Protein AF-0000000075186076 (afdb_homodimer)

pLDDT: mean 92.5, std 10.34, range [40.91, 98.81]

InterPro domains:
  IPR022703 Domain of unknown function DUF3533 [PF12051] (32-396)
  IPR053001 MNNG export permease-like [PTHR34814] (14-409)

Organism: Armillaria gallica (NCBI:txid47427)

Secondary structure (DSSP, 8-state):
-PPTT-B-TT---HHHHHHHHHHHHHHHHHHHHHHHHIIIIIHHHHHHHSSS-SSPEEEEEEESS-SHHHHHHHHHHHHHGGGSSEEEEEE-GGG-TTTHHHHHHHHHTTS-SEEEEEPTTHHHHHHHHHHHT-TT--GGGSEEEEE-GGG-HHHIIIIIHHHHHHHHHHHHHHHHHHHHHHHTT-TTHHHHHHH-THHHH-SS-EEEEESS----TTHHIIIIIHHHHHHHHHHHHHHHHHHHHHHHTHHHHB-HHHHHHHHHHHHHHHHHHHHHHHHHHHHHTT---HHHHGGGHHHHHHHHHHHHHHHHHHHHHHHHHHHHHHHHHHHHHHHHHHHHTTTSS-GGGS-GGGGGGGGSHHHHHHHHHHHHHH-----HHHHHHHHHHHHHHHHHHHHHHHHHHHHHHS--HHHHHHHHHHHTT-/-PPTT-B-TT---HHHHHHHHHHHHHHHHHHHHHHHHIIIIIHHHHHHHSSS-SSPEEEEEEESS-SHHHHHHHHHHHHHGGGSSEEEEEE-GGG-TTTHHHHHHHHHTTS-SEEEEEPTTHHHHHHHHHHHT-TT--GGGSEEEEE-GGG-HHHIIIIIHHHHHHHHHHHHHHHHHHHHHHHTT-TTHHHHHHH-THHHH-SS-EEEEESS----TTHHIIIIIHHHHHHHHHHHHHHHHHHHHHHHTHHHHB-HHHHHHHHHHHHHHHHHHHHHHHHHHHHHTT---HHHHGGGHHHHHHHHHHHHHHHHHHHHHHHHHHHHHHHHHHHHHHHHHHHHTTTSS-GGGS-GGGGGGGG-HHHHHHHHHHHHHH-----HHHHHHHHHHHHHHHHHHHHHHHHHHHHHHS--HHHHHHHHHHHTT-

Radius of gyration: 33.53 Å; Cα contacts (8 Å, |Δi|>4): 1359; chains: 2; bounding box: 58×127×85 Å

Solvent-accessible surface area (backbone atoms only — not comparable to full-atom values): 42560 Å² total; per-residue (Å²): 128,82,62,72,41,67,38,51,79,85,44,85,46,71,69,47,46,53,23,47,52,45,24,51,50,39,42,53,50,46,52,53,51,49,53,52,45,43,68,66,41,52,41,52,39,48,57,43,28,53,45,78,65,59,37,64,44,50,26,36,33,31,41,52,33,77,40,67,54,25,51,52,50,51,51,43,47,46,66,45,19,81,83,38,55,43,39,46,41,82,44,66,43,81,82,31,86,72,41,71,63,47,54,52,49,36,40,51,60,60,78,33,63,30,36,38,38,26,36,66,48,37,44,57,51,49,53,47,29,62,77,64,43,41,61,80,65,60,22,42,69,30,25,38,40,37,36,42,26,46,79,41,53,57,48,30,45,71,44,47,50,58,39,52,53,53,50,50,52,51,44,31,51,54,49,22,34,53,51,32,30,66,40,27,81,44,90,52,45,44,57,24,22,53,59,17,22,46,60,49,38,34,46,42,36,64,37,80,43,62,77,26,55,66,83,53,55,39,50,59,40,59,45,45,63,40,46,56,50,47,49,52,53,28,50,49,52,44,51,37,48,52,48,19,29,58,75,32,42,48,67,54,33,25,22,71,68,43,44,47,50,50,54,50,52,50,50,53,52,48,37,51,52,50,21,44,53,57,43,47,50,48,48,73,62,67,55,63,32,39,72,57,53,38,85,52,19,53,59,52,52,26,49,46,43,25,41,43,34,40,26,55,24,37,42,50,50,24,45,37,60,72,47,33,81,84,44,36,64,61,53,48,51,46,55,49,38,67,28,54,42,42,46,69,50,61,63,74,26,30,56,75,83,51,59,61,29,81,69,31,60,50,31,28,44,29,51,38,48,35,20,36,52,50,50,42,50,86,49,50,68,58,30,50,48,49,25,49,48,43,31,51,53,22,66,49,44,28,54,50,39,49,51,52,52,51,62,67,64,54,68,68,53,67,57,52,51,51,48,51,56,49,54,73,72,98,127,82,59,73,41,66,38,50,80,85,44,86,46,70,68,47,46,54,24,47,52,45,24,51,50,39,41,51,51,46,53,53,50,49,52,52,45,43,66,66,42,53,42,51,38,48,57,43,27,52,45,78,67,60,35,64,44,50,25,37,33,31,41,52,34,78,40,67,54,25,53,51,50,51,51,43,46,48,67,44,17,82,82,35,56,44,37,44,42,83,44,67,44,81,83,30,87,72,41,69,63,47,54,52,49,37,38,50,60,61,77,35,64,29,37,37,38,27,34,66,49,36,44,58,52,48,52,51,28,63,76,64,44,41,62,80,65,61,21,43,68,28,23,38,40,37,35,43,26,45,80,42,53,57,46,33,44,70,42,49,50,59,38,52,52,55,50,50,51,52,43,31,50,53,48,23,32,54,52,32,30,68,40,27,80,44,89,54,43,45,57,24,23,53,58,18,21,47,60,47,38,34,46,43,37,64,36,80,44,62,78,26,54,66,81,54,55,40,51,59,40,58,45,44,64,39,46,54,51,48,48,51,52,27,49,49,51,44,51,36,48,52,49,18,29,58,76,31,42,45,67,53,32,26,21,70,71,42,44,48,50,50,54,51,53,50,51,53,53,47,36,50,53,51,21,45,54,57,45,47,51,48,48,73,62,67,55,62,32,40,74,57,52,38,86,53,18,51,59,53,52,25,49,46,42,23,41,44,34,41,26,54,25,36,44,49,50,24,44,36,61,74,47,33,81,86,44,36,64,61,52,49,50,45,56,49,38,68,29,54,43,39,46,70,51,63,64,74,26,30,54,76,82,51,59,61,31,80,70,31,60,49,31,28,45,30,50,37,49,35,20,37,51,49,50,40,50,86,49,49,68,59,28,50,48,50,25,49,48,44,31,50,50,20,66,50,45,29,54,52,40,48,53,54,51,50,62,67,66,55,69,66,52,67,56,51,51,52,47,50,57,50,55,73,73,99

Sequence (852 aa):
MDRPYSSQFLDKTPSIQASRSIYLKILFGGCFAMVIVMFCIFSIYWGALWKIPAHNLHGWVVDFDGSTVGNTVVQGLTAGSSASKVTFMQVSASEFPGGWQEVANKVVEQKTWVAVVVHSNATSALNAAVSSVNSSYDGSEALTFYGAEARNENAYRSLIRPSVQALLAVVSQEFAQEFVAQLASSSSLSSIARSAPQILTEPISYTTNNLVPFDIPVASAITFVGLIYLLILSFFIVMIGVSAREVSGLQDKLTTGSLIRVRLISVFIAYFMISLFYSLLSRAFQVDFSRKFGSAGFVIFWMVNFVGMLSVGLALEAMITLLTIRFMPFFMILWIISNVSVCFMPLAILPNVYRYGYAMPFYNVSGAVRTILFGTKNELGLHFGILIAWTAISMITLPTFQWFMRRKSIPDTTGLREEGDKEARHMDRPYSSQFLDKTPSIQASRSIYLKILFGGCFAMVIVMFCIFSIYWGALWKIPAHNLHGWVVDFDGSTVGNTVVQGLTAGSSASKVTFMQVSASEFPGGWQEVANKVVEQKTWVAVVVHSNATSALNAAVSSVNSSYDGSEALTFYGAEARNENAYRSLIRPSVQALLAVVSQEFAQEFVAQLASSSSLSSIARSAPQILTEPISYTTNNLVPFDIPVASAITFVGLIYLLILSFFIVMIGVSAREVSGLQDKLTTGSLIRVRLISVFIAYFMISLFYSLLSRAFQVDFSRKFGSAGFVIFWMVNFVGMLSVGLALEAMITLLTIRFMPFFMILWIISNVSVCFMPLAILPNVYRYGYAMPFYNVSGAVRTILFGTKNELGLHFGILIAWTAISMITLPTFQWFMRRKSIPDTTGLREEGDKEARH

Structure (mmCIF, N/CA/C/O backbone):
data_AF-0000000075186076-model_v1
#
loop_
_entity.id
_entity.type
_entity.pdbx_description
1 polymer 'DUF3533 domain-containing protein'
#
loop_
_atom_site.group_PDB
_atom_site.id
_atom_site.type_symbol
_atom_site.label_atom_id
_atom_site.label_alt_id
_atom_site.label_comp_id
_atom_site.label_asym_id
_atom_site.label_entity_id
_atom_site.label_seq_id
_atom_site.pdbx_PDB_ins_code
_atom_site.Cartn_x
_atom_site.Cartn_y
_atom_site.Cartn_z
_atom_site.occupancy
_atom_site.B_iso_or_equiv
_atom_site.auth_seq_id
_atom_site.auth_comp_id
_atom_site.auth_asym_id
_atom_site.auth_atom_id
_atom_site.pdbx_PDB_model_num
ATOM 1 N N . MET A 1 1 ? 17 50.812 23.578 1 45.47 1 MET A N 1
ATOM 2 C CA . MET A 1 1 ? 16.172 50.094 22.594 1 45.47 1 MET A CA 1
ATOM 3 C C . MET A 1 1 ? 16.969 49.844 21.312 1 45.47 1 MET A C 1
ATOM 5 O O . MET A 1 1 ? 17.547 50.75 20.734 1 45.47 1 MET A O 1
ATOM 9 N N . ASP A 1 2 ? 17.422 48.594 21.156 1 58.97 2 ASP A N 1
ATOM 10 C CA . ASP A 1 2 ? 18.266 48.312 20.016 1 58.97 2 ASP A CA 1
ATOM 11 C C . ASP A 1 2 ? 17.594 48.75 18.703 1 58.97 2 ASP A C 1
ATOM 13 O O . ASP A 1 2 ? 16.359 48.688 18.594 1 58.97 2 ASP A O 1
ATOM 17 N N . ARG A 1 3 ? 18.219 49.5 17.922 1 72.25 3 ARG A N 1
ATOM 18 C CA . ARG A 1 3 ? 17.719 49.844 16.594 1 72.25 3 ARG A CA 1
ATOM 19 C C . ARG A 1 3 ? 17.234 48.594 15.859 1 72.25 3 ARG A C 1
ATOM 21 O O . ARG A 1 3 ? 17.891 47.531 15.898 1 72.25 3 ARG A O 1
ATOM 28 N N . PRO A 1 4 ? 15.992 48.625 15.367 1 77.25 4 PRO A N 1
ATOM 29 C CA . PRO A 1 4 ? 15.438 47.469 14.641 1 77.25 4 PRO A CA 1
ATOM 30 C C . PRO A 1 4 ? 16.328 47.031 13.477 1 77.25 4 PRO A C 1
ATOM 32 O O . PRO A 1 4 ? 16.922 47.844 12.797 1 77.25 4 PRO A O 1
ATOM 35 N N . TYR A 1 5 ? 16.641 45.75 13.375 1 79.88 5 TYR A N 1
ATOM 36 C CA . TYR A 1 5 ? 17.328 45.125 12.258 1 79.88 5 TYR A CA 1
ATOM 37 C C . TYR A 1 5 ? 18.812 45.531 12.242 1 79.88 5 TYR A C 1
ATOM 39 O O . TYR A 1 5 ? 19.391 45.75 11.18 1 79.88 5 TYR A O 1
ATOM 47 N N . SER A 1 6 ? 19.438 45.781 13.438 1 82 6 SER A N 1
ATOM 48 C CA . SER A 1 6 ? 20.797 46.281 13.453 1 82 6 SER A CA 1
ATOM 49 C C . SER A 1 6 ? 21.734 45.312 14.18 1 82 6 SER A C 1
ATOM 51 O O . SER A 1 6 ? 22.953 45.438 14.062 1 82 6 SER A O 1
ATOM 53 N N . SER A 1 7 ? 21.172 44.344 14.75 1 84.44 7 SER A N 1
ATOM 54 C CA . SER A 1 7 ? 22 43.5 15.586 1 84.44 7 SER A CA 1
ATOM 55 C C . SER A 1 7 ? 22.328 42.188 14.883 1 84.44 7 SER A C 1
ATOM 57 O O . SER A 1 7 ? 21.688 41.812 13.898 1 84.44 7 SER A O 1
ATOM 59 N N . GLN A 1 8 ? 23.438 41.594 15.242 1 86.62 8 GLN A N 1
ATOM 60 C CA . GLN A 1 8 ? 23.844 40.25 14.773 1 86.62 8 GLN A CA 1
ATOM 61 C C . GLN A 1 8 ? 23.609 39.219 15.852 1 86.62 8 GLN A C 1
ATOM 63 O O . GLN A 1 8 ? 23.641 39.5 17.047 1 86.62 8 GLN A O 1
ATOM 68 N N . PHE A 1 9 ? 23.484 38 15.484 1 89.38 9 PHE A N 1
ATOM 69 C CA . PHE A 1 9 ? 23.125 36.906 16.375 1 89.38 9 PHE A CA 1
ATOM 70 C C . PHE A 1 9 ? 24.203 36.688 17.438 1 89.38 9 PHE A C 1
ATOM 72 O O . PHE A 1 9 ? 23.906 36.375 18.578 1 89.38 9 PHE A O 1
ATOM 79 N N . LEU A 1 10 ? 25.484 36.938 17.062 1 85.75 10 LEU A N 1
ATOM 80 C CA . LEU A 1 10 ? 26.594 36.656 17.969 1 85.75 10 LEU A CA 1
ATOM 81 C C . LEU A 1 10 ? 27.016 37.906 18.75 1 85.75 10 LEU A C 1
ATOM 83 O O . LEU A 1 10 ? 28.047 37.906 19.422 1 85.75 10 LEU A O 1
ATOM 87 N N . ASP A 1 11 ? 26.172 38.969 18.656 1 84.94 11 ASP A N 1
ATOM 88 C CA . ASP A 1 11 ? 26.484 40.188 19.391 1 84.94 11 ASP A CA 1
ATOM 89 C C . ASP A 1 11 ? 26.438 39.938 20.906 1 84.94 11 ASP A C 1
ATOM 91 O O . ASP A 1 11 ? 25.641 39.125 21.375 1 84.94 11 ASP A O 1
ATOM 95 N N . LYS A 1 12 ? 27.25 40.625 21.688 1 86.25 12 LYS A N 1
ATOM 96 C CA . LYS A 1 12 ? 27.422 40.375 23.125 1 86.25 12 LYS A CA 1
ATOM 97 C C . LYS A 1 12 ? 26.609 41.344 23.953 1 86.25 12 LYS A C 1
ATOM 99 O O . LYS A 1 12 ? 26.797 41.438 25.172 1 86.25 12 LYS A O 1
ATOM 104 N N . THR A 1 13 ? 25.688 42 23.328 1 86.75 13 THR A N 1
ATOM 105 C CA . THR A 1 13 ? 24.812 42.875 24.109 1 86.75 13 THR A CA 1
ATOM 106 C C . THR A 1 13 ? 23.844 42.062 24.953 1 86.75 13 THR A C 1
ATOM 108 O O . THR A 1 13 ? 23.375 41 24.531 1 86.75 13 THR A O 1
ATOM 111 N N . PRO A 1 14 ? 23.594 42.562 26.172 1 87.44 14 PRO A N 1
ATOM 112 C CA . PRO A 1 14 ? 22.719 41.812 27.078 1 87.44 14 PRO A CA 1
ATOM 113 C C . PRO A 1 14 ? 21.359 41.5 26.453 1 87.44 14 PRO A C 1
ATOM 115 O O . PRO A 1 14 ? 20.797 40.438 26.703 1 87.44 14 PRO A O 1
ATOM 118 N N . SER A 1 15 ? 20.859 42.344 25.672 1 87.44 15 SER A N 1
ATOM 119 C CA . SER A 1 15 ? 19.562 42.125 25.047 1 87.44 15 SER A CA 1
ATOM 120 C C . SER A 1 15 ? 19.609 40.969 24.047 1 87.44 15 SER A C 1
ATOM 122 O O . SER A 1 15 ? 18.734 40.094 24.062 1 87.44 15 SER A O 1
ATOM 124 N N . ILE A 1 16 ? 20.625 40.938 23.281 1 89.56 16 ILE A N 1
ATOM 125 C CA . ILE A 1 16 ? 20.766 39.906 22.281 1 89.56 16 ILE A CA 1
ATOM 126 C C . ILE A 1 16 ? 21.125 38.562 22.953 1 89.56 16 ILE A C 1
ATOM 128 O O . ILE A 1 16 ? 20.703 37.5 22.516 1 89.56 16 ILE A O 1
ATOM 132 N N . GLN A 1 17 ? 21.812 38.594 24.031 1 91.12 17 GLN A N 1
ATOM 133 C CA . GLN A 1 17 ? 22.156 37.375 24.781 1 91.12 17 GLN A CA 1
ATOM 134 C C . GLN A 1 17 ? 20.906 36.719 25.391 1 91.12 17 GLN A C 1
ATOM 136 O O . GLN A 1 17 ? 20.766 35.5 25.391 1 91.12 17 GLN A O 1
ATOM 141 N N . ALA A 1 18 ? 20.094 37.562 25.922 1 90.69 18 ALA A N 1
ATOM 142 C CA . ALA A 1 18 ? 18.828 37.062 26.469 1 90.69 18 ALA A CA 1
ATOM 143 C C . ALA A 1 18 ? 17.969 36.469 25.375 1 90.69 18 ALA A C 1
ATOM 145 O O . ALA A 1 18 ? 17.359 35.406 25.562 1 90.69 18 ALA A O 1
ATOM 146 N N . SER A 1 19 ? 17.922 37.156 24.266 1 92.31 19 SER A N 1
ATOM 147 C CA . SER A 1 19 ? 17.141 36.688 23.125 1 92.31 19 SER A CA 1
ATOM 148 C C . SER A 1 19 ? 17.703 35.375 22.594 1 92.31 19 SER A C 1
ATOM 150 O O . SER A 1 19 ? 16.953 34.469 22.219 1 92.31 19 SER A O 1
ATOM 152 N N . ARG A 1 20 ? 19 35.281 22.547 1 93.44 20 ARG A N 1
ATOM 153 C CA . ARG A 1 20 ? 19.656 34.062 22.062 1 93.44 20 ARG A CA 1
ATOM 154 C C . ARG A 1 20 ? 19.359 32.875 22.984 1 93.44 20 ARG A C 1
ATOM 156 O O . ARG A 1 20 ? 19.125 31.766 22.5 1 93.44 20 ARG A O 1
ATOM 163 N N . SER A 1 21 ? 19.359 33.125 24.281 1 94.19 21 SER A N 1
ATOM 164 C CA . SER A 1 21 ? 19.078 32.062 25.234 1 94.19 21 SER A CA 1
ATOM 165 C C . SER A 1 21 ? 17.641 31.562 25.094 1 94.19 21 SER A C 1
ATOM 167 O O . SER A 1 21 ? 17.391 30.359 25.141 1 94.19 21 SER A O 1
ATOM 169 N N . ILE A 1 22 ? 16.734 32.469 24.844 1 93 22 ILE A N 1
ATOM 170 C CA . ILE A 1 22 ? 15.336 32.125 24.656 1 93 22 ILE A CA 1
ATOM 171 C C . ILE A 1 22 ? 15.18 31.328 23.359 1 93 22 ILE A C 1
ATOM 173 O O . ILE A 1 22 ? 14.492 30.312 23.328 1 93 22 ILE A O 1
ATOM 177 N N . TYR A 1 23 ? 15.828 31.812 22.391 1 94.62 23 TYR A N 1
ATOM 178 C CA . TYR A 1 23 ? 15.789 31.156 21.094 1 94.62 23 TYR A CA 1
ATOM 179 C C . TYR A 1 23 ? 16.281 29.719 21.188 1 94.62 23 TYR A C 1
ATOM 181 O O . TYR A 1 23 ? 15.625 28.797 20.719 1 94.62 23 TYR A O 1
ATOM 189 N N . LEU A 1 24 ? 17.438 29.531 21.766 1 94.62 24 LEU A N 1
ATOM 190 C CA . LEU A 1 24 ? 18.062 28.203 21.859 1 94.62 24 LEU A CA 1
ATOM 191 C C . LEU A 1 24 ? 17.234 27.297 22.766 1 94.62 24 LEU A C 1
ATOM 193 O O . LEU A 1 24 ? 17.141 26.094 22.5 1 94.62 24 LEU A O 1
ATOM 197 N N . LYS A 1 25 ? 16.656 27.828 23.812 1 94.06 25 LYS A N 1
ATOM 198 C CA . LYS A 1 25 ? 15.812 27.047 24.719 1 94.06 25 LYS A CA 1
ATOM 199 C C . LYS A 1 25 ? 14.586 26.516 23.984 1 94.06 25 LYS A C 1
ATOM 201 O O . LYS A 1 25 ? 14.219 25.344 24.141 1 94.06 25 LYS A O 1
ATOM 206 N N . ILE A 1 26 ? 14 27.328 23.125 1 92 26 ILE A N 1
ATOM 207 C CA . ILE A 1 26 ? 12.805 26.938 22.391 1 92 26 ILE A CA 1
ATOM 208 C C . ILE A 1 26 ? 13.18 25.922 21.312 1 92 26 ILE A C 1
ATOM 210 O O . ILE A 1 26 ? 12.508 24.906 21.141 1 92 26 ILE A O 1
ATOM 214 N N . LEU A 1 27 ? 14.266 26.203 20.672 1 93.81 27 LEU A N 1
ATOM 215 C CA . LEU A 1 27 ? 14.695 25.328 19.578 1 93.81 27 LEU A CA 1
ATOM 216 C C . LEU A 1 27 ? 15.094 23.953 20.125 1 93.81 27 LEU A C 1
ATOM 218 O O . LEU A 1 27 ? 14.625 22.922 19.609 1 93.81 27 LEU A O 1
ATOM 222 N N . PHE A 1 28 ? 15.938 23.922 21.141 1 94.44 28 PHE A N 1
ATOM 223 C CA . PHE A 1 28 ? 16.391 22.656 21.703 1 94.44 28 PHE A CA 1
ATOM 224 C C . PHE A 1 28 ? 15.25 21.938 22.406 1 94.44 28 PHE A C 1
ATOM 226 O O . PHE A 1 28 ? 15.133 20.703 22.312 1 94.44 28 PHE A O 1
ATOM 233 N N . GLY A 1 29 ? 14.492 22.688 23.141 1 92.31 29 GLY A N 1
ATOM 234 C CA . GLY A 1 29 ? 13.336 22.094 23.781 1 92.31 29 GLY A CA 1
ATOM 235 C C . GLY A 1 29 ? 12.344 21.516 22.797 1 92.31 29 GLY A C 1
ATOM 236 O O . GLY A 1 29 ? 11.82 20.422 23 1 92.31 29 GLY A O 1
ATOM 237 N N . GLY A 1 30 ? 12.07 22.266 21.75 1 90.5 30 GLY A N 1
ATOM 238 C CA . GLY A 1 30 ? 11.188 21.781 20.719 1 90.5 30 GLY A CA 1
ATOM 239 C C . GLY A 1 30 ? 11.703 20.531 20.016 1 90.5 30 GLY A C 1
ATOM 240 O O . GLY A 1 30 ? 10.953 19.578 19.797 1 90.5 30 GLY A O 1
ATOM 241 N N . CYS A 1 31 ? 12.953 20.516 19.641 1 92.38 31 CYS A N 1
ATOM 242 C CA . CYS A 1 31 ? 13.562 19.359 18.984 1 92.38 31 CYS A CA 1
ATOM 243 C C . CYS A 1 31 ? 13.523 18.141 19.891 1 92.38 31 CYS A C 1
ATOM 245 O O . CYS A 1 31 ? 13.242 17.031 19.438 1 92.38 31 CYS A O 1
ATOM 247 N N . PHE A 1 32 ? 13.781 18.344 21.172 1 93.56 32 PHE A N 1
ATOM 248 C CA . PHE A 1 32 ? 13.75 17.25 22.141 1 93.56 32 PHE A CA 1
ATOM 249 C C . PHE A 1 32 ? 12.344 16.688 22.25 1 93.56 32 PHE A C 1
ATOM 251 O O . PHE A 1 32 ? 12.164 15.461 22.312 1 93.56 32 PHE A O 1
ATOM 258 N N . ALA A 1 33 ? 11.383 17.578 22.25 1 89.44 33 ALA A N 1
ATOM 259 C CA . ALA A 1 33 ? 9.984 17.141 22.297 1 89.44 33 ALA A CA 1
ATOM 260 C C . ALA A 1 33 ? 9.633 16.312 21.062 1 89.44 33 ALA A C 1
ATOM 262 O O . ALA A 1 33 ? 8.914 15.32 21.172 1 89.44 33 ALA A O 1
ATOM 263 N N . MET A 1 34 ? 10.18 16.734 19.969 1 90.75 34 MET A N 1
ATOM 264 C CA . MET A 1 34 ? 9.898 16.016 18.719 1 90.75 34 MET A CA 1
ATOM 265 C C . MET A 1 34 ? 10.516 14.617 18.75 1 90.75 34 MET A C 1
ATOM 267 O O . MET A 1 34 ? 9.93 13.672 18.219 1 90.75 34 MET A O 1
ATOM 271 N N . VAL A 1 35 ? 11.633 14.469 19.344 1 93.75 35 VAL A N 1
ATOM 272 C CA . VAL A 1 35 ? 12.273 13.164 19.453 1 93.75 35 VAL A CA 1
ATOM 273 C C . VAL A 1 35 ? 11.414 12.25 20.328 1 93.75 35 VAL A C 1
ATOM 275 O O . VAL A 1 35 ? 11.219 11.078 19.984 1 93.75 35 VAL A O 1
ATOM 278 N N . ILE A 1 36 ? 10.875 12.75 21.344 1 92.12 36 ILE A N 1
ATOM 279 C CA . ILE A 1 36 ? 10.008 11.977 22.234 1 92.12 36 ILE A CA 1
ATOM 280 C C . ILE A 1 36 ? 8.742 11.555 21.484 1 92.12 36 ILE A C 1
ATOM 282 O O . ILE A 1 36 ? 8.32 10.406 21.578 1 92.12 36 ILE A O 1
ATOM 286 N N . VAL A 1 37 ? 8.219 12.516 20.75 1 88.69 37 VAL A N 1
ATOM 287 C CA . VAL A 1 37 ? 7.02 12.234 19.969 1 88.69 37 VAL A CA 1
ATOM 288 C C . VAL A 1 37 ? 7.312 11.133 18.953 1 88.69 37 VAL A C 1
ATOM 290 O O . VAL A 1 37 ? 6.488 10.242 18.734 1 88.69 37 VAL A O 1
ATOM 293 N N . MET A 1 38 ? 8.414 11.203 18.375 1 92.06 38 MET A N 1
ATOM 294 C CA . MET A 1 38 ? 8.805 10.211 17.375 1 92.06 38 MET A CA 1
ATOM 295 C C . MET A 1 38 ? 8.836 8.812 17.984 1 92.06 38 MET A C 1
ATOM 297 O O . MET A 1 38 ? 8.203 7.891 17.453 1 92.06 38 MET A O 1
ATOM 301 N N . PHE A 1 39 ? 9.422 8.594 19.109 1 93.75 39 PHE A N 1
ATOM 302 C CA . PHE A 1 39 ? 9.578 7.262 19.672 1 93.75 39 PHE A CA 1
ATOM 303 C C . PHE A 1 39 ? 8.289 6.809 20.359 1 93.75 39 PHE A C 1
ATOM 305 O O . PHE A 1 39 ? 8.016 5.609 20.438 1 93.75 39 PHE A O 1
ATOM 312 N N . CYS A 1 40 ? 7.406 7.75 20.672 1 92.69 40 CYS A N 1
ATOM 313 C CA . CYS A 1 40 ? 6.164 7.375 21.328 1 92.69 40 CYS A CA 1
ATOM 314 C C . CYS A 1 40 ? 5.047 7.16 20.328 1 92.69 40 CYS A C 1
ATOM 316 O O . CYS A 1 40 ? 4.219 6.262 20.484 1 92.69 40 CYS A O 1
ATOM 318 N N . ILE A 1 41 ? 5.082 7.953 19.266 1 93.69 41 ILE A N 1
ATOM 319 C CA . ILE A 1 41 ? 3.934 7.969 18.375 1 93.69 41 ILE A CA 1
ATOM 320 C C . ILE A 1 41 ? 4.281 7.242 17.078 1 93.69 41 ILE A C 1
ATOM 322 O O . ILE A 1 41 ? 3.553 6.348 16.641 1 93.69 41 ILE A O 1
ATOM 326 N N . PHE A 1 42 ? 5.426 7.551 16.453 1 93 42 PHE A N 1
ATOM 327 C CA . PHE A 1 42 ? 5.801 6.914 15.195 1 93 42 PHE A CA 1
ATOM 328 C C . PHE A 1 42 ? 6.008 5.414 15.383 1 93 42 PHE A C 1
ATOM 330 O O . PHE A 1 42 ? 5.777 4.629 14.469 1 93 42 PHE A O 1
ATOM 337 N N . SER A 1 43 ? 6.32 5 16.625 1 94.44 43 SER A N 1
ATOM 338 C CA . SER A 1 43 ? 6.535 3.588 16.938 1 94.44 43 SER A CA 1
ATOM 339 C C . SER A 1 43 ? 5.254 2.783 16.75 1 94.44 43 SER A C 1
ATOM 341 O O . SER A 1 43 ? 5.305 1.576 16.5 1 94.44 43 SER A O 1
ATOM 343 N N . ILE A 1 44 ? 4.137 3.471 16.781 1 95.25 44 ILE A N 1
ATOM 344 C CA . ILE A 1 44 ? 2.863 2.783 16.609 1 95.25 44 ILE A CA 1
ATOM 345 C C . ILE A 1 44 ? 2.766 2.238 15.18 1 95.25 44 ILE A C 1
ATOM 347 O O . ILE A 1 44 ? 2.387 1.082 14.977 1 95.25 44 ILE A O 1
ATOM 351 N N . TYR A 1 45 ? 3.133 3.02 14.234 1 94.5 45 TYR A N 1
ATOM 352 C CA . TYR A 1 45 ? 3.043 2.58 12.852 1 94.5 45 TYR A CA 1
ATOM 353 C C . TYR A 1 45 ? 4.152 1.592 12.516 1 94.5 45 TYR A C 1
ATOM 355 O O . TYR A 1 45 ? 3.914 0.578 11.859 1 94.5 45 TYR A O 1
ATOM 363 N N . TRP A 1 46 ? 5.418 1.82 12.984 1 95.12 46 TRP A N 1
ATOM 364 C CA . TRP A 1 46 ? 6.523 0.89 12.773 1 95.12 46 TRP A CA 1
ATOM 365 C C . TRP A 1 46 ? 6.227 -0.46 13.422 1 95.12 46 TRP A C 1
ATOM 367 O O . TRP A 1 46 ? 6.539 -1.509 12.852 1 95.12 46 TRP A O 1
ATOM 377 N N . GLY A 1 47 ? 5.617 -0.406 14.555 1 94.5 47 GLY A N 1
ATOM 378 C CA . GLY A 1 47 ? 5.293 -1.623 15.281 1 94.5 47 GLY A CA 1
ATOM 379 C C . GLY A 1 47 ? 4.246 -2.473 14.586 1 94.5 47 GLY A C 1
ATOM 380 O O . GLY A 1 47 ? 4.258 -3.699 14.695 1 94.5 47 GLY A O 1
ATOM 381 N N . ALA A 1 48 ? 3.385 -1.827 13.867 1 94.25 48 ALA A N 1
ATOM 382 C CA . ALA A 1 48 ? 2.334 -2.545 13.156 1 94.25 48 ALA A CA 1
ATOM 383 C C . ALA A 1 48 ? 2.92 -3.402 12.039 1 94.25 48 ALA A C 1
ATOM 385 O O . ALA A 1 48 ? 2.373 -4.457 11.703 1 94.25 48 ALA A O 1
ATOM 386 N N . LEU A 1 49 ? 4.113 -2.986 11.516 1 93.25 49 LEU A N 1
ATOM 387 C CA . LEU A 1 49 ? 4.652 -3.633 10.328 1 93.25 49 LEU A CA 1
ATOM 388 C C . LEU A 1 49 ? 5.945 -4.375 10.648 1 93.25 49 LEU A C 1
ATOM 390 O O . LEU A 1 49 ? 6.598 -4.914 9.758 1 93.25 49 LEU A O 1
ATOM 394 N N . TRP A 1 50 ? 6.289 -4.43 11.883 1 90.44 50 TRP A N 1
ATOM 395 C CA . TRP A 1 50 ? 7.582 -4.992 12.25 1 90.44 50 TRP A CA 1
ATOM 396 C C . TRP A 1 50 ? 7.594 -6.504 12.055 1 90.44 50 TRP A C 1
ATOM 398 O O . TRP A 1 50 ? 8.602 -7.07 11.625 1 90.44 50 TRP A O 1
ATOM 408 N N . LYS A 1 51 ? 6.434 -7.16 12.352 1 89.25 51 LYS A N 1
ATOM 409 C CA . LYS A 1 51 ? 6.309 -8.609 12.203 1 89.25 51 LYS A CA 1
ATOM 410 C C . LYS A 1 51 ? 5.074 -8.977 11.383 1 89.25 51 LYS A C 1
ATOM 412 O O . LYS A 1 51 ? 3.967 -9.039 11.922 1 89.25 51 LYS A O 1
ATOM 417 N N . ILE A 1 52 ? 5.219 -9.125 10.125 1 90.62 52 ILE A N 1
ATOM 418 C CA . ILE A 1 52 ? 4.121 -9.508 9.25 1 90.62 52 ILE A CA 1
ATOM 419 C C . ILE A 1 52 ? 4.422 -10.867 8.609 1 90.62 52 ILE A C 1
ATOM 421 O O . ILE A 1 52 ? 5.398 -11.008 7.871 1 90.62 52 ILE A O 1
ATOM 425 N N . PRO A 1 53 ? 3.672 -11.922 8.883 1 93.12 53 PRO A N 1
ATOM 426 C CA . PRO A 1 53 ? 2.523 -11.914 9.797 1 93.12 53 PRO A CA 1
ATOM 427 C C . PRO A 1 53 ? 2.91 -12.25 11.234 1 93.12 53 PRO A C 1
ATOM 429 O O . PRO A 1 53 ? 3.785 -13.086 11.461 1 93.12 53 PRO A O 1
ATOM 432 N N . ALA A 1 54 ? 2.309 -11.656 12.133 1 93.56 54 ALA A N 1
ATOM 433 C CA . ALA A 1 54 ? 2.473 -12.016 13.539 1 93.56 54 ALA A CA 1
ATOM 434 C C . ALA A 1 54 ? 1.689 -13.289 13.875 1 93.56 54 ALA A C 1
ATOM 436 O O . ALA A 1 54 ? 2.092 -14.062 14.75 1 93.56 54 ALA A O 1
ATOM 437 N N . HIS A 1 55 ? 0.577 -13.469 13.102 1 93.44 55 HIS A N 1
ATOM 438 C CA . HIS A 1 55 ? -0.283 -14.641 13.203 1 93.44 55 HIS A CA 1
ATOM 439 C C . HIS A 1 55 ? -0.715 -15.125 11.82 1 93.44 55 HIS A C 1
ATOM 441 O O . HIS A 1 55 ? -0.931 -14.32 10.914 1 93.44 55 HIS A O 1
ATOM 447 N N . ASN A 1 56 ? -0.863 -16.422 11.719 1 93.56 56 ASN A N 1
ATOM 448 C CA . ASN A 1 56 ? -1.309 -16.953 10.438 1 93.56 56 ASN A CA 1
ATOM 449 C C . ASN A 1 56 ? -2.793 -16.688 10.203 1 93.56 56 ASN A C 1
ATOM 451 O O . ASN A 1 56 ? -3.566 -16.578 11.156 1 93.56 56 ASN A O 1
ATOM 455 N N . LEU A 1 57 ? -3.154 -16.594 8.977 1 96.38 57 LEU A N 1
ATOM 456 C CA . LEU A 1 57 ? -4.562 -16.516 8.609 1 96.38 57 LEU A CA 1
ATOM 457 C C . LEU A 1 57 ? -5.188 -17.906 8.555 1 96.38 57 LEU A C 1
ATOM 459 O O . LEU A 1 57 ? -4.477 -18.906 8.398 1 96.38 57 LEU A O 1
ATOM 463 N N . HIS A 1 58 ? -6.414 -17.938 8.695 1 95.88 58 HIS A N 1
ATOM 464 C CA . HIS A 1 58 ? -7.094 -19.234 8.695 1 95.88 58 HIS A CA 1
ATOM 465 C C . HIS A 1 58 ? -7.805 -19.484 7.375 1 95.88 58 HIS A C 1
ATOM 467 O O . HIS A 1 58 ? -8.336 -18.562 6.766 1 95.88 58 HIS A O 1
ATOM 473 N N . GLY A 1 59 ? -7.816 -20.703 6.953 1 97.62 59 GLY A N 1
ATOM 474 C CA . GLY A 1 59 ? -8.5 -21.156 5.75 1 97.62 59 GLY A CA 1
ATOM 475 C C . GLY A 1 59 ? -9.188 -22.5 5.918 1 97.62 59 GLY A C 1
ATOM 476 O O . GLY A 1 59 ? -8.883 -23.25 6.848 1 97.62 59 GLY A O 1
ATOM 477 N N . TRP A 1 60 ? -10.133 -22.734 5.09 1 98.44 60 TRP A N 1
ATOM 478 C CA . TRP A 1 60 ? -10.883 -23.984 5.121 1 98.44 60 TRP A CA 1
ATOM 479 C C . TRP A 1 60 ? -10.555 -24.844 3.908 1 98.44 60 TRP A C 1
ATOM 481 O O . TRP A 1 60 ? -10.281 -24.328 2.824 1 98.44 60 TRP A O 1
ATOM 491 N N . VAL A 1 61 ? -10.516 -26.094 4.125 1 98.56 61 VAL A N 1
ATOM 492 C CA . VAL A 1 61 ? -10.57 -27.062 3.039 1 98.56 61 VAL A CA 1
ATOM 493 C C . VAL A 1 61 ? -11.844 -27.906 3.166 1 98.56 61 VAL A C 1
ATOM 495 O O . VAL A 1 61 ? -12.109 -28.469 4.227 1 98.56 61 VAL A O 1
ATOM 498 N N . VAL A 1 62 ? -12.648 -27.875 2.197 1 98.75 62 VAL A N 1
ATOM 499 C CA . VAL A 1 62 ? -13.914 -28.609 2.197 1 98.75 62 VAL A CA 1
ATOM 500 C C . VAL A 1 62 ? -13.914 -29.641 1.079 1 98.75 62 VAL A C 1
ATOM 502 O O . VAL A 1 62 ? -13.758 -29.297 -0.095 1 98.75 62 VAL A O 1
ATOM 505 N N . ASP A 1 63 ? -14.156 -30.859 1.439 1 98.69 63 ASP A N 1
ATOM 506 C CA . ASP A 1 63 ? -14.109 -31.969 0.501 1 98.69 63 ASP A CA 1
ATOM 507 C C . ASP A 1 63 ? -15.516 -32.469 0.172 1 98.69 63 ASP A C 1
ATOM 509 O O . ASP A 1 63 ? -16.109 -33.219 0.95 1 98.69 63 ASP A O 1
ATOM 513 N N . PHE A 1 64 ? -16.031 -32.156 -0.998 1 98.5 64 PHE A N 1
ATOM 514 C CA . PHE A 1 64 ? -17.344 -32.625 -1.441 1 98.5 64 PHE A CA 1
ATOM 515 C C . PHE A 1 64 ? -17.188 -33.938 -2.232 1 98.5 64 PHE A C 1
ATOM 517 O O . PHE A 1 64 ? -18.188 -34.562 -2.594 1 98.5 64 PHE A O 1
ATOM 524 N N . ASP A 1 65 ? -15.969 -34.281 -2.549 1 98.19 65 ASP A N 1
ATOM 525 C CA . ASP A 1 65 ? -15.672 -35.5 -3.311 1 98.19 65 ASP A CA 1
ATOM 526 C C . ASP A 1 65 ? -15.812 -36.75 -2.438 1 98.19 65 ASP A C 1
ATOM 528 O O . ASP A 1 65 ? -16.5 -37.688 -2.82 1 98.19 65 ASP A O 1
ATOM 532 N N . GLY A 1 66 ? -15.125 -36.719 -1.233 1 96.56 66 GLY A N 1
ATOM 533 C CA . GLY A 1 66 ? -15.188 -37.812 -0.276 1 96.56 66 GLY A CA 1
ATOM 534 C C . GLY A 1 66 ? -14.469 -39.062 -0.747 1 96.56 66 GLY A C 1
ATOM 535 O O . GLY A 1 66 ? -14.781 -40.156 -0.303 1 96.56 66 GLY A O 1
ATOM 536 N N . SER A 1 67 ? -13.633 -38.875 -1.655 1 97.75 67 SER A N 1
ATOM 537 C CA . SER A 1 67 ? -12.906 -40 -2.238 1 97.75 67 SER A CA 1
ATOM 538 C C . SER A 1 67 ? -11.422 -39.688 -2.391 1 97.75 67 SER A C 1
ATOM 540 O O . SER A 1 67 ? -10.875 -38.906 -1.616 1 97.75 67 SER A O 1
ATOM 542 N N . THR A 1 68 ? -10.719 -40.281 -3.262 1 97.62 68 THR A N 1
ATOM 543 C CA . THR A 1 68 ? -9.266 -40.25 -3.369 1 97.62 68 THR A CA 1
ATOM 544 C C . THR A 1 68 ? -8.758 -38.812 -3.564 1 97.62 68 THR A C 1
ATOM 546 O O . THR A 1 68 ? -7.84 -38.375 -2.873 1 97.62 68 THR A O 1
ATOM 549 N N . VAL A 1 69 ? -9.305 -38.125 -4.512 1 98.06 69 VAL A N 1
ATOM 550 C CA . VAL A 1 69 ? -8.867 -36.75 -4.797 1 98.06 69 VAL A CA 1
ATOM 551 C C . VAL A 1 69 ? -9.086 -35.875 -3.572 1 98.06 69 VAL A C 1
ATOM 553 O O . VAL A 1 69 ? -8.172 -35.156 -3.141 1 98.06 69 VAL A O 1
ATOM 556 N N . GLY A 1 70 ? -10.258 -35.906 -3 1 98.19 70 GLY A N 1
ATOM 557 C CA . GLY A 1 70 ? -10.586 -35.125 -1.823 1 98.19 70 GLY A CA 1
ATOM 558 C C . GLY A 1 70 ? -9.664 -35.406 -0.646 1 98.19 70 GLY A C 1
ATOM 559 O O . GLY A 1 70 ? -9.148 -34.469 -0.023 1 98.19 70 GLY A O 1
ATOM 560 N N . ASN A 1 71 ? -9.453 -36.656 -0.376 1 97.38 71 ASN A N 1
ATOM 561 C CA . ASN A 1 71 ? -8.609 -37.031 0.747 1 97.38 71 ASN A CA 1
ATOM 562 C C . ASN A 1 71 ? -7.168 -36.562 0.561 1 97.38 71 ASN A C 1
ATOM 564 O O . ASN A 1 71 ? -6.531 -36.125 1.515 1 97.38 71 ASN A O 1
ATOM 568 N N . THR A 1 72 ? -6.664 -36.656 -0.648 1 97.31 72 THR A N 1
ATOM 569 C CA . THR A 1 72 ? -5.297 -36.25 -0.945 1 97.31 72 THR A CA 1
ATOM 570 C C . THR A 1 72 ? -5.125 -34.75 -0.747 1 97.31 72 THR A C 1
ATOM 572 O O . THR A 1 72 ? -4.125 -34.312 -0.178 1 97.31 72 THR A O 1
ATOM 575 N N . VAL A 1 73 ? -6.094 -34 -1.205 1 97.81 73 VAL A N 1
ATOM 576 C CA . VAL A 1 73 ? -6.02 -32.562 -1.127 1 97.81 73 VAL A CA 1
ATOM 577 C C . VAL A 1 73 ? -6.125 -32.125 0.329 1 97.81 73 VAL A C 1
ATOM 579 O O . VAL A 1 73 ? -5.371 -31.25 0.776 1 97.81 73 VAL A O 1
ATOM 582 N N . VAL A 1 74 ? -7.047 -32.656 1.101 1 97.81 74 VAL A N 1
ATOM 583 C CA . VAL A 1 74 ? -7.223 -32.344 2.51 1 97.81 74 VAL A CA 1
ATOM 584 C C . VAL A 1 74 ? -5.93 -32.625 3.271 1 97.81 74 VAL A C 1
ATOM 586 O O . VAL A 1 74 ? -5.457 -31.766 4.035 1 97.81 74 VAL A O 1
ATOM 589 N N . GLN A 1 75 ? -5.352 -33.75 3.043 1 96.62 75 GLN A N 1
ATOM 590 C CA . GLN A 1 75 ? -4.117 -34.125 3.725 1 96.62 75 GLN A CA 1
ATOM 591 C C . GLN A 1 75 ? -2.967 -33.188 3.314 1 96.62 75 GLN A C 1
ATOM 593 O O . GLN A 1 75 ? -2.176 -32.781 4.156 1 96.62 75 GLN A O 1
ATOM 598 N N . GLY A 1 76 ? -2.883 -32.938 2.031 1 96.44 76 GLY A N 1
ATOM 599 C CA . GLY A 1 76 ? -1.823 -32.062 1.532 1 96.44 76 GLY A CA 1
ATOM 600 C C . GLY A 1 76 ? -1.872 -30.656 2.109 1 96.44 76 GLY A C 1
ATOM 601 O O . GLY A 1 76 ? -0.842 -30.109 2.5 1 96.44 76 GLY A O 1
ATOM 602 N N . LEU A 1 77 ? -3.045 -30.078 2.176 1 96.88 77 LEU A N 1
ATOM 603 C CA . LEU A 1 77 ? -3.201 -28.719 2.662 1 96.88 77 LEU A CA 1
ATOM 604 C C . LEU A 1 77 ? -3 -28.641 4.172 1 96.88 77 LEU A C 1
ATOM 606 O O . LEU A 1 77 ? -2.383 -27.703 4.68 1 96.88 77 LEU A O 1
ATOM 610 N N . THR A 1 78 ? -3.543 -29.609 4.879 1 95.31 78 THR A N 1
ATOM 611 C CA . THR A 1 78 ? -3.414 -29.594 6.332 1 95.31 78 THR A CA 1
ATOM 612 C C . THR A 1 78 ? -1.971 -29.859 6.746 1 95.31 78 THR A C 1
ATOM 614 O O . THR A 1 78 ? -1.463 -29.234 7.68 1 95.31 78 THR A O 1
ATOM 617 N N . ALA A 1 79 ? -1.262 -30.688 6.039 1 92.62 79 ALA A N 1
ATOM 618 C CA . ALA A 1 79 ? 0.141 -30.969 6.332 1 92.62 79 ALA A CA 1
ATOM 619 C C . ALA A 1 79 ? 1.03 -29.797 5.926 1 92.62 79 ALA A C 1
ATOM 621 O O . ALA A 1 79 ? 2.031 -29.516 6.59 1 92.62 79 ALA A O 1
ATOM 622 N N . GLY A 1 80 ? 0.636 -29.125 4.871 1 91.25 80 GLY A N 1
ATOM 623 C CA . GLY A 1 80 ? 1.426 -28.031 4.348 1 91.25 80 GLY A CA 1
ATOM 624 C C . GLY A 1 80 ? 1.231 -26.734 5.117 1 91.25 80 GLY A C 1
ATOM 625 O O . GLY A 1 80 ? 1.973 -25.766 4.922 1 91.25 80 GLY A O 1
ATOM 626 N N . SER A 1 81 ? 0.326 -26.719 6.027 1 86.62 81 SER A N 1
ATOM 627 C CA . SER A 1 81 ? -0.029 -25.516 6.777 1 86.62 81 SER A CA 1
ATOM 628 C C . SER A 1 81 ? 1.143 -25.031 7.621 1 86.62 81 SER A C 1
ATOM 630 O O . SER A 1 81 ? 1.271 -23.828 7.875 1 86.62 81 SER A O 1
ATOM 632 N N . SER A 1 82 ? 1.965 -25.859 8.039 1 84.94 82 SER A N 1
ATOM 633 C CA . SER A 1 82 ? 3.09 -25.484 8.891 1 84.94 82 SER A CA 1
ATOM 634 C C . SER A 1 82 ? 4.102 -24.641 8.133 1 84.94 82 SER A C 1
ATOM 636 O O . SER A 1 82 ? 4.781 -23.797 8.727 1 84.94 82 SER A O 1
ATOM 638 N N . ALA A 1 83 ? 4.164 -24.766 6.852 1 83.88 83 ALA A N 1
ATOM 639 C CA . ALA A 1 83 ? 5.125 -24.031 6.027 1 83.88 83 ALA A CA 1
ATOM 640 C C . ALA A 1 83 ? 4.461 -22.859 5.324 1 83.88 83 ALA A C 1
ATOM 642 O O . ALA A 1 83 ? 5.117 -22.109 4.594 1 83.88 83 ALA A O 1
ATOM 643 N N . SER A 1 84 ? 3.189 -22.703 5.613 1 87 84 SER A N 1
ATOM 644 C CA . SER A 1 84 ? 2.424 -21.672 4.918 1 87 84 SER A CA 1
ATOM 645 C C . SER A 1 84 ? 2.018 -20.547 5.863 1 87 84 SER A C 1
ATOM 647 O O . SER A 1 84 ? 2.172 -20.672 7.082 1 87 84 SER A O 1
ATOM 649 N N . LYS A 1 85 ? 1.657 -19.484 5.281 1 91.56 85 LYS A N 1
ATOM 650 C CA . LYS A 1 85 ? 1.167 -18.344 6.047 1 91.56 85 LYS A CA 1
ATOM 651 C C . LYS A 1 85 ? -0.335 -18.438 6.289 1 91.56 85 LYS A C 1
ATOM 653 O O . LYS A 1 85 ? -0.926 -17.578 6.945 1 91.56 85 LYS A O 1
ATOM 658 N N . VAL A 1 86 ? -0.957 -19.484 5.746 1 95 86 VAL A N 1
ATOM 659 C CA . VAL A 1 86 ? -2.363 -19.812 5.965 1 95 86 VAL A CA 1
ATOM 660 C C . VAL A 1 86 ? -2.482 -21.172 6.629 1 95 86 VAL A C 1
ATOM 662 O O . VAL A 1 86 ? -1.865 -22.141 6.184 1 95 86 VAL A O 1
ATOM 665 N N . THR A 1 87 ? -3.125 -21.25 7.684 1 96 87 THR A N 1
ATOM 666 C CA . THR A 1 87 ? -3.4 -22.516 8.359 1 96 87 THR A CA 1
ATOM 667 C C . THR A 1 87 ? -4.758 -23.062 7.938 1 96 87 THR A C 1
ATOM 669 O O . THR A 1 87 ? -5.793 -22.438 8.172 1 96 87 THR A O 1
ATOM 672 N N . PHE A 1 88 ? -4.746 -24.297 7.453 1 97.31 88 PHE A N 1
ATOM 673 C CA . PHE A 1 88 ? -5.965 -24.891 6.906 1 97.31 88 PHE A CA 1
ATOM 674 C C . PHE A 1 88 ? -6.609 -25.828 7.918 1 97.31 88 PHE A C 1
ATOM 676 O O . PHE A 1 88 ? -5.918 -26.594 8.602 1 97.31 88 PHE A O 1
ATOM 683 N N . MET A 1 89 ? -7.891 -25.688 8.016 1 96.75 89 MET A N 1
ATOM 684 C CA . MET A 1 89 ? -8.719 -26.594 8.797 1 96.75 89 MET A CA 1
ATOM 685 C C . MET A 1 89 ? -9.75 -27.297 7.914 1 96.75 89 MET A C 1
ATOM 687 O O . MET A 1 89 ? -10.383 -26.656 7.07 1 96.75 89 MET A O 1
ATOM 691 N N . GLN A 1 90 ? -9.82 -28.578 8.078 1 97.88 90 GLN A N 1
ATOM 692 C CA . GLN A 1 90 ? -10.844 -29.312 7.336 1 97.88 90 GLN A CA 1
ATOM 693 C C . GLN A 1 90 ? -12.227 -29.078 7.93 1 97.88 90 GLN A C 1
ATOM 695 O O . GLN A 1 90 ? -12.422 -29.219 9.141 1 97.88 90 GLN A O 1
ATOM 700 N N . VAL A 1 91 ? -13.125 -28.656 7.152 1 98.19 91 VAL A N 1
ATOM 701 C CA . VAL A 1 91 ? -14.523 -28.5 7.539 1 98.19 91 VAL A CA 1
ATOM 702 C C . VAL A 1 91 ? -15.383 -29.516 6.766 1 98.19 91 VAL A C 1
ATOM 704 O O . VAL A 1 91 ? -15.18 -29.703 5.566 1 98.19 91 VAL A O 1
ATOM 707 N N . SER A 1 92 ? -16.312 -30.125 7.418 1 97.75 92 SER A N 1
ATOM 708 C CA . SER A 1 92 ? -17.125 -31.156 6.805 1 97.75 92 SER A CA 1
ATOM 709 C C . SER A 1 92 ? -18.047 -30.594 5.73 1 97.75 92 SER A C 1
ATOM 711 O O . SER A 1 92 ? -18.609 -29.516 5.906 1 97.75 92 SER A O 1
ATOM 713 N N . ALA A 1 93 ? -18.156 -31.312 4.66 1 97.75 93 ALA A N 1
ATOM 714 C CA . ALA A 1 93 ? -19.047 -30.922 3.574 1 97.75 93 ALA A CA 1
ATOM 715 C C . ALA A 1 93 ? -20.5 -30.891 4.043 1 97.75 93 ALA A C 1
ATOM 717 O O . ALA A 1 93 ? -21.328 -30.172 3.473 1 97.75 93 ALA A O 1
ATOM 718 N N . SER A 1 94 ? -20.797 -31.625 5.078 1 96.81 94 SER A N 1
ATOM 719 C CA . SER A 1 94 ? -22.156 -31.719 5.602 1 96.81 94 SER A CA 1
ATOM 720 C C . SER A 1 94 ? -22.609 -30.391 6.195 1 96.81 94 SER A C 1
ATOM 722 O O . SER A 1 94 ? -23.812 -30.141 6.332 1 96.81 94 SER A O 1
ATOM 724 N N . GLU A 1 95 ? -21.672 -29.516 6.555 1 97.19 95 GLU A N 1
ATOM 725 C CA . GLU A 1 95 ? -21.984 -28.219 7.113 1 97.19 95 GLU A CA 1
ATOM 726 C C . GLU A 1 95 ? -22.484 -27.25 6.039 1 97.19 95 GLU A C 1
ATOM 728 O O . GLU A 1 95 ? -23 -26.172 6.348 1 97.19 95 GLU A O 1
ATOM 733 N N . PHE A 1 96 ? -22.422 -27.734 4.754 1 98.12 96 PHE A N 1
ATOM 734 C CA . PHE A 1 96 ? -22.812 -26.891 3.635 1 98.12 96 PHE A CA 1
ATOM 735 C C . PHE A 1 96 ? -23.797 -27.594 2.727 1 98.12 96 PHE A C 1
ATOM 737 O O . PHE A 1 96 ? -23.469 -27.938 1.589 1 98.12 96 PHE A O 1
ATOM 744 N N . PRO A 1 97 ? -25.031 -27.688 3.1 1 95.81 97 PRO A N 1
ATOM 745 C CA . PRO A 1 97 ? -26.031 -28.359 2.277 1 95.81 97 PRO A CA 1
ATOM 746 C C . PRO A 1 97 ? -26.234 -27.688 0.923 1 95.81 97 PRO A C 1
ATOM 748 O O . PRO A 1 97 ? -26.625 -28.344 -0.043 1 95.81 97 PRO A O 1
ATOM 751 N N . GLY A 1 98 ? -25.922 -26.438 0.819 1 96.44 98 GLY A N 1
ATOM 752 C CA . GLY A 1 98 ? -26.062 -25.703 -0.424 1 96.44 98 GLY A CA 1
ATOM 753 C C . GLY A 1 98 ? -24.875 -25.875 -1.361 1 96.44 98 GLY A C 1
ATOM 754 O O . GLY A 1 98 ? -24.844 -25.281 -2.439 1 96.44 98 GLY A O 1
ATOM 755 N N . GLY A 1 99 ? -23.859 -26.688 -0.948 1 97.12 99 GLY A N 1
ATOM 756 C CA . GLY A 1 99 ? -22.734 -27.016 -1.811 1 97.12 99 GLY A CA 1
ATOM 757 C C . GLY A 1 99 ? -21.609 -25.984 -1.738 1 97.12 99 GLY A C 1
ATOM 758 O O . GLY A 1 99 ? -21.438 -25.312 -0.716 1 97.12 99 GLY A O 1
ATOM 759 N N . TRP A 1 100 ? -20.875 -25.922 -2.812 1 96.88 100 TRP A N 1
ATOM 760 C CA . TRP A 1 100 ? -19.703 -25.062 -2.844 1 96.88 100 TRP A CA 1
ATOM 761 C C . TRP A 1 100 ? -20.094 -23.594 -2.797 1 96.88 100 TRP A C 1
ATOM 763 O O . TRP A 1 100 ? -19.328 -22.75 -2.291 1 96.88 100 TRP A O 1
ATOM 773 N N . GLN A 1 101 ? -21.266 -23.234 -3.277 1 97.94 101 GLN A N 1
ATOM 774 C CA . GLN A 1 101 ? -21.734 -21.859 -3.293 1 97.94 101 GLN A CA 1
ATOM 775 C C . GLN A 1 101 ? -21.875 -21.297 -1.876 1 97.94 101 GLN A C 1
ATOM 777 O O . GLN A 1 101 ? -21.609 -20.125 -1.631 1 97.94 101 GLN A O 1
ATOM 782 N N . GLU A 1 102 ? -22.312 -22.156 -0.991 1 98.12 102 GLU A N 1
ATOM 783 C CA . GLU A 1 102 ? -22.438 -21.75 0.405 1 98.12 102 GLU A CA 1
ATOM 784 C C . GLU A 1 102 ? -21.078 -21.469 1.024 1 98.12 102 GLU A C 1
ATOM 786 O O . GLU A 1 102 ? -20.938 -20.562 1.836 1 98.12 102 GLU A O 1
ATOM 791 N N . VAL A 1 103 ? -20.047 -22.297 0.67 1 98.5 103 VAL A N 1
ATOM 792 C CA . VAL A 1 103 ? -18.688 -22.078 1.144 1 98.5 103 VAL A CA 1
ATOM 793 C C . VAL A 1 103 ? -18.172 -20.734 0.648 1 98.5 103 VAL A C 1
ATOM 795 O O . VAL A 1 103 ? -17.625 -19.953 1.423 1 98.5 103 VAL A O 1
ATOM 798 N N . ALA A 1 104 ? -18.391 -20.453 -0.654 1 98.31 104 ALA A N 1
ATOM 799 C CA . ALA A 1 104 ? -17.984 -19.188 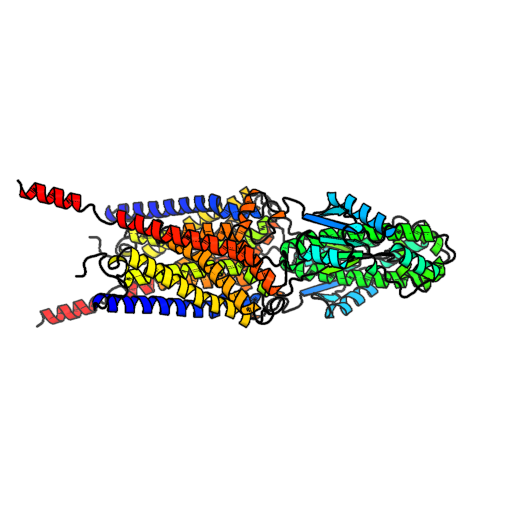-1.252 1 98.31 104 ALA A CA 1
ATOM 800 C C . ALA A 1 104 ? -18.641 -18.016 -0.541 1 98.31 104 ALA A C 1
ATOM 802 O O . ALA A 1 104 ? -17.984 -17 -0.268 1 98.31 104 ALA A O 1
ATOM 803 N N . ASN A 1 105 ? -19.938 -18.156 -0.21 1 97.94 105 ASN A N 1
ATOM 804 C CA . ASN A 1 105 ? -20.656 -17.094 0.478 1 97.94 105 ASN A CA 1
ATOM 805 C C . ASN A 1 105 ? -20.094 -16.859 1.878 1 97.94 105 ASN A C 1
ATOM 807 O O . ASN A 1 105 ? -20.047 -15.711 2.344 1 97.94 105 ASN A O 1
ATOM 811 N N . LYS A 1 106 ? -19.672 -17.938 2.516 1 97.94 106 LYS A N 1
ATOM 812 C CA . LYS A 1 106 ? -19.109 -17.797 3.854 1 97.94 106 LYS A CA 1
ATOM 813 C C . LYS A 1 106 ? -17.766 -17.062 3.811 1 97.94 106 LYS A C 1
ATOM 815 O O . LYS A 1 106 ? -17.422 -16.344 4.746 1 97.94 106 LYS A O 1
ATOM 820 N N . VAL A 1 107 ? -17.016 -17.25 2.719 1 98.31 107 VAL A N 1
ATOM 821 C CA . VAL A 1 107 ? -15.766 -16.516 2.533 1 98.31 107 VAL A CA 1
ATOM 822 C C . VAL A 1 107 ? -16.062 -15.031 2.379 1 98.31 107 VAL A C 1
ATOM 824 O O . VAL A 1 107 ? -15.422 -14.188 3.004 1 98.31 107 VAL A O 1
ATOM 827 N N . VAL A 1 108 ? -17.156 -14.648 1.588 1 97.94 108 VAL A N 1
ATOM 828 C CA . VAL A 1 108 ? -17.547 -13.266 1.384 1 97.94 108 VAL A CA 1
ATOM 829 C C . VAL A 1 108 ? -18.031 -12.664 2.703 1 97.94 108 VAL A C 1
ATOM 831 O O . VAL A 1 108 ? -17.719 -11.508 3.014 1 97.94 108 VAL A O 1
ATOM 834 N N . GLU A 1 109 ? -18.672 -13.492 3.525 1 97.5 109 GLU A N 1
ATOM 835 C CA . GLU A 1 109 ? -19.188 -13.062 4.82 1 97.5 109 GLU A CA 1
ATOM 836 C C . GLU A 1 109 ? -18.094 -13.07 5.883 1 97.5 109 GLU A C 1
ATOM 838 O O . GLU A 1 109 ? -18.359 -12.867 7.066 1 97.5 109 GLU A O 1
ATOM 843 N N . GLN A 1 110 ? -16.875 -13.406 5.465 1 97.31 110 GLN A N 1
ATOM 844 C CA . GLN A 1 110 ? -15.648 -13.273 6.25 1 97.31 110 GLN A CA 1
ATOM 845 C C . GLN A 1 110 ? -15.656 -14.227 7.441 1 97.31 110 GLN A C 1
ATOM 847 O O . GLN A 1 110 ? -15.203 -13.867 8.531 1 97.31 110 GLN A O 1
ATOM 852 N N . LYS A 1 111 ? -16.234 -15.398 7.242 1 97.31 111 LYS A N 1
ATOM 853 C CA . LYS A 1 111 ? -16.141 -16.453 8.25 1 97.31 111 LYS A CA 1
ATOM 854 C C . LYS A 1 111 ? -14.797 -17.156 8.195 1 97.31 111 LYS A C 1
ATOM 856 O O . LYS A 1 111 ? -14.375 -17.781 9.172 1 97.31 111 LYS A O 1
ATOM 861 N N . THR A 1 112 ? -14.164 -17.094 7.07 1 97.69 112 THR A N 1
ATOM 862 C CA . THR A 1 112 ? -12.797 -17.547 6.832 1 97.69 112 THR A CA 1
ATOM 863 C C . THR A 1 112 ? -12.109 -16.656 5.801 1 97.69 112 THR A C 1
ATOM 865 O O . THR A 1 112 ? -12.766 -15.891 5.098 1 97.69 112 THR A O 1
ATOM 868 N N . TRP A 1 113 ? -10.844 -16.594 5.805 1 97.81 113 TRP A N 1
ATOM 869 C CA . TRP A 1 113 ? -10.109 -15.758 4.867 1 97.81 113 TRP A CA 1
ATOM 870 C C . TRP A 1 113 ? -10.047 -16.406 3.486 1 97.81 113 TRP A C 1
ATOM 872 O O . TRP A 1 113 ? -10.047 -15.711 2.467 1 97.81 113 TRP A O 1
ATOM 882 N N . VAL A 1 114 ? -9.922 -17.766 3.49 1 98 114 VAL A N 1
ATOM 883 C CA . VAL A 1 114 ? -9.773 -18.5 2.24 1 98 114 VAL A CA 1
ATOM 884 C C . VAL A 1 114 ? -10.406 -19.875 2.377 1 98 114 VAL A C 1
ATOM 886 O O . VAL A 1 114 ? -10.578 -20.391 3.49 1 98 114 VAL A O 1
ATOM 889 N N . ALA A 1 115 ? -10.828 -20.422 1.243 1 98.75 115 ALA A N 1
ATOM 890 C CA . ALA A 1 115 ? -11.352 -21.781 1.217 1 98.75 115 ALA A CA 1
ATOM 891 C C . ALA A 1 115 ? -10.906 -22.516 -0.045 1 98.75 115 ALA A C 1
ATOM 893 O O . ALA A 1 115 ? -10.875 -21.922 -1.131 1 98.75 115 ALA A O 1
ATOM 894 N N . VAL A 1 116 ? -10.5 -23.688 0.136 1 98.75 116 VAL A N 1
ATOM 895 C CA . VAL A 1 116 ? -10.25 -24.594 -0.975 1 98.75 116 VAL A CA 1
ATOM 896 C C . VAL A 1 116 ? -11.32 -25.688 -1 1 98.75 116 VAL A C 1
ATOM 898 O O . VAL A 1 116 ? -11.531 -26.391 -0.006 1 98.75 116 VAL A O 1
ATOM 901 N N . VAL A 1 117 ? -11.984 -25.766 -2.107 1 98.81 117 VAL A N 1
ATOM 902 C CA . VAL A 1 117 ? -13.086 -26.719 -2.232 1 98.81 117 VAL A CA 1
ATOM 903 C C . VAL A 1 117 ? -12.727 -27.812 -3.236 1 98.81 117 VAL A C 1
ATOM 905 O O . VAL A 1 117 ? -12.281 -27.516 -4.348 1 98.81 117 VAL A O 1
ATOM 908 N N . VAL A 1 118 ? -12.828 -29.016 -2.838 1 98.75 118 VAL A N 1
ATOM 909 C CA . VAL A 1 118 ? -12.797 -30.156 -3.758 1 98.75 118 VAL A CA 1
ATOM 910 C C . VAL A 1 118 ? -14.219 -30.484 -4.215 1 98.75 118 VAL A C 1
ATOM 912 O O . VAL A 1 118 ? -15.062 -30.859 -3.406 1 98.75 118 VAL A O 1
ATOM 915 N N . HIS A 1 119 ? -14.445 -30.344 -5.461 1 98.38 119 HIS A N 1
ATOM 916 C CA . HIS A 1 119 ? -15.812 -30.438 -5.969 1 98.38 119 HIS A CA 1
ATOM 917 C C . HIS A 1 119 ? -16.312 -31.875 -5.938 1 98.38 119 HIS A C 1
ATOM 919 O O . HIS A 1 119 ? -15.5 -32.812 -5.941 1 98.38 119 HIS A O 1
ATOM 925 N N . SER A 1 120 ? -17.641 -32 -5.965 1 97.5 120 SER A N 1
ATOM 926 C CA . SER A 1 120 ? -18.25 -33.312 -5.965 1 97.5 120 SER A CA 1
ATOM 927 C C . SER A 1 120 ? -17.875 -34.094 -7.215 1 97.5 120 SER A C 1
ATOM 929 O O . SER A 1 120 ? -17.781 -33.531 -8.305 1 97.5 120 SER A O 1
ATOM 931 N N . ASN A 1 121 ? -17.594 -35.375 -7.035 1 96.88 121 ASN A N 1
ATOM 932 C CA . ASN A 1 121 ? -17.359 -36.344 -8.109 1 96.88 121 ASN A CA 1
ATOM 933 C C . ASN A 1 121 ? -16.031 -36.094 -8.805 1 96.88 121 ASN A C 1
ATOM 935 O O . ASN A 1 121 ? -15.828 -36.5 -9.945 1 96.88 121 ASN A O 1
ATOM 939 N N . ALA A 1 122 ? -15.141 -35.375 -8.141 1 98.12 122 ALA A N 1
ATOM 940 C CA . ALA A 1 122 ? -13.828 -35.156 -8.742 1 98.12 122 ALA A CA 1
ATOM 941 C C . ALA A 1 122 ? -13.133 -36.469 -9.062 1 98.12 122 ALA A C 1
ATOM 943 O O . ALA A 1 122 ? -12.617 -36.656 -10.172 1 98.12 122 ALA A O 1
ATOM 944 N N . THR A 1 123 ? -13.148 -37.438 -8.109 1 98.19 123 THR A N 1
ATOM 945 C CA . THR A 1 123 ? -12.531 -38.719 -8.312 1 98.19 123 THR A CA 1
ATOM 946 C C . THR A 1 123 ? -13.258 -39.5 -9.406 1 98.19 123 THR A C 1
ATOM 948 O O . THR A 1 123 ? -12.633 -40.062 -10.305 1 98.19 123 THR A O 1
ATOM 951 N N . SER A 1 124 ? -14.578 -39.562 -9.352 1 97.94 124 SER A N 1
ATOM 952 C CA . SER A 1 124 ? -15.375 -40.312 -10.312 1 97.94 124 SER A CA 1
ATOM 953 C C . SER A 1 124 ? -15.219 -39.75 -11.719 1 97.94 124 SER A C 1
ATOM 955 O O . SER A 1 124 ? -15.188 -40.5 -12.695 1 97.94 124 SER A O 1
ATOM 957 N N . ALA A 1 125 ? -15.211 -38.469 -11.812 1 97.94 125 ALA A N 1
ATOM 958 C CA . ALA A 1 125 ? -15.031 -37.812 -13.117 1 97.94 125 ALA A CA 1
ATOM 959 C C . ALA A 1 125 ? -13.68 -38.188 -13.719 1 97.94 125 ALA A C 1
ATOM 961 O O . ALA A 1 125 ? -13.578 -38.406 -14.93 1 97.94 125 ALA A O 1
ATOM 962 N N . LEU A 1 126 ? -12.617 -38.156 -12.898 1 97.81 126 LEU A N 1
ATOM 963 C CA . LEU A 1 126 ? -11.289 -38.531 -13.359 1 97.81 126 LEU A CA 1
ATOM 964 C C . LEU A 1 126 ? -11.258 -40 -13.812 1 97.81 126 LEU A C 1
ATOM 966 O O . LEU A 1 126 ? -10.727 -40.312 -14.883 1 97.81 126 LEU A O 1
ATOM 970 N N . ASN A 1 127 ? -11.852 -40.938 -13.062 1 96.88 127 ASN A N 1
ATOM 971 C CA . ASN A 1 127 ? -11.906 -42.344 -13.414 1 96.88 127 ASN A CA 1
ATOM 972 C C . ASN A 1 127 ? -12.703 -42.562 -14.695 1 96.88 127 ASN A C 1
ATOM 974 O O . ASN A 1 127 ? -12.32 -43.406 -15.523 1 96.88 127 ASN A O 1
ATOM 978 N N . ALA A 1 128 ? -13.789 -41.844 -14.789 1 97.5 128 ALA A N 1
ATOM 979 C CA . ALA A 1 128 ? -14.586 -41.938 -16.016 1 97.5 128 ALA A CA 1
ATOM 980 C C . ALA A 1 128 ? -13.805 -41.469 -17.219 1 97.5 128 ALA A C 1
ATOM 982 O O . ALA A 1 128 ? -13.93 -42.031 -18.312 1 97.5 128 ALA A O 1
ATOM 983 N N . ALA A 1 129 ? -13.07 -40.375 -17.047 1 97.62 129 ALA A N 1
ATOM 984 C CA . ALA A 1 129 ? -12.242 -39.844 -18.125 1 97.62 129 ALA A CA 1
ATOM 985 C C . ALA A 1 129 ? -11.203 -40.875 -18.578 1 97.62 129 ALA A C 1
ATOM 987 O O . ALA A 1 129 ? -10.914 -41 -19.766 1 97.62 129 ALA A O 1
ATOM 988 N N . VAL A 1 130 ? -10.609 -41.594 -17.656 1 96.88 130 VAL A N 1
ATOM 989 C CA . VAL A 1 130 ? -9.609 -42.625 -17.938 1 96.88 130 VAL A CA 1
ATOM 990 C C . VAL A 1 130 ? -10.258 -43.75 -18.734 1 96.88 130 VAL A C 1
ATOM 992 O O . VAL A 1 130 ? -9.719 -44.188 -19.75 1 96.88 130 VAL A O 1
ATOM 995 N N . SER A 1 131 ? -11.422 -44.188 -18.266 1 96 131 SER A N 1
ATOM 996 C CA . SER A 1 131 ? -12.094 -45.344 -18.875 1 96 131 SER A CA 1
ATOM 997 C C . SER A 1 131 ? -12.562 -45.031 -20.281 1 96 131 SER A C 1
ATOM 999 O O . SER A 1 131 ? -12.531 -45.875 -21.156 1 96 131 SER A O 1
ATOM 1001 N N . SER A 1 132 ? -12.961 -43.812 -20.5 1 96.5 132 SER A N 1
ATOM 1002 C CA . SER A 1 132 ? -13.523 -43.438 -21.797 1 96.5 132 SER A CA 1
ATOM 1003 C C . SER A 1 132 ? -12.508 -42.688 -22.656 1 96.5 132 SER A C 1
ATOM 1005 O O . SER A 1 132 ? -12.82 -42.25 -23.766 1 96.5 132 SER A O 1
ATOM 1007 N N . VAL A 1 133 ? -11.328 -42.469 -22.109 1 96.56 133 VAL A N 1
ATOM 1008 C CA . VAL A 1 133 ? -10.32 -41.688 -22.797 1 96.56 133 VAL A CA 1
ATOM 1009 C C . VAL A 1 133 ? -10.93 -40.375 -23.266 1 96.56 133 VAL A C 1
ATOM 1011 O O . VAL A 1 133 ? -10.867 -40.062 -24.453 1 96.56 133 VAL A O 1
ATOM 1014 N N . ASN A 1 134 ? -11.492 -39.625 -22.391 1 96.62 134 ASN A N 1
ATOM 1015 C CA . ASN A 1 134 ? -12.242 -38.406 -22.672 1 96.62 134 ASN A CA 1
ATOM 1016 C C . ASN A 1 134 ? -11.312 -37.25 -22.953 1 96.62 134 ASN A C 1
ATOM 1018 O O . ASN A 1 134 ? -10.695 -36.688 -22.031 1 96.62 134 ASN A O 1
ATOM 1022 N N . SER A 1 135 ? -11.312 -36.656 -24.156 1 95.56 135 SER A N 1
ATOM 1023 C CA . SER A 1 135 ? -10.422 -35.594 -24.578 1 95.56 135 SER A CA 1
ATOM 1024 C C . SER A 1 135 ? -10.914 -34.25 -24.062 1 95.56 135 SER A C 1
ATOM 1026 O O . SER A 1 135 ? -10.172 -33.25 -24.094 1 95.56 135 SER A O 1
ATOM 1028 N N . SER A 1 136 ? -12.094 -34.156 -23.516 1 96.12 136 SER A N 1
ATOM 1029 C CA . SER A 1 136 ? -12.656 -32.906 -23.031 1 96.12 136 SER A CA 1
ATOM 1030 C C . SER A 1 136 ? -12.5 -32.781 -21.516 1 96.12 136 SER A C 1
ATOM 1032 O O . SER A 1 136 ? -12.945 -31.781 -20.922 1 96.12 136 SER A O 1
ATOM 1034 N N . TYR A 1 137 ? -11.867 -33.719 -20.875 1 97.12 137 TYR A N 1
ATOM 1035 C CA . TYR A 1 137 ? -11.656 -33.688 -19.422 1 97.12 137 TYR A CA 1
ATOM 1036 C C . TYR A 1 137 ? -10.828 -32.469 -19.031 1 97.12 137 TYR A C 1
ATOM 1038 O O . TYR A 1 137 ? -9.852 -32.125 -19.703 1 97.12 137 TYR A O 1
ATOM 1046 N N . ASP A 1 138 ? -11.25 -31.797 -18 1 96.38 138 ASP A N 1
ATOM 1047 C CA . ASP A 1 138 ? -10.547 -30.625 -17.469 1 96.38 138 ASP A CA 1
ATOM 1048 C C . ASP A 1 138 ? -10.258 -30.797 -15.984 1 96.38 138 ASP A C 1
ATOM 1050 O O . ASP A 1 138 ? -11.141 -30.625 -15.148 1 96.38 138 ASP A O 1
ATOM 1054 N N . GLY A 1 139 ? -9.023 -31.031 -15.695 1 96.75 139 GLY A N 1
ATOM 1055 C CA . GLY A 1 139 ? -8.609 -31.25 -14.312 1 96.75 139 GLY A CA 1
ATOM 1056 C C . GLY A 1 139 ? -8.75 -30.016 -13.445 1 96.75 139 GLY A C 1
ATOM 1057 O O . GLY A 1 139 ? -8.75 -30.125 -12.211 1 96.75 139 GLY A O 1
ATOM 1058 N N . SER A 1 140 ? -8.852 -28.812 -14.07 1 95.62 140 SER A N 1
ATOM 1059 C CA . SER A 1 140 ? -8.938 -27.562 -13.312 1 95.62 140 SER A CA 1
ATOM 1060 C C . SER A 1 140 ? -10.289 -27.422 -12.633 1 95.62 140 SER A C 1
ATOM 1062 O O . SER A 1 140 ? -10.469 -26.562 -11.758 1 95.62 140 SER A O 1
ATOM 1064 N N . GLU A 1 141 ? -11.25 -28.297 -12.93 1 96.44 141 GLU A N 1
ATOM 1065 C CA . GLU A 1 141 ? -12.586 -28.25 -12.344 1 96.44 141 GLU A CA 1
ATOM 1066 C C . GLU A 1 141 ? -12.625 -29 -11.016 1 96.44 141 GLU A C 1
ATOM 1068 O O . GLU A 1 141 ? -13.609 -28.906 -10.266 1 96.44 141 GLU A O 1
ATOM 1073 N N . ALA A 1 142 ? -11.516 -29.703 -10.711 1 98.06 142 ALA A N 1
ATOM 1074 C CA . ALA A 1 142 ? -11.492 -30.547 -9.516 1 98.06 142 ALA A CA 1
ATOM 1075 C C . ALA A 1 142 ? -11.453 -29.703 -8.25 1 98.06 142 ALA A C 1
ATOM 1077 O O . ALA A 1 142 ? -12.156 -30 -7.277 1 98.06 142 ALA A O 1
ATOM 1078 N N . LEU A 1 143 ? -10.641 -28.641 -8.25 1 98.31 143 LEU A N 1
ATOM 1079 C CA . LEU A 1 143 ? -10.438 -27.812 -7.062 1 98.31 143 LEU A CA 1
ATOM 1080 C C . LEU A 1 143 ? -10.695 -26.344 -7.379 1 98.31 143 LEU A C 1
ATOM 1082 O O . LEU A 1 143 ? -10.398 -25.875 -8.484 1 98.31 143 LEU A O 1
ATOM 1086 N N . THR A 1 144 ? -11.234 -25.609 -6.445 1 98.5 144 THR A N 1
ATOM 1087 C CA . THR A 1 144 ? -11.375 -24.156 -6.562 1 98.5 144 THR A CA 1
ATOM 1088 C C . THR A 1 144 ? -10.844 -23.469 -5.312 1 98.5 144 THR A C 1
ATOM 1090 O O . THR A 1 144 ? -11.18 -23.859 -4.191 1 98.5 144 THR A O 1
ATOM 1093 N N . PHE A 1 145 ? -9.969 -22.594 -5.48 1 98.06 145 PHE A N 1
ATOM 1094 C CA . PHE A 1 145 ? -9.445 -21.703 -4.457 1 98.06 145 PHE A CA 1
ATOM 1095 C C . PHE A 1 145 ? -10.281 -20.422 -4.371 1 98.06 145 PHE A C 1
ATOM 1097 O O . PHE A 1 145 ? -10.297 -19.625 -5.305 1 98.06 145 PHE A O 1
ATOM 1104 N N . TYR A 1 146 ? -11.047 -20.281 -3.258 1 98.69 146 TYR A N 1
ATOM 1105 C CA . TYR A 1 146 ? -11.898 -19.125 -3.045 1 98.69 146 TYR A CA 1
ATOM 1106 C C . TYR A 1 146 ? -11.227 -18.109 -2.119 1 98.69 146 TYR A C 1
ATOM 1108 O O . TYR A 1 146 ? -10.742 -18.469 -1.041 1 98.69 146 TYR A O 1
ATOM 1116 N N . GLY A 1 147 ? -11.141 -16.906 -2.527 1 97.94 147 GLY A N 1
ATOM 1117 C CA . GLY A 1 147 ? -10.656 -15.789 -1.727 1 97.94 147 GLY A CA 1
ATOM 1118 C C . GLY A 1 147 ? -11.367 -14.484 -2.039 1 97.94 147 GLY A C 1
ATOM 1119 O O . GLY A 1 147 ? -12.125 -14.406 -3.002 1 97.94 147 GLY A O 1
ATOM 1120 N N . ALA A 1 148 ? -11.203 -13.516 -1.234 1 98.25 148 AL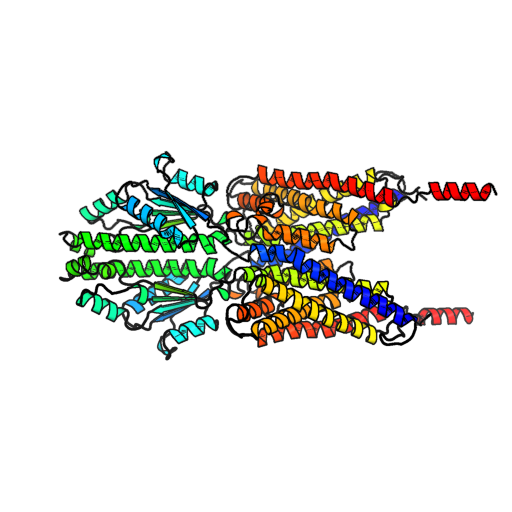A A N 1
ATOM 1121 C CA . ALA A 1 148 ? -11.75 -12.18 -1.424 1 98.25 148 ALA A CA 1
ATOM 1122 C C . ALA A 1 148 ? -10.656 -11.117 -1.308 1 98.25 148 ALA A C 1
ATOM 1124 O O . ALA A 1 148 ? -10.289 -10.719 -0.202 1 98.25 148 ALA A O 1
ATOM 1125 N N . GLU A 1 149 ? -10.227 -10.648 -2.422 1 97.94 149 GLU A N 1
ATOM 1126 C CA . GLU A 1 149 ? -9.102 -9.719 -2.477 1 97.94 149 GLU A CA 1
ATOM 1127 C C . GLU A 1 149 ? -9.477 -8.375 -1.853 1 97.94 149 GLU A C 1
ATOM 1129 O O . GLU A 1 149 ? -8.656 -7.75 -1.173 1 97.94 149 GLU A O 1
ATOM 1134 N N . ALA A 1 150 ? -10.758 -7.973 -2.014 1 98 150 ALA A N 1
ATOM 1135 C CA . ALA A 1 150 ? -11.18 -6.641 -1.598 1 98 150 ALA A CA 1
ATOM 1136 C C . ALA A 1 150 ? -11.344 -6.562 -0.082 1 98 150 ALA A C 1
ATOM 1138 O O . ALA A 1 150 ? -11.469 -5.473 0.481 1 98 150 ALA A O 1
ATOM 1139 N N . ARG A 1 151 ? -11.375 -7.754 0.615 1 97.5 151 ARG A N 1
ATOM 1140 C CA . ARG A 1 151 ? -11.359 -7.727 2.074 1 97.5 151 ARG A CA 1
ATOM 1141 C C . ARG A 1 151 ? -10.102 -7.035 2.594 1 97.5 151 ARG A C 1
ATOM 1143 O O . ARG A 1 151 ? -10.18 -6.203 3.502 1 97.5 151 ARG A O 1
ATOM 1150 N N . ASN A 1 152 ? -8.984 -7.363 2.014 1 97.44 152 ASN A N 1
ATOM 1151 C CA . ASN A 1 152 ? -7.684 -6.719 2.191 1 97.44 152 ASN A CA 1
ATOM 1152 C C . ASN A 1 152 ? -6.723 -7.07 1.061 1 97.44 152 ASN A C 1
ATOM 1154 O O . ASN A 1 152 ? -6.117 -8.141 1.068 1 97.44 152 ASN A O 1
ATOM 1158 N N . GLU A 1 153 ? -6.523 -6.203 0.128 1 97 153 GLU A N 1
ATOM 1159 C CA . GLU A 1 153 ? -5.781 -6.492 -1.094 1 97 153 GLU A CA 1
ATOM 1160 C C . GLU A 1 153 ? -4.305 -6.738 -0.796 1 97 153 GLU A C 1
ATOM 1162 O O . GLU A 1 153 ? -3.654 -7.543 -1.469 1 97 153 GLU A O 1
ATOM 1167 N N . ASN A 1 154 ? -3.775 -6.078 0.242 1 95.38 154 ASN A N 1
ATOM 1168 C CA . ASN A 1 154 ? -2.365 -6.238 0.582 1 95.38 154 ASN A CA 1
ATOM 1169 C C . ASN A 1 154 ? -2.072 -7.641 1.107 1 95.38 154 ASN A C 1
ATOM 1171 O O . ASN A 1 154 ? -1.147 -8.305 0.635 1 95.38 154 ASN A O 1
ATOM 1175 N N . ALA A 1 155 ? -2.891 -8.086 2.018 1 96.38 155 ALA A N 1
ATOM 1176 C CA . ALA A 1 155 ? -2.707 -9.43 2.568 1 96.38 155 ALA A CA 1
ATOM 1177 C C . ALA A 1 155 ? -2.984 -10.5 1.516 1 96.38 155 ALA A C 1
ATOM 1179 O O . ALA A 1 155 ? -2.299 -11.523 1.465 1 96.38 155 ALA A O 1
ATOM 1180 N N . TYR A 1 156 ? -4.023 -10.25 0.675 1 97.69 156 TYR A N 1
ATOM 1181 C CA . TYR A 1 156 ? -4.367 -11.211 -0.368 1 97.69 156 TYR A CA 1
ATOM 1182 C C . TYR A 1 156 ? -3.209 -11.398 -1.341 1 97.69 156 TYR A C 1
ATOM 1184 O O . TYR A 1 156 ? -2.834 -12.523 -1.66 1 97.69 156 TYR A O 1
ATOM 1192 N N . ARG A 1 157 ? -2.57 -10.305 -1.699 1 96.5 157 ARG A N 1
ATOM 1193 C CA . ARG A 1 157 ? -1.561 -10.328 -2.752 1 96.5 157 ARG A CA 1
ATOM 1194 C C . ARG A 1 157 ? -0.207 -10.766 -2.205 1 96.5 157 ARG A C 1
ATOM 1196 O O . ARG A 1 157 ? 0.562 -11.43 -2.898 1 96.5 157 ARG A O 1
ATOM 1203 N N . SER A 1 158 ? 0.028 -10.461 -0.944 1 94.56 158 SER A N 1
ATOM 1204 C CA . SER A 1 158 ? 1.367 -10.695 -0.415 1 94.56 158 SER A CA 1
ATOM 1205 C C . SER A 1 158 ? 1.442 -12.031 0.325 1 94.56 158 SER A C 1
ATOM 1207 O O . SER A 1 158 ? 2.498 -12.664 0.369 1 94.56 158 SER A O 1
ATOM 1209 N N . LEU A 1 159 ? 0.322 -12.516 0.918 1 95.44 159 LEU A N 1
ATOM 1210 C CA . LEU A 1 159 ? 0.395 -13.672 1.808 1 95.44 159 LEU A CA 1
ATOM 1211 C C . LEU A 1 159 ? -0.515 -14.797 1.319 1 95.44 159 LEU A C 1
ATOM 1213 O O . LEU A 1 159 ? -0.055 -15.914 1.078 1 95.44 159 LEU A O 1
ATOM 1217 N N . ILE A 1 160 ? -1.743 -14.484 1.014 1 97 160 ILE A N 1
ATOM 1218 C CA . ILE A 1 160 ? -2.762 -15.508 0.799 1 97 160 ILE A CA 1
ATOM 1219 C C . ILE A 1 160 ? -2.529 -16.203 -0.544 1 97 160 ILE A C 1
ATOM 1221 O O . ILE A 1 160 ? -2.242 -17.391 -0.593 1 97 160 ILE A O 1
ATOM 1225 N N . ARG A 1 161 ? -2.516 -15.422 -1.601 1 97 161 ARG A N 1
ATOM 1226 C CA . ARG A 1 161 ? -2.461 -15.984 -2.947 1 97 161 ARG A CA 1
ATOM 1227 C C . ARG A 1 161 ? -1.175 -16.781 -3.16 1 97 161 ARG A C 1
ATOM 1229 O O . ARG A 1 161 ? -1.216 -17.953 -3.545 1 97 161 ARG A O 1
ATOM 1236 N N . PRO A 1 162 ? -0.033 -16.234 -2.818 1 94.38 162 PRO A N 1
ATOM 1237 C CA . PRO A 1 162 ? 1.189 -17 -3.064 1 94.38 162 PRO A CA 1
ATOM 1238 C C . PRO A 1 162 ? 1.286 -18.25 -2.191 1 94.38 162 PRO A C 1
ATOM 1240 O O . PRO A 1 162 ? 1.778 -19.281 -2.643 1 94.38 162 PRO A O 1
ATOM 1243 N N . SER A 1 163 ? 0.81 -18.234 -0.979 1 95 163 SER A N 1
ATOM 1244 C CA . SER A 1 163 ? 0.882 -19.375 -0.063 1 95 163 SER A CA 1
ATOM 1245 C C . SER A 1 163 ? -0.029 -20.516 -0.518 1 95 163 SER A C 1
ATOM 1247 O O . SER A 1 163 ? 0.39 -21.672 -0.562 1 95 163 SER A O 1
ATOM 1249 N N . VAL A 1 164 ? -1.197 -20.141 -0.926 1 96.69 164 VAL A N 1
ATOM 1250 C CA . VAL A 1 164 ? -2.184 -21.156 -1.293 1 96.69 164 VAL A CA 1
ATOM 1251 C C . VAL A 1 164 ? -1.813 -21.781 -2.641 1 96.69 164 VAL A C 1
ATOM 1253 O O . VAL A 1 164 ? -1.875 -23 -2.809 1 96.69 164 VAL A O 1
ATOM 1256 N N . GLN A 1 165 ? -1.405 -20.938 -3.559 1 95.31 165 GLN A N 1
ATOM 1257 C CA . GLN A 1 165 ? -1.048 -21.422 -4.887 1 95.31 165 GLN A CA 1
ATOM 1258 C C . GLN A 1 165 ? 0.177 -22.328 -4.828 1 95.31 165 GLN A C 1
ATOM 1260 O O . GLN A 1 165 ? 0.246 -23.344 -5.539 1 95.31 165 GLN A O 1
ATOM 1265 N N . ALA A 1 166 ? 1.102 -22.016 -3.98 1 93.56 166 ALA A N 1
ATOM 1266 C CA . ALA A 1 166 ? 2.285 -22.859 -3.826 1 93.56 166 ALA A CA 1
ATOM 1267 C C . ALA A 1 166 ? 1.912 -24.234 -3.27 1 93.56 166 ALA A C 1
ATOM 1269 O O . ALA A 1 166 ? 2.412 -25.266 -3.74 1 93.56 166 ALA A O 1
ATOM 1270 N N . LEU A 1 167 ? 1.039 -24.297 -2.359 1 95.44 167 LEU A N 1
ATOM 1271 C CA . LEU A 1 167 ? 0.607 -25.547 -1.744 1 95.44 167 LEU A CA 1
ATOM 1272 C C . LEU A 1 167 ? -0.19 -26.391 -2.732 1 95.44 167 LEU A C 1
ATOM 1274 O O . LEU A 1 167 ? 0.017 -27.609 -2.826 1 95.44 167 LEU A O 1
ATOM 1278 N N . LEU A 1 168 ? -1.066 -25.766 -3.453 1 96.62 168 LEU A N 1
ATOM 1279 C CA . LEU A 1 168 ? -1.903 -26.5 -4.402 1 96.62 168 LEU A CA 1
ATOM 1280 C C . LEU A 1 168 ? -1.07 -27.047 -5.555 1 96.62 168 LEU A C 1
ATOM 1282 O O . LEU A 1 168 ? -1.368 -28.109 -6.086 1 96.62 168 LEU A O 1
ATOM 1286 N N . ALA A 1 169 ? -0.079 -26.266 -5.91 1 93.75 169 ALA A N 1
ATOM 1287 C CA . ALA A 1 169 ? 0.816 -26.75 -6.961 1 93.75 169 ALA A CA 1
ATOM 1288 C C . ALA A 1 169 ? 1.53 -28.031 -6.535 1 93.75 169 ALA A C 1
ATOM 1290 O O . ALA A 1 169 ? 1.619 -28.984 -7.312 1 93.75 169 ALA A O 1
ATOM 1291 N N . VAL A 1 170 ? 1.965 -28.078 -5.309 1 93.5 170 VAL A N 1
ATOM 1292 C CA . VAL A 1 170 ? 2.676 -29.25 -4.785 1 93.5 170 VAL A CA 1
ATOM 1293 C C . VAL A 1 170 ? 1.725 -30.438 -4.691 1 93.5 170 VAL A C 1
ATOM 1295 O O . VAL A 1 170 ? 2.059 -31.547 -5.121 1 93.5 170 VAL A O 1
ATOM 1298 N N . VAL A 1 171 ? 0.594 -30.234 -4.215 1 96.38 171 VAL A N 1
ATOM 1299 C CA . VAL A 1 171 ? -0.388 -31.297 -4.031 1 96.38 171 VAL A CA 1
ATOM 1300 C C . VAL A 1 171 ? -0.798 -31.859 -5.387 1 96.38 171 VAL A C 1
ATOM 1302 O O . VAL A 1 171 ? -0.879 -33.062 -5.559 1 96.38 171 VAL A O 1
ATOM 1305 N N . SER A 1 172 ? -1.065 -30.984 -6.359 1 96.88 172 SER A N 1
ATOM 1306 C CA . SER A 1 172 ? -1.492 -31.406 -7.688 1 96.88 172 SER A CA 1
ATOM 1307 C C . SER A 1 172 ? -0.392 -32.188 -8.398 1 96.88 172 SER A C 1
ATOM 1309 O O . SER A 1 172 ? -0.668 -33.188 -9.078 1 96.88 172 SER A O 1
ATOM 1311 N N . GLN A 1 173 ? 0.812 -31.734 -8.219 1 94.75 173 GLN A N 1
ATOM 1312 C CA . GLN A 1 173 ? 1.934 -32.406 -8.875 1 94.75 173 GLN A CA 1
ATOM 1313 C C . GLN A 1 173 ? 2.184 -33.781 -8.258 1 94.75 173 GLN A C 1
ATOM 1315 O O . GLN A 1 173 ? 2.426 -34.75 -8.984 1 94.75 173 GLN A O 1
ATOM 1320 N N . GLU A 1 174 ? 2.133 -33.875 -6.969 1 95.12 174 GLU A N 1
ATOM 1321 C CA . GLU A 1 174 ? 2.314 -35.156 -6.293 1 95.12 174 GLU A CA 1
ATOM 1322 C C . GLU A 1 174 ? 1.211 -36.125 -6.668 1 95.12 174 GLU A C 1
ATOM 1324 O O . GLU A 1 174 ? 1.479 -37.312 -6.906 1 95.12 174 GLU A O 1
ATOM 1329 N N . PHE A 1 175 ? 0.04 -35.688 -6.695 1 97.94 175 PHE A N 1
ATOM 1330 C CA . PHE A 1 175 ? -1.081 -36.531 -7.094 1 97.94 175 PHE A CA 1
ATOM 1331 C C . PHE A 1 175 ? -0.894 -37.031 -8.523 1 97.94 175 PHE A C 1
ATOM 1333 O O . PHE A 1 175 ? -1.125 -38.219 -8.797 1 97.94 175 PHE A O 1
ATOM 1340 N N . ALA A 1 176 ? -0.534 -36.125 -9.414 1 97.56 176 ALA A N 1
ATOM 1341 C CA . ALA A 1 176 ? -0.365 -36.5 -10.82 1 97.56 176 ALA A CA 1
ATOM 1342 C C . ALA A 1 176 ? 0.688 -37.594 -10.992 1 97.56 176 ALA A C 1
ATOM 1344 O O . ALA A 1 176 ? 0.495 -38.531 -11.758 1 97.56 176 ALA A O 1
ATOM 1345 N N . GLN A 1 177 ? 1.787 -37.438 -10.297 1 96.19 177 GLN A N 1
ATOM 1346 C CA . GLN A 1 177 ? 2.863 -38.438 -10.398 1 96.19 177 GLN A CA 1
ATOM 1347 C C . GLN A 1 177 ? 2.4 -39.812 -9.922 1 96.19 177 GLN A C 1
ATOM 1349 O O . GLN A 1 177 ? 2.643 -40.812 -10.586 1 96.19 177 GLN A O 1
ATOM 1354 N N . GLU A 1 178 ? 1.731 -39.812 -8.812 1 96.5 178 GLU A N 1
ATOM 1355 C CA . GLU A 1 178 ? 1.228 -41.062 -8.273 1 96.5 178 GLU A CA 1
ATOM 1356 C C . GLU A 1 178 ? 0.171 -41.688 -9.188 1 96.5 178 GLU A C 1
ATOM 1358 O O . GLU A 1 178 ? 0.144 -42.906 -9.391 1 96.5 178 GLU A O 1
ATOM 1363 N N . PHE A 1 179 ? -0.694 -40.906 -9.688 1 97.38 179 PHE A N 1
ATOM 1364 C CA . PHE A 1 179 ? -1.776 -41.312 -10.57 1 97.38 179 PHE A CA 1
ATOM 1365 C C . PHE A 1 179 ? -1.225 -41.938 -11.836 1 97.38 179 PHE A C 1
ATOM 1367 O O . PHE A 1 179 ? -1.682 -43.031 -12.258 1 97.38 179 PHE A O 1
ATOM 1374 N N . VAL A 1 180 ? -0.257 -41.281 -12.461 1 97.25 180 VAL A N 1
ATOM 1375 C CA . VAL A 1 180 ? 0.35 -41.781 -13.695 1 97.25 180 VAL A CA 1
ATOM 1376 C C . VAL A 1 180 ? 1.082 -43.094 -13.43 1 97.25 180 VAL A C 1
ATOM 1378 O O . VAL A 1 180 ? 1.019 -44.031 -14.242 1 97.25 180 VAL A O 1
ATOM 1381 N N . ALA A 1 181 ? 1.766 -43.156 -12.305 1 96.19 181 ALA A N 1
ATOM 1382 C CA . ALA A 1 181 ? 2.459 -44.406 -11.938 1 96.19 181 ALA A CA 1
ATOM 1383 C C . ALA A 1 181 ? 1.48 -45.562 -11.828 1 96.19 181 ALA A C 1
ATOM 1385 O O . ALA A 1 181 ? 1.806 -46.688 -12.203 1 96.19 181 ALA A O 1
ATOM 1386 N N . GLN A 1 182 ? 0.34 -45.312 -11.352 1 95 182 GLN A N 1
ATOM 1387 C CA . GLN A 1 182 ? -0.678 -46.344 -11.188 1 95 182 GLN A CA 1
ATOM 1388 C C . GLN A 1 182 ? -1.241 -46.781 -12.531 1 95 182 GLN A C 1
ATOM 1390 O O . GLN A 1 182 ? -1.646 -47.906 -12.703 1 95 182 GLN A O 1
ATOM 1395 N N . LEU A 1 183 ? -1.252 -45.875 -13.492 1 95.31 183 LEU A N 1
ATOM 1396 C CA . LEU A 1 183 ? -1.812 -46.125 -14.812 1 95.31 183 LEU A CA 1
ATOM 1397 C C . LEU A 1 183 ? -0.783 -46.812 -15.711 1 95.31 183 LEU A C 1
ATOM 1399 O O . LEU A 1 183 ? -1.104 -47.219 -16.828 1 95.31 183 LEU A O 1
ATOM 1403 N N . ALA A 1 184 ? 0.4 -46.938 -15.219 1 93.94 184 ALA A N 1
ATOM 1404 C CA . ALA A 1 184 ? 1.513 -47.438 -16.031 1 93.94 184 ALA A CA 1
ATOM 1405 C C . ALA A 1 184 ? 1.209 -48.812 -16.594 1 93.94 184 ALA A C 1
ATOM 1407 O O . ALA A 1 184 ? 1.665 -49.156 -17.688 1 93.94 184 ALA A O 1
ATOM 1408 N N . SER A 1 185 ? 0.477 -49.656 -15.93 1 91.31 185 SER A N 1
ATOM 1409 C CA . SER A 1 185 ? 0.201 -51.031 -16.344 1 91.31 185 SER A CA 1
ATOM 1410 C C . SER A 1 185 ? -1.135 -51.125 -17.078 1 91.31 185 SER A C 1
ATOM 1412 O O . SER A 1 185 ? -1.523 -52.188 -17.531 1 91.31 185 SER A O 1
ATOM 1414 N N . SER A 1 186 ? -1.752 -50.031 -17.203 1 91.12 186 SER A N 1
ATOM 1415 C CA . SER A 1 186 ? -3.061 -50.031 -17.844 1 91.12 186 SER A CA 1
ATOM 1416 C C . SER A 1 186 ? -2.93 -50.188 -19.359 1 91.12 186 SER A C 1
ATOM 1418 O O . SER A 1 186 ? -2.014 -49.625 -19.953 1 91.12 186 SER A O 1
ATOM 1420 N N . SER A 1 187 ? -3.85 -50.906 -19.984 1 89.5 187 SER A N 1
ATOM 1421 C CA . SER A 1 187 ? -3.861 -51.094 -21.438 1 89.5 187 SER A CA 1
ATOM 1422 C C . SER A 1 187 ? -4.281 -49.812 -22.156 1 89.5 187 SER A C 1
ATOM 1424 O O . SER A 1 187 ? -4.031 -49.625 -23.344 1 89.5 187 SER A O 1
ATOM 1426 N N . SER A 1 188 ? -4.824 -48.875 -21.438 1 91.44 188 SER A N 1
ATOM 1427 C CA . SER A 1 188 ? -5.352 -47.656 -22.031 1 91.44 188 SER A CA 1
ATOM 1428 C C . SER A 1 188 ? -4.32 -46.531 -22 1 91.44 188 SER A C 1
ATOM 1430 O O . SER A 1 188 ? -4.566 -45.438 -22.5 1 91.44 188 SER A O 1
ATOM 1432 N N . LEU A 1 189 ? -3.211 -46.719 -21.438 1 95.38 189 LEU A N 1
ATOM 1433 C CA . LEU A 1 189 ? -2.207 -45.688 -21.234 1 95.38 189 LEU A CA 1
ATOM 1434 C C . LEU A 1 189 ? -1.842 -45.031 -22.562 1 95.38 189 LEU A C 1
ATOM 1436 O O . LEU A 1 189 ? -1.814 -43.812 -22.656 1 95.38 189 LEU A O 1
ATOM 1440 N N . SER A 1 190 ? -1.562 -45.844 -23.578 1 95.38 190 SER A N 1
ATOM 1441 C CA . SER A 1 190 ? -1.153 -45.312 -24.875 1 95.38 190 SER A CA 1
ATOM 1442 C C . SER A 1 190 ? -2.279 -44.5 -25.531 1 95.38 190 SER A C 1
ATOM 1444 O O . SER A 1 190 ? -2.037 -43.469 -26.141 1 95.38 190 SER A O 1
ATOM 1446 N N . SER A 1 191 ? -3.473 -45.031 -25.406 1 96.06 191 SER A N 1
ATOM 1447 C CA . SER A 1 191 ? -4.625 -44.344 -25.969 1 96.06 191 SER A CA 1
ATOM 1448 C C . SER A 1 191 ? -4.871 -43 -25.266 1 96.06 191 SER A C 1
ATOM 1450 O O . SER A 1 191 ? -5.195 -42 -25.906 1 96.06 191 SER A O 1
ATOM 1452 N N . ILE A 1 192 ? -4.723 -43 -23.953 1 97 192 ILE A N 1
ATOM 1453 C CA . ILE A 1 192 ? -4.887 -41.781 -23.172 1 97 192 ILE A CA 1
ATOM 1454 C C . ILE A 1 192 ? -3.809 -40.75 -23.578 1 97 192 ILE A C 1
ATOM 1456 O O . ILE A 1 192 ? -4.102 -39.594 -23.797 1 97 192 ILE A O 1
ATOM 1460 N N . ALA A 1 193 ? -2.58 -41.188 -23.656 1 96.94 193 ALA A N 1
ATOM 1461 C CA . ALA A 1 193 ? -1.468 -40.312 -24.031 1 96.94 193 ALA A CA 1
ATOM 1462 C C . ALA A 1 193 ? -1.706 -39.656 -25.391 1 96.94 193 ALA A C 1
ATOM 1464 O O . ALA A 1 193 ? -1.393 -38.5 -25.578 1 96.94 193 ALA A O 1
ATOM 1465 N N . ARG A 1 194 ? -2.297 -40.344 -26.312 1 95.94 194 ARG A N 1
ATOM 1466 C CA . ARG A 1 194 ? -2.475 -39.906 -27.688 1 95.94 194 ARG A CA 1
ATOM 1467 C C . ARG A 1 194 ? -3.668 -38.969 -27.797 1 95.94 194 ARG A C 1
ATOM 1469 O O . ARG A 1 194 ? -3.578 -37.906 -28.438 1 95.94 194 ARG A O 1
ATOM 1476 N N . SER A 1 195 ? -4.762 -39.312 -27.125 1 96.62 195 SER A N 1
ATOM 1477 C CA . SER A 1 195 ? -6.027 -38.656 -27.438 1 96.62 195 SER A CA 1
ATOM 1478 C C . SER A 1 195 ? -6.469 -37.75 -26.297 1 96.62 195 SER A C 1
ATOM 1480 O O . SER A 1 195 ? -7.289 -36.844 -26.516 1 96.62 195 SER A O 1
ATOM 1482 N N . ALA A 1 196 ? -5.996 -37.969 -25.094 1 97.62 196 ALA A N 1
ATOM 1483 C CA . ALA A 1 196 ? -6.383 -37.156 -23.922 1 97.62 196 ALA A CA 1
ATOM 1484 C C . ALA A 1 196 ? -5.207 -36.969 -22.969 1 97.62 196 ALA A C 1
ATOM 1486 O O . ALA A 1 196 ? -5.316 -37.281 -21.781 1 97.62 196 ALA A O 1
ATOM 1487 N N . PRO A 1 197 ? -4.125 -36.375 -23.469 1 97.19 197 PRO A N 1
ATOM 1488 C CA . PRO A 1 197 ? -2.91 -36.281 -22.656 1 97.19 197 PRO A CA 1
ATOM 1489 C C . PRO A 1 197 ? -3.121 -35.5 -21.359 1 97.19 197 PRO A C 1
ATOM 1491 O O . PRO A 1 197 ? -2.379 -35.688 -20.391 1 97.19 197 PRO A O 1
ATOM 1494 N N . GLN A 1 198 ? -4.141 -34.562 -21.25 1 96.69 198 GLN A N 1
ATOM 1495 C CA . GLN A 1 198 ? -4.402 -33.75 -20.078 1 96.69 198 GLN A CA 1
ATOM 1496 C C . GLN A 1 198 ? -4.77 -34.625 -18.875 1 96.69 198 GLN A C 1
ATOM 1498 O O . GLN A 1 198 ? -4.613 -34.219 -17.734 1 96.69 198 GLN A O 1
ATOM 1503 N N . ILE A 1 199 ? -5.277 -35.844 -19.172 1 97.5 199 ILE A N 1
ATOM 1504 C CA . ILE A 1 199 ? -5.625 -36.75 -18.094 1 97.5 199 ILE A CA 1
ATOM 1505 C C . ILE A 1 199 ? -4.363 -37.188 -17.359 1 97.5 199 ILE A C 1
ATOM 1507 O O . ILE A 1 199 ? -4.391 -37.406 -16.141 1 97.5 199 ILE A O 1
ATOM 1511 N N . LE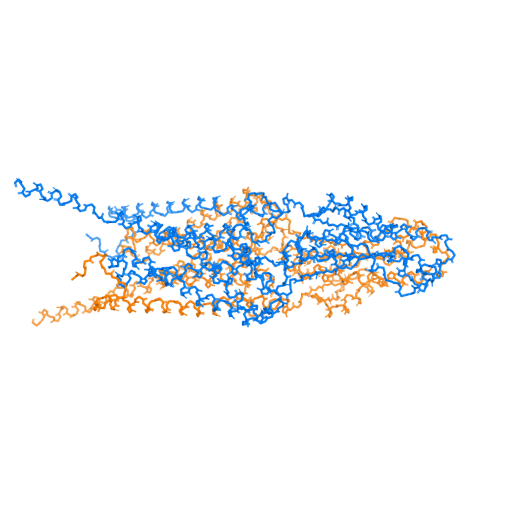U A 1 200 ? -3.238 -37.25 -18.094 1 96.94 200 LEU A N 1
ATOM 1512 C CA . LEU A 1 200 ? -1.964 -37.656 -17.484 1 96.94 200 LEU A CA 1
ATOM 1513 C C . LEU A 1 200 ? -1.226 -36.438 -16.938 1 96.94 200 LEU A C 1
ATOM 1515 O O . LEU A 1 200 ? -0.652 -36.5 -15.852 1 96.94 200 LEU A O 1
ATOM 1519 N N . THR A 1 201 ? -1.225 -35.312 -17.641 1 96.25 201 THR A N 1
ATOM 1520 C CA . THR A 1 201 ? -0.407 -34.156 -17.297 1 96.25 201 THR A CA 1
ATOM 1521 C C . THR A 1 201 ? -1.054 -33.344 -16.188 1 96.25 201 THR A C 1
ATOM 1523 O O . THR A 1 201 ? -0.36 -32.688 -15.406 1 96.25 201 THR A O 1
ATOM 1526 N N . GLU A 1 202 ? -2.342 -33.312 -16.172 1 96.25 202 GLU A N 1
ATOM 1527 C CA . GLU A 1 202 ? -3.072 -32.5 -15.195 1 96.25 202 GLU A CA 1
ATOM 1528 C C . GLU A 1 202 ? -4.34 -33.219 -14.742 1 96.25 202 GLU A C 1
ATOM 1530 O O . GLU A 1 202 ? -5.449 -32.719 -14.93 1 96.25 202 GLU A O 1
ATOM 1535 N N . PRO A 1 203 ? -4.109 -34.375 -14.102 1 97.69 203 PRO A N 1
ATOM 1536 C CA . PRO A 1 203 ? -5.297 -35.125 -13.641 1 97.69 203 PRO A CA 1
ATOM 1537 C C . PRO A 1 203 ? -6.16 -34.281 -12.695 1 97.69 203 PRO A C 1
ATOM 1539 O O . PRO A 1 203 ? -7.391 -34.344 -12.75 1 97.69 203 PRO A O 1
ATOM 1542 N N . ILE A 1 204 ? -5.516 -33.531 -11.836 1 97.56 204 ILE A N 1
ATOM 1543 C CA . ILE A 1 204 ? -6.23 -32.531 -11.031 1 97.56 204 ILE A CA 1
ATOM 1544 C C . ILE A 1 204 ? -5.461 -31.219 -11.023 1 97.56 204 ILE A C 1
ATOM 1546 O O . ILE A 1 204 ? -4.23 -31.203 -11.133 1 97.56 204 ILE A O 1
ATOM 1550 N N . SER A 1 205 ? -6.148 -30.156 -11.039 1 96.25 205 SER A N 1
ATOM 1551 C CA . SER A 1 205 ? -5.637 -28.797 -10.875 1 96.25 205 SER A CA 1
ATOM 1552 C C . SER A 1 205 ? -6.676 -27.891 -10.227 1 96.25 205 SER A C 1
ATOM 1554 O O . SER A 1 205 ? -7.648 -28.375 -9.641 1 96.25 205 SER A O 1
ATOM 1556 N N . TYR A 1 206 ? -6.316 -26.609 -10.148 1 97.06 206 TYR A N 1
ATOM 1557 C CA . TYR A 1 206 ? -7.227 -25.719 -9.445 1 97.06 206 TYR A CA 1
ATOM 1558 C C . TYR A 1 206 ? -7.516 -24.469 -10.266 1 97.06 206 TYR A C 1
ATOM 1560 O O . TYR A 1 206 ? -6.742 -24.109 -11.156 1 97.06 206 TYR A O 1
ATOM 1568 N N . THR A 1 207 ? -8.641 -23.938 -10.031 1 96.44 207 THR A N 1
ATOM 1569 C CA . THR A 1 207 ? -8.992 -22.609 -10.516 1 96.44 207 THR A CA 1
ATOM 1570 C C . THR A 1 207 ? -9.094 -21.609 -9.352 1 96.44 207 THR A C 1
ATOM 1572 O O . THR A 1 207 ? -9.516 -21.984 -8.258 1 96.44 207 THR A O 1
ATOM 1575 N N . THR A 1 208 ? -8.648 -20.453 -9.555 1 96.56 208 THR A N 1
ATOM 1576 C CA . THR A 1 208 ? -8.758 -19.391 -8.555 1 96.56 208 THR A CA 1
ATOM 1577 C C . THR A 1 208 ? -10.016 -18.562 -8.789 1 96.56 208 THR A C 1
ATOM 1579 O O . THR A 1 208 ? -10.227 -18.031 -9.891 1 96.56 208 THR A O 1
ATOM 1582 N N . ASN A 1 209 ? -10.883 -18.531 -7.836 1 97.75 209 ASN A N 1
ATOM 1583 C CA . ASN A 1 209 ? -12.062 -17.672 -7.883 1 97.75 209 ASN A CA 1
ATOM 1584 C C . ASN A 1 209 ? -11.992 -16.547 -6.855 1 97.75 209 ASN A C 1
ATOM 1586 O O . ASN A 1 209 ? -12.312 -16.766 -5.68 1 97.75 209 ASN A O 1
ATOM 1590 N N . ASN A 1 210 ? -11.5 -15.422 -7.25 1 97.81 210 ASN A N 1
ATOM 1591 C CA . ASN A 1 210 ? -11.555 -14.211 -6.434 1 97.81 210 ASN A CA 1
ATOM 1592 C C . ASN A 1 210 ? -12.984 -13.672 -6.32 1 97.81 210 ASN A C 1
ATOM 1594 O O . ASN A 1 210 ? -13.469 -13 -7.227 1 97.81 210 ASN A O 1
ATOM 1598 N N . LEU A 1 211 ? -13.656 -13.906 -5.223 1 98.25 211 LEU A N 1
ATOM 1599 C CA . LEU A 1 211 ? -15.086 -13.672 -5.043 1 98.25 211 LEU A CA 1
ATOM 1600 C C . LEU A 1 211 ? -15.391 -12.18 -5.047 1 98.25 211 LEU A C 1
ATOM 1602 O O . LEU A 1 211 ? -16.484 -11.766 -5.457 1 98.25 211 LEU A O 1
ATOM 1606 N N . VAL A 1 212 ? -14.523 -11.398 -4.492 1 98.12 212 VAL A N 1
ATOM 1607 C CA . VAL A 1 212 ? -14.633 -9.945 -4.434 1 98.12 212 VAL A CA 1
ATOM 1608 C C . VAL A 1 212 ? -13.305 -9.312 -4.828 1 98.12 212 VAL A C 1
ATOM 1610 O O . VAL A 1 212 ? -12.516 -8.922 -3.963 1 98.12 212 VAL A O 1
ATOM 1613 N N . PRO A 1 213 ? -13.039 -9.172 -6.137 1 97.12 213 PRO A N 1
ATOM 1614 C CA . PRO A 1 213 ? -11.758 -8.625 -6.594 1 97.12 213 PRO A CA 1
ATOM 1615 C C . PRO A 1 213 ? -11.594 -7.148 -6.258 1 97.12 213 PRO A C 1
ATOM 1617 O O . PRO A 1 213 ? -12.586 -6.41 -6.199 1 97.12 213 PRO A O 1
ATOM 1620 N N . PHE A 1 214 ? -10.469 -6.758 -5.973 1 96.44 214 PHE A N 1
ATOM 1621 C CA . PHE A 1 214 ? -10.133 -5.348 -5.812 1 96.44 214 PHE A CA 1
ATOM 1622 C C . PHE A 1 214 ? -9.812 -4.711 -7.16 1 96.44 214 PHE A C 1
ATOM 1624 O O . PHE A 1 214 ? -8.648 -4.449 -7.473 1 96.44 214 PHE A O 1
ATOM 1631 N N . ASP A 1 215 ? -10.82 -4.402 -7.93 1 94.19 215 ASP A N 1
ATOM 1632 C CA . ASP A 1 215 ? -10.648 -4.047 -9.336 1 94.19 215 ASP A CA 1
ATOM 1633 C C . ASP A 1 215 ? -10.875 -2.555 -9.555 1 94.19 215 ASP A C 1
ATOM 1635 O O . ASP A 1 215 ? -11.062 -2.113 -10.695 1 94.19 215 ASP A O 1
ATOM 1639 N N . ILE A 1 216 ? -10.945 -1.823 -8.453 1 94.62 216 ILE A N 1
ATOM 1640 C CA . ILE A 1 216 ? -11.008 -0.366 -8.5 1 94.62 216 ILE A CA 1
ATOM 1641 C C . ILE A 1 216 ? -9.727 0.221 -7.918 1 94.62 216 ILE A C 1
ATOM 1643 O O . ILE A 1 216 ? -9.633 0.46 -6.711 1 94.62 216 ILE A O 1
ATOM 1647 N N . PRO A 1 217 ? -8.773 0.491 -8.742 1 91.44 217 PRO A N 1
ATOM 1648 C CA . PRO A 1 217 ? -7.453 0.894 -8.25 1 91.44 217 PRO A CA 1
ATOM 1649 C C . PRO A 1 217 ? -7.508 2.158 -7.395 1 91.44 217 PRO A C 1
ATOM 1651 O O . PRO A 1 217 ? -6.801 2.258 -6.391 1 91.44 217 PRO A O 1
ATOM 1654 N N . VAL A 1 218 ? -8.383 3.082 -7.727 1 93.44 218 VAL A N 1
ATOM 1655 C CA . VAL A 1 218 ? -8.492 4.348 -7.008 1 93.44 218 VAL A CA 1
ATOM 1656 C C . VAL A 1 218 ? -8.945 4.09 -5.574 1 93.44 218 VAL A C 1
ATOM 1658 O O . VAL A 1 218 ? -8.719 4.914 -4.688 1 93.44 218 VAL A O 1
ATOM 1661 N N . ALA A 1 219 ? -9.523 2.934 -5.336 1 94.44 219 ALA A N 1
ATOM 1662 C CA . ALA A 1 219 ? -9.992 2.59 -3.996 1 94.44 219 ALA A CA 1
ATOM 1663 C C . ALA A 1 219 ? -8.828 2.467 -3.018 1 94.44 219 ALA A C 1
ATOM 1665 O O . ALA A 1 219 ? -9.008 2.615 -1.807 1 94.44 219 ALA A O 1
ATOM 1666 N N . SER A 1 220 ? -7.602 2.238 -3.523 1 91.38 220 SER A N 1
ATOM 1667 C CA . SER A 1 220 ? -6.434 2.195 -2.652 1 91.38 220 SER A CA 1
ATOM 1668 C C . SER A 1 220 ? -6.156 3.562 -2.033 1 91.38 220 SER A C 1
ATOM 1670 O O . SER A 1 220 ? -5.656 3.65 -0.909 1 91.38 220 SER A O 1
ATOM 1672 N N . ALA A 1 221 ? -6.48 4.539 -2.795 1 90.38 221 ALA A N 1
ATOM 1673 C CA . ALA A 1 221 ? -6.359 5.895 -2.266 1 90.38 221 ALA A CA 1
ATOM 1674 C C . ALA A 1 221 ? -7.434 6.172 -1.219 1 90.38 221 ALA A C 1
ATOM 1676 O O . ALA A 1 221 ? -7.133 6.648 -0.121 1 90.38 221 ALA A O 1
ATOM 1677 N N . ILE A 1 222 ? -8.625 5.789 -1.465 1 94 222 ILE A N 1
ATOM 1678 C CA . ILE A 1 222 ? -9.789 6.133 -0.662 1 94 222 ILE A CA 1
ATOM 1679 C C . ILE A 1 222 ? -9.711 5.43 0.691 1 94 222 ILE A C 1
ATOM 1681 O O . ILE A 1 222 ? -10.07 6.012 1.721 1 94 222 ILE A O 1
ATOM 1685 N N . THR A 1 223 ? -9.148 4.219 0.746 1 93.81 223 THR A N 1
ATOM 1686 C CA . THR A 1 223 ? -9.25 3.389 1.94 1 93.81 223 THR A CA 1
ATOM 1687 C C . THR A 1 223 ? -7.996 3.52 2.799 1 93.81 223 THR A C 1
ATOM 1689 O O . THR A 1 223 ? -7.883 2.881 3.846 1 93.81 223 THR A O 1
ATOM 1692 N N . PHE A 1 224 ? -7.016 4.371 2.326 1 92.19 224 PHE A N 1
ATOM 1693 C CA . PHE A 1 224 ? -5.773 4.445 3.088 1 92.19 224 PHE A CA 1
ATOM 1694 C C . PHE A 1 224 ? -5.258 5.879 3.137 1 92.19 224 PHE A C 1
ATOM 1696 O O . PHE A 1 224 ? -5.707 6.68 3.957 1 92.19 224 PHE A O 1
ATOM 1703 N N . VAL A 1 225 ? -4.547 6.332 2.078 1 88.31 225 VAL A N 1
ATOM 1704 C CA . VAL A 1 225 ? -3.963 7.668 2.1 1 88.31 225 VAL A CA 1
ATOM 1705 C C . VAL A 1 225 ? -5.07 8.719 2.049 1 88.31 225 VAL A C 1
ATOM 1707 O O . VAL A 1 225 ? -4.938 9.797 2.637 1 88.31 225 VAL A O 1
ATOM 1710 N N . GLY A 1 226 ? -6.172 8.398 1.441 1 90.75 226 GLY A N 1
ATOM 1711 C CA . GLY A 1 226 ? -7.312 9.297 1.392 1 90.75 226 GLY A CA 1
ATOM 1712 C C . GLY A 1 226 ? -7.91 9.586 2.758 1 90.75 226 GLY A C 1
ATOM 1713 O O . GLY A 1 226 ? -8.5 10.648 2.975 1 90.75 226 GLY A O 1
ATOM 1714 N N . LEU A 1 227 ? -7.695 8.695 3.666 1 94.06 227 LEU A N 1
ATOM 1715 C CA . LEU A 1 227 ? -8.195 8.906 5.02 1 94.06 227 LEU A CA 1
ATOM 1716 C C . LEU A 1 227 ? -7.328 9.922 5.766 1 94.06 227 LEU A C 1
ATOM 1718 O O . LEU A 1 227 ? -7.824 10.672 6.602 1 94.06 227 LEU A O 1
ATOM 1722 N N . ILE A 1 228 ? -6.039 9.891 5.434 1 90.44 228 ILE A N 1
ATOM 1723 C CA . ILE A 1 228 ? -5.156 10.906 5.988 1 90.44 228 ILE A CA 1
ATOM 1724 C C . ILE A 1 228 ? -5.578 12.289 5.496 1 90.44 228 ILE A C 1
ATOM 1726 O O . ILE A 1 228 ? -5.656 13.234 6.281 1 90.44 228 ILE A O 1
ATOM 1730 N N . TYR A 1 229 ? -5.957 12.312 4.23 1 89.69 229 TYR A N 1
ATOM 1731 C CA . TYR A 1 229 ? -6.418 13.57 3.652 1 89.69 229 TYR A CA 1
ATOM 1732 C C . TYR A 1 229 ? -7.719 14.023 4.301 1 89.69 229 TYR A C 1
ATOM 1734 O O . TYR A 1 229 ? -7.922 15.219 4.539 1 89.69 229 TYR A O 1
ATOM 1742 N N . LEU A 1 230 ? -8.578 13.07 4.531 1 92.38 230 LEU A N 1
ATOM 1743 C CA . LEU A 1 230 ? -9.852 13.367 5.191 1 92.38 230 LEU A CA 1
ATOM 1744 C C . LEU A 1 230 ? -9.617 14.008 6.555 1 92.38 230 LEU A C 1
ATOM 1746 O O . LEU A 1 230 ? -10.281 14.984 6.91 1 92.38 230 LEU A O 1
ATOM 1750 N N . LEU A 1 231 ? -8.664 13.508 7.273 1 92 231 LEU A N 1
ATOM 1751 C CA . LEU A 1 231 ? -8.352 14.039 8.594 1 92 231 LEU A CA 1
ATOM 1752 C C . LEU A 1 231 ? -7.707 15.422 8.484 1 92 231 LEU A C 1
ATOM 1754 O O . LEU A 1 231 ? -8.039 16.328 9.25 1 92 231 LEU A O 1
ATOM 1758 N N . ILE A 1 232 ? -6.812 15.578 7.516 1 86.19 232 ILE A N 1
ATOM 1759 C CA . ILE A 1 232 ? -6.156 16.875 7.305 1 86.19 232 ILE A CA 1
ATOM 1760 C C . ILE A 1 232 ? -7.199 17.922 6.934 1 86.19 232 ILE A C 1
ATOM 1762 O O . ILE A 1 232 ? -7.176 19.031 7.453 1 86.19 232 ILE A O 1
ATOM 1766 N N . LEU A 1 233 ? -8.141 17.562 6.09 1 88.81 233 LEU A N 1
ATOM 1767 C CA . LEU A 1 233 ? -9.234 18.453 5.715 1 88.81 233 LEU A CA 1
ATOM 1768 C C . LEU A 1 233 ? -10.047 18.859 6.938 1 88.81 233 LEU A C 1
ATOM 1770 O O . LEU A 1 233 ? -10.406 20.031 7.09 1 88.81 233 LEU A O 1
ATOM 1774 N N . SER A 1 234 ? -10.305 17.891 7.738 1 91.81 234 SER A N 1
ATOM 1775 C CA . SER A 1 234 ? -11.062 18.172 8.953 1 91.81 234 SER A CA 1
ATOM 1776 C C . SER A 1 234 ? -10.312 19.141 9.859 1 91.81 234 SER A C 1
ATOM 1778 O O . SER A 1 234 ? -10.914 20.031 10.469 1 91.81 234 SER A O 1
ATOM 1780 N N . PHE A 1 235 ? -9.047 18.984 9.914 1 88 235 PHE A N 1
ATOM 1781 C CA . PHE A 1 235 ? -8.211 19.875 10.711 1 88 235 PHE A CA 1
ATOM 1782 C C . PHE A 1 235 ? -8.281 21.312 10.18 1 88 235 PHE A C 1
ATOM 1784 O O . PHE A 1 235 ? -8.352 22.266 10.961 1 88 235 PHE A O 1
ATOM 1791 N N . PHE A 1 236 ? -8.297 21.438 8.922 1 86.25 236 PHE A N 1
ATOM 1792 C CA . PHE A 1 236 ? -8.359 22.766 8.32 1 86.25 236 PHE A CA 1
ATOM 1793 C C . PHE A 1 236 ? -9.688 23.438 8.633 1 86.25 236 PHE A C 1
ATOM 1795 O O . PHE A 1 236 ? -9.742 24.656 8.828 1 86.25 236 PHE A O 1
ATOM 1802 N N . ILE A 1 237 ? -10.68 22.688 8.648 1 90.5 237 ILE A N 1
ATOM 1803 C CA . ILE A 1 237 ? -11.984 23.25 8.984 1 90.5 237 ILE A CA 1
ATOM 1804 C C . ILE A 1 237 ? -11.984 23.766 10.422 1 90.5 237 ILE A C 1
ATOM 1806 O O . ILE A 1 237 ? -12.547 24.828 10.711 1 90.5 237 ILE A O 1
ATOM 1810 N N . VAL A 1 238 ? -11.352 23 11.258 1 91.69 238 VAL A N 1
ATOM 1811 C CA . VAL A 1 238 ? -11.234 23.422 12.648 1 91.69 238 VAL A CA 1
ATOM 1812 C C . VAL A 1 238 ? -10.453 24.734 12.727 1 91.69 238 VAL A C 1
ATOM 1814 O O . VAL A 1 238 ? -10.844 25.656 13.445 1 91.69 238 VAL A O 1
ATOM 1817 N N . MET A 1 239 ? -9.406 24.844 11.984 1 85.94 239 MET A N 1
ATOM 1818 C CA . MET A 1 239 ? -8.578 26.047 11.992 1 85.94 239 MET A CA 1
ATOM 1819 C C . MET A 1 239 ? -9.344 27.234 11.445 1 85.94 239 MET A C 1
ATOM 1821 O O . MET A 1 239 ? -9.227 28.344 11.969 1 85.94 239 MET A O 1
ATOM 1825 N N . ILE A 1 240 ? -10.078 27.031 10.43 1 88.88 240 ILE A N 1
ATOM 1826 C CA . ILE A 1 240 ? -10.906 28.094 9.859 1 88.88 240 ILE A CA 1
ATOM 1827 C C . ILE A 1 240 ? -11.945 28.547 10.883 1 88.88 240 ILE A C 1
ATOM 1829 O O . ILE A 1 240 ? -12.203 29.734 11.031 1 88.88 240 ILE A O 1
ATOM 1833 N N . GLY A 1 241 ? -12.508 27.594 11.57 1 91.75 241 GLY A N 1
ATOM 1834 C CA . GLY A 1 241 ? -13.477 27.922 12.609 1 91.75 241 GLY A CA 1
ATOM 1835 C C . GLY A 1 241 ? -12.891 28.766 13.727 1 91.75 241 GLY A C 1
ATOM 1836 O O . GLY A 1 241 ? -13.492 29.75 14.148 1 91.75 241 GLY A O 1
ATOM 1837 N N . VAL A 1 242 ? -11.766 28.391 14.195 1 90.56 242 VAL A N 1
ATOM 1838 C CA . VAL A 1 242 ? -11.094 29.125 15.258 1 90.56 242 VAL A CA 1
ATOM 1839 C C . VAL A 1 242 ? -10.773 30.547 14.773 1 90.56 242 VAL A C 1
ATOM 1841 O O . VAL A 1 242 ? -11.023 31.516 15.492 1 90.56 242 VAL A O 1
ATOM 1844 N N . SER A 1 243 ? -10.242 30.609 13.594 1 86.69 243 SER A N 1
ATOM 1845 C CA . SER A 1 243 ? -9.914 31.906 13.023 1 86.69 243 SER A CA 1
ATOM 1846 C C . SER A 1 243 ? -11.156 32.781 12.875 1 86.69 243 SER A C 1
ATOM 1848 O O . SER A 1 243 ? -11.125 33.969 13.18 1 86.69 243 SER A O 1
ATOM 1850 N N . ALA A 1 244 ? -12.18 32.25 12.414 1 91.75 244 ALA A N 1
ATOM 1851 C CA . ALA A 1 244 ? -13.438 32.969 12.242 1 91.75 244 ALA A CA 1
ATOM 1852 C C . ALA A 1 244 ? -13.953 33.5 13.57 1 91.75 244 ALA A C 1
ATOM 1854 O O . ALA A 1 244 ? -14.406 34.656 13.656 1 91.75 244 ALA A O 1
ATOM 1855 N N . ARG A 1 245 ? -13.898 32.719 14.594 1 92.56 245 ARG A N 1
ATOM 1856 C CA . ARG A 1 245 ? -14.391 33.125 15.906 1 92.56 245 ARG A CA 1
ATOM 1857 C C . ARG A 1 245 ? -13.508 34.219 16.5 1 92.56 245 ARG A C 1
ATOM 1859 O O . ARG A 1 245 ? -14.008 35.156 17.125 1 92.56 245 ARG A O 1
ATOM 1866 N N . GLU A 1 246 ? -12.266 34.125 16.312 1 89.25 246 GLU A N 1
ATOM 1867 C CA . GLU A 1 246 ? -11.328 35.094 16.875 1 89.25 246 GLU A CA 1
ATOM 1868 C C . GLU A 1 246 ? -11.406 36.438 16.125 1 89.25 246 GLU A C 1
ATOM 1870 O O . GLU A 1 246 ? -11.453 37.5 16.766 1 89.25 246 GLU A O 1
ATOM 1875 N N . VAL A 1 247 ? -11.406 36.375 14.812 1 89 247 VAL A N 1
ATOM 1876 C CA . VAL A 1 247 ? -11.414 37.594 14 1 89 247 VAL A CA 1
ATOM 1877 C C . VAL A 1 247 ? -12.75 38.312 14.172 1 89 247 VAL A C 1
ATOM 1879 O O . VAL A 1 247 ? -12.789 39.562 14.219 1 89 247 VAL A O 1
ATOM 1882 N N . SER A 1 248 ? -13.805 37.594 14.266 1 91.12 248 SER A N 1
ATOM 1883 C CA . SER A 1 248 ? -15.125 38.188 14.414 1 91.12 248 SER A CA 1
ATOM 1884 C C . SER A 1 248 ? -15.359 38.688 15.844 1 91.12 248 SER A C 1
ATOM 1886 O O . SER A 1 248 ? -16.266 39.5 16.094 1 91.12 248 SER A O 1
ATOM 1888 N N . GLY A 1 249 ? -14.617 38.125 16.812 1 90.31 249 GLY A N 1
ATOM 1889 C CA . GLY A 1 249 ? -14.781 38.5 18.219 1 90.31 249 GLY A CA 1
ATOM 1890 C C . GLY A 1 249 ? -15.859 37.688 18.922 1 90.31 249 GLY A C 1
ATOM 1891 O O . GLY A 1 249 ? -16.125 37.906 20.109 1 90.31 249 GLY A O 1
ATOM 1892 N N . LEU A 1 250 ? -16.406 36.75 18.219 1 89.81 250 LEU A N 1
ATOM 1893 C CA . LEU A 1 250 ? -17.516 36 18.781 1 89.81 250 LEU A CA 1
ATOM 1894 C C . LEU A 1 250 ? -17.031 35.094 19.922 1 89.81 250 LEU A C 1
ATOM 1896 O O . LEU A 1 250 ? -17.812 34.75 20.812 1 89.81 250 LEU A O 1
ATOM 1900 N N . GLN A 1 251 ? -15.812 34.781 19.891 1 88.75 251 GLN A N 1
ATOM 1901 C CA . GLN A 1 251 ? -15.219 33.938 20.922 1 88.75 251 GLN A CA 1
ATOM 1902 C C . GLN A 1 251 ? -15.414 34.562 22.312 1 88.75 251 GLN A C 1
ATOM 1904 O O . GLN A 1 251 ? -15.672 33.844 23.281 1 88.75 251 GLN A O 1
ATOM 1909 N N . ASP A 1 252 ? -15.375 35.844 22.359 1 88 252 ASP A N 1
ATOM 1910 C CA . ASP A 1 252 ? -15.406 36.531 23.656 1 88 252 ASP A CA 1
ATOM 1911 C C . ASP A 1 252 ? -16.766 37.156 23.906 1 88 252 ASP A C 1
ATOM 1913 O O . ASP A 1 252 ? -17.078 37.562 25.031 1 88 252 ASP A O 1
ATOM 1917 N N . LYS A 1 253 ? -17.562 37.25 22.906 1 88.38 253 LYS A N 1
ATOM 1918 C CA . LYS A 1 253 ? -18.828 37.969 23.047 1 88.38 253 LYS A CA 1
ATOM 1919 C C . LYS A 1 253 ? -19.953 37 23.422 1 88.38 253 LYS A C 1
ATOM 1921 O O . LYS A 1 253 ? -20.891 37.375 24.125 1 88.38 253 LYS A O 1
ATOM 1926 N N . LEU A 1 254 ? -19.828 35.75 23 1 91.31 254 LEU A N 1
ATOM 1927 C CA . LEU A 1 254 ? -20.953 34.844 23.141 1 91.31 254 LEU A CA 1
ATOM 1928 C C . LEU A 1 254 ? -20.922 34.125 24.5 1 91.31 254 LEU A C 1
ATOM 1930 O O . LEU A 1 254 ? -19.859 33.906 25.062 1 91.31 254 LEU A O 1
ATOM 1934 N N . THR A 1 255 ? -22.141 33.812 24.938 1 91 255 THR A N 1
ATOM 1935 C CA . THR A 1 255 ? -22.25 32.938 26.109 1 91 255 THR A CA 1
ATOM 1936 C C . THR A 1 255 ? -21.703 31.562 25.828 1 91 255 THR A C 1
ATOM 1938 O O . THR A 1 255 ? -21.516 31.188 24.656 1 91 255 THR A O 1
ATOM 1941 N N . THR A 1 256 ? -21.391 30.875 26.891 1 91.12 256 THR A N 1
ATOM 1942 C CA . THR A 1 256 ? -20.797 29.562 26.734 1 91.12 256 THR A CA 1
ATOM 1943 C C . THR A 1 256 ? -21.703 28.641 25.922 1 91.12 256 THR A C 1
ATOM 1945 O O . THR A 1 256 ? -21.25 27.953 25 1 91.12 256 THR A O 1
ATOM 1948 N N . GLY A 1 257 ? -22.984 28.625 26.234 1 92.88 257 GLY A N 1
ATOM 1949 C CA . GLY A 1 257 ? -23.938 27.781 25.516 1 92.88 257 GLY A CA 1
ATOM 1950 C C . GLY A 1 257 ? -24.062 28.156 24.047 1 92.88 257 GLY A C 1
ATOM 1951 O O . GLY A 1 257 ? -24.125 27.281 23.188 1 92.88 257 GLY A O 1
ATOM 1952 N N . SER A 1 258 ? -24.125 29.422 23.797 1 93.69 258 SER A N 1
ATOM 1953 C CA . SER A 1 258 ? -24.25 29.906 22.422 1 93.69 258 SER A CA 1
ATOM 1954 C C . SER A 1 258 ? -23 29.594 21.609 1 93.69 258 SER A C 1
ATOM 1956 O O . SER A 1 258 ? -23.078 29.219 20.438 1 93.69 258 SER A O 1
ATOM 1958 N N . LEU A 1 259 ? -21.844 29.734 22.25 1 94.06 259 LEU A N 1
ATOM 1959 C CA . LEU A 1 259 ? -20.578 29.438 21.578 1 94.06 259 LEU A CA 1
ATOM 1960 C C . LEU A 1 259 ? -20.5 27.969 21.203 1 94.06 259 LEU A C 1
ATOM 1962 O O . LEU A 1 259 ? -20.094 27.641 20.078 1 94.06 259 LEU A O 1
ATOM 1966 N N . ILE A 1 260 ? -20.891 27.172 22.109 1 95.19 260 ILE A N 1
ATOM 1967 C CA . ILE A 1 260 ? -20.844 25.734 21.875 1 95.19 260 ILE A CA 1
ATOM 1968 C C . ILE A 1 260 ? -21.781 25.375 20.703 1 95.19 260 ILE A C 1
ATOM 1970 O O . ILE A 1 260 ? -21.422 24.594 19.828 1 95.19 260 ILE A O 1
ATOM 1974 N N . ARG A 1 261 ? -22.922 25.938 20.641 1 95.38 261 ARG A N 1
ATOM 1975 C CA . ARG A 1 261 ? -23.875 25.672 19.578 1 95.38 261 ARG A CA 1
ATOM 1976 C C . ARG A 1 261 ? -23.344 26.141 18.219 1 95.38 261 ARG A C 1
ATOM 1978 O O . ARG A 1 261 ? -23.484 25.438 17.219 1 95.38 261 ARG A O 1
ATOM 1985 N N . VAL A 1 262 ? -22.75 27.281 18.234 1 94.69 262 VAL A N 1
ATOM 1986 C CA . VAL A 1 262 ? -22.188 27.812 17 1 94.69 262 VAL A CA 1
ATOM 1987 C C . VAL A 1 262 ? -21.078 26.891 16.5 1 94.69 262 VAL A C 1
ATOM 1989 O O . VAL A 1 262 ? -21 26.594 15.305 1 94.69 262 VAL A O 1
ATOM 1992 N N . ARG A 1 263 ? -20.203 26.453 17.391 1 95.69 263 ARG A N 1
ATOM 1993 C CA . ARG A 1 263 ? -19.094 25.578 17.031 1 95.69 263 ARG A CA 1
ATOM 1994 C C . ARG A 1 263 ? -19.594 24.266 16.453 1 95.69 263 ARG A C 1
ATOM 1996 O O . ARG A 1 263 ? -19.125 23.812 15.406 1 95.69 263 ARG A O 1
ATOM 2003 N N . LEU A 1 264 ? -20.562 23.734 17.125 1 96.25 264 LEU A N 1
ATOM 2004 C CA . LEU A 1 264 ? -21.094 22.438 16.688 1 96.25 264 LEU A CA 1
ATOM 2005 C C . LEU A 1 264 ? -21.828 22.562 15.367 1 96.25 264 LEU A C 1
ATOM 2007 O O . LEU A 1 264 ? -21.562 21.797 14.438 1 96.25 264 LEU A O 1
ATOM 2011 N N . ILE A 1 265 ? -22.656 23.531 15.242 1 95.69 265 ILE A N 1
ATOM 2012 C CA . ILE A 1 265 ? -23.484 23.672 14.047 1 95.69 265 ILE A CA 1
ATOM 2013 C C . ILE A 1 265 ? -22.594 24 12.852 1 95.69 265 ILE A C 1
ATOM 2015 O O . ILE A 1 265 ? -22.797 23.484 11.75 1 95.69 265 ILE A O 1
ATOM 2019 N N . SER A 1 266 ? -21.609 24.844 13.023 1 95.25 266 SER A N 1
ATOM 2020 C CA . SER A 1 266 ? -20.719 25.203 11.938 1 95.25 266 SER A CA 1
ATOM 2021 C C . SER A 1 266 ? -19.938 24 11.422 1 95.25 266 SER A C 1
ATOM 2023 O O . SER A 1 266 ? -19.797 23.812 10.211 1 95.25 266 SER A O 1
ATOM 2025 N N . VAL A 1 267 ? -19.438 23.219 12.336 1 94.75 267 VAL A N 1
ATOM 2026 C CA . VAL A 1 267 ? -18.641 22.062 11.953 1 94.75 267 VAL A CA 1
ATOM 2027 C C . VAL A 1 267 ? -19.516 21.016 11.25 1 94.75 267 VAL A C 1
ATOM 2029 O O . VAL A 1 267 ? -19.094 20.422 10.266 1 94.75 267 VAL A O 1
ATOM 2032 N N . PHE A 1 268 ? -20.734 20.844 11.742 1 97.06 268 PHE A N 1
ATOM 2033 C CA . PHE A 1 268 ? -21.656 19.891 11.125 1 97.06 268 PHE A CA 1
ATOM 2034 C C . PHE A 1 268 ? -21.984 20.312 9.695 1 97.06 268 PHE A C 1
ATOM 2036 O O . PHE A 1 268 ? -21.953 19.484 8.789 1 97.06 268 PHE A O 1
ATOM 2043 N N . ILE A 1 269 ? -22.188 21.578 9.523 1 96.62 269 ILE A N 1
ATOM 2044 C CA . ILE A 1 269 ? -22.547 22.078 8.203 1 96.62 269 ILE A CA 1
ATOM 2045 C C . ILE A 1 269 ? -21.344 22.016 7.273 1 96.62 269 ILE A C 1
ATOM 2047 O O . ILE A 1 269 ? -21.453 21.609 6.121 1 96.62 269 ILE A O 1
ATOM 2051 N N . ALA A 1 270 ? -20.234 22.422 7.793 1 96.56 270 ALA A N 1
ATOM 2052 C CA . ALA A 1 270 ? -19.016 22.422 6.984 1 96.56 270 ALA A CA 1
ATOM 2053 C C . ALA A 1 270 ? -18.656 21 6.535 1 96.56 270 ALA A C 1
ATOM 2055 O O . ALA A 1 270 ? -18.375 20.766 5.355 1 96.56 270 ALA A O 1
ATOM 2056 N N . TYR A 1 271 ? -18.688 20.062 7.484 1 97.25 271 TYR A N 1
ATOM 2057 C CA . TYR A 1 271 ? -18.328 18.688 7.148 1 97.25 271 TYR A CA 1
ATOM 2058 C C . TYR A 1 271 ? -19.344 18.062 6.203 1 97.25 271 TYR A C 1
ATOM 2060 O O . TYR A 1 271 ? -18.984 17.25 5.348 1 97.25 271 TYR A O 1
ATOM 2068 N N . PHE A 1 272 ? -20.578 18.453 6.332 1 97.75 272 PHE A N 1
ATOM 2069 C CA . PHE A 1 272 ? -21.609 17.969 5.426 1 97.75 272 PHE A CA 1
ATOM 2070 C C . PHE A 1 272 ? -21.328 18.391 3.992 1 97.75 272 PHE A C 1
ATOM 2072 O O . PHE A 1 272 ? -21.422 17.578 3.066 1 97.75 272 PHE A O 1
ATOM 2079 N N . MET A 1 273 ? -20.922 19.578 3.832 1 96.44 273 MET A N 1
ATOM 2080 C CA . MET A 1 273 ? -20.641 20.125 2.506 1 96.44 273 MET A CA 1
ATOM 2081 C C . MET A 1 273 ? -19.312 19.594 1.976 1 96.44 273 MET A C 1
ATOM 2083 O O . MET A 1 273 ? -19.234 19.125 0.84 1 96.44 273 MET A O 1
ATOM 2087 N N . ILE A 1 274 ? -18.328 19.625 2.805 1 95.81 274 ILE A N 1
ATOM 2088 C CA . ILE A 1 274 ? -16.984 19.234 2.387 1 95.81 274 ILE A CA 1
ATOM 2089 C C . ILE A 1 274 ? -16.953 17.75 2.043 1 95.81 274 ILE A C 1
ATOM 2091 O O . ILE A 1 274 ? -16.297 17.328 1.093 1 95.81 274 ILE A O 1
ATOM 2095 N N . SER A 1 275 ? -17.672 16.953 2.85 1 97 275 SER A N 1
ATOM 2096 C CA . SER A 1 275 ? -17.703 15.516 2.582 1 97 275 SER A CA 1
ATOM 2097 C C . SER A 1 275 ? -18.391 15.219 1.253 1 97 275 SER A C 1
ATOM 2099 O O . SER A 1 275 ? -18.047 14.242 0.58 1 97 275 SER A O 1
ATOM 2101 N N . LEU A 1 276 ? -19.359 16.031 0.858 1 97.44 276 LEU A N 1
ATOM 2102 C CA . LEU A 1 276 ? -20 15.859 -0.44 1 97.44 276 LEU A CA 1
ATOM 2103 C C . LEU A 1 276 ? -19 16.047 -1.572 1 97.44 276 LEU A C 1
ATOM 2105 O O . LEU A 1 276 ? -18.906 15.211 -2.477 1 97.44 276 LEU A O 1
ATOM 2109 N N . PHE A 1 277 ? -18.25 17.078 -1.49 1 96.56 277 PHE A N 1
ATOM 2110 C CA . PHE A 1 277 ? -17.281 17.359 -2.543 1 96.56 277 PHE A CA 1
ATOM 2111 C C . PHE A 1 277 ? -16.141 16.344 -2.52 1 96.56 277 PHE A C 1
ATOM 2113 O O . PHE A 1 277 ? -15.602 15.992 -3.566 1 96.56 277 PHE A O 1
ATOM 2120 N N . TYR A 1 278 ? -15.789 15.945 -1.315 1 95.25 278 TYR A N 1
ATOM 2121 C CA . TYR A 1 278 ? -14.797 14.883 -1.203 1 95.25 278 TYR A CA 1
ATOM 2122 C C . TYR A 1 278 ? -15.281 13.617 -1.896 1 95.25 278 TYR A C 1
ATOM 2124 O O . TYR A 1 278 ? -14.508 12.938 -2.572 1 95.25 278 TYR A O 1
ATOM 2132 N N . SER A 1 279 ? -16.562 13.328 -1.76 1 96.69 279 SER A N 1
ATOM 2133 C CA . SER A 1 279 ? -17.141 12.156 -2.398 1 96.69 279 SER A CA 1
ATOM 2134 C C . SER A 1 279 ? -17.25 12.344 -3.908 1 96.69 279 SER A C 1
ATOM 2136 O O . SER A 1 279 ? -17.078 11.398 -4.672 1 96.69 279 SER A O 1
ATOM 2138 N N . LEU A 1 280 ? -17.531 13.57 -4.344 1 96.56 280 LEU A N 1
ATOM 2139 C CA . LEU A 1 280 ? -17.641 13.875 -5.766 1 96.56 280 LEU A CA 1
ATOM 2140 C C . LEU A 1 280 ? -16.281 13.734 -6.457 1 96.56 280 LEU A C 1
ATOM 2142 O O . LEU A 1 280 ? -16.219 13.438 -7.652 1 96.56 280 LEU A O 1
ATOM 2146 N N . LEU A 1 281 ? -15.227 13.906 -5.715 1 95.12 281 LEU A N 1
ATOM 2147 C CA . LEU A 1 281 ? -13.883 13.703 -6.258 1 95.12 281 LEU A CA 1
ATOM 2148 C C . LEU A 1 281 ? -13.703 12.273 -6.762 1 95.12 281 LEU A C 1
ATOM 2150 O O . LEU A 1 281 ? -13.195 12.062 -7.863 1 95.12 281 LEU A O 1
ATOM 2154 N N . SER A 1 282 ? -14.141 11.312 -5.945 1 94.81 282 SER A N 1
ATOM 2155 C CA . SER A 1 282 ? -14.031 9.914 -6.34 1 94.81 282 SER A CA 1
ATOM 2156 C C . SER A 1 282 ? -14.938 9.602 -7.527 1 94.81 282 SER A C 1
ATOM 2158 O O . SER A 1 282 ? -14.586 8.797 -8.391 1 94.81 282 SER A O 1
ATOM 2160 N N . ARG A 1 283 ? -16.062 10.281 -7.582 1 93.94 283 ARG A N 1
ATOM 2161 C CA . ARG A 1 283 ? -16.953 10.117 -8.727 1 93.94 283 ARG A CA 1
ATOM 2162 C C . ARG A 1 283 ? -16.328 10.68 -10 1 93.94 283 ARG A C 1
ATOM 2164 O O . ARG A 1 283 ? -16.516 10.125 -11.078 1 93.94 283 ARG A O 1
ATOM 2171 N N . ALA A 1 284 ? -15.609 11.75 -9.891 1 93.88 284 ALA A N 1
ATOM 2172 C CA . ALA A 1 284 ? -14.945 12.383 -11.031 1 93.88 284 ALA A CA 1
ATOM 2173 C C . ALA A 1 284 ? -13.891 11.453 -11.633 1 93.88 284 ALA A C 1
ATOM 2175 O O . ALA A 1 284 ? -13.602 11.523 -12.828 1 93.88 284 ALA A O 1
ATOM 2176 N N . PHE A 1 285 ? -13.375 10.594 -10.828 1 93.75 285 PHE A N 1
ATOM 2177 C CA . PHE A 1 285 ? -12.375 9.648 -11.32 1 93.75 285 PHE A CA 1
ATOM 2178 C C . PHE A 1 285 ? -13.008 8.289 -11.594 1 93.75 285 PHE A C 1
ATOM 2180 O O . PHE A 1 285 ? -12.344 7.258 -11.477 1 93.75 285 PHE A O 1
ATOM 2187 N N . GLN A 1 286 ? -14.297 8.234 -11.742 1 91.12 286 GLN A N 1
ATOM 2188 C CA . GLN A 1 286 ? -15.086 7.164 -12.344 1 91.12 286 GLN A CA 1
ATOM 2189 C C . GLN A 1 286 ? -15.172 5.953 -11.414 1 91.12 286 GLN A C 1
ATOM 2191 O O . GLN A 1 286 ? -15.133 4.809 -11.867 1 91.12 286 GLN A O 1
ATOM 2196 N N . VAL A 1 287 ? -15.219 6.273 -10.164 1 94 287 VAL A N 1
ATOM 2197 C CA . VAL A 1 287 ? -15.484 5.191 -9.219 1 94 287 VAL A CA 1
ATOM 2198 C C . VAL A 1 287 ? -16.953 4.766 -9.312 1 94 287 VAL A C 1
ATOM 2200 O O . VAL A 1 287 ? -17.844 5.613 -9.328 1 94 287 VAL A O 1
ATOM 2203 N N . ASP A 1 288 ? -17.234 3.516 -9.461 1 93.5 288 ASP A N 1
ATOM 2204 C CA . ASP A 1 288 ? -18.594 2.986 -9.531 1 93.5 288 ASP A CA 1
ATOM 2205 C C . ASP A 1 288 ? -19.125 2.68 -8.141 1 93.5 288 ASP A C 1
ATOM 2207 O O . ASP A 1 288 ? -18.594 1.831 -7.43 1 93.5 288 ASP A O 1
ATOM 2211 N N . PHE A 1 289 ? -20.156 3.312 -7.781 1 95.69 289 PHE A N 1
ATOM 2212 C CA . PHE A 1 289 ? -20.734 3.162 -6.445 1 95.69 289 PHE A CA 1
ATOM 2213 C C . PHE A 1 289 ? -21.969 2.27 -6.48 1 95.69 289 PHE A C 1
ATOM 2215 O O . PHE A 1 289 ? -22.594 2.039 -5.449 1 95.69 289 PHE A O 1
ATOM 2222 N N . SER A 1 290 ? -22.328 1.69 -7.633 1 94.31 290 SER A N 1
ATOM 2223 C CA . SER A 1 290 ? -23.625 1.016 -7.785 1 94.31 290 SER A CA 1
ATOM 2224 C C . SER A 1 290 ? -23.484 -0.489 -7.582 1 94.31 290 SER A C 1
ATOM 2226 O O . SER A 1 290 ? -24.469 -1.214 -7.566 1 94.31 290 SER A O 1
ATOM 2228 N N . ARG A 1 291 ? -22.328 -0.986 -7.344 1 93.38 291 ARG A N 1
ATOM 2229 C CA . ARG A 1 291 ? -22.047 -2.418 -7.34 1 93.38 291 ARG A CA 1
ATOM 2230 C C . ARG A 1 291 ? -22.891 -3.135 -6.293 1 93.38 291 ARG A C 1
ATOM 2232 O O . ARG A 1 291 ? -23.484 -4.176 -6.574 1 93.38 291 ARG A O 1
ATOM 2239 N N . LYS A 1 292 ? -23 -2.611 -5.137 1 93.38 292 LYS A N 1
ATOM 2240 C CA . LYS A 1 292 ? -23.656 -3.307 -4.039 1 93.38 292 LYS A CA 1
ATOM 2241 C C . LYS A 1 292 ? -25.031 -2.709 -3.764 1 93.38 292 LYS A C 1
ATOM 2243 O O . LYS A 1 292 ? -26.016 -3.443 -3.572 1 93.38 292 LYS A O 1
ATOM 2248 N N . PHE A 1 293 ? -25.172 -1.336 -3.828 1 96.25 293 PHE A N 1
ATOM 2249 C CA . PHE A 1 293 ? -26.391 -0.684 -3.354 1 96.25 293 PHE A CA 1
ATOM 2250 C C . PHE A 1 293 ? -27.078 0.083 -4.48 1 96.25 293 PHE A C 1
ATOM 2252 O O . PHE A 1 293 ? -27.953 0.907 -4.234 1 96.25 293 PHE A O 1
ATOM 2259 N N . GLY A 1 294 ? -26.625 -0.114 -5.758 1 95.69 294 GLY A N 1
ATOM 2260 C CA . GLY A 1 294 ? -27.234 0.567 -6.895 1 95.69 294 GLY A CA 1
ATOM 2261 C C . GLY A 1 294 ? -27.062 2.074 -6.84 1 95.69 294 GLY A C 1
ATOM 2262 O O . GLY A 1 294 ? -25.984 2.576 -6.559 1 95.69 294 GLY A O 1
ATOM 2263 N N . SER A 1 295 ? -28.109 2.795 -7.016 1 93.5 295 SER A N 1
ATOM 2264 C CA . SER A 1 295 ? -28.062 4.25 -7.094 1 93.5 295 SER A CA 1
ATOM 2265 C C . SER A 1 295 ? -27.844 4.875 -5.723 1 93.5 295 SER A C 1
ATOM 2267 O O . SER A 1 295 ? -27.375 6.008 -5.617 1 93.5 295 SER A O 1
ATOM 2269 N N . ALA A 1 296 ? -28.125 4.094 -4.684 1 96.5 296 ALA A N 1
ATOM 2270 C CA . ALA A 1 296 ? -27.984 4.617 -3.326 1 96.5 296 ALA A CA 1
ATOM 2271 C C . ALA A 1 296 ? -26.531 4.578 -2.873 1 96.5 296 ALA A C 1
ATOM 2273 O O . ALA A 1 296 ? -26.172 5.172 -1.853 1 96.5 296 ALA A O 1
ATOM 2274 N N . GLY A 1 297 ? -25.688 3.908 -3.668 1 97.31 297 GLY A N 1
ATOM 2275 C CA . GLY A 1 297 ? -24.312 3.699 -3.279 1 97.31 297 GLY A CA 1
ATOM 2276 C C . GLY A 1 297 ? -23.547 4.992 -3.053 1 97.31 297 GLY A C 1
ATOM 2277 O O . GLY A 1 297 ? -22.812 5.121 -2.074 1 97.31 297 GLY A O 1
ATOM 2278 N N . PHE A 1 298 ? -23.766 5.969 -3.908 1 97.75 298 PHE A N 1
ATOM 2279 C CA . PHE A 1 298 ? -23.062 7.234 -3.791 1 97.75 298 PHE A CA 1
ATOM 2280 C C . PHE A 1 298 ? -23.484 7.973 -2.523 1 97.75 298 PHE A C 1
ATOM 2282 O O . PHE A 1 298 ? -22.641 8.539 -1.82 1 97.75 298 PHE A O 1
ATOM 2289 N N . VAL A 1 299 ? -24.797 7.992 -2.229 1 98 299 VAL A N 1
ATOM 2290 C CA . VAL A 1 299 ? -25.297 8.695 -1.057 1 98 299 VAL A CA 1
ATOM 2291 C C . VAL A 1 299 ? -24.75 8.047 0.213 1 98 299 VAL A C 1
ATOM 2293 O O . VAL A 1 299 ? -24.375 8.742 1.161 1 98 299 VAL A O 1
ATOM 2296 N N . ILE A 1 300 ? -24.734 6.715 0.236 1 98.25 300 ILE A N 1
ATOM 2297 C CA . ILE A 1 300 ? -24.203 6.008 1.394 1 98.25 300 ILE A CA 1
ATOM 2298 C C . ILE A 1 300 ? -22.719 6.336 1.554 1 98.25 300 ILE A C 1
ATOM 2300 O O . ILE A 1 300 ? -22.234 6.551 2.67 1 98.25 300 ILE A O 1
ATOM 2304 N N . PHE A 1 301 ? -22.016 6.355 0.404 1 98.12 301 PHE A N 1
ATOM 2305 C CA . PHE A 1 301 ? -20.594 6.711 0.404 1 98.12 301 PHE A CA 1
ATOM 2306 C C . PHE A 1 301 ? -20.391 8.117 0.962 1 98.12 301 PHE A C 1
ATOM 2308 O O . PHE A 1 301 ? -19.5 8.336 1.787 1 98.12 301 PHE A O 1
ATOM 2315 N N . TRP A 1 302 ? -21.219 9.07 0.582 1 98.19 302 TRP A N 1
ATOM 2316 C CA . TRP A 1 302 ? -21.188 10.445 1.07 1 98.19 302 TRP A CA 1
ATOM 2317 C C . TRP A 1 302 ? -21.438 10.492 2.572 1 98.19 302 TRP A C 1
ATOM 2319 O O . TRP A 1 302 ? -20.719 11.164 3.311 1 98.19 302 TRP A O 1
ATOM 2329 N N . MET A 1 303 ? -22.375 9.734 3.057 1 98.5 303 MET A N 1
ATOM 2330 C CA . MET A 1 303 ? -22.719 9.742 4.477 1 98.5 303 MET A CA 1
ATOM 2331 C C . MET A 1 303 ? -21.594 9.141 5.312 1 98.5 303 MET A C 1
ATOM 2333 O O . MET A 1 303 ? -21.344 9.594 6.43 1 98.5 303 MET A O 1
ATOM 2337 N N . VAL A 1 304 ? -20.953 8.094 4.766 1 98.19 304 VAL A N 1
ATOM 2338 C CA . VAL A 1 304 ? -19.828 7.496 5.484 1 98.19 304 VAL A CA 1
ATOM 2339 C C . VAL A 1 304 ? -18.719 8.531 5.652 1 98.19 304 VAL A C 1
ATOM 2341 O O . VAL A 1 304 ? -18.141 8.656 6.738 1 98.19 304 VAL A O 1
ATOM 2344 N N . ASN A 1 305 ? -18.422 9.266 4.582 1 97.88 305 ASN A N 1
ATOM 2345 C CA . ASN A 1 305 ? -17.391 10.297 4.66 1 97.88 305 ASN A CA 1
ATOM 2346 C C . ASN A 1 305 ? -17.812 11.438 5.59 1 97.88 305 ASN A C 1
ATOM 2348 O O . ASN A 1 305 ? -16.969 12.008 6.285 1 97.88 305 ASN A O 1
ATOM 2352 N N . PHE A 1 306 ? -19.109 11.758 5.586 1 98.31 306 PHE A N 1
ATOM 2353 C CA . PHE A 1 306 ? -19.625 12.797 6.461 1 98.31 306 PHE A CA 1
ATOM 2354 C C . PHE A 1 306 ? -19.453 12.422 7.926 1 98.31 306 PHE A C 1
ATOM 2356 O O . PHE A 1 306 ? -18.844 13.164 8.695 1 98.31 306 PHE A O 1
ATOM 2363 N N . VAL A 1 307 ? -19.891 11.242 8.258 1 98.38 307 VAL A N 1
ATOM 2364 C CA . VAL A 1 307 ? -19.781 10.805 9.648 1 98.38 307 VAL A CA 1
ATOM 2365 C C . VAL A 1 307 ? -18.312 10.531 10 1 98.38 307 VAL A C 1
ATOM 2367 O O . VAL A 1 307 ? -17.891 10.75 11.133 1 98.38 307 VAL A O 1
ATOM 2370 N N . GLY A 1 308 ? -17.562 10.008 8.992 1 98.06 308 GLY A N 1
ATOM 2371 C CA . GLY A 1 308 ? -16.141 9.859 9.195 1 98.06 308 GLY A CA 1
ATOM 2372 C C . GLY A 1 308 ? -15.445 11.156 9.562 1 98.06 308 GLY A C 1
ATOM 2373 O O . GLY A 1 308 ? -14.672 11.203 10.523 1 98.06 308 GLY A O 1
ATOM 2374 N N . MET A 1 309 ? -15.773 12.211 8.844 1 97.56 309 MET A N 1
ATOM 2375 C CA . MET A 1 309 ? -15.195 13.523 9.133 1 97.56 309 MET A CA 1
ATOM 2376 C C . MET A 1 309 ? -15.656 14.023 10.5 1 97.56 309 MET A C 1
ATOM 2378 O O . MET A 1 309 ? -14.891 14.656 11.227 1 97.56 309 MET A O 1
ATOM 2382 N N . LEU A 1 310 ? -16.875 13.789 10.82 1 98.12 310 LEU A N 1
ATOM 2383 C CA . LEU A 1 310 ? -17.375 14.188 12.133 1 98.12 310 LEU A CA 1
ATOM 2384 C C . LEU A 1 310 ? -16.609 13.469 13.242 1 98.12 310 LEU A C 1
ATOM 2386 O O . LEU A 1 310 ? -16.234 14.078 14.242 1 98.12 310 LEU A O 1
ATOM 2390 N N . SER A 1 311 ? -16.391 12.188 13.016 1 98.25 311 SER A N 1
ATOM 2391 C CA . SER A 1 311 ? -15.734 11.367 14.039 1 98.25 311 SER A CA 1
ATOM 2392 C C . SER A 1 311 ? -14.312 11.836 14.297 1 98.25 311 SER A C 1
ATOM 2394 O O . SER A 1 311 ? -13.867 11.898 15.445 1 98.25 311 SER A O 1
ATOM 2396 N N . VAL A 1 312 ? -13.625 12.188 13.289 1 97.31 312 VAL A N 1
ATOM 2397 C CA . VAL A 1 312 ? -12.234 12.578 13.477 1 97.31 312 VAL A CA 1
ATOM 2398 C C . VAL A 1 312 ? -12.141 14.086 13.688 1 97.31 312 VAL A C 1
ATOM 2400 O O . VAL A 1 312 ? -11.336 14.562 14.492 1 97.31 312 VAL A O 1
ATOM 2403 N N . GLY A 1 313 ? -12.977 14.867 13.023 1 96.31 313 GLY A N 1
ATOM 2404 C CA . GLY A 1 313 ? -12.922 16.312 13.07 1 96.31 313 GLY A CA 1
ATOM 2405 C C . GLY A 1 313 ? -13.414 16.891 14.383 1 96.31 313 GLY A C 1
ATOM 2406 O O . GLY A 1 313 ? -12.844 17.859 14.898 1 96.31 313 GLY A O 1
ATOM 2407 N N . LEU A 1 314 ? -14.5 16.406 14.883 1 97.31 314 LEU A N 1
ATOM 2408 C CA . LEU A 1 314 ? -15.016 16.906 16.156 1 97.31 314 LEU A CA 1
ATOM 2409 C C . LEU A 1 314 ? -14.047 16.609 17.297 1 97.31 314 LEU A C 1
ATOM 2411 O O . LEU A 1 314 ? -13.984 17.359 18.266 1 97.31 314 LEU A O 1
ATOM 2415 N N . ALA A 1 315 ? -13.336 15.484 17.141 1 97.06 315 ALA A N 1
ATOM 2416 C CA . ALA A 1 315 ? -12.289 15.227 18.125 1 97.06 315 ALA A CA 1
ATOM 2417 C C . ALA A 1 315 ? -11.227 16.328 18.094 1 97.06 315 ALA A C 1
ATOM 2419 O O . ALA A 1 315 ? -10.75 16.766 19.141 1 97.06 315 ALA A O 1
ATOM 2420 N N . LEU A 1 316 ? -10.906 16.734 16.922 1 95.38 316 LEU A N 1
ATOM 2421 C CA . LEU A 1 316 ? -9.961 17.828 16.781 1 95.38 316 LEU A CA 1
ATOM 2422 C C . LEU A 1 316 ? -10.539 19.125 17.344 1 95.38 316 LEU A C 1
ATOM 2424 O O . LEU A 1 316 ? -9.836 19.875 18.031 1 95.38 316 LEU A O 1
ATOM 2428 N N . GLU A 1 317 ? -11.812 19.359 17.078 1 95.56 317 GLU A N 1
ATOM 2429 C CA . GLU A 1 317 ? -12.5 20.547 17.578 1 95.56 317 GLU A CA 1
ATOM 2430 C C . GLU A 1 317 ? -12.516 20.562 19.109 1 95.56 317 GLU A C 1
ATOM 2432 O O . GLU A 1 317 ? -12.336 21.609 19.719 1 95.56 317 GLU A O 1
ATOM 2437 N N . ALA A 1 318 ? -12.727 19.453 19.625 1 96.62 318 ALA A N 1
ATOM 2438 C CA . ALA A 1 318 ? -12.742 19.359 21.078 1 96.62 318 ALA A CA 1
ATOM 2439 C C . ALA A 1 318 ? -11.344 19.562 21.656 1 96.62 318 ALA A C 1
ATOM 2441 O O . ALA A 1 318 ? -11.164 20.328 22.609 1 96.62 318 ALA A O 1
ATOM 2442 N N . MET A 1 319 ? -10.391 18.984 21.078 1 95.56 319 MET A N 1
ATOM 2443 C CA . MET A 1 319 ? -9.039 18.984 21.625 1 95.56 319 MET A CA 1
ATOM 2444 C C . MET A 1 319 ? -8.383 20.344 21.484 1 95.56 319 MET A C 1
ATOM 2446 O O . MET A 1 319 ? -7.566 20.75 22.312 1 95.56 319 MET A O 1
ATOM 2450 N N . ILE A 1 320 ? -8.75 21.062 20.422 1 92.88 320 ILE A N 1
ATOM 2451 C CA . ILE A 1 320 ? -8.133 22.359 20.219 1 92.88 320 ILE A CA 1
ATOM 2452 C C . ILE A 1 320 ? -8.531 23.297 21.359 1 92.88 320 ILE A C 1
ATOM 2454 O O . ILE A 1 320 ? -7.816 24.266 21.656 1 92.88 320 ILE A O 1
ATOM 2458 N N . THR A 1 321 ? -9.703 23.047 21.969 1 93.19 321 THR A N 1
ATOM 2459 C CA . THR A 1 321 ? -10.156 23.828 23.125 1 93.19 321 THR A CA 1
ATOM 2460 C C . THR A 1 321 ? -9.203 23.656 24.297 1 93.19 321 THR A C 1
ATOM 2462 O O . THR A 1 321 ? -8.922 24.609 25.031 1 93.19 321 THR A O 1
ATOM 2465 N N . LEU A 1 322 ? -8.695 22.531 24.438 1 92.5 322 LEU A N 1
ATOM 2466 C CA . LEU A 1 322 ? -7.812 22.219 25.547 1 92.5 322 LEU A CA 1
ATOM 2467 C C . LEU A 1 322 ? -6.359 22.531 25.188 1 92.5 322 LEU A C 1
ATOM 2469 O O . LEU A 1 322 ? -5.629 23.109 26 1 92.5 322 LEU A O 1
ATOM 2473 N N . LEU A 1 323 ? -5.945 22.141 24 1 89.12 323 LEU A N 1
ATOM 2474 C CA . LEU A 1 323 ? -4.539 22.141 23.625 1 89.12 323 LEU A CA 1
ATOM 2475 C C . LEU A 1 323 ? -4.156 23.469 22.953 1 89.12 323 LEU A C 1
ATOM 2477 O O . LEU A 1 323 ? -2.973 23.797 22.844 1 89.12 323 LEU A O 1
ATOM 2481 N N . THR A 1 324 ? -5.152 24.234 22.5 1 85.19 324 THR A N 1
ATOM 2482 C CA . THR A 1 324 ? -4.902 25.453 21.75 1 85.19 324 THR A CA 1
ATOM 2483 C C . THR A 1 324 ? -4.16 25.125 20.453 1 85.19 324 THR A C 1
ATOM 2485 O O . THR A 1 324 ? -3.875 23.969 20.156 1 85.19 324 THR A O 1
ATOM 2488 N N . ILE A 1 325 ? -3.922 26.062 19.641 1 78.94 325 ILE A N 1
ATOM 2489 C CA . ILE A 1 325 ? -3.303 25.922 18.328 1 78.94 325 ILE A CA 1
ATOM 2490 C C . ILE A 1 325 ? -1.855 25.469 18.484 1 78.94 325 ILE A C 1
ATOM 2492 O O . ILE A 1 325 ? -1.333 24.734 17.641 1 78.94 325 ILE A O 1
ATOM 2496 N N . ARG A 1 326 ? -1.271 25.703 19.672 1 74.94 326 ARG A N 1
ATOM 2497 C CA . ARG A 1 326 ? 0.144 25.453 19.938 1 74.94 326 ARG A CA 1
ATOM 2498 C C . ARG A 1 326 ? 0.429 23.953 20 1 74.94 326 ARG A C 1
ATOM 2500 O O . ARG A 1 326 ? 1.459 23.5 19.5 1 74.94 326 ARG A O 1
ATOM 2507 N N . PHE A 1 327 ? -0.47 23.156 20.5 1 81.44 327 PHE A N 1
ATOM 2508 C CA . PHE A 1 327 ? -0.177 21.75 20.766 1 81.44 327 PHE A CA 1
ATOM 2509 C C . PHE A 1 327 ? -1.013 20.844 19.859 1 81.44 327 PHE A C 1
ATOM 2511 O O . PHE A 1 327 ? -0.873 19.625 19.891 1 81.44 327 PHE A O 1
ATOM 2518 N N . MET A 1 328 ? -1.8 21.469 19 1 83.31 328 MET A N 1
ATOM 2519 C CA . MET A 1 328 ? -2.713 20.719 18.141 1 83.31 328 MET A CA 1
ATOM 2520 C C . MET A 1 328 ? -1.941 19.844 17.156 1 83.31 328 MET A C 1
ATOM 2522 O O . MET A 1 328 ? -2.355 18.719 16.875 1 83.31 328 MET A O 1
ATOM 2526 N N . PRO A 1 329 ? -0.814 20.281 16.641 1 76.31 329 PRO A N 1
ATOM 2527 C CA . PRO A 1 329 ? -0.093 19.422 15.703 1 76.31 329 PRO A CA 1
ATOM 2528 C C . PRO A 1 329 ? 0.325 18.078 16.312 1 76.31 329 PRO A C 1
ATOM 2530 O O . PRO A 1 329 ? 0.306 17.062 15.633 1 76.31 329 PRO A O 1
ATOM 2533 N N . PHE A 1 330 ? 0.636 18.094 17.594 1 82.31 330 PHE A N 1
ATOM 2534 C CA . PHE A 1 330 ? 1.029 16.859 18.266 1 82.31 330 PHE A CA 1
ATOM 2535 C C . PHE A 1 330 ? -0.147 15.898 18.359 1 82.31 330 PHE A C 1
ATOM 2537 O O . PHE A 1 330 ? 0.012 14.695 18.156 1 82.31 330 PHE A O 1
ATOM 2544 N N . PHE A 1 331 ? -1.271 16.469 18.656 1 90 331 PHE A N 1
ATOM 2545 C CA . PHE A 1 331 ? -2.459 15.625 18.719 1 90 331 PHE A CA 1
ATOM 2546 C C . PHE A 1 331 ? -2.816 15.102 17.328 1 90 331 PHE A C 1
ATOM 2548 O O . PHE A 1 331 ? -3.244 13.953 17.188 1 90 331 PHE A O 1
ATOM 2555 N N . MET A 1 332 ? -2.613 15.945 16.359 1 87.56 332 MET A N 1
ATOM 2556 C CA . MET A 1 332 ? -2.924 15.547 14.984 1 87.56 332 MET A CA 1
ATOM 2557 C C . MET A 1 332 ? -2.062 14.367 14.547 1 87.56 332 MET A C 1
ATOM 2559 O O . MET A 1 332 ? -2.562 13.43 13.93 1 87.56 332 MET A O 1
ATOM 2563 N N . ILE A 1 333 ? -0.805 14.375 14.883 1 86.88 333 ILE A N 1
ATOM 2564 C CA . ILE A 1 333 ? 0.109 13.297 14.523 1 86.88 333 ILE A CA 1
ATOM 2565 C C . ILE A 1 333 ? -0.331 12 15.203 1 86.88 333 ILE A C 1
ATOM 2567 O O . ILE A 1 333 ? -0.42 10.953 14.555 1 86.88 333 ILE A O 1
ATOM 2571 N N . LEU A 1 334 ? -0.625 12.133 16.484 1 93.19 334 LEU A N 1
ATOM 2572 C CA . LEU A 1 334 ? -1.087 10.969 17.234 1 93.19 334 LEU A CA 1
ATOM 2573 C C . LEU A 1 334 ? -2.359 10.398 16.625 1 93.19 334 LEU A C 1
ATOM 2575 O O . LEU A 1 334 ? -2.482 9.188 16.453 1 93.19 334 LEU A O 1
ATOM 2579 N N . TRP A 1 335 ? -3.27 11.336 16.281 1 95.06 335 TRP A N 1
ATOM 2580 C CA . TRP A 1 335 ? -4.57 10.945 15.742 1 95.06 335 TRP A CA 1
ATOM 2581 C C . TRP A 1 335 ? -4.418 10.305 14.367 1 95.06 335 TRP A C 1
ATOM 2583 O O . TRP A 1 335 ? -5.07 9.297 14.07 1 95.06 335 TRP A O 1
ATOM 2593 N N . ILE A 1 336 ? -3.521 10.797 13.516 1 93.06 336 ILE A N 1
ATOM 2594 C CA . ILE A 1 336 ? -3.277 10.25 12.18 1 93.06 336 ILE A CA 1
ATOM 2595 C C . ILE A 1 336 ? -2.619 8.875 12.297 1 93.06 336 ILE A C 1
ATOM 2597 O O . ILE A 1 336 ? -3.113 7.898 11.734 1 93.06 336 ILE A O 1
ATOM 2601 N N . ILE A 1 337 ? -1.601 8.75 13.125 1 94.25 337 ILE A N 1
ATOM 2602 C CA . ILE A 1 337 ? -0.758 7.562 13.141 1 94.25 337 ILE A CA 1
ATOM 2603 C C . ILE A 1 337 ? -1.508 6.41 13.812 1 94.25 337 ILE A C 1
ATOM 2605 O O . ILE A 1 337 ? -1.467 5.277 13.328 1 94.25 337 ILE A O 1
ATOM 2609 N N . SER A 1 338 ? -2.246 6.711 14.883 1 95.94 338 SER A N 1
ATOM 2610 C CA . SER A 1 338 ? -3.008 5.66 15.547 1 95.94 338 SER A CA 1
ATOM 2611 C C . SER A 1 338 ? -4.102 5.105 14.641 1 95.94 338 SER A C 1
ATOM 2613 O O . SER A 1 338 ? -4.453 3.93 14.734 1 95.94 338 SER A O 1
ATOM 2615 N N . ASN A 1 339 ? -4.609 5.922 13.719 1 96.81 339 ASN A N 1
ATOM 2616 C CA . ASN A 1 339 ? -5.672 5.496 12.82 1 96.81 339 ASN A CA 1
ATOM 2617 C C . ASN A 1 339 ? -5.113 4.781 11.594 1 96.81 339 ASN A C 1
ATOM 2619 O O . ASN A 1 339 ? -5.656 3.764 11.156 1 96.81 339 ASN A O 1
ATOM 2623 N N . VAL A 1 340 ? -4.02 5.258 11.086 1 93.56 340 VAL A N 1
ATOM 2624 C CA . VAL A 1 340 ? -3.486 4.73 9.828 1 93.56 340 VAL A CA 1
ATOM 2625 C C . VAL A 1 340 ? -2.82 3.379 10.078 1 93.56 340 VAL A C 1
ATOM 2627 O O . VAL A 1 340 ? -2.814 2.512 9.203 1 93.56 340 VAL A O 1
ATOM 2630 N N . SER A 1 341 ? -2.307 3.076 11.273 1 95.25 341 SER A N 1
ATOM 2631 C CA . SER A 1 341 ? -1.549 1.877 11.617 1 95.25 341 SER A CA 1
ATOM 2632 C C . SER A 1 341 ? -2.426 0.631 11.547 1 95.25 341 SER A C 1
ATOM 2634 O O . SER A 1 341 ? -1.918 -0.487 11.438 1 95.25 341 SER A O 1
ATOM 2636 N N . VAL A 1 342 ? -3.764 0.836 11.523 1 96.25 342 VAL A N 1
ATOM 2637 C CA . VAL A 1 342 ? -4.637 -0.327 11.633 1 96.25 342 VAL A CA 1
ATOM 2638 C C . VAL A 1 342 ? -5.43 -0.497 10.336 1 96.25 342 VAL A C 1
ATOM 2640 O O . VAL A 1 342 ? -6.414 -1.236 10.297 1 96.25 342 VAL A O 1
ATOM 2643 N N . CYS A 1 343 ? -4.957 0.189 9.242 1 93.19 343 CYS A N 1
ATOM 2644 C CA . CYS A 1 343 ? -5.754 0.176 8.023 1 93.19 343 CYS A CA 1
ATOM 2645 C C . CYS A 1 343 ? -5.02 -0.538 6.898 1 93.19 343 CYS A C 1
ATOM 2647 O O . CYS A 1 343 ? -5.625 -0.918 5.898 1 93.19 343 CYS A O 1
ATOM 2649 N N . PHE A 1 344 ? -3.727 -0.792 7.027 1 92.38 344 PHE A N 1
ATOM 2650 C CA . PHE A 1 344 ? -2.928 -1.271 5.906 1 92.38 344 PHE A CA 1
ATOM 2651 C C . PHE A 1 344 ? -3.033 -2.785 5.773 1 92.38 344 PHE A C 1
ATOM 2653 O O . PHE A 1 344 ? -3.309 -3.301 4.688 1 92.38 344 PHE A O 1
ATOM 2660 N N . MET A 1 345 ? -2.785 -3.48 6.871 1 95.69 345 MET A N 1
ATOM 2661 C CA . MET A 1 345 ? -2.902 -4.934 6.953 1 95.69 345 MET A CA 1
ATOM 2662 C C . MET A 1 345 ? -4.066 -5.336 7.848 1 95.69 345 MET A C 1
ATOM 2664 O O . MET A 1 345 ? -4.484 -4.566 8.719 1 95.69 345 MET A O 1
ATOM 2668 N N . PRO A 1 346 ? -4.617 -6.496 7.594 1 96.12 346 PRO A N 1
ATOM 2669 C CA . PRO A 1 346 ? -5.691 -6.93 8.484 1 96.12 346 PRO A CA 1
ATOM 2670 C C . PRO A 1 346 ? -5.23 -7.086 9.938 1 96.12 346 PRO A C 1
ATOM 2672 O O . PRO A 1 346 ? -4.105 -7.523 10.188 1 96.12 346 PRO A O 1
ATOM 2675 N N . LEU A 1 347 ? -6.113 -6.801 10.852 1 96.62 347 LEU A N 1
ATOM 2676 C CA . LEU A 1 347 ? -5.797 -6.859 12.273 1 96.62 347 LEU A CA 1
ATOM 2677 C C . LEU A 1 347 ? -5.461 -8.281 12.703 1 96.62 347 LEU A C 1
ATOM 2679 O O . LEU A 1 347 ? -4.695 -8.492 13.641 1 96.62 347 LEU A O 1
ATOM 2683 N N . ALA A 1 348 ? -5.93 -9.289 11.938 1 95.31 348 ALA A N 1
ATOM 2684 C CA . ALA A 1 348 ? -5.762 -10.703 12.258 1 95.31 348 ALA A CA 1
ATOM 2685 C C . ALA A 1 348 ? -4.293 -11.109 12.195 1 95.31 348 ALA A C 1
ATOM 2687 O O . ALA A 1 348 ? -3.883 -12.078 12.836 1 95.31 348 ALA A O 1
ATOM 2688 N N . ILE A 1 349 ? -3.451 -10.352 11.422 1 96.19 349 ILE A N 1
ATOM 2689 C CA . ILE A 1 349 ? -2.066 -10.781 11.266 1 96.19 349 ILE A CA 1
ATOM 2690 C C . ILE A 1 349 ? -1.142 -9.82 12.008 1 96.19 349 ILE A C 1
ATOM 2692 O O . ILE A 1 349 ? 0.082 -9.969 11.961 1 96.19 349 ILE A O 1
ATOM 2696 N N . LEU A 1 350 ? -1.68 -8.797 12.648 1 96.31 350 LEU A N 1
ATOM 2697 C CA . LEU A 1 350 ? -0.897 -7.848 13.43 1 96.31 350 LEU A CA 1
ATOM 2698 C C . LEU A 1 350 ? -0.762 -8.312 14.875 1 96.31 350 LEU A C 1
ATOM 2700 O O . LEU A 1 350 ? -1.502 -9.195 15.32 1 96.31 350 LEU A O 1
ATOM 2704 N N . PRO A 1 351 ? 0.26 -7.773 15.617 1 94.69 351 PRO A N 1
ATOM 2705 C CA . PRO A 1 351 ? 0.306 -8.047 17.062 1 94.69 351 PRO A CA 1
ATOM 2706 C C . PRO A 1 351 ? -0.994 -7.688 17.766 1 94.69 351 PRO A C 1
ATOM 2708 O O . PRO A 1 351 ? -1.696 -6.766 17.344 1 94.69 351 PRO A O 1
ATOM 2711 N N . ASN A 1 352 ? -1.302 -8.289 18.891 1 95.19 352 ASN A N 1
ATOM 2712 C CA . ASN A 1 352 ? -2.594 -8.203 19.562 1 95.19 352 ASN A CA 1
ATOM 2713 C C . ASN A 1 352 ? -2.867 -6.785 20.062 1 95.19 352 ASN A C 1
ATOM 2715 O O . ASN A 1 352 ? -4.023 -6.383 20.188 1 95.19 352 ASN A O 1
ATOM 2719 N N . VAL A 1 353 ? -1.83 -5.996 20.25 1 95.94 353 VAL A N 1
ATOM 2720 C CA . VAL A 1 353 ? -2.01 -4.648 20.781 1 95.94 353 VAL A CA 1
ATOM 2721 C C . VAL A 1 353 ? -2.777 -3.799 19.766 1 95.94 353 VAL A C 1
ATOM 2723 O O . VAL A 1 353 ? -3.482 -2.859 20.141 1 95.94 353 VAL A O 1
ATOM 2726 N N . TYR A 1 354 ? -2.826 -4.16 18.547 1 97.19 354 TYR A N 1
ATOM 2727 C CA . TYR A 1 354 ? -3.432 -3.352 17.484 1 97.19 354 TYR A CA 1
ATOM 2728 C C . TYR A 1 354 ? -4.91 -3.684 17.328 1 97.19 354 TYR A C 1
ATOM 2730 O O . TYR A 1 354 ? -5.59 -3.119 16.469 1 97.19 354 TYR A O 1
ATOM 2738 N N . ARG A 1 355 ? -5.449 -4.504 18.188 1 96.94 355 ARG A N 1
ATOM 2739 C CA . ARG A 1 355 ? -6.867 -4.836 18.141 1 96.94 355 ARG A CA 1
ATOM 2740 C C . ARG A 1 355 ? -7.723 -3.639 18.547 1 96.94 355 ARG A C 1
ATOM 2742 O O . ARG A 1 355 ? -8.938 -3.639 18.328 1 96.94 355 ARG A O 1
ATOM 2749 N N . TYR A 1 356 ? -7.082 -2.586 18.984 1 97.44 356 TYR A N 1
ATOM 2750 C CA . TYR A 1 356 ? -7.82 -1.354 19.234 1 97.44 356 TYR A CA 1
ATOM 2751 C C . TYR A 1 356 ? -8.383 -0.789 17.922 1 97.44 356 TYR A C 1
ATOM 2753 O O . TYR A 1 356 ? -9.305 0.031 17.953 1 97.44 356 TYR A O 1
ATOM 2761 N N . GLY A 1 357 ? -7.836 -1.287 16.812 1 97.44 357 GLY A N 1
ATOM 2762 C CA . GLY A 1 357 ? -8.227 -0.824 15.484 1 97.44 357 GLY A CA 1
ATOM 2763 C C . GLY A 1 357 ? -9.703 -1.031 15.188 1 97.44 357 GLY A C 1
ATOM 2764 O O . GLY A 1 357 ? -10.305 -0.262 14.445 1 97.44 357 GLY A O 1
ATOM 2765 N N . TYR A 1 358 ? -10.328 -2.01 15.852 1 97.19 358 TYR A N 1
ATOM 2766 C CA . TYR A 1 358 ? -11.734 -2.299 15.609 1 97.19 358 TYR A CA 1
ATOM 2767 C C . TYR A 1 358 ? -12.609 -1.109 15.992 1 97.19 358 TYR A C 1
ATOM 2769 O O . TYR A 1 358 ? -13.703 -0.932 15.445 1 97.19 358 TYR A O 1
ATOM 2777 N N . ALA A 1 359 ? -12.055 -0.26 16.797 1 97.69 359 ALA A N 1
ATOM 2778 C CA . ALA A 1 359 ? -12.852 0.857 17.297 1 97.69 359 ALA A CA 1
ATOM 2779 C C . ALA A 1 359 ? -12.438 2.168 16.641 1 97.69 359 ALA A C 1
ATOM 2781 O O . ALA A 1 359 ? -13.055 3.211 16.859 1 97.69 359 ALA A O 1
ATOM 2782 N N . MET A 1 360 ? -11.453 2.131 15.797 1 98 360 MET A N 1
ATOM 2783 C CA . MET A 1 360 ? -10.875 3.375 15.289 1 98 360 MET A CA 1
ATOM 2784 C C . MET A 1 360 ? -11.648 3.875 14.07 1 98 360 MET A C 1
ATOM 2786 O O . MET A 1 360 ? -12.148 3.076 13.273 1 98 360 MET A O 1
ATOM 2790 N N . PRO A 1 361 ? -11.719 5.125 13.836 1 98.19 361 PRO A N 1
ATOM 2791 C CA . PRO A 1 361 ? -12.508 5.715 12.75 1 98.19 361 PRO A CA 1
ATOM 2792 C C . PRO A 1 361 ? -12.039 5.277 11.367 1 98.19 361 PRO A C 1
ATOM 2794 O O . PRO A 1 361 ? -12.844 4.84 10.547 1 98.19 361 PRO A O 1
ATOM 2797 N N . PHE A 1 362 ? -10.711 5.281 11.094 1 98.12 362 PHE A N 1
ATOM 2798 C CA . PHE A 1 362 ? -10.203 4.961 9.766 1 98.12 362 PHE A CA 1
ATOM 2799 C C . PHE A 1 362 ? -10.555 3.529 9.375 1 98.12 362 PHE A C 1
ATOM 2801 O O . PHE A 1 362 ? -10.961 3.268 8.242 1 98.12 362 PHE A O 1
ATOM 2808 N N . TYR A 1 363 ? -10.43 2.631 10.422 1 98.06 363 TYR A N 1
ATOM 2809 C CA . TYR A 1 363 ? -10.742 1.228 10.172 1 98.06 363 TYR A CA 1
ATOM 2810 C C . TYR A 1 363 ? -12.195 1.058 9.742 1 98.06 363 TYR A C 1
ATOM 2812 O O . TYR A 1 363 ? -12.484 0.332 8.789 1 98.06 363 TYR A O 1
ATOM 2820 N N . ASN A 1 364 ? -13.047 1.763 10.359 1 98.56 364 ASN A N 1
ATOM 2821 C CA . ASN A 1 364 ? -14.477 1.607 10.109 1 98.56 364 ASN A CA 1
ATOM 2822 C C . ASN A 1 364 ? -14.914 2.35 8.852 1 98.56 364 ASN A C 1
ATOM 2824 O O . ASN A 1 364 ? -15.812 1.896 8.141 1 98.56 364 ASN A O 1
ATOM 2828 N N . VAL A 1 365 ? -14.305 3.486 8.555 1 98.44 365 VAL A N 1
ATOM 2829 C CA . VAL A 1 365 ? -14.578 4.148 7.281 1 98.44 365 VAL A CA 1
ATOM 2830 C C . VAL A 1 365 ? -14.102 3.268 6.129 1 98.44 365 VAL A C 1
ATOM 2832 O O . VAL A 1 365 ? -14.828 3.059 5.156 1 98.44 365 VAL A O 1
ATOM 2835 N N . SER A 1 366 ? -12.914 2.721 6.27 1 98.06 366 SER A N 1
ATOM 2836 C CA . SER A 1 366 ? -12.359 1.848 5.238 1 98.06 366 SER A CA 1
ATOM 2837 C C . SER A 1 366 ? -13.234 0.62 5.023 1 98.06 366 SER A C 1
ATOM 2839 O O . SER A 1 366 ? -13.492 0.229 3.881 1 98.06 366 SER A O 1
ATOM 2841 N N . GLY A 1 367 ? -13.688 0.022 6.133 1 97.62 367 GLY A N 1
ATOM 2842 C CA . GLY A 1 367 ? -14.562 -1.13 6.027 1 97.62 367 GLY A CA 1
ATOM 2843 C C . GLY A 1 367 ? -15.867 -0.823 5.309 1 97.62 367 GLY A C 1
ATOM 2844 O O . GLY A 1 367 ? -16.312 -1.602 4.465 1 97.62 367 GLY A O 1
ATOM 2845 N N . ALA A 1 368 ? -16.438 0.299 5.594 1 98.12 368 ALA A N 1
ATOM 2846 C CA . ALA A 1 368 ? -17.688 0.71 4.957 1 98.12 368 ALA A CA 1
ATOM 2847 C C . ALA A 1 368 ? -17.484 0.969 3.467 1 98.12 368 ALA A C 1
ATOM 2849 O O . ALA A 1 368 ? -18.312 0.566 2.643 1 98.12 368 ALA A O 1
ATOM 2850 N N . VAL A 1 369 ? -16.422 1.607 3.154 1 97.88 369 VAL A N 1
ATOM 2851 C CA . VAL A 1 369 ? -16.109 1.941 1.765 1 97.88 369 VAL A CA 1
ATOM 2852 C C . VAL A 1 369 ? -15.922 0.661 0.957 1 97.88 369 VAL A C 1
ATOM 2854 O O . VAL A 1 369 ? -16.406 0.553 -0.174 1 97.88 369 VAL A O 1
ATOM 2857 N N . ARG A 1 370 ? -15.25 -0.319 1.533 1 97.69 370 ARG A N 1
ATOM 2858 C CA . ARG A 1 370 ? -15.023 -1.586 0.845 1 97.69 370 ARG A CA 1
ATOM 2859 C C . ARG A 1 370 ? -16.344 -2.312 0.591 1 97.69 370 ARG A C 1
ATOM 2861 O O . ARG A 1 370 ? -16.516 -2.938 -0.456 1 97.69 370 ARG A O 1
ATOM 2868 N N . THR A 1 371 ? -17.219 -2.209 1.538 1 97.81 371 THR A N 1
ATOM 2869 C CA . THR A 1 371 ? -18.531 -2.791 1.349 1 97.81 371 THR A CA 1
ATOM 2870 C C . THR A 1 371 ? -19.266 -2.111 0.194 1 97.81 371 THR A C 1
ATOM 2872 O O . THR A 1 371 ? -19.859 -2.783 -0.655 1 97.81 371 THR A O 1
ATOM 2875 N N . ILE A 1 372 ? -19.188 -0.859 0.107 1 98 372 ILE A N 1
ATOM 2876 C CA . ILE A 1 372 ? -19.922 -0.07 -0.876 1 98 372 ILE A CA 1
ATOM 2877 C C . ILE A 1 372 ? -19.328 -0.292 -2.264 1 98 372 ILE A C 1
ATOM 2879 O O . ILE A 1 372 ? -20.047 -0.521 -3.23 1 98 372 ILE A O 1
ATOM 2883 N N . LEU A 1 373 ? -18 -0.304 -2.375 1 97.44 373 LEU A N 1
ATOM 2884 C CA . LEU A 1 373 ? -17.344 -0.292 -3.674 1 97.44 373 LEU A CA 1
ATOM 2885 C C . LEU A 1 373 ? -17.203 -1.706 -4.23 1 97.44 373 LEU A C 1
ATOM 2887 O O . LEU A 1 373 ? -17.297 -1.911 -5.441 1 97.44 373 LEU A O 1
ATOM 2891 N N . PHE A 1 374 ? -17.031 -2.695 -3.307 1 97.75 374 PHE A N 1
ATOM 2892 C CA . PHE A 1 374 ? -16.656 -4.012 -3.809 1 97.75 374 PHE A CA 1
ATOM 2893 C C . PHE A 1 374 ? -17.688 -5.059 -3.422 1 97.75 374 PHE A C 1
ATOM 2895 O O . PHE A 1 374 ? -17.719 -6.148 -3.994 1 97.75 374 PHE A O 1
ATOM 2902 N N . GLY A 1 375 ? -18.484 -4.773 -2.451 1 96.75 375 GLY A N 1
ATOM 2903 C CA . GLY A 1 375 ? -19.484 -5.734 -2.012 1 96.75 375 GLY A CA 1
ATOM 2904 C C . GLY A 1 375 ? -18.938 -6.742 -1.013 1 96.75 375 GLY A C 1
ATOM 2905 O O . GLY A 1 375 ? -19.328 -7.91 -1.033 1 96.75 375 GLY A O 1
ATOM 2906 N N . THR A 1 376 ? -17.969 -6.309 -0.216 1 96.94 376 THR A N 1
ATOM 2907 C CA . THR A 1 376 ? -17.531 -7.16 0.88 1 96.94 376 THR A CA 1
ATOM 2908 C C . THR A 1 376 ? -18.641 -7.324 1.921 1 96.94 376 THR A C 1
ATOM 2910 O O . THR A 1 376 ? -19.766 -6.914 1.693 1 96.94 376 THR A O 1
ATOM 2913 N N . LYS A 1 377 ? -18.328 -8.008 3.039 1 96.88 377 LYS A N 1
ATOM 2914 C CA . LYS A 1 377 ? -19.328 -8.242 4.074 1 96.88 377 LYS A CA 1
ATOM 2915 C C . LYS A 1 377 ? -20.047 -6.949 4.453 1 96.88 377 LYS A C 1
ATOM 2917 O O . LYS A 1 377 ? -19.391 -5.922 4.684 1 96.88 377 LYS A O 1
ATOM 2922 N N . ASN A 1 378 ? -21.359 -7.023 4.512 1 96.25 378 ASN A N 1
ATOM 2923 C CA . ASN A 1 378 ? -22.141 -5.84 4.84 1 96.25 378 ASN A CA 1
ATOM 2924 C C . ASN A 1 378 ? -22.25 -5.629 6.348 1 96.25 378 ASN A C 1
ATOM 2926 O O . ASN A 1 378 ? -23.094 -6.227 7.008 1 96.25 378 ASN A O 1
ATOM 2930 N N . GLU A 1 379 ? -21.406 -4.793 6.812 1 96.81 379 GLU A N 1
ATOM 2931 C CA . GLU A 1 379 ? -21.438 -4.379 8.211 1 96.81 379 GLU A CA 1
ATOM 2932 C C . GLU A 1 379 ? -21.562 -2.863 8.336 1 96.81 379 GLU A C 1
ATOM 2934 O O . GLU A 1 379 ? -20.922 -2.254 9.203 1 96.81 379 GLU A O 1
ATOM 2939 N N . LEU A 1 380 ? -22.25 -2.303 7.434 1 97 380 LEU A N 1
ATOM 2940 C CA . LEU A 1 380 ? -22.375 -0.85 7.395 1 97 380 LEU A CA 1
ATOM 2941 C C . LEU A 1 380 ? -22.938 -0.316 8.711 1 97 380 LEU A C 1
ATOM 2943 O O . LEU A 1 380 ? -22.469 0.707 9.219 1 97 380 LEU A O 1
ATOM 2947 N N . GLY A 1 381 ? -23.969 -1.021 9.219 1 97.44 381 GLY A N 1
ATOM 2948 C CA . GLY A 1 381 ? -24.531 -0.594 10.492 1 97.44 381 GLY A CA 1
ATOM 2949 C C . GLY A 1 381 ? -23.516 -0.507 11.602 1 97.44 381 GLY A C 1
ATOM 2950 O O . GLY A 1 381 ? -23.5 0.455 12.375 1 97.44 381 GLY A O 1
ATOM 2951 N N . LEU A 1 382 ? -22.688 -1.479 11.695 1 98 382 LEU A N 1
ATOM 2952 C CA . LEU A 1 382 ? -21.641 -1.499 12.719 1 98 382 LEU A CA 1
ATOM 2953 C C . LEU A 1 382 ? -20.641 -0.364 12.5 1 98 382 LEU A C 1
ATOM 2955 O O . LEU A 1 382 ? -20.266 0.326 13.445 1 98 382 LEU A O 1
ATOM 2959 N N . HIS A 1 383 ? -20.188 -0.185 11.273 1 98.19 383 HIS A N 1
ATOM 2960 C CA . HIS A 1 383 ? -19.25 0.879 10.953 1 98.19 383 HIS A CA 1
ATOM 2961 C C . HIS A 1 383 ? -19.828 2.25 11.289 1 98.19 383 HIS A C 1
ATOM 2963 O O . HIS A 1 383 ? -19.172 3.059 11.953 1 98.19 383 HIS A O 1
ATOM 2969 N N . PHE A 1 384 ? -21.125 2.475 10.922 1 98.38 384 PHE A N 1
ATOM 2970 C CA . PHE A 1 384 ? -21.797 3.73 11.242 1 98.38 384 PHE A CA 1
ATOM 2971 C C . PHE A 1 384 ? -21.938 3.904 12.75 1 98.38 384 PHE A C 1
ATOM 2973 O O . PHE A 1 384 ? -21.75 5.004 13.273 1 98.38 384 PHE A O 1
ATOM 2980 N N . GLY A 1 385 ? -22.25 2.779 13.359 1 98.5 385 GLY A N 1
ATOM 2981 C CA . GLY A 1 385 ? -22.422 2.84 14.805 1 98.5 385 GLY A CA 1
ATOM 2982 C C . GLY A 1 385 ? -21.172 3.303 15.523 1 98.5 385 GLY A C 1
ATOM 2983 O O . GLY A 1 385 ? -21.234 4.156 16.406 1 98.5 385 GLY A O 1
ATOM 2984 N N . ILE A 1 386 ? -20.047 2.787 15.172 1 98.62 386 ILE A N 1
ATOM 2985 C CA . ILE A 1 386 ? -18.797 3.139 15.828 1 98.62 386 ILE A CA 1
ATOM 2986 C C . ILE A 1 386 ? -18.438 4.59 15.508 1 98.62 386 ILE A C 1
ATOM 2988 O O . ILE A 1 386 ? -18.016 5.34 16.391 1 98.62 386 ILE A O 1
ATOM 2992 N N . LEU A 1 387 ? -18.594 5.012 14.25 1 98.62 387 LEU A N 1
ATOM 2993 C CA . LEU A 1 387 ? -18.297 6.387 13.859 1 98.62 387 LEU A CA 1
ATOM 2994 C C . LEU A 1 387 ? -19.188 7.363 14.609 1 98.62 387 LEU A C 1
ATOM 2996 O O . LEU A 1 387 ? -18.734 8.414 15.062 1 98.62 387 LEU A O 1
ATOM 3000 N N . ILE A 1 388 ? -20.484 7.02 14.781 1 98.44 388 ILE A N 1
ATOM 3001 C CA . ILE A 1 388 ? -21.438 7.867 15.5 1 98.44 388 ILE A CA 1
ATOM 3002 C C . ILE A 1 388 ? -21.062 7.91 16.984 1 98.44 388 ILE A C 1
ATOM 3004 O O . ILE A 1 388 ? -21.188 8.953 17.625 1 98.44 388 ILE A O 1
ATOM 3008 N N . ALA A 1 389 ? -20.562 6.793 17.469 1 98.56 389 ALA A N 1
ATOM 3009 C CA . ALA A 1 389 ? -20.109 6.77 18.859 1 98.56 389 ALA A CA 1
ATOM 3010 C C . ALA A 1 389 ? -18.969 7.758 19.078 1 98.56 389 ALA A C 1
ATOM 3012 O O . ALA A 1 389 ? -18.953 8.484 20.078 1 98.56 389 ALA A O 1
ATOM 3013 N N . TRP A 1 390 ? -17.984 7.789 18.188 1 98.44 390 TRP A N 1
ATOM 3014 C CA . TRP A 1 390 ? -16.891 8.742 18.281 1 98.44 390 TRP A CA 1
ATOM 3015 C C . TRP A 1 390 ? -17.391 10.172 18.188 1 98.44 390 TRP A C 1
ATOM 3017 O O . TRP A 1 390 ? -16.906 11.062 18.891 1 98.44 390 TRP A O 1
ATOM 3027 N N . THR A 1 391 ? -18.344 10.375 17.312 1 98.25 391 THR A N 1
ATOM 3028 C CA . THR A 1 391 ? -18.969 11.68 17.172 1 98.25 391 THR A CA 1
ATOM 3029 C C . THR A 1 391 ? -19.641 12.102 18.469 1 98.25 391 THR A C 1
ATOM 3031 O O . THR A 1 391 ? -19.469 13.234 18.938 1 98.25 391 THR A O 1
ATOM 3034 N N . ALA A 1 392 ? -20.391 11.195 19.078 1 98.06 392 ALA A N 1
ATOM 3035 C CA . ALA A 1 392 ? -21.094 11.469 20.328 1 98.06 392 ALA A CA 1
ATOM 3036 C C . ALA A 1 392 ? -20.109 11.789 21.453 1 98.06 392 ALA A C 1
ATOM 3038 O O . ALA A 1 392 ? -20.344 12.703 22.25 1 98.06 392 ALA A O 1
ATOM 3039 N N . ILE A 1 393 ? -19.047 11.07 21.516 1 97.88 393 ILE A N 1
ATOM 3040 C CA . ILE A 1 393 ? -18.016 11.328 22.516 1 97.88 393 ILE A CA 1
ATOM 3041 C C . ILE A 1 393 ? -17.5 12.758 22.375 1 97.88 393 ILE A C 1
ATOM 3043 O O . ILE A 1 393 ? -17.359 13.477 23.359 1 97.88 393 ILE A O 1
ATOM 3047 N N . SER A 1 394 ? -17.281 13.148 21.125 1 97.38 394 SER A N 1
ATOM 3048 C CA . SER A 1 394 ? -16.766 14.5 20.891 1 97.38 394 SER A CA 1
ATOM 3049 C C . SER A 1 394 ? -17.828 15.555 21.188 1 97.38 394 SER A C 1
ATOM 3051 O O . SER A 1 394 ? -17.5 16.656 21.641 1 97.38 394 SER A O 1
ATOM 3053 N N . MET A 1 395 ? -19.109 15.234 20.969 1 96.75 395 MET A N 1
ATOM 3054 C CA . MET A 1 395 ? -20.188 16.156 21.266 1 96.75 395 MET A CA 1
ATOM 3055 C C . MET A 1 395 ? -20.344 16.359 22.781 1 96.75 395 MET A C 1
ATOM 3057 O O . MET A 1 395 ? -20.906 17.359 23.219 1 96.75 395 MET A O 1
ATOM 3061 N N . ILE A 1 396 ? -19.812 15.438 23.516 1 97.19 396 ILE A N 1
ATOM 3062 C CA . ILE A 1 396 ? -19.844 15.555 24.969 1 97.19 396 ILE A CA 1
ATOM 3063 C C . ILE A 1 396 ? -18.578 16.266 25.453 1 97.19 396 ILE A C 1
ATOM 3065 O O . ILE A 1 396 ? -18.641 17.156 26.297 1 97.19 396 ILE A O 1
ATOM 3069 N N . THR A 1 397 ? -17.453 15.906 24.859 1 97.06 397 THR A N 1
ATOM 3070 C CA . THR A 1 397 ? -16.172 16.438 25.328 1 97.06 397 THR A CA 1
ATOM 3071 C C . THR A 1 397 ? -16.031 17.906 24.922 1 97.06 397 THR A C 1
ATOM 3073 O O . THR A 1 397 ? -15.438 18.703 25.672 1 97.06 397 THR A O 1
ATOM 3076 N N . LEU A 1 398 ? -16.547 18.266 23.766 1 96.94 398 LEU A N 1
ATOM 3077 C CA . LEU A 1 398 ? -16.406 19.641 23.312 1 96.94 398 LEU A CA 1
ATOM 3078 C C . LEU A 1 398 ? -17.062 20.609 24.297 1 96.94 398 LEU A C 1
ATOM 3080 O O . LEU A 1 398 ? -16.406 21.531 24.812 1 96.94 398 LEU A O 1
ATOM 3084 N N . PRO A 1 399 ? -18.375 20.438 24.703 1 96 399 PRO A N 1
ATOM 3085 C CA . PRO A 1 399 ? -18.984 21.328 25.703 1 96 399 PRO A CA 1
ATOM 3086 C C . PRO A 1 399 ? -18.297 21.266 27.062 1 96 399 PRO A C 1
ATOM 3088 O O . PRO A 1 399 ? -18.156 22.281 27.734 1 96 399 PRO A O 1
ATOM 3091 N N . THR A 1 400 ? -17.844 20.125 27.453 1 96.25 400 THR A N 1
ATOM 3092 C CA . THR A 1 400 ? -17.172 19.969 28.734 1 96.25 400 THR A CA 1
ATOM 3093 C C . THR A 1 400 ? -15.859 20.734 28.766 1 96.25 400 THR A C 1
ATOM 3095 O O . THR A 1 400 ? -15.57 21.453 29.734 1 96.25 400 THR A O 1
ATOM 3098 N N . PHE A 1 401 ? -15.07 20.594 27.703 1 96.19 401 PHE A N 1
ATOM 3099 C CA . PHE A 1 401 ? -13.789 21.281 27.641 1 96.19 401 PHE A CA 1
ATOM 3100 C C . PHE A 1 401 ? -13.992 22.797 27.562 1 96.19 401 PHE A C 1
ATOM 3102 O O . PHE A 1 401 ? -13.25 23.562 28.172 1 96.19 401 PHE A O 1
ATOM 3109 N N . GLN A 1 402 ? -15.031 23.203 26.766 1 93.38 402 GLN A N 1
ATOM 3110 C CA . GLN A 1 402 ? -15.32 24.625 26.641 1 93.38 402 GLN A CA 1
ATOM 3111 C C . GLN A 1 402 ? -15.734 25.234 27.969 1 93.38 402 GLN A C 1
ATOM 3113 O O . GLN A 1 402 ? -15.312 26.344 28.328 1 93.38 402 GLN A O 1
ATOM 3118 N N . TRP A 1 403 ? -16.578 24.516 28.672 1 91.75 403 TRP A N 1
ATOM 3119 C CA . TRP A 1 403 ? -17 24.953 29.984 1 91.75 403 TRP A CA 1
ATOM 3120 C C . TRP A 1 403 ? -15.82 25.047 30.938 1 91.75 403 TRP A C 1
ATOM 3122 O O . TRP A 1 403 ? -15.68 26.031 31.672 1 91.75 403 TRP A O 1
ATOM 3132 N N . PHE A 1 404 ? -15.016 24.094 30.891 1 92.56 404 PHE A N 1
ATOM 3133 C CA . PHE A 1 404 ? -13.852 24.047 31.781 1 92.56 404 PHE A CA 1
ATOM 3134 C C . PHE A 1 404 ? -12.906 25.203 31.484 1 92.56 404 PHE A C 1
ATOM 3136 O O . PHE A 1 404 ? -12.422 25.859 32.406 1 92.56 404 PHE A O 1
ATOM 3143 N N . MET A 1 405 ? -12.625 25.469 30.234 1 90.62 405 MET A N 1
ATOM 3144 C CA . MET A 1 405 ? -11.672 26.516 29.859 1 90.62 405 MET A CA 1
ATOM 3145 C C . MET A 1 405 ? -12.234 27.891 30.141 1 90.62 405 MET A C 1
ATOM 3147 O O . MET A 1 405 ? -11.492 28.812 30.516 1 90.62 405 MET A O 1
ATOM 3151 N N . ARG A 1 406 ? -13.523 28.125 30 1 87.38 406 ARG A N 1
ATOM 3152 C CA . ARG A 1 406 ? -14.148 29.422 30.297 1 87.38 406 ARG A CA 1
ATOM 3153 C C . ARG A 1 406 ? -14.141 29.688 31.797 1 87.38 406 ARG A C 1
ATOM 3155 O O . ARG A 1 406 ? -13.969 30.844 32.219 1 87.38 406 ARG A O 1
ATOM 3162 N N . ARG A 1 407 ? -14.359 28.75 32.562 1 84.81 407 ARG A N 1
ATOM 3163 C CA . ARG A 1 407 ? -14.328 28.906 34.031 1 84.81 407 ARG A CA 1
ATOM 3164 C C . ARG A 1 407 ? -12.93 29.297 34.5 1 84.81 407 ARG A C 1
ATOM 3166 O O . ARG A 1 407 ? -12.781 30.062 35.438 1 84.81 407 ARG A O 1
ATOM 3173 N N . LYS A 1 408 ? -12.031 28.797 33.781 1 83.44 408 LYS A N 1
ATOM 3174 C CA . LYS A 1 408 ? -10.648 29.094 34.156 1 83.44 408 LYS A CA 1
ATOM 3175 C C . LYS A 1 408 ? -10.266 30.516 33.75 1 83.44 408 LYS A C 1
ATOM 3177 O O . LYS A 1 408 ? -9.414 31.141 34.375 1 83.44 408 LYS A O 1
ATOM 3182 N N . SER A 1 409 ? -10.773 31.047 32.656 1 75.06 409 SER A N 1
ATOM 3183 C CA . SER A 1 409 ? -10.43 32.375 32.125 1 75.06 409 SER A CA 1
ATOM 3184 C C . SER A 1 409 ? -11.133 33.469 32.938 1 75.06 409 SER A C 1
ATOM 3186 O O . SER A 1 409 ? -10.719 34.625 32.875 1 75.06 409 SER A O 1
ATOM 3188 N N . ILE A 1 410 ? -12.336 33.406 33.562 1 60.91 410 ILE A N 1
ATOM 3189 C CA . ILE A 1 410 ? -13.023 34.406 34.344 1 60.91 410 ILE A CA 1
ATOM 3190 C C . ILE A 1 410 ? -12.234 34.719 35.625 1 60.91 410 ILE A C 1
ATOM 3192 O O . ILE A 1 410 ? -11.992 33.812 36.438 1 60.91 410 ILE A O 1
ATOM 3196 N N . PRO A 1 411 ? -11.406 35.781 35.5 1 54 411 PRO A N 1
ATOM 3197 C CA . PRO A 1 411 ? -10.711 36.188 36.719 1 54 411 PRO A CA 1
ATOM 3198 C C . PRO A 1 411 ? -11.609 36.125 37.969 1 54 411 PRO A C 1
ATOM 3200 O O . PRO A 1 411 ? -12.82 36.312 37.844 1 54 411 PRO A O 1
ATOM 3203 N N . ASP A 1 412 ? -11.266 35.375 38.938 1 45.47 412 ASP A N 1
ATOM 3204 C CA . ASP A 1 412 ? -11.914 35.531 40.25 1 45.47 412 ASP A CA 1
ATOM 3205 C C . ASP A 1 412 ? -12.203 37 40.531 1 45.47 412 ASP A C 1
ATOM 3207 O O . ASP A 1 412 ? -11.312 37.719 40.969 1 45.47 412 ASP A O 1
ATOM 3211 N N . THR A 1 413 ? -12.805 37.719 39.781 1 42.28 413 THR A N 1
ATOM 3212 C CA . THR A 1 413 ? -13.18 39.062 40.188 1 42.28 413 THR A CA 1
ATOM 3213 C C . THR A 1 413 ? -13.758 39.094 41.594 1 42.28 413 THR A C 1
ATOM 3215 O O . THR A 1 413 ? -14.109 40.156 42.125 1 42.28 413 THR A O 1
ATOM 3218 N N . THR A 1 414 ? -14.188 38.031 42.094 1 42.78 414 THR A N 1
ATOM 3219 C CA . THR A 1 414 ? -14.586 38.094 43.5 1 42.78 414 THR A CA 1
ATOM 3220 C C . THR A 1 414 ? -13.383 38.406 44.375 1 42.78 414 THR A C 1
ATOM 3222 O O . THR A 1 414 ? -13.531 38.969 45.469 1 42.78 414 THR A O 1
ATOM 3225 N N . GLY A 1 415 ? -12.188 38.094 43.906 1 41.12 415 GLY A N 1
ATOM 3226 C CA . GLY A 1 415 ? -11.078 38.5 44.75 1 41.12 415 GLY A CA 1
ATOM 3227 C C . GLY A 1 415 ? -10.695 39.969 44.562 1 41.12 415 GLY A C 1
ATOM 3228 O O . GLY A 1 415 ? -9.984 40.531 45.375 1 41.12 415 GLY A O 1
ATOM 3229 N N . LEU A 1 416 ? -10.875 40.531 43.375 1 44.38 416 LEU A N 1
ATOM 3230 C CA . LEU A 1 416 ? -10.609 41.969 43.25 1 44.38 416 LEU A CA 1
ATOM 3231 C C . LEU A 1 416 ? -11.75 42.781 43.844 1 44.38 416 LEU A C 1
ATOM 3233 O O . LEU A 1 416 ? -11.539 43.938 44.25 1 44.38 416 LEU A O 1
ATOM 3237 N N . ARG A 1 417 ? -13 42.344 43.812 1 45.34 417 ARG A N 1
ATOM 3238 C CA . ARG A 1 417 ? -14.047 43.031 44.562 1 45.34 417 ARG A CA 1
ATOM 3239 C C . ARG A 1 417 ? -13.82 42.906 46.062 1 45.34 417 ARG A C 1
ATOM 3241 O O . ARG A 1 417 ? -14.062 43.844 46.812 1 45.34 417 ARG A O 1
ATOM 3248 N N . GLU A 1 418 ? -13.297 41.75 46.469 1 44.34 418 GLU A N 1
ATOM 3249 C CA . GLU A 1 418 ? -13.016 41.625 47.875 1 44.34 418 GLU A CA 1
ATOM 3250 C C . GLU A 1 418 ? -11.797 42.469 48.281 1 44.34 418 GLU A C 1
ATOM 3252 O O . GLU A 1 418 ? -11.758 43.062 49.375 1 44.34 418 GLU A O 1
ATOM 3257 N N . GLU A 1 419 ? -10.859 42.562 47.344 1 46.72 419 GLU A N 1
ATOM 3258 C CA . GLU A 1 419 ? -9.727 43.406 47.688 1 46.72 419 GLU A CA 1
ATOM 3259 C C . GLU A 1 419 ? -10.07 44.875 47.5 1 46.72 419 GLU A C 1
ATOM 3261 O O . GLU A 1 419 ? -9.617 45.719 48.281 1 46.72 419 GLU A O 1
ATOM 3266 N N . GLY A 1 420 ? -10.797 45.25 46.469 1 46.72 420 GLY A N 1
ATOM 3267 C CA . GLY A 1 420 ? -11.266 46.625 46.344 1 46.72 420 GLY A CA 1
ATOM 3268 C C . GLY A 1 420 ? -12.211 47.031 47.469 1 46.72 420 GLY A C 1
ATOM 3269 O O . GLY A 1 420 ? -12.148 48.156 47.969 1 46.72 420 GLY A O 1
ATOM 3270 N N . ASP A 1 421 ? -13.117 46.156 47.875 1 51.53 421 ASP A N 1
ATOM 3271 C CA . ASP A 1 421 ? -13.984 46.469 49 1 51.53 421 ASP A CA 1
ATOM 3272 C C . ASP A 1 421 ? -13.195 46.531 50.312 1 51.53 421 ASP A C 1
ATOM 3274 O O . ASP A 1 421 ? -13.617 47.188 51.25 1 51.53 421 ASP A O 1
ATOM 3278 N N . LYS A 1 422 ? -12.016 45.906 50.375 1 56.72 422 LYS A N 1
ATOM 3279 C CA . LYS A 1 422 ? -11.164 46.031 51.562 1 56.72 422 LYS A CA 1
ATOM 3280 C C . LYS A 1 422 ? -10.438 47.375 51.594 1 56.72 422 LYS A C 1
ATOM 3282 O O . LYS A 1 422 ? -10.266 47.969 52.625 1 56.72 422 LYS A O 1
ATOM 3287 N N . GLU A 1 423 ? -9.961 47.844 50.438 1 52.81 423 GLU A N 1
ATOM 3288 C CA . GLU A 1 423 ? -9.25 49.094 50.406 1 52.81 423 GLU A CA 1
ATOM 3289 C C . GLU A 1 423 ? -10.195 50.281 50.625 1 52.81 423 GLU A C 1
ATOM 3291 O O . GLU A 1 423 ? -9.789 51.344 51.125 1 52.81 423 GLU A O 1
ATOM 3296 N N . ALA A 1 424 ? -11.469 50.25 50.281 1 60.56 424 ALA A N 1
ATOM 3297 C CA . ALA A 1 424 ? -12.438 51.312 50.531 1 60.56 424 ALA A CA 1
ATOM 3298 C C . ALA A 1 424 ? -12.789 51.406 52.031 1 60.56 424 ALA A C 1
ATOM 3300 O O . ALA A 1 424 ? -13.344 52.406 52.469 1 60.56 424 ALA A O 1
ATOM 3301 N N . ARG A 1 425 ? -12.586 50.344 52.75 1 55.69 425 ARG A N 1
ATOM 3302 C CA . ARG A 1 425 ? -12.914 50.344 54.156 1 55.69 425 ARG A CA 1
ATOM 3303 C C . ARG A 1 425 ? -11.742 50.875 55 1 55.69 425 ARG A C 1
ATOM 3305 O O . ARG A 1 425 ? -11.875 51.062 56.219 1 55.69 425 ARG A O 1
ATOM 3312 N N . HIS A 1 426 ? -10.562 50.906 54.375 1 41.62 426 HIS A N 1
ATOM 3313 C CA . HIS A 1 426 ? -9.531 51.594 55.125 1 41.62 426 HIS A CA 1
ATOM 3314 C C . HIS A 1 426 ? -9.398 53.031 54.656 1 41.62 426 HIS A C 1
ATOM 3316 O O . HIS A 1 426 ? -9.453 53.312 53.438 1 41.62 426 HIS A O 1
ATOM 3322 N N . MET B 1 1 ? -20.25 48.906 24.75 1 44.94 1 MET B N 1
ATOM 3323 C CA . MET B 1 1 ? -19.359 47.75 24.828 1 44.94 1 MET B CA 1
ATOM 3324 C C . MET B 1 1 ? -20.094 46.531 25.391 1 44.94 1 MET B C 1
ATOM 3326 O O . MET B 1 1 ? -20.703 46.625 26.453 1 44.94 1 MET B O 1
ATOM 3330 N N . ASP B 1 2 ? -20.469 45.656 24.516 1 58.75 2 ASP B N 1
ATOM 3331 C CA . ASP B 1 2 ? -21.266 44.531 24.984 1 58.75 2 ASP B CA 1
ATOM 3332 C C . ASP B 1 2 ? -20.562 43.781 26.125 1 58.75 2 ASP B C 1
ATOM 3334 O O . ASP B 1 2 ? -19.328 43.75 26.172 1 58.75 2 ASP B O 1
ATOM 3338 N N . ARG B 1 3 ? -21.203 43.594 27.188 1 72.12 3 ARG B N 1
ATOM 3339 C CA . ARG B 1 3 ? -20.672 42.812 28.297 1 72.12 3 ARG B CA 1
ATOM 3340 C C . ARG B 1 3 ? -20.094 41.5 27.781 1 72.12 3 ARG B C 1
ATOM 3342 O O . ARG B 1 3 ? -20.688 40.844 26.922 1 72.12 3 ARG B O 1
ATOM 3349 N N . PRO B 1 4 ? -18.844 41.188 28.156 1 76.88 4 PRO B N 1
ATOM 3350 C CA . PRO B 1 4 ? -18.203 39.938 27.719 1 76.88 4 PRO B CA 1
ATOM 3351 C C . PRO B 1 4 ? -19.031 38.719 28.062 1 76.88 4 PRO B C 1
ATOM 3353 O O . PRO B 1 4 ? -19.672 38.656 29.125 1 76.88 4 PRO B O 1
ATOM 3356 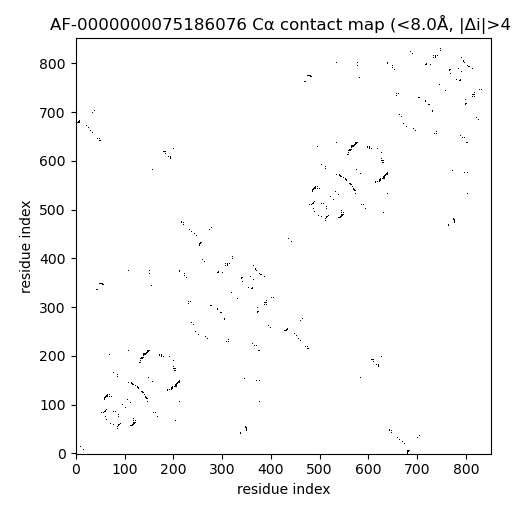N N . TYR B 1 5 ? -19.266 37.812 27.109 1 78.75 5 TYR B N 1
ATOM 3357 C CA . TYR B 1 5 ? -19.891 36.531 27.297 1 78.75 5 TYR B CA 1
ATOM 3358 C C . TYR B 1 5 ? -21.391 36.656 27.562 1 78.75 5 TYR B C 1
ATOM 3360 O O . TYR B 1 5 ? -21.953 35.938 28.391 1 78.75 5 TYR B O 1
ATOM 3368 N N . SER B 1 6 ? -22.047 37.719 27 1 81.69 6 SER B N 1
ATOM 3369 C CA . SER B 1 6 ? -23.438 37.969 27.344 1 81.69 6 SER B CA 1
ATOM 3370 C C . SER B 1 6 ? -24.344 37.875 26.125 1 81.69 6 SER B C 1
ATOM 3372 O O . SER B 1 6 ? -25.562 37.781 26.25 1 81.69 6 SER B O 1
ATOM 3374 N N . SER B 1 7 ? -23.734 37.75 25.016 1 84.31 7 SER B N 1
ATOM 3375 C CA . SER B 1 7 ? -24.547 37.844 23.812 1 84.31 7 SER B CA 1
ATOM 3376 C C . SER B 1 7 ? -24.781 36.469 23.203 1 84.31 7 SER B C 1
ATOM 3378 O O . SER B 1 7 ? -24.078 35.5 23.547 1 84.31 7 SER B O 1
ATOM 3380 N N . GLN B 1 8 ? -25.859 36.312 22.5 1 86.5 8 GLN B N 1
ATOM 3381 C CA . GLN B 1 8 ? -26.188 35.094 21.734 1 86.5 8 GLN B CA 1
ATOM 3382 C C . GLN B 1 8 ? -25.906 35.312 20.25 1 86.5 8 GLN B C 1
ATOM 3384 O O . GLN B 1 8 ? -25.984 36.438 19.75 1 86.5 8 GLN B O 1
ATOM 3389 N N . PHE B 1 9 ? -25.688 34.281 19.547 1 89.38 9 PHE B N 1
ATOM 3390 C CA . PHE B 1 9 ? -25.281 34.344 18.141 1 89.38 9 PHE B CA 1
ATOM 3391 C C . PHE B 1 9 ? -26.375 34.969 17.281 1 89.38 9 PHE B C 1
ATOM 3393 O O . PHE B 1 9 ? -26.078 35.656 16.328 1 89.38 9 PHE B O 1
ATOM 3400 N N . LEU B 1 10 ? -27.656 34.75 17.656 1 85.81 10 LEU B N 1
ATOM 3401 C CA . LEU B 1 10 ? -28.766 35.188 16.828 1 85.81 10 LEU B CA 1
ATOM 3402 C C . LEU B 1 10 ? -29.281 36.562 17.312 1 85.81 10 LEU B C 1
ATOM 3404 O O . LEU B 1 10 ? -30.328 37.031 16.875 1 85.81 10 LEU B O 1
ATOM 3408 N N . ASP B 1 11 ? -28.516 37.188 18.234 1 84.88 11 ASP B N 1
ATOM 3409 C CA . ASP B 1 11 ? -28.922 38.5 18.719 1 84.88 11 ASP B CA 1
ATOM 3410 C C . ASP B 1 11 ? -28.906 39.531 17.594 1 84.88 11 ASP B C 1
ATOM 3412 O O . ASP B 1 11 ? -28.078 39.469 16.688 1 84.88 11 ASP B O 1
ATOM 3416 N N . LYS B 1 12 ? -29.781 40.562 17.609 1 86.44 12 LYS B N 1
ATOM 3417 C CA . LYS B 1 12 ? -29.984 41.5 16.516 1 86.44 12 LYS B CA 1
ATOM 3418 C C . LYS B 1 12 ? -29.25 42.812 16.781 1 86.44 12 LYS B C 1
ATOM 3420 O O . LYS B 1 12 ? -29.484 43.812 16.094 1 86.44 12 LYS B O 1
ATOM 3425 N N . THR B 1 13 ? -28.328 42.781 17.719 1 86.56 13 THR B N 1
ATOM 3426 C CA . THR B 1 13 ? -27.547 43.969 17.938 1 86.56 13 THR B CA 1
ATOM 3427 C C . THR B 1 13 ? -26.547 44.188 16.812 1 86.56 13 THR B C 1
ATOM 3429 O O . THR B 1 13 ? -26 43.219 16.266 1 86.56 13 THR B O 1
ATOM 3432 N N . PRO B 1 14 ? -26.359 45.469 16.438 1 87.44 14 PRO B N 1
ATOM 3433 C CA . PRO B 1 14 ? -25.469 45.75 15.32 1 87.44 14 PRO B CA 1
ATOM 3434 C C . PRO B 1 14 ? -24.078 45.156 15.5 1 87.44 14 PRO B C 1
ATOM 3436 O O . PRO B 1 14 ? -23.453 44.719 14.531 1 87.44 14 PRO B O 1
ATOM 3439 N N . SER B 1 15 ? -23.609 45.094 16.672 1 87.5 15 SER B N 1
ATOM 3440 C CA . SER B 1 15 ? -22.281 44.562 16.938 1 87.5 15 SER B CA 1
ATOM 3441 C C . SER B 1 15 ? -22.234 43.062 16.641 1 87.5 15 SER B C 1
ATOM 3443 O O . SER B 1 15 ? -21.312 42.562 15.984 1 87.5 15 SER B O 1
ATOM 3445 N N . ILE B 1 16 ? -23.234 42.375 17.078 1 89.5 16 ILE B N 1
ATOM 3446 C CA . ILE B 1 16 ? -23.297 40.938 16.875 1 89.5 16 ILE B CA 1
ATOM 3447 C C . ILE B 1 16 ? -23.594 40.625 15.406 1 89.5 16 ILE B C 1
ATOM 3449 O O . ILE B 1 16 ? -23.078 39.656 14.859 1 89.5 16 ILE B O 1
ATOM 3453 N N . GLN B 1 17 ? -24.297 41.438 14.719 1 91.19 17 GLN B N 1
ATOM 3454 C CA . GLN B 1 17 ? -24.578 41.25 13.297 1 91.19 17 GLN B CA 1
ATOM 3455 C C . GLN B 1 17 ? -23.312 41.406 12.461 1 91.19 17 GLN B C 1
ATOM 3457 O O . GLN B 1 17 ? -23.109 40.625 11.508 1 91.19 17 GLN B O 1
ATOM 3462 N N . ALA B 1 18 ? -22.578 42.375 12.805 1 90.75 18 ALA B N 1
ATOM 3463 C CA . ALA B 1 18 ? -21.312 42.562 12.102 1 90.75 18 ALA B CA 1
ATOM 3464 C C . ALA B 1 18 ? -20.375 41.375 12.336 1 90.75 18 ALA B C 1
ATOM 3466 O O . ALA B 1 18 ? -19.719 40.906 11.406 1 90.75 18 ALA B O 1
ATOM 3467 N N . SER B 1 19 ? -20.328 40.969 13.586 1 92.25 19 SER B N 1
ATOM 3468 C CA . SER B 1 19 ? -19.484 39.812 13.93 1 92.25 19 SER B CA 1
ATOM 3469 C C . SER B 1 19 ? -19.953 38.562 13.227 1 92.25 19 SER B C 1
ATOM 3471 O O . SER B 1 19 ? -19.141 37.75 12.781 1 92.25 19 SER B O 1
ATOM 3473 N N . ARG B 1 20 ? -21.25 38.375 13.141 1 93.5 20 ARG B N 1
ATOM 3474 C CA . ARG B 1 20 ? -21.828 37.219 12.469 1 93.5 20 ARG B CA 1
ATOM 3475 C C . ARG B 1 20 ? -21.484 37.219 10.984 1 93.5 20 ARG B C 1
ATOM 3477 O O . ARG B 1 20 ? -21.156 36.156 10.414 1 93.5 20 ARG B O 1
ATOM 3484 N N . SER B 1 21 ? -21.547 38.375 10.367 1 94.19 21 SER B N 1
ATOM 3485 C CA . SER B 1 21 ? -21.219 38.5 8.953 1 94.19 21 SER B CA 1
ATOM 3486 C C . SER B 1 21 ? -19.75 38.156 8.688 1 94.19 21 SER B C 1
ATOM 3488 O O . SER B 1 21 ? -19.438 37.438 7.723 1 94.19 21 SER B O 1
ATOM 3490 N N . ILE B 1 22 ? -18.906 38.562 9.586 1 93.06 22 ILE B N 1
ATOM 3491 C CA . ILE B 1 22 ? -17.469 38.281 9.453 1 93.06 22 ILE B CA 1
ATOM 3492 C C . ILE B 1 22 ? -17.234 36.781 9.656 1 93.06 22 ILE B C 1
ATOM 3494 O O . ILE B 1 22 ? -16.484 36.156 8.898 1 93.06 22 ILE B O 1
ATOM 3498 N N . TYR B 1 23 ? -17.875 36.281 10.617 1 94.56 23 TYR B N 1
ATOM 3499 C CA . TYR B 1 23 ? -17.766 34.875 10.922 1 94.56 23 TYR B CA 1
ATOM 3500 C C . TYR B 1 23 ? -18.188 34.031 9.719 1 94.56 23 TYR B C 1
ATOM 3502 O O . TYR B 1 23 ? -17.453 33.125 9.305 1 94.56 23 TYR B O 1
ATOM 3510 N N . LEU B 1 24 ? -19.344 34.281 9.172 1 94.62 24 LEU B N 1
ATOM 3511 C CA . LEU B 1 24 ? -19.891 33.5 8.062 1 94.62 24 LEU B CA 1
ATOM 3512 C C . LEU B 1 24 ? -19.047 33.688 6.805 1 94.62 24 LEU B C 1
ATOM 3514 O O . LEU B 1 24 ? -18.859 32.75 6.027 1 94.62 24 LEU B O 1
ATOM 3518 N N . LYS B 1 25 ? -18.531 34.906 6.59 1 94.06 25 LYS B N 1
ATOM 3519 C CA . LYS B 1 25 ? -17.672 35.156 5.438 1 94.06 25 LYS B CA 1
ATOM 3520 C C . LYS B 1 25 ? -16.391 34.344 5.516 1 94.06 25 LYS B C 1
ATOM 3522 O O . LYS B 1 25 ? -15.953 33.75 4.516 1 94.06 25 LYS B O 1
ATOM 3527 N N . ILE B 1 26 ? -15.828 34.188 6.699 1 92 26 ILE B N 1
ATOM 3528 C CA . ILE B 1 26 ? -14.586 33.438 6.875 1 92 26 ILE B CA 1
ATOM 3529 C C . ILE B 1 26 ? -14.867 31.953 6.746 1 92 26 ILE B C 1
ATOM 3531 O O . ILE B 1 26 ? -14.133 31.234 6.07 1 92 26 ILE B O 1
ATOM 3535 N N . LEU B 1 27 ? -15.938 31.562 7.336 1 93.81 27 LEU B N 1
ATOM 3536 C CA . LEU B 1 27 ? -16.281 30.141 7.312 1 93.81 27 LEU B CA 1
ATOM 3537 C C . LEU B 1 27 ? -16.609 29.688 5.898 1 93.81 27 LEU B C 1
ATOM 3539 O O . LEU B 1 27 ? -16.078 28.688 5.418 1 93.81 27 LEU B O 1
ATOM 3543 N N . PHE B 1 28 ? -17.484 30.406 5.207 1 94.44 28 PHE B N 1
ATOM 3544 C CA . PHE B 1 28 ? -17.875 30.047 3.852 1 94.44 28 PHE B CA 1
ATOM 3545 C C . PHE B 1 28 ? -16.719 30.219 2.883 1 94.44 28 PHE B C 1
ATOM 3547 O O . PHE B 1 28 ? -16.531 29.391 1.984 1 94.44 28 PHE B O 1
ATOM 3554 N N . GLY B 1 29 ? -16.031 31.312 3.041 1 92.44 29 GLY B N 1
ATOM 3555 C CA . GLY B 1 29 ? -14.859 31.516 2.207 1 92.44 29 GLY B CA 1
ATOM 3556 C C . GLY B 1 29 ? -13.805 30.438 2.398 1 92.44 29 GLY B C 1
ATOM 3557 O O . GLY B 1 29 ? -13.227 29.953 1.425 1 92.44 29 GLY B O 1
ATOM 3558 N N . GLY B 1 30 ? -13.562 30.109 3.637 1 90.5 30 GLY B N 1
ATOM 3559 C CA . GLY B 1 30 ? -12.609 29.031 3.93 1 90.5 30 GLY B CA 1
ATOM 3560 C C . GLY B 1 30 ? -13.039 27.688 3.373 1 90.5 30 GLY B C 1
ATOM 3561 O O . GLY B 1 30 ? -12.227 26.969 2.791 1 90.5 30 GLY B O 1
ATOM 3562 N N . CYS B 1 31 ? -14.273 27.312 3.561 1 92.44 31 CYS B N 1
ATOM 3563 C CA . CYS B 1 31 ? -14.789 26.047 3.045 1 92.44 31 CYS B CA 1
ATOM 3564 C C . CYS B 1 31 ? -14.711 26.016 1.524 1 92.44 31 CYS B C 1
ATOM 3566 O O . CYS B 1 31 ? -14.352 24.984 0.946 1 92.44 31 CYS B O 1
ATOM 3568 N N . PHE B 1 32 ? -15.023 27.109 0.878 1 93.75 32 PHE B N 1
ATOM 3569 C CA . PHE B 1 32 ? -14.945 27.188 -0.576 1 93.75 32 PHE B CA 1
ATOM 3570 C C . PHE B 1 32 ? -13.516 27.016 -1.055 1 93.75 32 PHE B C 1
ATOM 3572 O O . PHE B 1 32 ? -13.266 26.312 -2.039 1 93.75 32 PHE B O 1
ATOM 3579 N N . ALA B 1 33 ? -12.602 27.625 -0.333 1 89.44 33 ALA B N 1
ATOM 3580 C CA . ALA B 1 33 ? -11.188 27.484 -0.655 1 89.44 33 ALA B CA 1
ATOM 3581 C C . ALA B 1 33 ? -10.75 26.016 -0.526 1 89.44 33 ALA B C 1
ATOM 3583 O O . ALA B 1 33 ? -9.969 25.531 -1.342 1 89.44 33 ALA B O 1
ATOM 3584 N N . MET B 1 34 ? -11.281 25.375 0.471 1 90.81 34 MET B N 1
ATOM 3585 C CA . MET B 1 34 ? -10.922 23.984 0.694 1 90.81 34 MET B CA 1
ATOM 3586 C C . MET B 1 34 ? -11.453 23.094 -0.43 1 90.81 34 MET B C 1
ATOM 3588 O O . MET B 1 34 ? -10.805 22.125 -0.825 1 90.81 34 MET B O 1
ATOM 3592 N N . VAL B 1 35 ? -12.578 23.406 -0.945 1 93.81 35 VAL B N 1
ATOM 3593 C CA . VAL B 1 35 ? -13.148 22.641 -2.061 1 93.81 35 VAL B CA 1
ATOM 3594 C C . VAL B 1 35 ? -12.258 22.812 -3.293 1 93.81 35 VAL B C 1
ATOM 3596 O O . VAL B 1 35 ? -11.977 21.828 -3.992 1 93.81 35 VAL B O 1
ATOM 3599 N N . ILE B 1 36 ? -11.781 23.953 -3.523 1 92.19 36 ILE B N 1
ATOM 3600 C CA . ILE B 1 36 ? -10.906 24.219 -4.656 1 92.19 36 ILE B CA 1
ATOM 3601 C C . ILE B 1 36 ? -9.594 23.453 -4.48 1 92.19 36 ILE B C 1
ATOM 3603 O O . ILE B 1 36 ? -9.102 22.828 -5.426 1 92.19 36 ILE B O 1
ATOM 3607 N N . VAL B 1 37 ? -9.102 23.5 -3.256 1 88.56 37 VAL B N 1
ATOM 3608 C CA . VAL B 1 37 ? -7.867 22.781 -2.955 1 88.56 37 VAL B CA 1
ATOM 3609 C C . VAL B 1 37 ? -8.062 21.297 -3.18 1 88.56 37 VAL B C 1
ATOM 3611 O O . VAL B 1 37 ? -7.188 20.609 -3.719 1 88.56 37 VAL B O 1
ATOM 3614 N N . MET B 1 38 ? -9.156 20.812 -2.801 1 92 38 MET B N 1
ATOM 3615 C CA . MET B 1 38 ? -9.453 19.406 -2.957 1 92 38 MET B CA 1
ATOM 3616 C C . MET B 1 38 ? -9.414 19 -4.426 1 92 38 MET B C 1
ATOM 3618 O O . MET B 1 38 ? -8.719 18.047 -4.797 1 92 38 MET B O 1
ATOM 3622 N N . PHE B 1 39 ? -10.016 19.703 -5.324 1 93.81 39 PHE B N 1
ATOM 3623 C CA . PHE B 1 39 ? -10.109 19.312 -6.723 1 93.81 39 PHE B CA 1
ATOM 3624 C C . PHE B 1 39 ? -8.82 19.625 -7.465 1 93.81 39 PHE B C 1
ATOM 3626 O O . PHE B 1 39 ? -8.477 18.953 -8.438 1 93.81 39 PHE B O 1
ATOM 3633 N N . CYS B 1 40 ? -8.008 20.516 -6.906 1 92.56 40 CYS B N 1
ATOM 3634 C CA . CYS B 1 40 ? -6.762 20.875 -7.574 1 92.56 40 CYS B CA 1
ATOM 3635 C C . CYS B 1 40 ? -5.609 20 -7.078 1 92.56 40 CYS B C 1
ATOM 3637 O O . CYS B 1 40 ? -4.734 19.625 -7.855 1 92.56 40 CYS B O 1
ATOM 3639 N N . ILE B 1 41 ? -5.66 19.688 -5.797 1 93.69 41 ILE B N 1
ATOM 3640 C CA . ILE B 1 41 ? -4.492 19.062 -5.191 1 93.69 41 ILE B CA 1
ATOM 3641 C C . ILE B 1 41 ? -4.762 17.562 -4.969 1 93.69 41 ILE B C 1
ATOM 3643 O O . ILE B 1 41 ? -3.971 16.719 -5.379 1 93.69 41 ILE B O 1
ATOM 3647 N N . PHE B 1 42 ? -5.91 17.203 -4.379 1 93.06 42 PHE B N 1
ATOM 3648 C CA . PHE B 1 42 ? -6.215 15.805 -4.105 1 93.06 42 PHE B CA 1
ATOM 3649 C C . PHE B 1 42 ? -6.34 15.016 -5.406 1 93.06 42 PHE B C 1
ATOM 3651 O O . PHE B 1 42 ? -6.043 13.82 -5.441 1 93.06 42 PHE B O 1
ATOM 3658 N N . SER B 1 43 ? -6.664 15.711 -6.512 1 94.38 43 SER B N 1
ATOM 3659 C CA . SER B 1 43 ? -6.797 15.07 -7.812 1 94.38 43 SER B CA 1
ATOM 3660 C C . SER B 1 43 ? -5.469 14.5 -8.289 1 94.38 43 SER B C 1
ATOM 3662 O O . SER B 1 43 ? -5.438 13.555 -9.086 1 94.38 43 SER B O 1
ATOM 3664 N N . ILE B 1 44 ? -4.395 15 -7.746 1 95.38 44 ILE B N 1
ATOM 3665 C CA . ILE B 1 44 ? -3.076 14.516 -8.133 1 95.38 44 ILE B CA 1
ATOM 3666 C C . ILE B 1 44 ? -2.908 13.07 -7.668 1 95.38 44 ILE B C 1
ATOM 3668 O O . ILE B 1 44 ? -2.457 12.211 -8.438 1 95.38 44 ILE B O 1
ATOM 3672 N N . TYR B 1 45 ? -3.32 12.82 -6.488 1 94.25 45 TYR B N 1
ATOM 3673 C CA . TYR B 1 45 ? -3.164 11.469 -5.969 1 94.25 45 TYR B CA 1
ATOM 3674 C C . TYR B 1 45 ? -4.207 10.523 -6.566 1 94.25 45 TYR B C 1
ATOM 3676 O O . TYR B 1 45 ? -3.887 9.398 -6.941 1 94.25 45 TYR B O 1
ATOM 3684 N N . TRP B 1 46 ? -5.477 10.945 -6.703 1 95 46 TRP B N 1
ATOM 3685 C CA . TRP B 1 46 ? -6.516 10.148 -7.336 1 95 46 TRP B CA 1
ATOM 3686 C C . TRP B 1 46 ? -6.156 9.836 -8.789 1 95 46 TRP B C 1
ATOM 3688 O O . TRP B 1 46 ? -6.391 8.719 -9.266 1 95 46 TRP B O 1
ATOM 3698 N N . GLY B 1 47 ? -5.59 10.781 -9.438 1 94.44 47 GLY B N 1
ATOM 3699 C CA . GLY B 1 47 ? -5.215 10.617 -10.836 1 94.44 47 GLY B CA 1
ATOM 3700 C C . GLY B 1 47 ? -4.098 9.609 -11.039 1 94.44 47 GLY B C 1
ATOM 3701 O O . GLY B 1 47 ? -4.043 8.938 -12.07 1 94.44 47 GLY B O 1
ATOM 3702 N N . ALA B 1 48 ? -3.25 9.508 -10.062 1 94.19 48 ALA B N 1
ATOM 3703 C CA . ALA B 1 48 ? -2.137 8.562 -10.148 1 94.19 48 ALA B CA 1
ATOM 3704 C C . ALA B 1 48 ? -2.637 7.121 -10.141 1 94.19 48 ALA B C 1
ATOM 3706 O O . ALA B 1 48 ? -2.018 6.238 -10.742 1 94.19 48 ALA B O 1
ATOM 3707 N N . LEU B 1 49 ? -3.84 6.891 -9.531 1 93.25 49 LEU B N 1
ATOM 3708 C CA . LEU B 1 49 ? -4.309 5.523 -9.312 1 93.25 49 LEU B CA 1
ATOM 3709 C C . LEU B 1 49 ? -5.559 5.242 -10.133 1 93.25 49 LEU B C 1
ATOM 3711 O O . LEU B 1 49 ? -6.152 4.164 -10.023 1 93.25 49 LEU B O 1
ATOM 3715 N N . TRP B 1 50 ? -5.941 6.148 -10.953 1 90.44 50 TRP B N 1
ATOM 3716 C CA . TRP B 1 50 ? -7.215 6.008 -11.648 1 90.44 50 TRP B CA 1
ATOM 3717 C C . TRP B 1 50 ? -7.129 4.922 -12.719 1 90.44 50 TRP B C 1
ATOM 3719 O O . TRP B 1 50 ? -8.086 4.168 -12.93 1 90.44 50 TRP B O 1
ATOM 3729 N N . LYS B 1 51 ? -5.934 4.832 -13.398 1 89.19 51 LYS B N 1
ATOM 3730 C CA . LYS B 1 51 ? -5.723 3.834 -14.445 1 89.19 51 LYS B CA 1
ATOM 3731 C C . LYS B 1 51 ? -4.453 3.027 -14.188 1 89.19 51 LYS B C 1
ATOM 3733 O O . LYS B 1 51 ? -3.354 3.457 -14.547 1 89.19 51 LYS B O 1
ATOM 3738 N N . ILE B 1 52 ? -4.562 1.966 -13.5 1 90.75 52 ILE B N 1
ATOM 3739 C CA . ILE B 1 52 ? -3.422 1.097 -13.227 1 90.75 52 ILE B CA 1
ATOM 3740 C C . ILE B 1 52 ? -3.633 -0.258 -13.898 1 90.75 52 ILE B C 1
ATOM 3742 O O . ILE B 1 52 ? -4.578 -0.979 -13.578 1 90.75 52 ILE B O 1
ATOM 3746 N N . PRO B 1 53 ? -2.828 -0.669 -14.875 1 93.06 53 PRO B N 1
ATOM 3747 C CA . PRO B 1 53 ? -1.705 0.107 -15.406 1 93.06 53 PRO B CA 1
ATOM 3748 C C . PRO B 1 53 ? -2.107 1.005 -16.578 1 93.06 53 PRO B C 1
ATOM 3750 O O . PRO B 1 53 ? -2.941 0.618 -17.391 1 93.06 53 PRO B O 1
ATOM 3753 N N . ALA B 1 54 ? -1.559 2.105 -16.672 1 93.56 54 ALA B N 1
ATOM 3754 C CA . ALA B 1 54 ? -1.737 2.973 -17.828 1 93.56 54 ALA B CA 1
ATOM 3755 C C . ALA B 1 54 ? -0.89 2.496 -19 1 93.56 54 ALA B C 1
ATOM 3757 O O . ALA B 1 54 ? -1.265 2.682 -20.156 1 93.56 54 ALA B O 1
ATOM 3758 N N . HIS B 1 55 ? 0.262 1.828 -18.625 1 93.38 55 HIS B N 1
ATOM 3759 C CA . HIS B 1 55 ? 1.187 1.228 -19.578 1 93.38 55 HIS B CA 1
ATOM 3760 C C . HIS B 1 55 ? 1.681 -0.13 -19.094 1 93.38 55 HIS B C 1
ATOM 3762 O O . HIS B 1 55 ? 1.866 -0.33 -17.891 1 93.38 55 HIS B O 1
ATOM 3768 N N . ASN B 1 56 ? 1.908 -0.994 -20.031 1 93.56 56 ASN B N 1
ATOM 3769 C CA . ASN B 1 56 ? 2.418 -2.307 -19.641 1 93.56 56 ASN B CA 1
ATOM 3770 C C . ASN B 1 56 ? 3.891 -2.24 -19.25 1 93.56 56 ASN B C 1
ATOM 3772 O O . ASN B 1 56 ? 4.629 -1.377 -19.719 1 93.56 56 ASN B O 1
ATOM 3776 N N . LEU B 1 57 ? 4.277 -3.125 -18.391 1 96.38 57 LEU B N 1
ATOM 3777 C CA . LEU B 1 57 ? 5.691 -3.285 -18.062 1 96.38 57 LEU B CA 1
ATOM 3778 C C . LEU B 1 57 ? 6.391 -4.156 -19.109 1 96.38 57 LEU B C 1
ATOM 3780 O O . LEU B 1 57 ? 5.746 -4.938 -19.812 1 96.38 57 LEU B O 1
ATOM 3784 N N . HIS B 1 58 ? 7.621 -4.004 -19.188 1 95.81 58 HIS B N 1
ATOM 3785 C CA . HIS B 1 58 ? 8.375 -4.762 -20.172 1 95.81 58 HIS B CA 1
ATOM 3786 C C . HIS B 1 58 ? 9.133 -5.918 -19.531 1 95.81 58 HIS B C 1
ATOM 3788 O O . HIS B 1 58 ? 9.633 -5.785 -18.406 1 95.81 58 HIS B O 1
ATOM 3794 N N . GLY B 1 59 ? 9.211 -7.004 -20.219 1 97.62 59 GLY B N 1
ATOM 3795 C CA . GLY B 1 59 ? 9.953 -8.188 -19.797 1 97.62 59 GLY B CA 1
ATOM 3796 C C . GLY B 1 59 ? 10.719 -8.844 -20.938 1 97.62 59 GLY B C 1
ATOM 3797 O O . GLY B 1 59 ? 10.43 -8.594 -22.109 1 97.62 59 GLY B O 1
ATOM 3798 N N . TRP B 1 60 ? 11.703 -9.578 -20.578 1 98.44 60 TRP B N 1
ATOM 3799 C CA . TRP B 1 60 ? 12.523 -10.281 -21.562 1 98.44 60 TRP B CA 1
ATOM 3800 C C . TRP B 1 60 ? 12.281 -11.789 -21.484 1 98.44 60 TRP B C 1
ATOM 3802 O O . TRP B 1 60 ? 12.016 -12.328 -20.406 1 98.44 60 TRP B O 1
ATOM 3812 N N . VAL B 1 61 ? 12.312 -12.391 -22.594 1 98.56 61 VAL B N 1
ATOM 3813 C CA . VAL B 1 61 ? 12.453 -13.836 -22.672 1 98.56 61 VAL B CA 1
ATOM 3814 C C . VAL B 1 61 ? 13.766 -14.188 -23.375 1 98.56 61 VAL B C 1
ATOM 3816 O O . VAL B 1 61 ? 14.031 -13.695 -24.469 1 98.56 61 VAL B O 1
ATOM 3819 N N . VAL B 1 62 ? 14.594 -14.875 -22.734 1 98.75 62 VAL B N 1
ATOM 3820 C CA . VAL B 1 62 ? 15.898 -15.25 -23.266 1 98.75 62 VAL B CA 1
ATOM 3821 C C . VAL B 1 62 ? 15.992 -16.766 -23.375 1 98.75 62 VAL B C 1
ATOM 3823 O O . VAL B 1 62 ? 15.844 -17.484 -22.391 1 98.75 62 VAL B O 1
ATOM 3826 N N . ASP B 1 63 ? 16.297 -17.219 -24.547 1 98.69 63 ASP B N 1
ATOM 3827 C CA . ASP B 1 63 ? 16.344 -18.656 -24.844 1 98.69 63 ASP B CA 1
ATOM 3828 C C . ASP B 1 63 ? 17.781 -19.141 -24.984 1 98.69 63 ASP B C 1
ATOM 3830 O O . ASP B 1 63 ? 18.406 -18.953 -26.031 1 98.69 63 ASP B O 1
ATOM 3834 N N . PHE B 1 64 ? 18.312 -19.828 -23.984 1 98.5 64 PHE B N 1
ATOM 3835 C CA . PHE B 1 64 ? 19.656 -20.391 -24.047 1 98.5 64 PHE B CA 1
ATOM 3836 C C . PHE B 1 64 ? 19.609 -21.828 -24.578 1 98.5 64 PHE B C 1
ATOM 3838 O O . PHE B 1 64 ? 20.656 -22.438 -24.812 1 98.5 64 PHE B O 1
ATOM 3845 N N . ASP B 1 65 ? 18.422 -22.359 -24.688 1 98.12 65 ASP B N 1
ATOM 3846 C CA . ASP B 1 65 ? 18.219 -23.734 -25.172 1 98.12 65 ASP B CA 1
ATOM 3847 C C . ASP B 1 65 ? 18.406 -23.812 -26.688 1 98.12 65 ASP B C 1
ATOM 3849 O O . ASP B 1 65 ? 19.141 -24.672 -27.172 1 98.12 65 ASP B O 1
ATOM 3853 N N . GLY B 1 66 ? 17.672 -22.906 -27.438 1 96.56 66 GLY B N 1
ATOM 3854 C CA . GLY B 1 66 ? 17.781 -22.844 -28.875 1 96.56 66 GLY B CA 1
ATOM 3855 C C . GLY B 1 66 ? 17.141 -24.031 -29.578 1 96.56 66 GLY B C 1
ATOM 3856 O O . GLY B 1 66 ? 17.516 -24.359 -30.703 1 96.56 66 GLY B O 1
ATOM 3857 N N . SER B 1 67 ? 16.328 -24.656 -28.906 1 97.75 67 SER B N 1
ATOM 3858 C CA . SER B 1 67 ? 15.688 -25.859 -29.438 1 97.75 67 SER B CA 1
ATOM 3859 C C . SER B 1 67 ? 14.188 -25.859 -29.125 1 97.75 67 SER B C 1
ATOM 3861 O O . SER B 1 67 ? 13.57 -24.797 -29.031 1 97.75 67 SER B O 1
ATOM 3863 N N . THR B 1 68 ? 13.547 -26.969 -29.062 1 97.62 68 THR B N 1
ATOM 3864 C CA . THR B 1 68 ? 12.094 -27.109 -29.016 1 97.62 68 THR B CA 1
ATOM 3865 C C . THR B 1 68 ? 11.516 -26.406 -27.797 1 97.62 68 THR B C 1
ATOM 3867 O O . THR B 1 68 ? 10.555 -25.641 -27.922 1 97.62 68 THR B O 1
ATOM 3870 N N . VAL B 1 69 ? 12.039 -26.688 -26.656 1 98.06 69 VAL B N 1
ATOM 3871 C CA . VAL B 1 69 ? 11.531 -26.078 -25.422 1 98.06 69 VAL B CA 1
ATOM 3872 C C . VAL B 1 69 ? 11.664 -24.562 -25.484 1 98.06 69 VAL B C 1
ATOM 3874 O O . VAL B 1 69 ? 10.703 -23.844 -25.234 1 98.06 69 VAL B O 1
ATOM 3877 N N . GLY B 1 70 ? 12.82 -24.062 -25.828 1 98.19 70 GLY B N 1
ATOM 3878 C CA . GLY B 1 70 ? 13.062 -22.641 -25.938 1 98.19 70 GLY B CA 1
ATOM 3879 C C . GLY B 1 70 ? 12.133 -21.938 -26.922 1 98.19 70 GLY B C 1
ATOM 3880 O O . GLY B 1 70 ? 11.547 -20.906 -26.594 1 98.19 70 GLY B O 1
ATOM 3881 N N . ASN B 1 71 ? 11.984 -22.531 -28.078 1 97.38 71 ASN B N 1
ATOM 3882 C CA . ASN B 1 71 ? 11.125 -21.938 -29.109 1 97.38 71 ASN B CA 1
ATOM 3883 C C . ASN B 1 71 ? 9.672 -21.875 -28.656 1 97.38 71 ASN B C 1
ATOM 3885 O O . ASN B 1 71 ? 8.977 -20.891 -28.906 1 97.38 71 ASN B O 1
ATOM 3889 N N . THR B 1 72 ? 9.211 -22.906 -27.984 1 97.38 72 THR B N 1
ATOM 3890 C CA . THR B 1 72 ? 7.832 -22.969 -27.516 1 97.38 72 THR B CA 1
ATOM 3891 C C . THR B 1 72 ? 7.566 -21.891 -26.469 1 97.38 72 THR B C 1
ATOM 3893 O O . THR B 1 72 ? 6.531 -21.219 -26.5 1 97.38 72 THR B O 1
ATOM 3896 N N . VAL B 1 73 ? 8.508 -21.734 -25.578 1 97.88 73 VAL B N 1
ATOM 3897 C CA . VAL B 1 73 ? 8.344 -20.766 -24.484 1 97.88 73 VAL B CA 1
ATOM 3898 C C . VAL B 1 73 ? 8.383 -19.344 -25.047 1 97.88 73 VAL B C 1
ATOM 3900 O O . VAL B 1 73 ? 7.566 -18.5 -24.672 1 97.88 73 VAL B O 1
ATOM 3903 N N . VAL B 1 74 ? 9.312 -19.031 -25.953 1 97.88 74 VAL B N 1
ATOM 3904 C CA . VAL B 1 74 ? 9.422 -17.719 -26.562 1 97.88 74 VAL B CA 1
ATOM 3905 C C . VAL B 1 74 ? 8.125 -17.375 -27.281 1 97.88 74 VAL B C 1
ATOM 3907 O O . VAL B 1 74 ? 7.586 -16.281 -27.109 1 97.88 74 VAL B O 1
ATOM 3910 N N . GLN B 1 75 ? 7.621 -18.281 -28.047 1 96.62 75 GLN B N 1
ATOM 3911 C CA . GLN B 1 75 ? 6.391 -18.062 -28.797 1 96.62 75 GLN B CA 1
ATOM 3912 C C . GLN B 1 75 ? 5.203 -17.875 -27.859 1 96.62 75 GLN B C 1
ATOM 3914 O O . GLN B 1 75 ? 4.363 -17 -28.062 1 96.62 75 GLN B O 1
ATOM 3919 N N . GLY B 1 76 ? 5.137 -18.703 -26.828 1 96.44 76 GLY B N 1
ATOM 3920 C CA . GLY B 1 76 ? 4.043 -18.625 -25.875 1 96.44 76 GLY B CA 1
ATOM 3921 C C . GLY B 1 76 ? 3.996 -17.297 -25.141 1 96.44 76 GLY B C 1
ATOM 3922 O O . GLY B 1 76 ? 2.924 -16.719 -24.984 1 96.44 76 GLY B O 1
ATOM 3923 N N . LEU B 1 77 ? 5.129 -16.828 -24.703 1 96.81 77 LEU B N 1
ATOM 3924 C CA . LEU B 1 77 ? 5.191 -15.586 -23.922 1 96.81 77 LEU B CA 1
ATOM 3925 C C . LEU B 1 77 ? 4.945 -14.375 -24.828 1 96.81 77 LEU B C 1
ATOM 3927 O O . LEU B 1 77 ? 4.258 -13.43 -24.422 1 96.81 77 LEU B O 1
ATOM 3931 N N . THR B 1 78 ? 5.523 -14.383 -26 1 95.38 78 THR B N 1
ATOM 3932 C CA . THR B 1 78 ? 5.359 -13.258 -26.906 1 95.38 78 THR B CA 1
ATOM 3933 C C . THR B 1 78 ? 3.92 -13.172 -27.406 1 95.38 78 THR B C 1
ATOM 3935 O O . THR B 1 78 ? 3.354 -12.086 -27.516 1 95.38 78 THR B O 1
ATOM 3938 N N . ALA B 1 79 ? 3.281 -14.281 -27.641 1 92.69 79 ALA B N 1
ATOM 3939 C CA . ALA B 1 79 ? 1.89 -14.312 -28.078 1 92.69 79 ALA B CA 1
ATOM 3940 C C . ALA B 1 79 ? 0.946 -13.945 -26.938 1 92.69 79 ALA B C 1
ATOM 3942 O O . ALA B 1 79 ? -0.087 -13.312 -27.156 1 92.69 79 ALA B O 1
ATOM 3943 N N . GLY B 1 80 ? 1.332 -14.328 -25.75 1 91.38 80 GLY B N 1
ATOM 3944 C CA . GLY B 1 80 ? 0.494 -14.094 -24.594 1 91.38 80 GLY B CA 1
ATOM 3945 C C . GLY B 1 80 ? 0.596 -12.68 -24.047 1 91.38 80 GLY B C 1
ATOM 3946 O O . GLY B 1 80 ? -0.194 -12.273 -23.188 1 91.38 80 GLY B O 1
ATOM 3947 N N . SER B 1 81 ? 1.47 -11.906 -24.578 1 86.75 81 SER B N 1
ATOM 3948 C CA . SER B 1 81 ? 1.737 -10.555 -24.094 1 86.75 81 SER B CA 1
ATOM 3949 C C . SER B 1 81 ? 0.518 -9.656 -24.266 1 86.75 81 SER B C 1
ATOM 3951 O O . SER B 1 81 ? 0.314 -8.727 -23.5 1 86.75 81 SER B O 1
ATOM 3953 N N . SER B 1 82 ? -0.267 -9.891 -25.203 1 85 82 SER B N 1
ATOM 3954 C CA . SER B 1 82 ? -1.433 -9.055 -25.484 1 85 82 SER B CA 1
ATOM 3955 C C . SER B 1 82 ? -2.471 -9.172 -24.375 1 85 82 SER B C 1
ATOM 3957 O O . SER B 1 82 ? -3.219 -8.227 -24.109 1 85 82 SER B O 1
ATOM 3959 N N . ALA B 1 83 ? -2.486 -10.266 -23.672 1 83.94 83 ALA B N 1
ATOM 3960 C CA . ALA B 1 83 ? -3.465 -10.508 -22.625 1 83.94 83 ALA B CA 1
ATOM 3961 C C . ALA B 1 83 ? -2.85 -10.297 -21.234 1 83.94 83 ALA B C 1
ATOM 3963 O O . ALA B 1 83 ? -3.523 -10.453 -20.219 1 83.94 83 ALA B O 1
ATOM 3964 N N . SER B 1 84 ? -1.606 -9.883 -21.281 1 87.12 84 SER B N 1
ATOM 3965 C CA . SER B 1 84 ? -0.882 -9.758 -20.016 1 87.12 84 SER B CA 1
ATOM 3966 C C . SER B 1 84 ? -0.562 -8.297 -19.703 1 87.12 84 SER B C 1
ATOM 3968 O O . SER B 1 84 ? -0.717 -7.43 -20.562 1 87.12 84 SER B O 1
ATOM 3970 N N . LYS B 1 85 ? -0.256 -8.07 -18.484 1 91.75 85 LYS B N 1
ATOM 3971 C CA . LYS B 1 85 ? 0.15 -6.734 -18.047 1 91.75 85 LYS B CA 1
ATOM 3972 C C . LYS B 1 85 ? 1.65 -6.527 -18.234 1 91.75 85 LYS B C 1
ATOM 3974 O O . LYS B 1 85 ? 2.174 -5.449 -17.953 1 91.75 85 LYS B O 1
ATOM 3979 N N . VAL B 1 86 ? 2.344 -7.574 -18.703 1 95.19 86 VAL B N 1
ATOM 3980 C CA . VAL B 1 86 ? 3.76 -7.527 -19.047 1 95.19 86 VAL B CA 1
ATOM 3981 C C . VAL B 1 86 ? 3.939 -7.848 -20.531 1 95.19 86 VAL B C 1
ATOM 3983 O O . VAL B 1 86 ? 3.396 -8.836 -21.031 1 95.19 86 VAL B O 1
ATOM 3986 N N . THR B 1 87 ? 4.551 -7.027 -21.234 1 96 87 THR B N 1
ATOM 3987 C CA . THR B 1 87 ? 4.879 -7.266 -22.625 1 96 87 THR B CA 1
ATOM 3988 C C . THR B 1 87 ? 6.277 -7.867 -22.766 1 96 87 THR B C 1
ATOM 3990 O O . THR B 1 87 ? 7.27 -7.23 -22.391 1 96 87 THR B O 1
ATOM 3993 N N . PHE B 1 88 ? 6.348 -9.016 -23.422 1 97.31 88 PHE B N 1
ATOM 3994 C CA . PHE B 1 88 ? 7.609 -9.734 -23.516 1 97.31 88 PHE B CA 1
ATOM 3995 C C . PHE B 1 88 ? 8.281 -9.492 -24.859 1 97.31 88 PHE B C 1
ATOM 3997 O O . PHE B 1 88 ? 7.617 -9.477 -25.891 1 97.31 88 PHE B O 1
ATOM 4004 N N . MET B 1 89 ? 9.555 -9.25 -24.766 1 96.75 89 M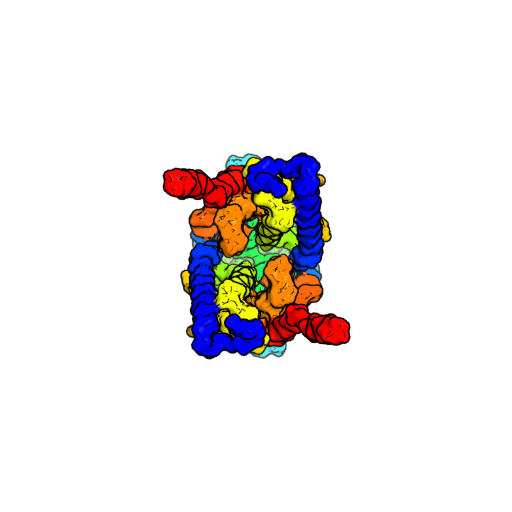ET B N 1
ATOM 4005 C CA . MET B 1 89 ? 10.414 -9.148 -25.953 1 96.75 89 MET B CA 1
ATOM 4006 C C . MET B 1 89 ? 11.508 -10.211 -25.906 1 96.75 89 MET B C 1
ATOM 4008 O O . MET B 1 89 ? 12.125 -10.445 -24.859 1 96.75 89 MET B O 1
ATOM 4012 N N . GLN B 1 90 ? 11.648 -10.883 -27.016 1 97.88 90 GLN B N 1
ATOM 4013 C CA . GLN B 1 90 ? 12.734 -11.859 -27.094 1 97.88 90 GLN B CA 1
ATOM 4014 C C . GLN B 1 90 ? 14.086 -11.172 -27.25 1 97.88 90 GLN B C 1
ATOM 4016 O O . GLN B 1 90 ? 14.258 -10.305 -28.109 1 97.88 90 GLN B O 1
ATOM 4021 N N . VAL B 1 91 ? 14.977 -11.453 -26.406 1 98.12 91 VAL B N 1
ATOM 4022 C CA . VAL B 1 91 ? 16.359 -10.977 -26.484 1 98.12 91 VAL B CA 1
ATOM 4023 C C . VAL B 1 91 ? 17.281 -12.156 -26.766 1 98.12 91 VAL B C 1
ATOM 4025 O O . VAL B 1 91 ? 17.125 -13.234 -26.188 1 98.12 91 VAL B O 1
ATOM 4028 N N . SER B 1 92 ? 18.234 -11.969 -27.625 1 97.75 92 SER B N 1
ATOM 4029 C CA . SER B 1 92 ? 19.141 -13.047 -28.031 1 97.75 92 SER B CA 1
ATOM 4030 C C . SER B 1 92 ? 20.047 -13.477 -26.891 1 97.75 92 SER B C 1
ATOM 4032 O O . SER B 1 92 ? 20.547 -12.633 -26.141 1 97.75 92 SER B O 1
ATOM 4034 N N . ALA B 1 93 ? 20.234 -14.758 -26.797 1 97.75 93 ALA B N 1
ATOM 4035 C CA . ALA B 1 93 ? 21.125 -15.312 -25.781 1 97.75 93 ALA B CA 1
ATOM 4036 C C . ALA B 1 93 ? 22.562 -14.836 -26 1 97.75 93 ALA B C 1
ATOM 4038 O O . ALA B 1 93 ? 23.359 -14.797 -25.062 1 97.75 93 ALA B O 1
ATOM 4039 N N . SER B 1 94 ? 22.875 -14.469 -27.234 1 96.81 94 SER B N 1
ATOM 4040 C CA . SER B 1 94 ? 24.219 -14.031 -27.594 1 96.81 94 SER B CA 1
ATOM 4041 C C . SER B 1 94 ? 24.562 -12.719 -26.906 1 96.81 94 SER B C 1
ATOM 4043 O O . SER B 1 94 ? 25.75 -12.383 -26.766 1 96.81 94 SER B O 1
ATOM 4045 N N . GLU B 1 95 ? 23.578 -11.969 -26.469 1 97.19 95 GLU B N 1
ATOM 4046 C CA . GLU B 1 95 ? 23.812 -10.695 -25.781 1 97.19 95 GLU B CA 1
ATOM 4047 C C . GLU B 1 95 ? 24.281 -10.914 -24.359 1 97.19 95 GLU B C 1
ATOM 4049 O O . GLU B 1 95 ? 24.734 -9.977 -23.688 1 97.19 95 GLU B O 1
ATOM 4054 N N . PHE B 1 96 ? 24.281 -12.227 -23.938 1 98.12 96 PHE B N 1
ATOM 4055 C CA . PHE B 1 96 ? 24.641 -12.555 -22.562 1 98.12 96 PHE B CA 1
ATOM 4056 C C . PHE B 1 96 ? 25.703 -13.648 -22.531 1 98.12 96 PHE B C 1
ATOM 4058 O O . PHE B 1 96 ? 25.422 -14.773 -22.094 1 98.12 96 PHE B O 1
ATOM 4065 N N . PRO B 1 97 ? 26.922 -13.336 -22.797 1 95.69 97 PRO B N 1
ATOM 4066 C CA . PRO B 1 97 ? 27.984 -14.336 -22.781 1 95.69 97 PRO B CA 1
ATOM 4067 C C . PRO B 1 97 ? 28.188 -14.969 -21.406 1 95.69 97 PRO B C 1
ATOM 4069 O O . PRO B 1 97 ? 28.641 -16.109 -21.297 1 95.69 97 PRO B O 1
ATOM 4072 N N . GLY B 1 98 ? 27.797 -14.281 -20.359 1 96.31 98 GLY B N 1
ATOM 4073 C CA . GLY B 1 98 ? 27.922 -14.781 -19 1 96.31 98 GLY B CA 1
ATOM 4074 C C . GLY B 1 98 ? 26.781 -15.688 -18.594 1 96.31 98 GLY B C 1
ATOM 4075 O O . GLY B 1 98 ? 26.734 -16.172 -17.453 1 96.31 98 GLY B O 1
ATOM 4076 N N . GLY B 1 99 ? 25.797 -15.953 -19.531 1 97.12 99 GLY B N 1
ATOM 4077 C CA . GLY B 1 99 ? 24.719 -16.891 -19.266 1 97.12 99 GLY B CA 1
ATOM 4078 C C . GLY B 1 99 ? 23.547 -16.266 -18.531 1 97.12 99 GLY B C 1
ATOM 4079 O O . GLY B 1 99 ? 23.297 -15.055 -18.656 1 97.12 99 GLY B O 1
ATOM 4080 N N . TRP B 1 100 ? 22.844 -17.109 -17.844 1 96.81 100 TRP B N 1
ATOM 4081 C CA . TRP B 1 100 ? 21.609 -16.672 -17.188 1 96.81 100 TRP B CA 1
ATOM 4082 C C . TRP B 1 100 ? 21.922 -15.695 -16.047 1 96.81 100 TRP B C 1
ATOM 4084 O O . TRP B 1 100 ? 21.109 -14.82 -15.734 1 96.81 100 TRP B O 1
ATOM 4094 N N . GLN B 1 101 ? 23.078 -15.773 -15.445 1 97.94 101 GLN B N 1
ATOM 4095 C CA . GLN B 1 101 ? 23.469 -14.898 -14.344 1 97.94 101 GLN B CA 1
ATOM 4096 C C . GLN B 1 101 ? 23.531 -13.445 -14.789 1 97.94 101 GLN B C 1
ATOM 4098 O O . GLN B 1 101 ? 23.203 -12.539 -14.031 1 97.94 101 GLN B O 1
ATOM 4103 N N . GLU B 1 102 ? 24 -13.258 -16 1 98.12 102 GLU B N 1
ATOM 4104 C CA . GLU B 1 102 ? 24.062 -11.906 -16.547 1 98.12 102 GLU B CA 1
ATOM 4105 C C . GLU B 1 102 ? 22.672 -11.336 -16.75 1 98.12 102 GLU B C 1
ATOM 4107 O O . GLU B 1 102 ? 22.453 -10.141 -16.547 1 98.12 102 GLU B O 1
ATOM 4112 N N . VAL B 1 103 ? 21.703 -12.188 -17.203 1 98.44 103 VAL B N 1
ATOM 4113 C CA . VAL B 1 103 ? 20.312 -11.758 -17.375 1 98.44 103 VAL B CA 1
ATOM 4114 C C . VAL B 1 103 ? 19.734 -11.336 -16.016 1 98.44 103 VAL B C 1
ATOM 4116 O O . VAL B 1 103 ? 19.125 -10.281 -15.898 1 98.44 103 VAL B O 1
ATOM 4119 N N . ALA B 1 104 ? 19.984 -12.172 -14.992 1 98.31 104 ALA B N 1
ATOM 4120 C CA . ALA B 1 104 ? 19.516 -11.875 -13.641 1 98.31 104 ALA B CA 1
ATOM 4121 C C . ALA B 1 104 ? 20.078 -10.547 -13.141 1 98.31 104 ALA B C 1
ATOM 4123 O O . ALA B 1 104 ? 19.359 -9.75 -12.539 1 98.31 104 ALA B O 1
ATOM 4124 N N . ASN B 1 105 ? 21.359 -10.305 -13.43 1 97.94 105 ASN B N 1
ATOM 4125 C CA . ASN B 1 105 ? 22 -9.062 -13 1 97.94 105 ASN B CA 1
ATOM 4126 C C . ASN B 1 105 ? 21.391 -7.852 -13.703 1 97.94 105 ASN B C 1
ATOM 4128 O O . ASN B 1 105 ? 21.266 -6.781 -13.102 1 97.94 105 ASN B O 1
ATOM 4132 N N . LYS B 1 106 ? 21.016 -8.047 -14.953 1 97.94 106 LYS B N 1
ATOM 4133 C CA . LYS B 1 106 ? 20.406 -6.945 -15.688 1 97.94 106 LYS B CA 1
ATOM 4134 C C . LYS B 1 106 ? 19.031 -6.602 -15.125 1 97.94 106 LYS B C 1
ATOM 4136 O O . LYS B 1 106 ? 18.609 -5.445 -15.156 1 97.94 106 LYS B O 1
ATOM 4141 N N . VAL B 1 107 ? 18.312 -7.621 -14.625 1 98.31 107 VAL B N 1
ATOM 4142 C CA . VAL B 1 107 ? 17.031 -7.375 -13.961 1 98.31 107 VAL B CA 1
ATOM 4143 C C . VAL B 1 107 ? 17.266 -6.555 -12.695 1 98.31 107 VAL B C 1
ATOM 4145 O O . VAL B 1 107 ? 16.547 -5.578 -12.445 1 98.31 107 VAL B O 1
ATOM 4148 N N . VAL B 1 108 ? 18.344 -6.887 -11.883 1 97.94 108 VAL B N 1
ATOM 4149 C CA . VAL B 1 108 ? 18.656 -6.164 -10.656 1 97.94 108 VAL B CA 1
ATOM 4150 C C . VAL B 1 108 ? 19.062 -4.73 -11 1 97.94 108 VAL B C 1
ATOM 4152 O O . VAL B 1 108 ? 18.688 -3.789 -10.297 1 97.94 108 VAL B O 1
ATOM 4155 N N . GLU B 1 109 ? 19.734 -4.562 -12.141 1 97.44 109 GLU B N 1
ATOM 4156 C CA . GLU B 1 109 ? 20.188 -3.25 -12.594 1 97.44 109 GLU B CA 1
ATOM 4157 C C . GLU B 1 109 ? 19.062 -2.488 -13.289 1 97.44 109 GLU B C 1
ATOM 4159 O O . GLU B 1 109 ? 19.281 -1.417 -13.852 1 97.44 109 GLU B O 1
ATOM 4164 N N . GLN B 1 110 ? 17.875 -3.098 -13.32 1 97.19 110 GLN B N 1
ATOM 4165 C CA . GLN B 1 110 ? 16.625 -2.471 -13.742 1 97.19 110 GLN B CA 1
ATOM 4166 C C . GLN B 1 110 ? 16.656 -2.129 -15.227 1 97.19 110 GLN B C 1
ATOM 4168 O O . GLN B 1 110 ? 16.156 -1.079 -15.641 1 97.19 110 GLN B O 1
ATOM 4173 N N . LYS B 1 111 ? 17.297 -2.979 -16.016 1 97.25 111 LYS B N 1
ATOM 4174 C CA . LYS B 1 111 ? 17.25 -2.846 -17.469 1 97.25 111 LYS B CA 1
ATOM 4175 C C . LYS B 1 111 ? 15.945 -3.41 -18.016 1 97.25 111 LYS B C 1
ATOM 4177 O O . LYS B 1 111 ? 15.531 -3.059 -19.125 1 97.25 111 LYS B O 1
ATOM 4182 N N . THR B 1 112 ? 15.352 -4.297 -17.281 1 97.69 112 THR B N 1
ATOM 4183 C CA . THR B 1 112 ? 14.023 -4.848 -17.531 1 97.69 112 THR B CA 1
ATOM 4184 C C . THR B 1 112 ? 13.305 -5.141 -16.219 1 97.69 112 THR B C 1
ATOM 4186 O O . THR B 1 112 ? 13.938 -5.168 -15.156 1 97.69 112 THR B O 1
ATOM 4189 N N . TRP B 1 113 ? 12.031 -5.168 -16.219 1 97.81 113 TRP B N 1
ATOM 4190 C CA . TRP B 1 113 ? 11.281 -5.426 -14.992 1 97.81 113 TRP B CA 1
ATOM 4191 C C . TRP B 1 113 ? 11.297 -6.91 -14.641 1 97.81 113 TRP B C 1
ATOM 4193 O O . TRP B 1 113 ? 11.289 -7.277 -13.469 1 97.81 113 TRP B O 1
ATOM 4203 N N . VAL B 1 114 ? 11.242 -7.754 -15.695 1 98 114 VAL B N 1
ATOM 4204 C CA . VAL B 1 114 ? 11.18 -9.195 -15.508 1 98 114 VAL B CA 1
ATOM 4205 C C . VAL B 1 114 ? 11.891 -9.906 -16.656 1 98 114 VAL B C 1
ATOM 4207 O O . VAL B 1 114 ? 12.062 -9.336 -17.734 1 98 114 VAL B O 1
ATOM 4210 N N . ALA B 1 115 ? 12.375 -11.102 -16.359 1 98.69 115 ALA B N 1
ATOM 4211 C CA . ALA B 1 115 ? 12.977 -11.938 -17.391 1 98.69 115 ALA B CA 1
ATOM 4212 C C . ALA B 1 115 ? 12.609 -13.398 -17.188 1 98.69 115 ALA B C 1
ATOM 4214 O O . ALA B 1 115 ? 12.562 -13.891 -16.062 1 98.69 115 ALA B O 1
ATOM 4215 N N . VAL B 1 116 ? 12.266 -14.016 -18.234 1 98.75 116 VAL B N 1
ATOM 4216 C CA . VAL B 1 116 ? 12.102 -15.461 -18.25 1 98.75 116 VAL B CA 1
ATOM 4217 C C . VAL B 1 116 ? 13.234 -16.094 -19.062 1 98.75 116 VAL B C 1
ATOM 4219 O O . VAL B 1 116 ? 13.453 -15.742 -20.219 1 98.75 116 VAL B O 1
ATOM 4222 N N . VAL B 1 117 ? 13.93 -16.969 -18.422 1 98.75 117 VAL B N 1
ATOM 4223 C CA . VAL B 1 117 ? 15.094 -17.594 -19.047 1 98.75 117 VAL B CA 1
ATOM 4224 C C . VAL B 1 117 ? 14.82 -19.078 -19.281 1 98.75 117 VAL B C 1
ATOM 4226 O O . VAL B 1 117 ? 14.383 -19.781 -18.375 1 98.75 117 VAL B O 1
ATOM 4229 N N . VAL B 1 118 ? 14.984 -19.516 -20.469 1 98.75 118 VAL B N 1
ATOM 4230 C CA . VAL B 1 118 ? 15.047 -20.938 -20.781 1 98.75 118 VAL B CA 1
ATOM 4231 C C . VAL B 1 118 ? 16.5 -21.422 -20.719 1 98.75 118 VAL B C 1
ATOM 4233 O O . VAL B 1 118 ? 17.344 -20.969 -21.5 1 98.75 118 VAL B O 1
ATOM 4236 N N . HIS B 1 119 ? 16.75 -22.297 -19.828 1 98.38 119 HIS B N 1
ATOM 4237 C CA . HIS B 1 119 ? 18.125 -22.672 -19.547 1 98.38 119 HIS B CA 1
ATOM 4238 C C . HIS B 1 119 ? 18.703 -23.516 -20.672 1 98.38 119 HIS B C 1
ATOM 4240 O O . HIS B 1 119 ? 17.953 -24.141 -21.438 1 98.38 119 HIS B O 1
ATOM 4246 N N . SER B 1 120 ? 20.047 -23.531 -20.719 1 97.44 120 SER B N 1
ATOM 4247 C CA . SER B 1 120 ? 20.734 -24.312 -21.719 1 97.44 120 SER B CA 1
ATOM 4248 C C . SER B 1 120 ? 20.438 -25.797 -21.578 1 97.44 120 SER B C 1
ATOM 4250 O O . SER B 1 120 ? 20.328 -26.312 -20.453 1 97.44 120 SER B O 1
ATOM 4252 N N . ASN B 1 121 ? 20.219 -26.453 -22.672 1 96.81 121 ASN B N 1
ATOM 4253 C CA . ASN B 1 121 ? 20.078 -27.906 -22.766 1 96.81 121 ASN B CA 1
ATOM 4254 C C . ASN B 1 121 ? 18.75 -28.375 -22.188 1 96.81 121 ASN B C 1
ATOM 4256 O O . ASN B 1 121 ? 18.609 -29.547 -21.812 1 96.81 121 ASN B O 1
ATOM 4260 N N . ALA B 1 122 ? 17.797 -27.469 -22.078 1 98.12 122 ALA B N 1
ATOM 4261 C CA . ALA B 1 122 ? 16.5 -27.875 -21.562 1 98.12 122 ALA B CA 1
ATOM 4262 C C . ALA B 1 122 ? 15.891 -28.984 -22.406 1 98.12 122 ALA B C 1
ATOM 4264 O O . ALA B 1 122 ? 15.422 -30 -21.875 1 98.12 122 ALA B O 1
ATOM 4265 N N . THR B 1 123 ? 15.938 -28.828 -23.75 1 98.19 123 THR B N 1
ATOM 4266 C CA . THR B 1 123 ? 15.406 -29.828 -24.656 1 98.19 123 THR B CA 1
ATOM 4267 C C . THR B 1 123 ? 16.203 -31.125 -24.578 1 98.19 123 THR B C 1
ATOM 4269 O O . THR B 1 123 ? 15.641 -32.219 -24.453 1 98.19 123 THR B O 1
ATOM 4272 N N . SER B 1 124 ? 17.516 -31.031 -24.609 1 98 124 SER B N 1
ATOM 4273 C CA . SER B 1 124 ? 18.391 -32.219 -24.578 1 98 124 SER B CA 1
ATOM 4274 C C . SER B 1 124 ? 18.25 -32.969 -23.266 1 98 124 SER B C 1
ATOM 4276 O O . SER B 1 124 ? 18.281 -34.188 -23.25 1 98 124 SER B O 1
ATOM 4278 N N . ALA B 1 125 ? 18.156 -32.25 -22.188 1 97.94 125 ALA B N 1
ATOM 4279 C CA . ALA B 1 125 ? 17.984 -32.875 -20.891 1 97.94 125 ALA B CA 1
ATOM 4280 C C . ALA B 1 125 ? 16.672 -33.656 -20.828 1 97.94 125 ALA B C 1
ATOM 4282 O O . ALA B 1 125 ? 16.609 -34.75 -20.266 1 97.94 125 ALA B O 1
ATOM 4283 N N . LEU B 1 126 ? 15.586 -33.062 -21.359 1 97.81 126 LEU B N 1
ATOM 4284 C CA . LEU B 1 126 ? 14.289 -33.75 -21.406 1 97.81 126 LEU B CA 1
ATOM 4285 C C . LEU B 1 126 ? 14.359 -35 -22.266 1 97.81 126 LEU B C 1
ATOM 4287 O O . LEU B 1 126 ? 13.875 -36.062 -21.859 1 97.81 126 LEU B O 1
ATOM 4291 N N . ASN B 1 127 ? 14.992 -34.938 -23.438 1 96.88 127 ASN B N 1
ATOM 4292 C CA . ASN B 1 127 ? 15.133 -36.094 -24.328 1 96.88 127 ASN B CA 1
ATOM 4293 C C . ASN B 1 127 ? 15.977 -37.188 -23.688 1 96.88 127 ASN B C 1
ATOM 4295 O O . ASN B 1 127 ? 15.672 -38.375 -23.828 1 96.88 127 ASN B O 1
ATOM 4299 N N . ALA B 1 128 ? 17.016 -36.75 -23.016 1 97.44 128 ALA B N 1
ATOM 4300 C CA . ALA B 1 128 ? 17.859 -37.719 -22.328 1 97.44 128 ALA B CA 1
ATOM 4301 C C . ALA B 1 128 ? 17.094 -38.438 -21.203 1 97.44 128 ALA B C 1
ATOM 4303 O O . ALA B 1 128 ? 17.281 -39.625 -20.969 1 97.44 128 ALA B O 1
ATOM 4304 N N . ALA B 1 129 ? 16.281 -37.656 -20.5 1 97.62 129 ALA B N 1
ATOM 4305 C CA . ALA B 1 129 ? 15.461 -38.219 -19.422 1 97.62 129 ALA B CA 1
ATOM 4306 C C . ALA B 1 129 ? 14.484 -39.25 -19.969 1 97.62 129 ALA B C 1
ATOM 4308 O O . ALA B 1 129 ? 14.242 -40.281 -19.328 1 97.62 129 ALA B O 1
ATOM 4309 N N . VAL B 1 130 ? 13.898 -39 -21.125 1 96.88 130 VAL B N 1
ATOM 4310 C CA . VAL B 1 130 ? 12.977 -39.938 -21.781 1 96.88 130 VAL B CA 1
ATOM 4311 C C . VAL B 1 130 ? 13.703 -41.219 -22.156 1 96.88 130 VAL B C 1
ATOM 4313 O O . VAL B 1 130 ? 13.219 -42.312 -21.891 1 96.88 130 VAL B O 1
ATOM 4316 N N . SER B 1 131 ? 14.891 -41.062 -22.766 1 95.94 131 SER B N 1
ATOM 4317 C CA . SER B 1 131 ? 15.641 -42.219 -23.266 1 95.94 131 SER B CA 1
ATOM 4318 C C . SER B 1 131 ? 16.141 -43.094 -22.125 1 95.94 131 SER B C 1
ATOM 4320 O O . SER B 1 131 ? 16.172 -44.312 -22.25 1 95.94 131 SER B O 1
ATOM 4322 N N . SER B 1 132 ? 16.469 -42.5 -21.016 1 96.44 132 SER B N 1
ATOM 4323 C CA . SER B 1 132 ? 17.047 -43.25 -19.922 1 96.44 132 SER B CA 1
ATOM 4324 C C . SER B 1 132 ? 16.016 -43.5 -18.828 1 96.44 132 SER B C 1
ATOM 4326 O O . SER B 1 132 ? 16.328 -44.094 -17.797 1 96.44 132 SER B O 1
ATOM 4328 N N . VAL B 1 133 ? 14.812 -43.031 -19.047 1 96.56 133 VAL B N 1
ATOM 4329 C CA . VAL B 1 133 ? 13.773 -43.125 -18.016 1 96.56 133 VAL B CA 1
ATOM 4330 C C . VAL B 1 133 ? 14.32 -42.656 -16.672 1 96.56 133 VAL B C 1
ATOM 4332 O O . VAL B 1 133 ? 14.273 -43.375 -15.688 1 96.56 133 VAL B O 1
ATOM 4335 N N . ASN B 1 134 ? 14.812 -41.469 -16.625 1 96.62 134 ASN B N 1
ATOM 4336 C CA . ASN B 1 134 ? 15.5 -40.875 -15.477 1 96.62 134 ASN B CA 1
ATOM 4337 C C . ASN B 1 134 ? 14.516 -40.438 -14.406 1 96.62 134 ASN B C 1
ATOM 4339 O O . ASN B 1 134 ? 13.844 -39.406 -14.57 1 96.62 134 ASN B O 1
ATOM 4343 N N . SER B 1 135 ? 14.516 -41.031 -13.219 1 95.5 135 SER B N 1
ATOM 4344 C CA . SER B 1 135 ? 13.57 -40.75 -12.141 1 95.5 135 SER B CA 1
ATOM 4345 C C . SER B 1 135 ? 13.977 -39.469 -11.383 1 95.5 135 SER B C 1
ATOM 4347 O O . SER B 1 135 ? 13.188 -38.938 -10.617 1 95.5 135 SER B O 1
ATOM 4349 N N . SER B 1 136 ? 15.133 -38.906 -11.641 1 96.12 136 SER B N 1
ATOM 4350 C CA . SER B 1 136 ? 15.609 -37.719 -10.945 1 96.12 136 SER B CA 1
ATOM 4351 C C . SER B 1 136 ? 15.398 -36.469 -11.781 1 96.12 136 SER B C 1
ATOM 4353 O O . SER B 1 136 ? 15.773 -35.375 -11.359 1 96.12 136 SER B O 1
ATOM 4355 N N . TYR B 1 137 ? 14.805 -36.594 -12.953 1 97.12 137 TYR B N 1
ATOM 4356 C CA . TYR B 1 137 ? 14.547 -35.469 -13.82 1 97.12 137 TYR B CA 1
ATOM 4357 C C . TYR B 1 137 ? 13.641 -34.438 -13.141 1 97.12 137 TYR B C 1
ATOM 4359 O O . TYR B 1 137 ? 12.672 -34.812 -12.477 1 97.12 137 TYR B O 1
ATOM 4367 N N . ASP B 1 138 ? 14 -33.188 -13.234 1 96.38 138 ASP B N 1
ATOM 4368 C CA . ASP B 1 138 ? 13.219 -32.094 -12.672 1 96.38 138 ASP B CA 1
ATOM 4369 C C . ASP B 1 138 ? 12.898 -31.047 -13.734 1 96.38 138 ASP B C 1
ATOM 4371 O O . ASP B 1 138 ? 13.75 -30.234 -14.102 1 96.38 138 ASP B O 1
ATOM 4375 N N . GLY B 1 139 ? 11.672 -31.031 -14.133 1 96.75 139 GLY B N 1
ATOM 4376 C CA . GLY B 1 139 ? 11.234 -30.125 -15.18 1 96.75 139 GLY B CA 1
ATOM 4377 C C . GLY B 1 139 ? 11.281 -28.672 -14.758 1 96.75 139 GLY B C 1
ATOM 4378 O O . GLY B 1 139 ? 11.25 -27.766 -15.602 1 96.75 139 GLY B O 1
ATOM 4379 N N . SER B 1 140 ? 11.328 -28.391 -13.414 1 95.75 140 SER B N 1
ATOM 4380 C CA . SER B 1 140 ? 11.32 -27.016 -12.906 1 95.75 140 SER B CA 1
ATOM 4381 C C . SER B 1 140 ? 12.641 -26.312 -13.188 1 95.75 140 SER B C 1
ATOM 4383 O O . SER B 1 140 ? 12.742 -25.094 -13.062 1 95.75 140 SER B O 1
ATOM 4385 N N . GLU B 1 141 ? 13.664 -27.031 -13.664 1 96.44 141 GLU B N 1
ATOM 4386 C CA . GLU B 1 141 ? 14.977 -26.469 -13.961 1 96.44 141 GLU B CA 1
ATOM 4387 C C . GLU B 1 141 ? 15.023 -25.906 -15.375 1 96.44 141 GLU B C 1
ATOM 4389 O O . GLU B 1 141 ? 15.977 -25.219 -15.742 1 96.44 141 GLU B O 1
ATOM 4394 N N . ALA B 1 142 ? 13.938 -26.156 -16.141 1 98.06 142 ALA B N 1
ATOM 4395 C CA . ALA B 1 142 ? 13.93 -25.766 -17.547 1 98.06 142 ALA B CA 1
ATOM 4396 C C . ALA B 1 142 ? 13.805 -24.25 -17.672 1 98.06 142 ALA B C 1
ATOM 4398 O O . ALA B 1 142 ? 14.492 -23.625 -18.484 1 98.06 142 ALA B O 1
ATOM 4399 N N . LEU B 1 143 ? 12.93 -23.641 -16.875 1 98.31 143 LEU B N 1
ATOM 4400 C CA . LEU B 1 143 ? 12.641 -22.219 -16.969 1 98.31 143 LEU B CA 1
ATOM 4401 C C . LEU B 1 143 ? 12.82 -21.531 -15.609 1 98.31 143 LEU B C 1
ATOM 4403 O O . LEU B 1 143 ? 12.523 -22.125 -14.57 1 98.31 143 LEU B O 1
ATOM 4407 N N . THR B 1 144 ? 13.289 -20.312 -15.609 1 98.5 144 THR B N 1
ATOM 4408 C CA . THR B 1 144 ? 13.352 -19.5 -14.398 1 98.5 144 THR B CA 1
ATOM 4409 C C . THR B 1 144 ? 12.75 -18.109 -14.648 1 98.5 144 THR B C 1
ATOM 4411 O O . THR B 1 144 ? 13.07 -17.469 -15.641 1 98.5 144 THR B O 1
ATOM 4414 N N . PHE B 1 145 ? 11.82 -17.75 -13.891 1 98.06 145 PHE B N 1
ATOM 4415 C CA . PHE B 1 145 ? 11.227 -16.422 -13.844 1 98.06 145 PHE B CA 1
ATOM 4416 C C . PHE B 1 145 ? 11.984 -15.523 -12.883 1 98.06 145 PHE B C 1
ATOM 4418 O O . PHE B 1 145 ? 11.977 -15.75 -11.672 1 98.06 145 PHE B O 1
ATOM 4425 N N . TYR B 1 146 ? 12.711 -14.523 -13.445 1 98.69 146 TYR B N 1
ATOM 4426 C CA . TYR B 1 146 ? 13.484 -13.586 -12.648 1 98.69 146 TYR B CA 1
ATOM 4427 C C . TYR B 1 146 ? 12.727 -12.281 -12.453 1 98.69 146 TYR B C 1
ATOM 4429 O O . TYR B 1 146 ? 12.234 -11.688 -13.414 1 98.69 146 TYR B O 1
ATOM 4437 N N . GLY B 1 147 ? 12.586 -11.852 -11.25 1 97.88 147 GLY B N 1
ATOM 4438 C CA . GLY B 1 147 ? 12.016 -10.562 -10.891 1 97.88 147 GLY B CA 1
ATOM 4439 C C . GLY B 1 147 ? 12.656 -9.953 -9.656 1 97.88 147 GLY B C 1
ATOM 4440 O O . GLY B 1 147 ? 13.445 -10.609 -8.969 1 97.88 147 GLY B O 1
ATOM 4441 N N . ALA B 1 148 ? 12.422 -8.734 -9.406 1 98.25 148 ALA B N 1
ATOM 4442 C CA . ALA B 1 148 ? 12.891 -8.023 -8.219 1 98.25 148 ALA B CA 1
ATOM 4443 C C . ALA B 1 148 ? 11.734 -7.336 -7.5 1 98.25 148 ALA B C 1
ATOM 4445 O O . ALA B 1 148 ? 11.32 -6.238 -7.879 1 98.25 148 ALA B O 1
ATOM 4446 N N . GLU B 1 149 ? 11.305 -7.941 -6.449 1 97.94 149 GLU B N 1
ATOM 4447 C CA . GLU B 1 149 ? 10.141 -7.465 -5.715 1 97.94 149 GLU B CA 1
ATOM 4448 C C . GLU B 1 149 ? 10.414 -6.121 -5.047 1 97.94 149 GLU B C 1
ATOM 4450 O O . GLU B 1 149 ? 9.539 -5.25 -5.008 1 97.94 149 GLU B O 1
ATOM 4455 N N . ALA B 1 150 ? 11.672 -5.93 -4.602 1 97.94 150 ALA B N 1
ATOM 4456 C CA . ALA B 1 150 ? 12.008 -4.75 -3.803 1 97.94 150 ALA B CA 1
ATOM 4457 C C . ALA B 1 150 ? 12.117 -3.51 -4.684 1 97.94 150 ALA B C 1
ATOM 4459 O O . ALA B 1 150 ? 12.164 -2.387 -4.176 1 97.94 150 ALA B O 1
ATOM 4460 N N . ARG B 1 151 ? 12.203 -3.705 -6.051 1 97.5 151 ARG B N 1
ATOM 4461 C CA . ARG B 1 151 ? 12.141 -2.549 -6.938 1 97.5 151 ARG B CA 1
ATOM 4462 C C . ARG B 1 151 ? 10.836 -1.785 -6.754 1 97.5 151 ARG B C 1
ATOM 4464 O O . ARG B 1 151 ? 10.828 -0.555 -6.676 1 97.5 151 ARG B O 1
ATOM 4471 N N . ASN B 1 152 ? 9.75 -2.51 -6.672 1 97.44 152 ASN B N 1
ATOM 4472 C CA . ASN B 1 152 ? 8.414 -2.047 -6.312 1 97.44 152 ASN B CA 1
ATOM 4473 C C . ASN B 1 152 ? 7.508 -3.207 -5.914 1 97.44 152 ASN B C 1
ATOM 4475 O O . ASN B 1 152 ? 6.965 -3.9 -6.777 1 97.44 152 ASN B O 1
ATOM 4479 N N . GLU B 1 153 ? 7.289 -3.41 -4.66 1 96.94 153 GLU B N 1
ATOM 4480 C CA . GLU B 1 153 ? 6.598 -4.59 -4.148 1 96.94 153 GLU B CA 1
ATOM 4481 C C . GLU B 1 153 ? 5.129 -4.59 -4.566 1 96.94 153 GLU B C 1
ATOM 4483 O O . GLU B 1 153 ? 4.547 -5.652 -4.793 1 96.94 153 GLU B O 1
ATOM 4488 N N . ASN B 1 154 ? 4.531 -3.402 -4.703 1 95.38 154 ASN B N 1
ATOM 4489 C CA . ASN B 1 154 ? 3.125 -3.318 -5.074 1 95.38 154 ASN B CA 1
ATOM 4490 C C . ASN B 1 154 ? 2.895 -3.795 -6.508 1 95.38 154 ASN B C 1
ATOM 4492 O O . ASN B 1 154 ? 2.023 -4.629 -6.758 1 95.38 154 ASN B O 1
ATOM 4496 N N . ALA B 1 155 ? 3.709 -3.309 -7.414 1 96.38 155 ALA B N 1
ATOM 4497 C CA . ALA B 1 155 ? 3.584 -3.719 -8.812 1 96.38 155 ALA B CA 1
ATOM 4498 C C . ALA B 1 155 ? 3.951 -5.188 -8.984 1 96.38 155 ALA B C 1
ATOM 4500 O O . ALA B 1 155 ? 3.328 -5.902 -9.773 1 96.38 155 ALA B O 1
ATOM 4501 N N . TYR B 1 156 ? 5 -5.637 -8.234 1 97.62 156 TYR B N 1
ATOM 4502 C CA . TYR B 1 156 ? 5.426 -7.027 -8.328 1 97.62 156 TYR B CA 1
ATOM 4503 C C . TYR B 1 156 ? 4.305 -7.969 -7.902 1 97.62 156 TYR B C 1
ATOM 4505 O O . TYR B 1 156 ? 4.004 -8.945 -8.602 1 97.62 156 TYR B O 1
ATOM 4513 N N . ARG B 1 157 ? 3.613 -7.609 -6.844 1 96.5 157 ARG B N 1
ATOM 4514 C CA . ARG B 1 157 ? 2.635 -8.5 -6.23 1 96.5 157 ARG B CA 1
ATOM 4515 C C . ARG B 1 157 ? 1.294 -8.422 -6.953 1 96.5 157 ARG B C 1
ATOM 4517 O O . ARG B 1 157 ? 0.585 -9.422 -7.07 1 96.5 157 ARG B O 1
ATOM 4524 N N . SER B 1 158 ? 1.011 -7.273 -7.504 1 94.56 158 SER B N 1
ATOM 4525 C CA . SER B 1 158 ? -0.326 -7.082 -8.062 1 94.56 158 SER B CA 1
ATOM 4526 C C . SER B 1 158 ? -0.343 -7.336 -9.562 1 94.56 158 SER B C 1
ATOM 4528 O O . SER B 1 158 ? -1.361 -7.758 -10.117 1 94.56 158 SER B O 1
ATOM 4530 N N . LEU B 1 159 ? 0.788 -7.105 -10.289 1 95.44 159 LEU B N 1
ATOM 4531 C CA . LEU B 1 159 ? 0.755 -7.129 -11.75 1 95.44 159 LEU B CA 1
ATOM 4532 C C . LEU B 1 159 ? 1.746 -8.148 -12.297 1 95.44 159 LEU B C 1
ATOM 4534 O O . LEU B 1 159 ? 1.361 -9.062 -13.031 1 95.44 159 LEU B O 1
ATOM 4538 N N . ILE B 1 160 ? 2.957 -8.125 -11.828 1 97 160 ILE B N 1
ATOM 4539 C CA . ILE B 1 160 ? 4.043 -8.859 -12.469 1 97 160 ILE B CA 1
ATOM 4540 C C . ILE B 1 160 ? 3.891 -10.352 -12.18 1 97 160 ILE B C 1
ATOM 4542 O O . ILE B 1 160 ? 3.688 -11.148 -13.094 1 97 160 ILE B O 1
ATOM 4546 N N . ARG B 1 161 ? 3.857 -10.703 -10.914 1 96.94 161 ARG B N 1
ATOM 4547 C CA . ARG B 1 161 ? 3.875 -12.102 -10.523 1 96.94 161 ARG B CA 1
ATOM 4548 C C . ARG B 1 161 ? 2.645 -12.836 -11.047 1 96.94 161 ARG B C 1
ATOM 4550 O O . ARG B 1 161 ? 2.764 -13.859 -11.719 1 96.94 161 ARG B O 1
ATOM 4557 N N . PRO B 1 162 ? 1.463 -12.297 -10.859 1 94.38 162 PRO B N 1
ATOM 4558 C CA . PRO B 1 162 ? 0.295 -13.039 -11.344 1 94.38 162 PRO B CA 1
ATOM 4559 C C . PRO B 1 162 ? 0.247 -13.141 -12.867 1 94.38 162 PRO B C 1
ATOM 4561 O O . PRO B 1 162 ? -0.177 -14.164 -13.406 1 94.38 162 PRO B O 1
ATOM 4564 N N . SER B 1 163 ? 0.703 -12.156 -13.602 1 95.06 163 SER B N 1
ATOM 4565 C CA . SER B 1 163 ? 0.675 -12.148 -15.062 1 95.06 163 SER B CA 1
ATOM 4566 C C . SER B 1 163 ? 1.659 -13.164 -15.641 1 95.06 163 SER B C 1
ATOM 4568 O O . SER B 1 163 ? 1.307 -13.938 -16.531 1 95.06 163 SER B O 1
ATOM 4570 N N . VAL B 1 164 ? 2.809 -13.188 -15.062 1 96.69 164 VAL B N 1
ATOM 4571 C CA . VAL B 1 164 ? 3.861 -14.047 -15.594 1 96.69 164 VAL B CA 1
ATOM 4572 C C . VAL B 1 164 ? 3.562 -15.508 -15.25 1 96.69 164 VAL B C 1
ATOM 4574 O O . VAL B 1 164 ? 3.697 -16.391 -16.094 1 96.69 164 VAL B O 1
ATOM 4577 N N . GLN B 1 165 ? 3.133 -15.727 -14.039 1 95.31 165 GLN B N 1
ATOM 4578 C CA . GLN B 1 165 ? 2.84 -17.078 -13.602 1 95.31 165 GLN B CA 1
ATOM 4579 C C . GLN B 1 165 ? 1.667 -17.672 -14.383 1 95.31 165 GLN B C 1
ATOM 4581 O O . GLN B 1 165 ? 1.673 -18.859 -14.719 1 95.31 165 GLN B O 1
ATOM 4586 N N . ALA B 1 166 ? 0.703 -16.875 -14.688 1 93.62 166 ALA B N 1
ATOM 4587 C CA . ALA B 1 166 ? -0.434 -17.344 -15.477 1 93.62 166 ALA B CA 1
ATOM 4588 C C . ALA B 1 166 ? 0.001 -17.734 -16.875 1 93.62 166 ALA B C 1
ATOM 4590 O O . ALA B 1 166 ? -0.425 -18.781 -17.406 1 93.62 166 ALA B O 1
ATOM 4591 N N . LEU B 1 167 ? 0.852 -17.016 -17.469 1 95.5 167 LEU B N 1
ATOM 4592 C CA . LEU B 1 167 ? 1.338 -17.297 -18.828 1 95.5 167 LEU B CA 1
ATOM 4593 C C . LEU B 1 167 ? 2.209 -18.547 -18.844 1 95.5 167 LEU B C 1
ATOM 4595 O O . LEU B 1 167 ? 2.076 -19.391 -19.734 1 95.5 167 LEU B O 1
ATOM 4599 N N . LEU B 1 168 ? 3.064 -18.672 -17.875 1 96.69 168 LEU B N 1
ATOM 4600 C CA . LEU B 1 168 ? 3.969 -19.812 -17.828 1 96.69 168 LEU B CA 1
ATOM 4601 C C . LEU B 1 168 ? 3.201 -21.094 -17.562 1 96.69 168 LEU B C 1
ATOM 4603 O O . LEU B 1 168 ? 3.574 -22.172 -18.062 1 96.69 168 LEU B O 1
ATOM 4607 N N . ALA B 1 169 ? 2.174 -20.953 -16.766 1 93.75 169 ALA B N 1
ATOM 4608 C CA . ALA B 1 169 ? 1.336 -22.125 -16.5 1 93.75 169 ALA B CA 1
ATOM 4609 C C . ALA B 1 169 ? 0.687 -22.625 -17.797 1 93.75 169 ALA B C 1
ATOM 4611 O O . ALA B 1 169 ? 0.671 -23.828 -18.062 1 93.75 169 ALA B O 1
ATOM 4612 N N . VAL B 1 170 ? 0.226 -21.734 -18.609 1 93.5 170 VAL B N 1
ATOM 4613 C CA . VAL B 1 170 ? -0.429 -22.078 -19.875 1 93.5 170 VAL B CA 1
ATOM 4614 C C . VAL B 1 170 ? 0.588 -22.703 -20.828 1 93.5 170 VAL B C 1
ATOM 4616 O O . VAL B 1 170 ? 0.33 -23.734 -21.438 1 93.5 170 VAL B O 1
ATOM 4619 N N . VAL B 1 171 ? 1.697 -22.125 -20.938 1 96.38 171 VAL B N 1
ATOM 4620 C CA . VAL B 1 171 ? 2.734 -22.594 -21.859 1 96.38 171 VAL B CA 1
ATOM 4621 C C . VAL B 1 171 ? 3.213 -23.984 -21.438 1 96.38 171 VAL B C 1
ATOM 4623 O O . VAL B 1 171 ? 3.369 -24.875 -22.281 1 96.38 171 VAL B O 1
ATOM 4626 N N . SER B 1 172 ? 3.455 -24.172 -20.141 1 96.88 172 SER B N 1
ATOM 4627 C CA . SER B 1 172 ? 3.941 -25.453 -19.625 1 96.88 172 SER B CA 1
ATOM 4628 C C . SER B 1 172 ? 2.908 -26.562 -19.828 1 96.88 172 SER B C 1
ATOM 4630 O O . SER B 1 172 ? 3.262 -27.688 -20.156 1 96.88 172 SER B O 1
ATOM 4632 N N . GLN B 1 173 ? 1.678 -26.203 -19.609 1 94.69 173 GLN B N 1
ATOM 4633 C CA . GLN B 1 173 ? 0.615 -27.188 -19.766 1 94.69 173 GLN B CA 1
ATOM 4634 C C . GLN B 1 173 ? 0.429 -27.578 -21.234 1 94.69 173 GLN B C 1
ATOM 4636 O O . GLN B 1 173 ? 0.265 -28.766 -21.547 1 94.69 173 GLN B O 1
ATOM 4641 N N . GLU B 1 174 ? 0.451 -26.641 -22.109 1 95.19 174 GLU B N 1
ATOM 4642 C CA . GLU B 1 174 ? 0.323 -26.906 -23.547 1 95.19 174 GLU B CA 1
ATOM 4643 C C . GLU B 1 174 ? 1.492 -27.75 -24.047 1 95.19 174 GLU B C 1
ATOM 4645 O O . GLU B 1 174 ? 1.3 -28.688 -24.828 1 95.19 174 GLU B O 1
ATOM 4650 N N . PHE B 1 175 ? 2.627 -27.422 -23.641 1 97.94 175 PHE B N 1
ATOM 4651 C CA . PHE B 1 175 ? 3.805 -28.203 -24.016 1 97.94 175 PHE B CA 1
ATOM 4652 C C . PHE B 1 175 ? 3.688 -29.641 -23.531 1 97.94 175 PHE B C 1
ATOM 4654 O O . PHE B 1 175 ? 3.992 -30.578 -24.281 1 97.94 175 PHE B O 1
ATOM 4661 N N . ALA B 1 176 ? 3.299 -29.797 -22.281 1 97.56 176 ALA B N 1
ATOM 4662 C CA . ALA B 1 176 ? 3.191 -31.125 -21.688 1 97.56 176 ALA B CA 1
ATOM 4663 C C . ALA B 1 176 ? 2.207 -32 -22.453 1 97.56 176 ALA B C 1
ATOM 4665 O O . ALA B 1 176 ? 2.473 -33.188 -22.703 1 97.56 176 ALA B O 1
ATOM 4666 N N . GLN B 1 177 ? 1.094 -31.438 -22.828 1 96.19 177 GLN B N 1
ATOM 4667 C CA . GLN B 1 177 ? 0.079 -32.188 -23.562 1 96.19 177 GLN B CA 1
ATOM 4668 C C . GLN B 1 177 ? 0.608 -32.625 -24.922 1 96.19 177 GLN B C 1
ATOM 4670 O O . GLN B 1 177 ? 0.445 -33.812 -25.297 1 96.19 177 GLN B O 1
ATOM 4675 N N . GLU B 1 178 ? 1.242 -31.734 -25.594 1 96.5 178 GLU B N 1
ATOM 4676 C CA . GLU B 1 178 ? 1.806 -32.062 -26.906 1 96.5 178 GLU B CA 1
ATOM 4677 C C . GLU B 1 178 ? 2.922 -33.094 -26.766 1 96.5 178 GLU B C 1
ATOM 4679 O O . GLU B 1 178 ? 3.027 -34.031 -27.594 1 96.5 178 GLU B O 1
ATOM 4684 N N . PHE B 1 179 ? 3.75 -32.969 -25.828 1 97.38 179 PHE B N 1
ATOM 4685 C CA . PHE B 1 179 ? 4.879 -33.844 -25.562 1 97.38 179 PHE B CA 1
ATOM 4686 C C . PHE B 1 179 ? 4.402 -35.281 -25.297 1 97.38 179 PHE B C 1
ATOM 4688 O O . PHE B 1 179 ? 4.934 -36.219 -25.859 1 97.38 179 PHE B O 1
ATOM 4695 N N . VAL B 1 180 ? 3.41 -35.375 -24.422 1 97.25 180 VAL B N 1
ATOM 4696 C CA . VAL B 1 180 ? 2.867 -36.688 -24.047 1 97.25 180 VAL B CA 1
ATOM 4697 C C . VAL B 1 180 ? 2.207 -37.344 -25.266 1 97.25 180 VAL B C 1
ATOM 4699 O O . VAL B 1 180 ? 2.348 -38.562 -25.484 1 97.25 180 VAL B O 1
ATOM 4702 N N . ALA B 1 181 ? 1.507 -36.562 -26.047 1 96.19 181 ALA B N 1
ATOM 4703 C CA . ALA B 1 181 ? 0.878 -37.094 -27.25 1 96.19 181 ALA B CA 1
ATOM 4704 C C . ALA B 1 181 ? 1.92 -37.656 -28.203 1 96.19 181 ALA B C 1
ATOM 4706 O O . ALA B 1 181 ? 1.674 -38.688 -28.859 1 96.19 181 ALA B O 1
ATOM 4707 N N . GLN B 1 182 ? 3.025 -37.062 -28.266 1 95 182 GLN B N 1
ATOM 4708 C CA . GLN B 1 182 ? 4.098 -37.5 -29.156 1 95 182 GLN B CA 1
ATOM 4709 C C . GLN B 1 182 ? 4.723 -38.781 -28.641 1 95 182 GLN B C 1
ATOM 4711 O O . GLN B 1 182 ? 5.199 -39.625 -29.422 1 95 182 GLN B O 1
ATOM 4716 N N . LEU B 1 183 ? 4.707 -38.969 -27.328 1 95.31 183 LEU B N 1
ATOM 4717 C CA . LEU B 1 183 ? 5.32 -40.156 -26.703 1 95.31 183 LEU B CA 1
ATOM 4718 C C . LEU B 1 183 ? 4.355 -41.344 -26.703 1 95.31 183 LEU B C 1
ATOM 4720 O O . LEU B 1 183 ? 4.73 -42.438 -26.328 1 95.31 183 LEU B O 1
ATOM 4724 N N . ALA B 1 184 ? 3.168 -41.094 -27.156 1 93.94 184 ALA B N 1
ATOM 4725 C CA . ALA B 1 184 ? 2.107 -42.094 -27.062 1 93.94 184 ALA B CA 1
ATOM 4726 C C . ALA B 1 184 ? 2.506 -43.375 -27.766 1 93.94 184 ALA B C 1
ATOM 4728 O O . ALA B 1 184 ? 2.105 -44.469 -27.359 1 93.94 184 ALA B O 1
ATOM 4729 N N . SER B 1 185 ? 3.256 -43.344 -28.812 1 91.38 185 SER B N 1
ATOM 4730 C CA . SER B 1 185 ? 3.621 -44.5 -29.609 1 91.38 185 SER B CA 1
ATOM 4731 C C . SER B 1 185 ? 4.98 -45.062 -29.203 1 91.38 185 SER B C 1
ATOM 4733 O O . SER B 1 185 ? 5.438 -46.062 -29.75 1 91.38 185 SER B O 1
ATOM 4735 N N . SER B 1 186 ? 5.543 -44.438 -28.25 1 91.19 186 SER B N 1
ATOM 4736 C CA . SER B 1 186 ? 6.867 -44.875 -27.828 1 91.19 186 SER B CA 1
ATOM 4737 C C . SER B 1 186 ? 6.785 -46.156 -27 1 91.19 186 SER B C 1
ATOM 4739 O O . SER B 1 186 ? 5.859 -46.312 -26.203 1 91.19 186 SER B O 1
ATOM 4741 N N . SER B 1 187 ? 7.758 -47.031 -27.141 1 89.38 187 SER B N 1
ATOM 4742 C CA . SER B 1 187 ? 7.816 -48.281 -26.375 1 89.38 187 SER B CA 1
ATOM 4743 C C . SER B 1 187 ? 8.188 -48 -24.922 1 89.38 187 SER B C 1
ATOM 4745 O O . SER B 1 187 ? 7.957 -48.844 -24.047 1 89.38 187 SER B O 1
ATOM 4747 N N . SER B 1 188 ? 8.656 -46.844 -24.625 1 91.44 188 SER B N 1
ATOM 4748 C CA . SER B 1 188 ? 9.133 -46.5 -23.281 1 91.44 188 SER B CA 1
ATOM 4749 C C . SER B 1 188 ? 8.031 -45.844 -22.453 1 91.44 188 SER B C 1
ATOM 4751 O O . SER B 1 188 ? 8.234 -45.531 -21.281 1 91.44 188 SER B O 1
ATOM 4753 N N . LEU B 1 189 ? 6.926 -45.625 -23 1 95.38 189 LEU B N 1
ATOM 4754 C CA . LEU B 1 189 ? 5.859 -44.875 -22.328 1 95.38 189 LEU B CA 1
ATOM 4755 C C . LEU B 1 189 ? 5.492 -45.531 -21 1 95.38 189 LEU B C 1
ATOM 4757 O O . LEU B 1 189 ? 5.402 -44.844 -19.984 1 95.38 189 LEU B O 1
ATOM 4761 N N . SER B 1 190 ? 5.297 -46.844 -21.016 1 95.38 190 SER B N 1
ATOM 4762 C CA . SER B 1 190 ? 4.895 -47.531 -19.797 1 95.38 190 SER B CA 1
ATOM 4763 C C . SER B 1 190 ? 5.988 -47.469 -18.734 1 95.38 190 SER B C 1
ATOM 4765 O O . SER B 1 190 ? 5.707 -47.344 -17.547 1 95.38 190 SER B O 1
ATOM 4767 N N . SER B 1 191 ? 7.203 -47.625 -19.188 1 96.06 191 SER B N 1
ATOM 4768 C CA . SER B 1 191 ? 8.328 -47.562 -18.25 1 96.06 191 SER B CA 1
ATOM 4769 C C . SER B 1 191 ? 8.477 -46.188 -17.656 1 96.06 191 SER B C 1
ATOM 4771 O O . SER B 1 191 ? 8.766 -46.031 -16.453 1 96.06 191 SER B O 1
ATOM 4773 N N . ILE B 1 192 ? 8.289 -45.156 -18.453 1 97 192 ILE B N 1
ATOM 4774 C CA . ILE B 1 192 ? 8.359 -43.781 -17.984 1 97 192 ILE B CA 1
ATOM 4775 C C . ILE B 1 192 ? 7.234 -43.531 -16.969 1 97 192 ILE B C 1
ATOM 4777 O O . ILE B 1 192 ? 7.469 -42.969 -15.906 1 97 192 ILE B O 1
ATOM 4781 N N . ALA B 1 193 ? 6.043 -43.938 -17.297 1 96.94 193 ALA B N 1
ATOM 4782 C CA . ALA B 1 193 ? 4.895 -43.75 -16.422 1 96.94 193 ALA B CA 1
ATOM 4783 C C . ALA B 1 193 ? 5.133 -44.406 -15.055 1 96.94 193 ALA B C 1
ATOM 4785 O O . ALA B 1 193 ? 4.762 -43.844 -14.016 1 96.94 193 ALA B O 1
ATOM 4786 N N . ARG B 1 194 ? 5.781 -45.5 -15.008 1 96 194 ARG B N 1
ATOM 4787 C CA . ARG B 1 194 ? 5.969 -46.281 -13.781 1 96 194 ARG B CA 1
ATOM 4788 C C . ARG B 1 194 ? 7.109 -45.719 -12.945 1 96 194 ARG B C 1
ATOM 4790 O O . ARG B 1 194 ? 6.977 -45.594 -11.727 1 96 194 ARG B O 1
ATOM 4797 N N . SER B 1 195 ? 8.203 -45.344 -13.617 1 96.56 195 SER B N 1
ATOM 4798 C CA . SER B 1 195 ? 9.438 -45.125 -12.875 1 96.56 195 SER B CA 1
ATOM 4799 C C . SER B 1 195 ? 9.789 -43.656 -12.844 1 96.56 195 SER B C 1
ATOM 4801 O O . SER B 1 195 ? 10.562 -43.188 -11.992 1 96.56 195 SER B O 1
ATOM 4803 N N . ALA B 1 196 ? 9.297 -42.875 -13.781 1 97.62 196 ALA B N 1
ATOM 4804 C CA . ALA B 1 196 ? 9.609 -41.438 -13.867 1 97.62 196 ALA B CA 1
ATOM 4805 C C . ALA B 1 196 ? 8.398 -40.656 -14.359 1 97.62 196 ALA B C 1
ATOM 4807 O O . ALA B 1 196 ? 8.5 -39.906 -15.336 1 97.62 196 ALA B O 1
ATOM 4808 N N . PRO B 1 197 ? 7.297 -40.719 -13.617 1 97.19 197 PRO B N 1
ATOM 4809 C CA . PRO B 1 197 ? 6.059 -40.094 -14.086 1 97.19 197 PRO B CA 1
ATOM 4810 C C . PRO B 1 197 ? 6.188 -38.594 -14.258 1 97.19 197 PRO B C 1
ATOM 4812 O O . PRO B 1 197 ? 5.43 -38 -15.023 1 97.19 197 PRO B O 1
ATOM 4815 N N . GLN B 1 198 ? 7.145 -37.875 -13.57 1 96.69 198 GLN B N 1
ATOM 4816 C CA . GLN B 1 198 ? 7.328 -36.438 -13.664 1 96.69 198 GLN B CA 1
ATOM 4817 C C . GLN B 1 198 ? 7.711 -36 -15.078 1 96.69 198 GLN B C 1
ATOM 4819 O O . GLN B 1 198 ? 7.496 -34.844 -15.477 1 96.69 198 GLN B O 1
ATOM 4824 N N . ILE B 1 199 ? 8.297 -36.969 -15.828 1 97.56 199 ILE B N 1
ATOM 4825 C CA . ILE B 1 199 ? 8.672 -36.656 -17.203 1 97.56 199 ILE B CA 1
ATOM 4826 C C . ILE B 1 199 ? 7.414 -36.438 -18.047 1 97.56 199 ILE B C 1
ATOM 4828 O O . ILE B 1 199 ? 7.418 -35.594 -18.953 1 97.56 199 ILE B O 1
ATOM 4832 N N . LEU B 1 200 ? 6.312 -37.125 -17.672 1 96.94 200 LEU B N 1
ATOM 4833 C CA . LEU B 1 200 ? 5.051 -36.969 -18.391 1 96.94 200 LEU B CA 1
ATOM 4834 C C . LEU B 1 200 ? 4.227 -35.812 -17.797 1 96.94 200 LEU B C 1
ATOM 4836 O O . LEU B 1 200 ? 3.625 -35.031 -18.547 1 96.94 200 LEU B O 1
ATOM 4840 N N . THR B 1 201 ? 4.188 -35.656 -16.5 1 96.19 201 THR B N 1
ATOM 4841 C CA . THR B 1 201 ? 3.297 -34.719 -15.82 1 96.19 201 THR B CA 1
ATOM 4842 C C . THR B 1 201 ? 3.867 -33.312 -15.867 1 96.19 201 THR B C 1
ATOM 4844 O O . THR B 1 201 ? 3.117 -32.344 -15.867 1 96.19 201 THR B O 1
ATOM 4847 N N . GLU B 1 202 ? 5.145 -33.219 -15.805 1 96.25 202 GLU B N 1
ATOM 4848 C CA . GLU B 1 202 ? 5.805 -31.906 -15.773 1 96.25 202 GLU B CA 1
ATOM 4849 C C . GLU B 1 202 ? 7.098 -31.938 -16.578 1 96.25 202 GLU B C 1
ATOM 4851 O O . GLU B 1 202 ? 8.18 -31.703 -16.047 1 96.25 202 GLU B O 1
ATOM 4856 N N . PRO B 1 203 ? 6.918 -32.156 -17.906 1 97.69 203 PRO B N 1
ATOM 4857 C CA . PRO B 1 203 ? 8.133 -32.188 -18.719 1 97.69 203 PRO B CA 1
ATOM 4858 C C . PRO B 1 203 ? 8.914 -30.875 -18.641 1 97.69 203 PRO B C 1
ATOM 4860 O O . PRO B 1 203 ? 10.148 -30.891 -18.625 1 97.69 203 PRO B O 1
ATOM 4863 N N . ILE B 1 204 ? 8.195 -29.766 -18.594 1 97.56 204 ILE B N 1
ATOM 4864 C CA . ILE B 1 204 ? 8.828 -28.484 -18.312 1 97.56 204 ILE B CA 1
ATOM 4865 C C . ILE B 1 204 ? 7.988 -27.703 -17.312 1 97.56 204 ILE B C 1
ATOM 4867 O O . ILE B 1 204 ? 6.762 -27.844 -17.266 1 97.56 204 ILE B O 1
ATOM 4871 N N . SER B 1 205 ? 8.617 -27.031 -16.438 1 96.25 205 SER B N 1
ATOM 4872 C CA . SER B 1 205 ? 8.023 -26.094 -15.492 1 96.25 205 SER B CA 1
ATOM 4873 C C . SER B 1 205 ? 8.992 -24.969 -15.156 1 96.25 205 SER B C 1
ATOM 4875 O O . SER B 1 205 ? 9.977 -24.75 -15.867 1 96.25 205 SER B O 1
ATOM 4877 N N . TYR B 1 206 ? 8.555 -24.125 -14.219 1 96.94 206 TYR B N 1
ATOM 4878 C CA . TYR B 1 206 ? 9.391 -22.953 -13.938 1 96.94 206 TYR B CA 1
ATOM 4879 C C . TYR B 1 206 ? 9.625 -22.812 -12.445 1 96.94 206 TYR B C 1
ATOM 4881 O O . TYR B 1 206 ? 8.859 -23.328 -11.633 1 96.94 206 TYR B O 1
ATOM 4889 N N . THR B 1 207 ? 10.711 -22.234 -12.141 1 96.44 207 THR B N 1
ATOM 4890 C CA . THR B 1 207 ? 11 -21.766 -10.789 1 96.44 207 THR B CA 1
ATOM 4891 C C . THR B 1 207 ? 11.008 -20.234 -10.742 1 96.44 207 THR B C 1
ATOM 4893 O O . THR B 1 207 ? 11.406 -19.578 -11.703 1 96.44 207 THR B O 1
ATOM 4896 N N . THR B 1 208 ? 10.5 -19.703 -9.711 1 96.56 208 THR B N 1
ATOM 4897 C CA . THR B 1 208 ? 10.523 -18.25 -9.508 1 96.56 208 THR B CA 1
ATOM 4898 C C . THR B 1 208 ? 11.734 -17.844 -8.672 1 96.56 208 THR B C 1
ATOM 4900 O O . THR B 1 208 ? 11.945 -18.375 -7.582 1 96.56 208 THR B O 1
ATOM 4903 N N . ASN B 1 209 ? 12.57 -17.031 -9.219 1 97.75 209 ASN B N 1
ATOM 4904 C CA . ASN B 1 209 ? 13.703 -16.469 -8.5 1 97.75 209 ASN B CA 1
ATOM 4905 C C . ASN B 1 209 ? 13.539 -14.969 -8.258 1 97.75 209 ASN B C 1
ATOM 4907 O O . ASN B 1 209 ? 13.828 -14.164 -9.148 1 97.75 209 ASN B O 1
ATOM 4911 N N . ASN B 1 210 ? 12.992 -14.609 -7.133 1 97.81 210 ASN B N 1
ATOM 4912 C CA . ASN B 1 210 ? 12.953 -13.219 -6.699 1 97.81 210 ASN B CA 1
ATOM 4913 C C . ASN B 1 210 ? 14.336 -12.711 -6.305 1 97.81 210 ASN B C 1
ATOM 4915 O O . ASN B 1 210 ? 14.805 -12.977 -5.195 1 97.81 210 ASN B O 1
ATOM 4919 N N . LEU B 1 211 ? 15 -11.961 -7.148 1 98.25 211 LEU B N 1
ATOM 4920 C CA . LEU B 1 211 ? 16.406 -11.586 -7.035 1 98.25 211 LEU B CA 1
ATOM 4921 C C . LEU B 1 211 ? 16.625 -10.648 -5.855 1 98.25 211 LEU B C 1
ATOM 4923 O O . LEU B 1 211 ? 17.703 -10.641 -5.25 1 98.25 211 LEU B O 1
ATOM 4927 N N . VAL B 1 212 ? 15.695 -9.789 -5.621 1 98.12 212 VAL B N 1
ATOM 4928 C CA . VAL B 1 212 ? 15.719 -8.828 -4.52 1 98.12 212 VAL B CA 1
ATOM 4929 C C . VAL B 1 212 ? 14.367 -8.82 -3.811 1 98.12 212 VAL B C 1
ATOM 4931 O O . VAL B 1 212 ? 13.539 -7.945 -4.062 1 98.12 212 VAL B O 1
ATOM 4934 N N . PRO B 1 213 ? 14.141 -9.773 -2.895 1 97.06 213 PRO B N 1
ATOM 4935 C CA . PRO B 1 213 ? 12.844 -9.867 -2.219 1 97.06 213 PRO B CA 1
ATOM 4936 C C . PRO B 1 213 ? 12.586 -8.695 -1.275 1 97.06 213 PRO B C 1
ATOM 4938 O O . PRO B 1 213 ? 13.523 -8.133 -0.706 1 97.06 213 PRO B O 1
ATOM 4941 N N . PHE B 1 214 ? 11.43 -8.289 -1.182 1 96.44 214 PHE B N 1
ATOM 4942 C CA . PHE B 1 214 ? 11 -7.309 -0.188 1 96.44 214 PHE B CA 1
ATOM 4943 C C . PHE B 1 214 ? 10.688 -7.988 1.141 1 96.44 214 PHE B C 1
ATOM 4945 O O . PHE B 1 214 ? 9.523 -8.133 1.51 1 96.44 214 PHE B O 1
ATOM 4952 N N . ASP B 1 215 ? 11.695 -8.328 1.887 1 94.31 215 ASP B N 1
ATOM 4953 C CA . ASP B 1 215 ? 11.547 -9.219 3.033 1 94.31 215 ASP B CA 1
ATOM 4954 C C . ASP B 1 215 ? 11.695 -8.453 4.348 1 94.31 215 ASP B C 1
ATOM 4956 O O . ASP B 1 215 ? 11.891 -9.062 5.402 1 94.31 215 ASP B O 1
ATOM 4960 N N . ILE B 1 216 ? 11.688 -7.145 4.242 1 94.69 216 ILE B N 1
ATOM 4961 C CA . ILE B 1 216 ? 11.656 -6.277 5.41 1 94.69 216 ILE B CA 1
ATOM 4962 C C . ILE B 1 216 ? 10.328 -5.531 5.469 1 94.69 216 ILE B C 1
ATOM 4964 O O . ILE B 1 216 ? 10.195 -4.441 4.906 1 94.69 216 ILE B O 1
ATOM 4968 N N . PRO B 1 217 ? 9.391 -6.07 6.164 1 91.56 217 PRO B N 1
ATOM 4969 C CA . PRO B 1 217 ? 8.039 -5.508 6.133 1 91.56 217 PRO B CA 1
ATOM 4970 C C . PRO B 1 217 ? 7.992 -4.051 6.598 1 91.56 217 PRO B C 1
ATOM 4972 O O . PRO B 1 217 ? 7.254 -3.242 6.031 1 91.56 217 PRO B O 1
ATOM 4975 N N . VAL B 1 218 ? 8.828 -3.701 7.547 1 93.44 218 VAL B N 1
ATOM 4976 C CA . VAL B 1 218 ? 8.844 -2.348 8.094 1 93.44 218 VAL B CA 1
ATOM 4977 C C . VAL B 1 218 ? 9.266 -1.357 7.012 1 93.44 218 VAL B C 1
ATOM 4979 O O . VAL B 1 218 ? 8.969 -0.164 7.105 1 93.44 218 VAL B O 1
ATOM 4982 N N . ALA B 1 219 ? 9.906 -1.847 5.977 1 94.5 219 ALA B N 1
ATOM 4983 C CA . ALA B 1 219 ? 10.359 -0.984 4.887 1 94.5 219 ALA B CA 1
ATOM 4984 C C . ALA B 1 219 ? 9.172 -0.365 4.148 1 94.5 219 ALA B C 1
ATOM 4986 O O . ALA B 1 219 ? 9.312 0.689 3.521 1 94.5 219 ALA B O 1
ATOM 4987 N N . SER B 1 220 ? 7.977 -0.979 4.25 1 91.44 220 SER B N 1
ATOM 4988 C CA . SER B 1 220 ? 6.785 -0.391 3.645 1 91.44 220 SER B CA 1
ATOM 4989 C C . SER B 1 220 ? 6.41 0.919 4.328 1 91.44 220 SER B C 1
ATOM 4991 O O . SER B 1 220 ? 5.871 1.826 3.688 1 91.44 220 SER B O 1
ATOM 4993 N N . ALA B 1 221 ? 6.707 0.951 5.574 1 90.56 221 ALA B N 1
ATOM 4994 C CA . ALA B 1 221 ? 6.488 2.195 6.309 1 90.56 221 ALA B CA 1
ATOM 4995 C C . ALA B 1 221 ? 7.512 3.254 5.91 1 90.56 221 ALA B C 1
ATOM 4997 O O . ALA B 1 221 ? 7.148 4.391 5.598 1 90.56 221 ALA B O 1
ATOM 4998 N N . ILE B 1 222 ? 8.727 2.891 5.785 1 93.88 222 ILE B N 1
ATOM 4999 C CA . ILE B 1 222 ? 9.844 3.805 5.59 1 93.88 222 ILE B CA 1
ATOM 5000 C C . ILE B 1 222 ? 9.758 4.43 4.199 1 93.88 222 ILE B C 1
ATOM 5002 O O . ILE B 1 222 ? 10.039 5.621 4.031 1 93.88 222 ILE B O 1
ATOM 5006 N N . THR B 1 223 ? 9.273 3.693 3.205 1 93.75 223 THR B N 1
ATOM 5007 C CA . THR B 1 223 ? 9.391 4.125 1.815 1 93.75 223 THR B CA 1
ATOM 5008 C C . THR B 1 223 ? 8.102 4.801 1.352 1 93.75 223 THR B C 1
ATOM 5010 O O . THR B 1 223 ? 7.992 5.215 0.196 1 93.75 223 THR B O 1
ATOM 5013 N N . PHE B 1 224 ? 7.09 4.891 2.289 1 91.75 224 PHE B N 1
ATOM 5014 C CA . PHE B 1 224 ? 5.824 5.461 1.84 1 91.75 224 PHE B CA 1
ATOM 5015 C C . PHE B 1 224 ? 5.223 6.355 2.914 1 91.75 224 PHE B C 1
ATOM 5017 O O . PHE B 1 224 ? 5.602 7.523 3.043 1 91.75 224 PHE B O 1
ATOM 5024 N N . VAL B 1 225 ? 4.527 5.777 3.912 1 88.12 225 VAL B N 1
ATOM 5025 C CA . VAL B 1 225 ? 3.869 6.586 4.934 1 88.12 225 VAL B CA 1
ATOM 5026 C C . VAL B 1 225 ? 4.918 7.266 5.809 1 88.12 225 VAL B C 1
ATOM 5028 O O . VAL B 1 225 ? 4.711 8.383 6.285 1 88.12 225 VAL B O 1
ATOM 5031 N N . GLY B 1 226 ? 6.07 6.656 5.961 1 90.81 226 GLY B N 1
ATOM 5032 C CA . GLY B 1 226 ? 7.164 7.246 6.719 1 90.81 226 GLY B CA 1
ATOM 5033 C C . GLY B 1 226 ? 7.695 8.523 6.102 1 90.81 226 GLY B C 1
ATOM 5034 O O . GLY B 1 226 ? 8.211 9.391 6.809 1 90.81 226 GLY B O 1
ATOM 5035 N N . LEU B 1 227 ? 7.5 8.664 4.84 1 94 227 LEU B N 1
ATOM 5036 C CA . LEU B 1 227 ? 7.941 9.891 4.172 1 94 227 LEU B CA 1
ATOM 5037 C C . LEU B 1 227 ? 6.992 11.047 4.477 1 94 227 LEU B C 1
ATOM 5039 O O . LEU B 1 227 ? 7.418 12.195 4.555 1 94 227 LEU B O 1
ATOM 5043 N N . ILE B 1 228 ? 5.719 10.695 4.629 1 90.38 228 ILE B N 1
ATOM 5044 C CA . ILE B 1 228 ? 4.758 11.711 5.059 1 90.38 228 ILE B CA 1
ATOM 5045 C C . ILE B 1 228 ? 5.121 12.211 6.453 1 90.38 228 ILE B C 1
ATOM 5047 O O . ILE B 1 228 ? 5.117 13.414 6.707 1 90.38 228 ILE B O 1
ATOM 5051 N N . TYR B 1 229 ? 5.539 11.258 7.277 1 89.5 229 TYR B N 1
ATOM 5052 C CA . TYR B 1 229 ? 5.945 11.609 8.633 1 89.5 229 TYR B CA 1
ATOM 5053 C C . TYR B 1 229 ? 7.199 12.477 8.609 1 89.5 229 TYR B C 1
ATOM 5055 O O . TYR B 1 229 ? 7.32 13.422 9.398 1 89.5 229 TYR B O 1
ATOM 5063 N N . LEU B 1 230 ? 8.102 12.117 7.742 1 92.19 230 LEU B N 1
ATOM 5064 C CA . LEU B 1 230 ? 9.328 12.891 7.59 1 92.19 230 LEU B CA 1
ATOM 5065 C C . LEU B 1 230 ? 9.016 14.344 7.238 1 92.19 230 LEU B C 1
ATOM 5067 O O . LEU B 1 230 ? 9.609 15.266 7.801 1 92.19 230 LEU B O 1
ATOM 5071 N N . LEU B 1 231 ? 8.078 14.539 6.379 1 92 231 LEU B N 1
ATOM 5072 C CA . LEU B 1 231 ? 7.691 15.883 5.969 1 92 231 LEU B CA 1
ATOM 5073 C C . LEU B 1 231 ? 6.973 16.609 7.098 1 92 231 LEU B C 1
ATOM 5075 O O . LEU B 1 231 ? 7.227 17.797 7.34 1 92 231 LEU B O 1
ATOM 5079 N N . ILE B 1 232 ? 6.102 15.906 7.805 1 86.25 232 ILE B N 1
ATOM 5080 C CA . ILE B 1 232 ? 5.379 16.5 8.922 1 86.25 232 ILE B CA 1
ATOM 5081 C C . ILE B 1 232 ? 6.363 16.922 10.008 1 86.25 232 ILE B C 1
ATOM 5083 O O . ILE B 1 232 ? 6.262 18.016 10.562 1 86.25 232 ILE B O 1
ATOM 5087 N N . LEU B 1 233 ? 7.367 16.094 10.281 1 88.69 233 LEU B N 1
ATOM 5088 C CA . LEU B 1 233 ? 8.406 16.422 11.242 1 88.69 233 LEU B CA 1
ATOM 5089 C C . LEU B 1 233 ? 9.164 17.688 10.82 1 88.69 233 LEU B C 1
ATOM 5091 O O . LEU B 1 233 ? 9.453 18.547 11.656 1 88.69 233 LEU B O 1
ATOM 5095 N N . SER B 1 234 ? 9.445 17.719 9.57 1 91.75 234 SER B N 1
ATOM 5096 C CA . SER B 1 234 ? 10.148 18.891 9.055 1 91.75 234 SER B CA 1
ATOM 5097 C C . SER B 1 234 ? 9.312 20.156 9.227 1 91.75 234 SER B C 1
ATOM 5099 O O . SER B 1 234 ? 9.844 21.219 9.555 1 91.75 234 SER B O 1
ATOM 5101 N N . PHE B 1 235 ? 8.07 20.031 9.039 1 88 235 PHE B N 1
ATOM 5102 C CA . PHE B 1 235 ? 7.156 21.156 9.211 1 88 235 PHE B CA 1
ATOM 5103 C C . PHE B 1 235 ? 7.152 21.625 10.664 1 88 235 PHE B C 1
ATOM 5105 O O . PHE B 1 235 ? 7.145 22.828 10.93 1 88 235 PHE B O 1
ATOM 5112 N N . PHE B 1 236 ? 7.203 20.719 11.539 1 86.25 236 PHE B N 1
ATOM 5113 C CA . PHE B 1 236 ? 7.199 21.062 12.953 1 86.25 236 PHE B CA 1
ATOM 5114 C C . PHE B 1 236 ? 8.477 21.812 13.328 1 86.25 236 PHE B C 1
ATOM 5116 O O . PHE B 1 236 ? 8.453 22.719 14.156 1 86.25 236 PHE B O 1
ATOM 5123 N N . ILE B 1 237 ? 9.516 21.422 12.766 1 90.62 237 ILE B N 1
ATOM 5124 C CA . ILE B 1 237 ? 10.773 22.109 13.031 1 90.62 237 ILE B CA 1
ATOM 5125 C C . ILE B 1 237 ? 10.695 23.547 12.539 1 90.62 237 ILE B C 1
ATOM 5127 O O . ILE B 1 237 ? 11.188 24.469 13.203 1 90.62 237 ILE B O 1
ATOM 5131 N N . VAL B 1 238 ? 10.094 23.688 11.406 1 91.69 238 VAL B N 1
ATOM 5132 C CA . VAL B 1 238 ? 9.906 25.031 10.867 1 91.69 238 VAL B CA 1
ATOM 5133 C C . VAL B 1 238 ? 9.047 25.859 11.828 1 91.69 238 VAL B C 1
ATOM 5135 O O . VAL B 1 238 ? 9.367 27.016 12.117 1 91.69 238 VAL B O 1
ATOM 5138 N N . MET B 1 239 ? 8.016 25.281 12.336 1 86.06 239 MET B N 1
ATOM 5139 C CA . MET B 1 239 ? 7.117 25.984 13.25 1 86.06 239 MET B CA 1
ATOM 5140 C C . MET B 1 239 ? 7.832 26.344 14.547 1 86.06 239 MET B C 1
ATOM 5142 O O . MET B 1 239 ? 7.633 27.438 15.086 1 86.06 239 MET B O 1
ATOM 5146 N N . ILE B 1 240 ? 8.609 25.469 15.039 1 89 240 ILE B N 1
ATOM 5147 C CA . ILE B 1 240 ? 9.398 25.734 16.234 1 89 240 ILE B CA 1
ATOM 5148 C C . ILE B 1 240 ? 10.375 26.875 15.984 1 89 240 ILE B C 1
ATOM 5150 O O . ILE B 1 240 ? 10.547 27.75 16.828 1 89 240 ILE B O 1
ATOM 5154 N N . GLY B 1 241 ? 10.969 26.859 14.836 1 91.75 241 GLY B N 1
ATOM 5155 C CA . GLY B 1 241 ? 11.883 27.938 14.477 1 91.75 241 GLY B CA 1
ATOM 5156 C C . GLY B 1 241 ? 11.219 29.297 14.414 1 91.75 241 GLY B C 1
ATOM 5157 O O . GLY B 1 241 ? 11.75 30.266 14.945 1 91.75 241 GLY B O 1
ATOM 5158 N N . VAL B 1 242 ? 10.094 29.344 13.805 1 90.56 242 VAL B N 1
ATOM 5159 C CA . VAL B 1 242 ? 9.344 30.594 13.711 1 90.56 242 VAL B CA 1
ATOM 5160 C C . VAL B 1 242 ? 8.961 31.078 15.102 1 90.56 242 VAL B C 1
ATOM 5162 O O . VAL B 1 242 ? 9.125 32.25 15.422 1 90.56 242 VAL B O 1
ATOM 5165 N N . SER B 1 243 ? 8.461 30.172 15.875 1 86.81 243 SER B N 1
ATOM 5166 C CA . SER B 1 243 ? 8.07 30.516 17.234 1 86.81 243 SER B CA 1
ATOM 5167 C C . SER B 1 243 ? 9.266 31.016 18.047 1 86.81 243 SER B C 1
ATOM 5169 O O . SER B 1 243 ? 9.156 31.984 18.797 1 86.81 243 SER B O 1
ATOM 5171 N N . ALA B 1 244 ? 10.344 30.391 17.938 1 91.75 244 ALA B N 1
ATOM 5172 C CA . ALA B 1 244 ? 11.555 30.781 18.656 1 91.75 244 ALA B CA 1
ATOM 5173 C C . ALA B 1 244 ? 12 32.188 18.25 1 91.75 244 ALA B C 1
ATOM 5175 O O . ALA B 1 244 ? 12.383 32.969 19.109 1 91.75 244 ALA B O 1
ATOM 5176 N N . ARG B 1 245 ? 11.961 32.5 17.016 1 92.56 245 ARG B N 1
ATOM 5177 C CA . ARG B 1 245 ? 12.383 33.781 16.531 1 92.56 245 ARG B CA 1
ATOM 5178 C C . ARG B 1 245 ? 11.422 34.875 16.984 1 92.56 245 ARG B C 1
ATOM 5180 O O . ARG B 1 245 ? 11.844 36 17.344 1 92.56 245 ARG B O 1
ATOM 5187 N N . GLU B 1 246 ? 10.195 34.594 17 1 89.19 246 GLU B N 1
ATOM 5188 C CA . GLU B 1 246 ? 9.18 35.562 17.375 1 89.19 246 GLU B CA 1
ATOM 5189 C C . GLU B 1 246 ? 9.203 35.812 18.891 1 89.19 246 GLU B C 1
ATOM 5191 O O . GLU B 1 246 ? 9.172 36.969 19.328 1 89.19 246 GLU B O 1
ATOM 5196 N N . VAL B 1 247 ? 9.258 34.75 19.656 1 88.88 247 VAL B N 1
ATOM 5197 C CA . VAL B 1 247 ? 9.219 34.875 21.109 1 88.88 247 VAL B CA 1
ATOM 5198 C C . VAL B 1 247 ? 10.5 35.562 21.609 1 88.88 247 VAL B C 1
ATOM 5200 O O . VAL B 1 247 ? 10.469 36.344 22.547 1 88.88 247 VAL B O 1
ATOM 5203 N N . SER B 1 248 ? 11.586 35.25 21.016 1 91.06 248 SER B N 1
ATOM 5204 C CA . SER B 1 248 ? 12.867 35.812 21.438 1 91.06 248 SER B CA 1
ATOM 5205 C C . SER B 1 248 ? 13.031 37.25 20.938 1 91.06 248 SER B C 1
ATOM 5207 O O . SER B 1 248 ? 13.883 37.969 21.422 1 91.06 248 SER B O 1
ATOM 5209 N N . GLY B 1 249 ? 12.289 37.625 19.875 1 90.31 249 GLY B N 1
ATOM 5210 C CA . GLY B 1 249 ? 12.383 38.938 19.281 1 90.31 249 GLY B CA 1
ATOM 5211 C C . GLY B 1 249 ? 13.492 39.062 18.266 1 90.31 249 GLY B C 1
ATOM 5212 O O . GLY B 1 249 ? 13.711 40.125 17.703 1 90.31 249 GLY B O 1
ATOM 5213 N N . LEU B 1 250 ? 14.117 37.969 17.969 1 89.88 250 LEU B N 1
ATOM 5214 C CA . LEU B 1 250 ? 15.25 37.969 17.047 1 89.88 250 LEU B CA 1
ATOM 5215 C C . LEU B 1 250 ? 14.781 38.312 15.633 1 89.88 250 LEU B C 1
ATOM 5217 O O . LEU B 1 250 ? 15.555 38.812 14.828 1 89.88 250 LEU B O 1
ATOM 5221 N N . GLN B 1 251 ? 13.586 38 15.383 1 88.75 251 GLN B N 1
ATOM 5222 C CA . GLN B 1 251 ? 13.008 38.25 14.07 1 88.75 251 GLN B CA 1
ATOM 5223 C C . GLN B 1 251 ? 13.133 39.75 13.688 1 88.75 251 GLN B C 1
ATOM 5225 O O . GLN B 1 251 ? 13.391 40.062 12.531 1 88.75 251 GLN B O 1
ATOM 5230 N N . ASP B 1 252 ? 13.023 40.562 14.664 1 88 252 ASP B N 1
ATOM 5231 C CA . ASP B 1 252 ? 12.977 42 14.391 1 88 252 ASP B CA 1
ATOM 5232 C C . ASP B 1 252 ? 14.297 42.688 14.781 1 88 252 ASP B C 1
ATOM 5234 O O . ASP B 1 252 ? 14.547 43.812 14.398 1 88 252 ASP B O 1
ATOM 5238 N N . LYS B 1 253 ? 15.109 42 15.484 1 88.38 253 LYS B N 1
ATOM 5239 C CA . LYS B 1 253 ? 16.328 42.625 15.992 1 88.38 253 LYS B CA 1
ATOM 5240 C C . LYS B 1 253 ? 17.5 42.375 15.039 1 88.38 253 LYS B C 1
ATOM 5242 O O . LYS B 1 253 ? 18.391 43.219 14.922 1 88.38 253 LYS B O 1
ATOM 5247 N N . LEU B 1 254 ? 17.453 41.281 14.305 1 91.38 254 LEU B N 1
ATOM 5248 C CA . LEU B 1 254 ? 18.625 40.875 13.531 1 91.38 254 LEU B CA 1
ATOM 5249 C C . LEU B 1 254 ? 18.594 41.5 12.141 1 91.38 254 LEU B C 1
ATOM 5251 O O . LEU B 1 254 ? 17.516 41.75 11.586 1 91.38 254 LEU B O 1
ATOM 5255 N N . THR B 1 255 ? 19.812 41.719 11.656 1 90.94 255 THR B N 1
ATOM 5256 C CA . THR B 1 255 ? 19.938 42.125 10.258 1 90.94 255 THR B CA 1
ATOM 5257 C C . THR B 1 255 ? 19.484 41 9.328 1 90.94 255 THR B C 1
ATOM 5259 O O . THR B 1 255 ? 19.359 39.844 9.758 1 90.94 255 THR B O 1
ATOM 5262 N N . THR B 1 256 ? 19.188 41.375 8.125 1 91.06 256 THR B N 1
ATOM 5263 C CA . THR B 1 256 ? 18.672 40.406 7.176 1 91.06 256 THR B CA 1
ATOM 5264 C C . THR B 1 256 ? 19.656 39.281 6.977 1 91.06 256 THR B C 1
ATOM 5266 O O . THR B 1 256 ? 19.266 38.094 7 1 91.06 256 THR B O 1
ATOM 5269 N N . GLY B 1 257 ? 20.922 39.562 6.809 1 92.88 257 GLY B N 1
ATOM 5270 C CA . GLY B 1 257 ? 21.938 38.562 6.625 1 92.88 257 GLY B CA 1
ATOM 5271 C C . GLY B 1 257 ? 22.109 37.656 7.832 1 92.88 257 GLY B C 1
ATOM 5272 O O . GLY B 1 257 ? 22.25 36.438 7.688 1 92.88 257 GLY B O 1
ATOM 5273 N N . SER B 1 258 ? 22.094 38.25 8.984 1 93.62 258 SER B N 1
ATOM 5274 C CA . SER B 1 258 ? 22.234 37.469 10.219 1 93.62 258 SER B CA 1
ATOM 5275 C C . SER B 1 258 ? 21.016 36.562 10.445 1 93.62 258 SER B C 1
ATOM 5277 O O . SER B 1 258 ? 21.156 35.438 10.883 1 93.62 258 SER B O 1
ATOM 5279 N N . LEU B 1 259 ? 19.844 37.094 10.125 1 94.06 259 LEU B N 1
ATOM 5280 C CA . LEU B 1 259 ? 18.625 36.312 10.281 1 94.06 259 LEU B CA 1
ATOM 5281 C C . LEU B 1 259 ? 18.641 35.094 9.359 1 94.06 259 LEU B C 1
ATOM 5283 O O . LEU B 1 259 ? 18.281 34 9.781 1 94.06 259 LEU B O 1
ATOM 5287 N N . ILE B 1 260 ? 19.047 35.312 8.188 1 95.12 260 ILE B N 1
ATOM 5288 C CA . ILE B 1 260 ? 19.109 34.25 7.207 1 95.12 260 ILE B CA 1
ATOM 5289 C C . ILE B 1 260 ? 20.078 33.188 7.676 1 95.12 260 ILE B C 1
ATOM 5291 O O . ILE B 1 260 ? 19.797 31.984 7.586 1 95.12 260 ILE B O 1
ATOM 5295 N N . ARG B 1 261 ? 21.188 33.531 8.195 1 95.31 261 ARG B N 1
ATOM 5296 C CA . ARG B 1 261 ? 22.188 32.594 8.672 1 95.31 261 ARG B CA 1
ATOM 5297 C C . ARG B 1 261 ? 21.656 31.781 9.859 1 95.31 261 ARG B C 1
ATOM 5299 O O . ARG B 1 261 ? 21.875 30.578 9.945 1 95.31 261 ARG B O 1
ATOM 5306 N N . VAL B 1 262 ? 21 32.469 10.727 1 94.69 262 VAL B N 1
ATOM 5307 C CA . VAL B 1 262 ? 20.453 31.797 11.898 1 94.69 262 VAL B CA 1
ATOM 5308 C C . VAL B 1 262 ? 19.406 30.766 11.461 1 94.69 262 VAL B C 1
ATOM 5310 O O . VAL B 1 262 ? 19.375 29.656 11.977 1 94.69 262 VAL B O 1
ATOM 5313 N N . ARG B 1 263 ? 18.531 31.141 10.539 1 95.69 263 ARG B N 1
ATOM 5314 C CA . ARG B 1 263 ? 17.484 30.25 10.055 1 95.69 263 ARG B CA 1
ATOM 5315 C C . ARG B 1 263 ? 18.078 29.016 9.391 1 95.69 263 ARG B C 1
ATOM 5317 O O . ARG B 1 263 ? 17.672 27.891 9.688 1 95.69 263 ARG B O 1
ATOM 5324 N N . LEU B 1 264 ? 19.062 29.25 8.586 1 96.19 264 LEU B N 1
ATOM 5325 C CA . LEU B 1 264 ? 19.672 28.156 7.852 1 96.19 264 LEU B CA 1
ATOM 5326 C C . LEU B 1 264 ? 20.453 27.234 8.789 1 96.19 264 LEU B C 1
ATOM 5328 O O . LEU B 1 264 ? 20.266 26.016 8.766 1 96.19 264 LEU B O 1
ATOM 5332 N N . ILE B 1 265 ? 21.219 27.797 9.656 1 95.62 265 ILE B N 1
ATOM 5333 C CA . ILE B 1 265 ? 22.062 27 10.539 1 95.62 265 ILE B CA 1
ATOM 5334 C C . ILE B 1 265 ? 21.188 26.203 11.516 1 95.62 265 ILE B C 1
ATOM 5336 O O . ILE B 1 265 ? 21.453 25.031 11.789 1 95.62 265 ILE B O 1
ATOM 5340 N N . SER B 1 266 ? 20.156 26.812 12.031 1 95.25 266 SER B N 1
ATOM 5341 C CA . SER B 1 266 ? 19.281 26.141 12.977 1 95.25 266 SER B CA 1
ATOM 5342 C C . SER B 1 266 ? 18.594 24.938 12.328 1 95.25 266 SER B C 1
ATOM 5344 O O . SER B 1 266 ? 18.5 23.859 12.93 1 95.25 266 SER B O 1
ATOM 5346 N N . VAL B 1 267 ? 18.109 25.125 11.125 1 94.81 267 VAL B N 1
ATOM 5347 C CA . VAL B 1 267 ? 17.391 24.078 10.438 1 94.81 267 VAL B CA 1
ATOM 5348 C C . VAL B 1 267 ? 18.344 22.938 10.086 1 94.81 267 VAL B C 1
ATOM 5350 O O . VAL B 1 267 ? 17.984 21.75 10.211 1 94.81 267 VAL B O 1
ATOM 5353 N N . PHE B 1 268 ? 19.547 23.281 9.688 1 97.06 268 PHE B N 1
ATOM 5354 C CA . PHE B 1 268 ? 20.547 22.266 9.352 1 97.06 268 PHE B CA 1
ATOM 5355 C C . PHE B 1 268 ? 20.891 21.422 10.57 1 97.06 268 PHE B C 1
ATOM 5357 O O . PHE B 1 268 ? 20.938 20.188 10.484 1 97.06 268 PHE B O 1
ATOM 5364 N N . ILE B 1 269 ? 21.031 22.078 11.664 1 96.69 269 ILE B N 1
ATOM 5365 C CA . ILE B 1 269 ? 21.406 21.375 12.891 1 96.69 269 ILE B CA 1
ATOM 5366 C C . ILE B 1 269 ? 20.219 20.547 13.391 1 96.69 269 ILE B C 1
ATOM 5368 O O . ILE B 1 269 ? 20.391 19.391 13.789 1 96.69 269 ILE B O 1
ATOM 5372 N N . ALA B 1 270 ? 19.078 21.125 13.344 1 96.56 270 ALA B N 1
ATOM 5373 C CA . ALA B 1 270 ? 17.891 20.422 13.812 1 96.56 270 ALA B CA 1
ATOM 5374 C C . ALA B 1 270 ? 17.625 19.172 12.977 1 96.56 270 ALA B C 1
ATOM 5376 O O . ALA B 1 270 ? 17.391 18.094 13.523 1 96.56 270 ALA B O 1
ATOM 5377 N N . TYR B 1 271 ? 17.672 19.344 11.648 1 97.25 271 TYR B N 1
ATOM 5378 C CA . TYR B 1 271 ? 17.406 18.203 10.773 1 97.25 271 TYR B CA 1
ATOM 5379 C C . TYR B 1 271 ? 18.484 17.141 10.914 1 97.25 271 TYR B C 1
ATOM 5381 O O . TYR B 1 271 ? 18.203 15.945 10.797 1 97.25 271 TYR B O 1
ATOM 5389 N N . PHE B 1 272 ? 19.703 17.562 11.172 1 97.75 272 PHE B N 1
ATOM 5390 C CA . PHE B 1 272 ? 20.781 16.609 11.383 1 97.75 272 PHE B CA 1
ATOM 5391 C C . PHE B 1 272 ? 20.516 15.734 12.602 1 97.75 272 PHE B C 1
ATOM 5393 O O . PHE B 1 272 ? 20.688 14.508 12.547 1 97.75 272 PHE B O 1
ATOM 5400 N N . MET B 1 273 ? 20.031 16.328 13.609 1 96.44 273 MET B N 1
ATOM 5401 C CA . MET B 1 273 ? 19.75 15.609 14.852 1 96.44 273 MET B CA 1
ATOM 5402 C C . MET B 1 273 ? 18.469 14.789 14.734 1 96.44 273 MET B C 1
ATOM 5404 O O . MET B 1 273 ? 18.453 13.609 15.07 1 96.44 273 MET B O 1
ATOM 5408 N N . ILE B 1 274 ? 17.469 15.398 14.219 1 95.81 274 ILE B N 1
ATOM 5409 C CA . ILE B 1 274 ? 16.172 14.75 14.141 1 95.81 274 ILE B CA 1
ATOM 5410 C C . ILE B 1 274 ? 16.234 13.555 13.195 1 95.81 274 ILE B C 1
ATOM 5412 O O . ILE B 1 274 ? 15.625 12.516 13.445 1 95.81 274 ILE B O 1
ATOM 5416 N N . SER B 1 275 ? 16.969 13.734 12.086 1 97 275 SER B N 1
ATOM 5417 C CA . SER B 1 275 ? 17.094 12.641 11.133 1 97 275 SER B CA 1
ATOM 5418 C C . SER B 1 275 ? 17.828 11.453 11.742 1 97 275 SER B C 1
ATOM 5420 O O . SER B 1 275 ? 17.578 10.305 11.391 1 97 275 SER B O 1
ATOM 5422 N N . LEU B 1 276 ? 18.766 11.703 12.648 1 97.44 276 LEU B N 1
ATOM 5423 C CA . LEU B 1 276 ? 19.453 10.625 13.344 1 97.44 276 LEU B CA 1
ATOM 5424 C C . LEU B 1 276 ? 18.484 9.797 14.164 1 97.44 276 LEU B C 1
ATOM 5426 O O . LEU B 1 276 ? 18.469 8.562 14.07 1 97.44 276 LEU B O 1
ATOM 5430 N N . PHE B 1 277 ? 17.672 10.453 14.891 1 96.56 277 PHE B N 1
ATOM 5431 C CA . PHE B 1 277 ? 16.719 9.75 15.742 1 96.56 277 PHE B CA 1
ATOM 5432 C C . PHE B 1 277 ? 15.641 9.07 14.898 1 96.56 277 PHE B C 1
ATOM 5434 O O . PHE B 1 277 ? 15.148 8 15.258 1 96.56 277 PHE B O 1
ATOM 5441 N N . TYR B 1 278 ? 15.273 9.742 13.836 1 95.25 278 TYR B N 1
ATOM 5442 C CA . TYR B 1 278 ? 14.344 9.109 12.906 1 95.25 278 TYR B CA 1
ATOM 5443 C C . TYR B 1 278 ? 14.922 7.812 12.359 1 95.25 278 TYR B C 1
ATOM 5445 O O . TYR B 1 278 ? 14.203 6.816 12.227 1 95.25 278 TYR B O 1
ATOM 5453 N N . SER B 1 279 ? 16.203 7.82 12.078 1 96.69 279 SER B N 1
ATOM 5454 C CA . SER B 1 279 ? 16.891 6.629 11.578 1 96.69 279 SER B CA 1
ATOM 5455 C C . SER B 1 279 ? 17.016 5.57 12.664 1 96.69 279 SER B C 1
ATOM 5457 O O . SER B 1 279 ? 16.922 4.375 12.383 1 96.69 279 SER B O 1
ATOM 5459 N N . LEU B 1 280 ? 17.234 6.004 13.898 1 96.56 280 LEU B N 1
ATOM 5460 C CA . LEU B 1 280 ? 17.359 5.082 15.023 1 96.56 280 LEU B CA 1
ATOM 5461 C C . LEU B 1 280 ? 16.047 4.375 15.305 1 96.56 280 LEU B C 1
ATOM 5463 O O . LEU B 1 280 ? 16.031 3.256 15.82 1 96.56 280 LEU B O 1
ATOM 5467 N N . LEU B 1 281 ? 14.953 4.996 14.945 1 95.19 281 LEU B N 1
ATOM 5468 C CA . LEU B 1 281 ? 13.648 4.371 15.086 1 95.19 281 LEU B CA 1
ATOM 5469 C C . LEU B 1 281 ? 13.562 3.082 14.281 1 95.19 281 LEU B C 1
ATOM 5471 O O . LEU B 1 281 ? 13.102 2.057 14.781 1 95.19 281 LEU B O 1
ATOM 5475 N N . SER B 1 282 ? 14.023 3.143 13.039 1 94.81 282 SER B N 1
ATOM 5476 C CA . SER B 1 282 ? 14.008 1.956 12.188 1 94.81 282 SER B CA 1
ATOM 5477 C C . SER B 1 282 ? 14.961 0.886 12.711 1 94.81 282 SER B C 1
ATOM 5479 O O . SER B 1 282 ? 14.68 -0.309 12.609 1 94.81 282 SER B O 1
ATOM 5481 N N . ARG B 1 283 ? 16.047 1.335 13.312 1 94 283 ARG B N 1
ATOM 5482 C CA . ARG B 1 283 ? 16.984 0.393 13.922 1 94 283 ARG B CA 1
ATOM 5483 C C . ARG B 1 283 ? 16.359 -0.287 15.133 1 94 283 ARG B C 1
ATOM 5485 O O . ARG B 1 283 ? 16.594 -1.471 15.383 1 94 283 ARG B O 1
ATOM 5492 N N . ALA B 1 284 ? 15.578 0.418 15.883 1 93.94 284 ALA B N 1
ATOM 5493 C CA . ALA B 1 284 ? 14.906 -0.118 17.062 1 93.94 284 ALA B CA 1
ATOM 5494 C C . ALA B 1 284 ? 13.922 -1.223 16.688 1 93.94 284 ALA B C 1
ATOM 5496 O O . ALA B 1 284 ? 13.664 -2.129 17.484 1 93.94 284 ALA B O 1
ATOM 5497 N N . PHE B 1 285 ? 13.43 -1.158 15.5 1 93.88 285 PHE B N 1
ATOM 5498 C CA . PHE B 1 285 ? 12.508 -2.189 15.039 1 93.88 285 PHE B CA 1
ATOM 5499 C C . PHE B 1 285 ? 13.227 -3.209 14.164 1 93.88 285 PHE B C 1
ATOM 5501 O O . PHE B 1 285 ? 12.625 -3.799 13.266 1 93.88 285 PHE B O 1
ATOM 5508 N N . GLN B 1 286 ? 14.531 -3.27 14.25 1 91.25 286 GLN B N 1
ATOM 5509 C CA . GLN B 1 286 ? 15.398 -4.359 13.812 1 91.25 286 GLN B CA 1
ATOM 5510 C C . GLN B 1 286 ? 15.539 -4.379 12.289 1 91.25 286 GLN B C 1
ATOM 5512 O O . GLN B 1 286 ? 15.578 -5.449 11.68 1 91.25 286 GLN B O 1
ATOM 5517 N N . VAL B 1 287 ? 15.531 -3.217 11.758 1 94.06 287 VAL B N 1
ATOM 5518 C CA . VAL B 1 287 ? 15.828 -3.137 10.336 1 94.06 287 VAL B CA 1
ATOM 5519 C C . VAL B 1 287 ? 17.312 -3.381 10.102 1 94.06 287 VAL B C 1
ATOM 5521 O O . VAL B 1 287 ? 18.156 -2.811 10.797 1 94.06 287 VAL B O 1
ATOM 5524 N N . ASP B 1 288 ? 17.688 -4.258 9.227 1 93.62 288 ASP B N 1
ATOM 5525 C CA . ASP B 1 288 ? 19.062 -4.559 8.891 1 93.62 288 ASP B CA 1
ATOM 5526 C C . ASP B 1 288 ? 19.578 -3.627 7.797 1 93.62 288 ASP B C 1
ATOM 5528 O O . ASP B 1 288 ? 19.078 -3.637 6.676 1 93.62 288 ASP B O 1
ATOM 5532 N N . PHE B 1 289 ? 20.562 -2.887 8.102 1 95.69 289 PHE B N 1
ATOM 5533 C CA . PHE B 1 289 ? 21.094 -1.903 7.164 1 95.69 289 PHE B CA 1
ATOM 5534 C C . PHE B 1 289 ? 22.375 -2.41 6.52 1 95.69 289 PHE B C 1
ATOM 5536 O O . PHE B 1 289 ? 22.984 -1.712 5.711 1 95.69 289 PHE B O 1
ATOM 5543 N N . SER B 1 290 ? 22.812 -3.637 6.797 1 94.25 290 SER B N 1
ATOM 5544 C CA . SER B 1 290 ? 24.141 -4.098 6.395 1 94.25 290 SER B CA 1
ATOM 5545 C C . SER B 1 290 ? 24.094 -4.887 5.094 1 94.25 290 SER B C 1
ATOM 5547 O O . SER B 1 290 ? 25.125 -5.27 4.547 1 94.25 290 SER B O 1
ATOM 5549 N N . ARG B 1 291 ? 22.953 -5.09 4.527 1 93.38 291 ARG B N 1
ATOM 5550 C CA . ARG B 1 291 ? 22.766 -5.996 3.402 1 93.38 291 ARG B CA 1
ATOM 5551 C C . ARG B 1 291 ? 23.609 -5.574 2.209 1 93.38 291 ARG B C 1
ATOM 5553 O O . ARG B 1 291 ? 24.281 -6.406 1.591 1 93.38 291 ARG B O 1
ATOM 5560 N N . LYS B 1 292 ? 23.656 -4.332 1.904 1 93.12 292 LYS B N 1
ATOM 5561 C CA . LYS B 1 292 ? 24.328 -3.869 0.692 1 93.12 292 LYS B CA 1
ATOM 5562 C C . LYS B 1 292 ? 25.656 -3.201 1.021 1 93.12 292 LYS B C 1
ATOM 5564 O O . LYS B 1 292 ? 26.672 -3.453 0.356 1 93.12 292 LYS B O 1
ATOM 5569 N N . PHE B 1 293 ? 25.719 -2.396 2.143 1 96.19 293 PHE B N 1
ATOM 5570 C CA . PHE B 1 293 ? 26.875 -1.549 2.389 1 96.19 293 PHE B CA 1
ATOM 5571 C C . PHE B 1 293 ? 27.547 -1.913 3.709 1 96.19 293 PHE B C 1
ATOM 5573 O O . PHE B 1 293 ? 28.375 -1.154 4.227 1 96.19 293 PHE B O 1
ATOM 5580 N N . GLY B 1 294 ? 27.156 -3.07 4.336 1 95.56 294 GLY B N 1
ATOM 5581 C CA . GLY B 1 294 ? 27.75 -3.498 5.594 1 95.56 294 GLY B CA 1
ATOM 5582 C C . GLY B 1 294 ? 27.5 -2.533 6.734 1 95.56 294 GLY B C 1
ATOM 5583 O O . GLY B 1 294 ? 26.359 -2.07 6.922 1 95.56 294 GLY B O 1
ATOM 5584 N N . SER B 1 295 ? 28.516 -2.152 7.434 1 93.5 295 SER B N 1
ATOM 5585 C CA . SER B 1 295 ? 28.391 -1.313 8.617 1 93.5 295 SER B CA 1
ATOM 5586 C C . SER B 1 295 ? 28.078 0.134 8.242 1 93.5 295 SER B C 1
ATOM 5588 O O . SER B 1 295 ? 27.547 0.893 9.047 1 93.5 295 SER B O 1
ATOM 5590 N N . ALA B 1 296 ? 28.391 0.474 6.996 1 96.38 296 ALA B N 1
ATOM 5591 C CA . ALA B 1 296 ? 28.188 1.849 6.551 1 96.38 296 ALA B CA 1
ATOM 5592 C C . ALA B 1 296 ? 26.719 2.094 6.199 1 96.38 296 ALA B C 1
ATOM 5594 O O . ALA B 1 296 ? 26.297 3.24 6.016 1 96.38 296 ALA B O 1
ATOM 5595 N N . GLY B 1 297 ? 25.938 1.008 6.148 1 97.25 297 GLY B N 1
ATOM 5596 C CA . GLY B 1 297 ? 24.547 1.104 5.707 1 97.25 297 GLY B CA 1
ATOM 5597 C C . GLY B 1 297 ? 23.719 2.037 6.559 1 97.25 297 GLY B C 1
ATOM 5598 O O . GLY B 1 297 ? 22.938 2.84 6.031 1 97.25 297 GLY B O 1
ATOM 5599 N N . PHE B 1 298 ? 23.906 1.985 7.855 1 97.69 298 PHE B N 1
ATOM 5600 C CA . PHE B 1 298 ? 23.125 2.822 8.758 1 97.69 298 PHE B CA 1
ATOM 5601 C C . PHE B 1 298 ? 23.453 4.293 8.555 1 97.69 298 PHE B C 1
ATOM 5603 O O . PHE B 1 298 ? 22.562 5.145 8.531 1 97.69 298 PHE B O 1
ATOM 5610 N N . VAL B 1 299 ? 24.766 4.621 8.43 1 97.94 299 VAL B N 1
ATOM 5611 C CA . VAL B 1 299 ? 25.188 6.004 8.266 1 97.94 299 VAL B CA 1
ATOM 5612 C C . VAL B 1 299 ? 24.656 6.566 6.953 1 97.94 299 VAL B C 1
ATOM 5614 O O . VAL B 1 299 ? 24.203 7.715 6.895 1 97.94 299 VAL B O 1
ATOM 5617 N N . ILE B 1 300 ? 24.703 5.758 5.891 1 98.19 300 ILE B N 1
ATOM 5618 C CA . ILE B 1 300 ? 24.172 6.195 4.605 1 98.19 300 ILE B CA 1
ATOM 5619 C C . ILE B 1 300 ? 22.672 6.438 4.719 1 98.19 300 ILE B C 1
ATOM 5621 O O . ILE B 1 300 ? 22.141 7.414 4.18 1 98.19 300 ILE B O 1
ATOM 5625 N N . PHE B 1 301 ? 22 5.508 5.426 1 98.12 301 PHE B N 1
ATOM 5626 C CA . PHE B 1 301 ? 20.578 5.645 5.664 1 98.12 301 PHE B CA 1
ATOM 5627 C C . PHE B 1 301 ? 20.266 6.938 6.41 1 98.12 301 PHE B C 1
ATOM 5629 O O . PHE B 1 301 ? 19.344 7.672 6.043 1 98.12 301 PHE B O 1
ATOM 5636 N N . TRP B 1 302 ? 21.047 7.273 7.422 1 98.19 302 TRP B N 1
ATOM 5637 C CA . TRP B 1 302 ? 20.922 8.508 8.195 1 98.19 302 TRP B CA 1
ATOM 5638 C C . TRP B 1 302 ? 21.125 9.727 7.309 1 98.19 302 TRP B C 1
ATOM 5640 O O . TRP B 1 302 ? 20.344 10.68 7.352 1 98.19 302 TRP B O 1
ATOM 5650 N N . MET B 1 303 ? 22.094 9.688 6.438 1 98.5 303 MET B N 1
ATOM 5651 C CA . MET B 1 303 ? 22.406 10.82 5.57 1 98.5 303 MET B CA 1
ATOM 5652 C C . MET B 1 303 ? 21.281 11.039 4.555 1 98.5 303 MET B C 1
ATOM 5654 O O . MET B 1 303 ? 20.969 12.18 4.203 1 98.5 303 MET B O 1
ATOM 5658 N N . VAL B 1 304 ? 20.719 9.938 4.055 1 98.19 304 VAL B N 1
ATOM 5659 C CA . VAL B 1 304 ? 19.609 10.062 3.109 1 98.19 304 VAL B CA 1
ATOM 5660 C C . VAL B 1 304 ? 18.438 10.766 3.779 1 98.19 304 VAL B C 1
ATOM 5662 O O . VAL B 1 304 ? 17.828 11.664 3.189 1 98.19 304 VAL B O 1
ATOM 5665 N N . ASN B 1 305 ? 18.125 10.367 5.016 1 97.81 305 ASN B N 1
ATOM 5666 C CA . ASN B 1 305 ? 17.047 11.008 5.75 1 97.81 305 ASN B CA 1
ATOM 5667 C C . ASN B 1 305 ? 17.359 12.461 6.07 1 97.81 305 ASN B C 1
ATOM 5669 O O . ASN B 1 305 ? 16.484 13.312 6.059 1 97.81 305 ASN B O 1
ATOM 5673 N N . PHE B 1 306 ? 18.641 12.742 6.355 1 98.31 306 PHE B N 1
ATOM 5674 C CA . PHE B 1 306 ? 19.078 14.102 6.645 1 98.31 306 PHE B CA 1
ATOM 5675 C C . PHE B 1 306 ? 18.891 15 5.43 1 98.31 306 PHE B C 1
ATOM 5677 O O . PHE B 1 306 ? 18.203 16.031 5.512 1 98.31 306 PHE B O 1
ATOM 5684 N N . VAL B 1 307 ? 19.375 14.555 4.312 1 98.38 307 VAL B N 1
ATOM 5685 C CA . VAL B 1 307 ? 19.266 15.367 3.102 1 98.38 307 VAL B CA 1
ATOM 5686 C C . VAL B 1 307 ? 17.812 15.383 2.631 1 98.38 307 VAL B C 1
ATOM 5688 O O . VAL B 1 307 ? 17.344 16.375 2.078 1 98.38 307 VAL B O 1
ATOM 5691 N N . GLY B 1 308 ? 17.109 14.227 2.83 1 98.06 308 GLY B N 1
ATOM 5692 C CA . GLY B 1 308 ? 15.688 14.211 2.543 1 98.06 308 GLY B CA 1
ATOM 5693 C C . GLY B 1 308 ? 14.914 15.266 3.311 1 98.06 308 GLY B C 1
ATOM 5694 O O . GLY B 1 308 ? 14.109 16 2.729 1 98.06 308 GLY B O 1
ATOM 5695 N N . MET B 1 309 ? 15.203 15.367 4.594 1 97.5 309 MET B N 1
ATOM 5696 C CA . MET B 1 309 ? 14.539 16.375 5.418 1 97.5 309 MET B CA 1
ATOM 5697 C C . MET B 1 309 ? 14.93 17.781 4.977 1 97.5 309 MET B C 1
ATOM 5699 O O . MET B 1 309 ? 14.102 18.703 4.996 1 97.5 309 MET B O 1
ATOM 5703 N N . LEU B 1 310 ? 16.156 17.953 4.625 1 98.12 310 LEU B N 1
ATOM 5704 C CA . LEU B 1 310 ? 16.594 19.266 4.133 1 98.12 310 LEU B CA 1
ATOM 5705 C C . LEU B 1 310 ? 15.836 19.641 2.857 1 98.12 310 LEU B C 1
ATOM 5707 O O . LEU B 1 310 ? 15.398 20.781 2.705 1 98.12 310 LEU B O 1
ATOM 5711 N N . SER B 1 311 ? 15.688 18.656 1.986 1 98.19 311 SER B N 1
ATOM 5712 C CA . SER B 1 311 ? 15.062 18.906 0.695 1 98.19 311 SER B CA 1
ATOM 5713 C C . SER B 1 311 ? 13.602 19.312 0.862 1 98.19 311 SER B C 1
ATOM 5715 O O . SER B 1 311 ? 13.125 20.234 0.188 1 98.19 311 SER B O 1
ATOM 5717 N N . VAL B 1 312 ? 12.922 18.703 1.753 1 97.25 312 VAL B N 1
ATOM 5718 C CA . VAL B 1 312 ? 11.5 19 1.901 1 97.25 312 VAL B CA 1
ATOM 5719 C C . VAL B 1 312 ? 11.32 20.109 2.945 1 97.25 312 VAL B C 1
ATOM 5721 O O . VAL B 1 312 ? 10.461 20.984 2.793 1 97.25 312 VAL B O 1
ATOM 5724 N N . GLY B 1 313 ? 12.125 20.109 3.986 1 96.25 313 GLY B N 1
ATOM 5725 C CA . GLY B 1 313 ? 11.984 21.047 5.09 1 96.25 313 GLY B CA 1
ATOM 5726 C C . GLY B 1 313 ? 12.398 22.469 4.734 1 96.25 313 GLY B C 1
ATOM 5727 O O . GLY B 1 313 ? 11.758 23.438 5.145 1 96.25 313 GLY B O 1
ATOM 5728 N N . LEU B 1 314 ? 13.5 22.625 4.074 1 97.19 314 LEU B N 1
ATOM 5729 C CA . LEU B 1 314 ? 13.953 23.953 3.689 1 97.19 314 LEU B CA 1
ATOM 5730 C C . LEU B 1 314 ? 12.969 24.609 2.723 1 97.19 314 LEU B C 1
ATOM 5732 O O . LEU B 1 314 ? 12.828 25.828 2.697 1 97.19 314 LEU B O 1
ATOM 5736 N N . ALA B 1 315 ? 12.328 23.75 1.912 1 97 315 ALA B N 1
ATOM 5737 C CA . ALA B 1 315 ? 11.266 24.281 1.071 1 97 315 ALA B CA 1
ATOM 5738 C C . ALA B 1 315 ? 10.141 24.875 1.921 1 97 315 ALA B C 1
ATOM 5740 O O . ALA B 1 315 ? 9.609 25.938 1.599 1 97 315 ALA B O 1
ATOM 5741 N N . LEU B 1 316 ? 9.836 24.203 2.963 1 95.31 316 LEU B N 1
ATOM 5742 C CA . LEU B 1 316 ? 8.836 24.719 3.895 1 95.31 316 LEU B CA 1
ATOM 5743 C C . LEU B 1 316 ? 9.32 26 4.562 1 95.31 316 LEU B C 1
ATOM 5745 O O . LEU B 1 316 ? 8.555 26.953 4.703 1 95.31 316 LEU B O 1
ATOM 5749 N N . GLU B 1 317 ? 10.578 26.016 4.941 1 95.5 317 GLU B N 1
ATOM 5750 C CA . GLU B 1 317 ? 11.18 27.188 5.57 1 95.5 317 GLU B CA 1
ATOM 5751 C C . GLU B 1 317 ? 11.148 28.391 4.633 1 95.5 317 GLU B C 1
ATOM 5753 O O . GLU B 1 317 ? 10.883 29.516 5.062 1 95.5 317 GLU B O 1
ATOM 5758 N N . ALA B 1 318 ? 11.406 28.125 3.455 1 96.56 318 ALA B N 1
ATOM 5759 C CA . ALA B 1 318 ? 11.383 29.203 2.471 1 96.56 318 ALA B CA 1
ATOM 5760 C C . ALA B 1 318 ? 9.961 29.688 2.236 1 96.56 318 ALA B C 1
ATOM 5762 O O . ALA B 1 318 ? 9.711 30.906 2.236 1 96.56 318 ALA B O 1
ATOM 5763 N N . MET B 1 319 ? 9.062 28.812 2.121 1 95.56 319 MET B N 1
ATOM 5764 C CA . MET B 1 319 ? 7.695 29.156 1.734 1 95.56 319 MET B CA 1
ATOM 5765 C C . MET B 1 319 ? 6.965 29.844 2.883 1 95.56 319 MET B C 1
ATOM 5767 O O . MET B 1 319 ? 6.094 30.688 2.654 1 95.56 319 MET B O 1
ATOM 5771 N N . ILE B 1 320 ? 7.324 29.484 4.105 1 92.75 320 ILE B N 1
ATOM 5772 C CA . ILE B 1 320 ? 6.637 30.094 5.234 1 92.75 320 ILE B CA 1
ATOM 5773 C C . ILE B 1 320 ? 6.949 31.594 5.27 1 92.75 320 ILE B C 1
ATOM 5775 O O . ILE B 1 320 ? 6.176 32.375 5.816 1 92.75 320 ILE B O 1
ATOM 5779 N N . THR B 1 321 ? 8.109 32 4.723 1 93.06 321 THR B N 1
ATOM 5780 C CA . THR B 1 321 ? 8.484 33.406 4.633 1 93.06 321 THR B CA 1
ATOM 5781 C C . THR B 1 321 ? 7.512 34.156 3.734 1 93.06 321 THR B C 1
ATOM 5783 O O . THR B 1 321 ? 7.152 35.312 4.023 1 93.06 321 THR B O 1
ATOM 5786 N N . LEU B 1 322 ? 7.082 33.531 2.746 1 92.38 322 LEU B N 1
ATOM 5787 C CA . LEU B 1 322 ? 6.184 34.156 1.787 1 92.38 322 LEU B CA 1
ATOM 5788 C C . LEU B 1 322 ? 4.73 34 2.211 1 92.38 322 LEU B C 1
ATOM 5790 O O . LEU B 1 322 ? 3.943 34.938 2.129 1 92.38 322 LEU B O 1
ATOM 5794 N N . LEU B 1 323 ? 4.371 32.781 2.645 1 89.12 323 LEU B N 1
ATOM 5795 C CA . LEU B 1 323 ? 2.973 32.438 2.844 1 89.12 323 LEU B CA 1
ATOM 5796 C C . LEU B 1 323 ? 2.539 32.688 4.277 1 89.12 323 LEU B C 1
ATOM 5798 O O . LEU B 1 323 ? 1.341 32.75 4.57 1 89.12 323 LEU B O 1
ATOM 5802 N N . THR B 1 324 ? 3.498 32.875 5.188 1 84.88 324 THR B N 1
ATOM 5803 C CA . THR B 1 324 ? 3.199 33.031 6.605 1 84.88 324 THR B CA 1
ATOM 5804 C C . THR B 1 324 ? 2.514 31.781 7.145 1 84.88 324 THR B C 1
ATOM 5806 O O . THR B 1 324 ? 2.295 30.812 6.402 1 84.88 324 THR B O 1
ATOM 5809 N N . ILE B 1 325 ? 2.256 31.703 8.367 1 78.56 325 ILE B N 1
ATOM 5810 C CA . ILE B 1 325 ? 1.685 30.562 9.055 1 78.56 325 ILE B CA 1
ATOM 5811 C C . ILE B 1 325 ? 0.261 30.312 8.562 1 78.56 325 ILE B C 1
ATOM 5813 O O . ILE B 1 325 ? -0.195 29.172 8.508 1 78.56 325 ILE B O 1
ATOM 5817 N N . ARG B 1 326 ? -0.372 31.359 8.008 1 74.81 326 ARG B N 1
ATOM 5818 C CA . ARG B 1 326 ? -1.777 31.312 7.613 1 74.81 326 ARG B CA 1
ATOM 5819 C C . ARG B 1 326 ? -1.979 30.422 6.395 1 74.81 326 ARG B C 1
ATOM 5821 O O . ARG B 1 326 ? -2.965 29.688 6.312 1 74.81 326 ARG B O 1
ATOM 5828 N N . PHE B 1 327 ? -1.057 30.375 5.473 1 81.5 327 PHE B N 1
ATOM 5829 C CA . PHE B 1 327 ? -1.275 29.672 4.211 1 81.5 327 PHE B CA 1
ATOM 5830 C C . PHE B 1 327 ? -0.361 28.469 4.094 1 81.5 327 PHE B C 1
ATOM 5832 O O . PHE B 1 327 ? -0.426 27.719 3.113 1 81.5 327 PHE B O 1
ATOM 5839 N N . MET B 1 328 ? 0.417 28.234 5.137 1 83.12 328 MET B N 1
ATOM 5840 C CA . MET B 1 328 ? 1.4 27.156 5.113 1 83.12 328 MET B CA 1
ATOM 5841 C C . MET B 1 328 ? 0.714 25.797 5.016 1 83.12 328 MET B C 1
ATOM 5843 O O . MET B 1 328 ? 1.203 24.891 4.332 1 83.12 328 MET B O 1
ATOM 5847 N N . PRO B 1 329 ? -0.417 25.594 5.641 1 75.81 329 PRO B N 1
ATOM 5848 C CA . PRO B 1 329 ? -1.058 24.266 5.543 1 75.81 329 PRO B CA 1
ATOM 5849 C C . PRO B 1 329 ? -1.416 23.891 4.105 1 75.81 329 PRO B C 1
ATOM 5851 O O . PRO B 1 329 ? -1.319 22.734 3.727 1 75.81 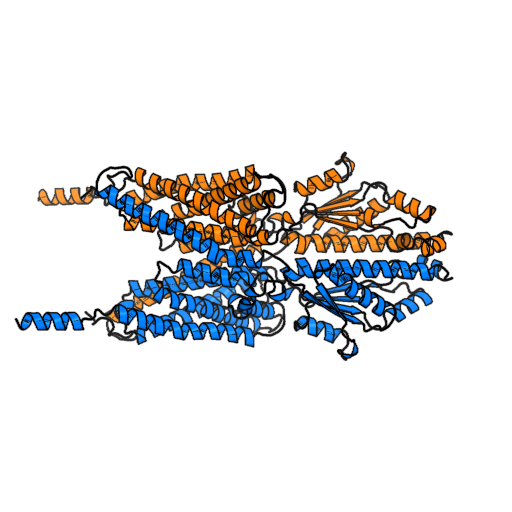329 PRO B O 1
ATOM 5854 N N . PHE B 1 330 ? -1.761 24.906 3.307 1 82.19 330 PHE B N 1
ATOM 5855 C CA . PHE B 1 330 ? -2.102 24.625 1.914 1 82.19 330 PHE B CA 1
ATOM 5856 C C . PHE B 1 330 ? -0.875 24.172 1.134 1 82.19 330 PHE B C 1
ATOM 5858 O O . PHE B 1 330 ? -0.959 23.25 0.317 1 82.19 330 PHE B O 1
ATOM 5865 N N . PHE B 1 331 ? 0.203 24.828 1.422 1 89.94 331 PHE B N 1
ATOM 5866 C CA . PHE B 1 331 ? 1.436 24.422 0.759 1 89.94 331 PHE B CA 1
ATOM 5867 C C . PHE B 1 331 ? 1.863 23.031 1.226 1 89.94 331 PHE B C 1
ATOM 5869 O O . PHE B 1 331 ? 2.363 22.234 0.432 1 89.94 331 PHE B O 1
ATOM 5876 N N . MET B 1 332 ? 1.636 22.781 2.475 1 87.38 332 MET B N 1
ATOM 5877 C CA . MET B 1 332 ? 2.01 21.484 3.033 1 87.38 332 MET B CA 1
ATOM 5878 C C . MET B 1 332 ? 1.231 20.359 2.359 1 87.38 332 MET B C 1
ATOM 5880 O O . MET B 1 332 ? 1.802 19.312 2.02 1 87.38 332 MET B O 1
ATOM 5884 N N . ILE B 1 333 ? -0.033 20.547 2.125 1 86.81 333 ILE B N 1
ATOM 5885 C CA . ILE B 1 333 ? -0.87 19.547 1.48 1 86.81 333 ILE B CA 1
ATOM 5886 C C . ILE B 1 333 ? -0.378 19.297 0.056 1 86.81 333 ILE B C 1
ATOM 5888 O O . ILE B 1 333 ? -0.212 18.141 -0.36 1 86.81 333 ILE B O 1
ATOM 5892 N N . LEU B 1 334 ? -0.133 20.406 -0.632 1 93.25 334 LEU B N 1
ATOM 5893 C CA . LEU B 1 334 ? 0.372 20.297 -1.997 1 93.25 334 LEU B CA 1
ATOM 5894 C C . LEU B 1 334 ? 1.693 19.531 -2.029 1 93.25 334 LEU B C 1
ATOM 5896 O O . LEU B 1 334 ? 1.886 18.656 -2.871 1 93.25 334 LEU B O 1
ATOM 5900 N N . TRP B 1 335 ? 2.559 19.906 -1.054 1 94.94 335 TRP B N 1
ATOM 5901 C CA . TRP B 1 335 ? 3.891 19.312 -0.995 1 94.94 335 TRP B CA 1
ATOM 5902 C C . TRP B 1 335 ? 3.814 17.828 -0.642 1 94.94 335 TRP B C 1
ATOM 5904 O O . TRP B 1 335 ? 4.531 17 -1.221 1 94.94 335 TRP B O 1
ATOM 5914 N N . ILE B 1 336 ? 2.914 17.422 0.239 1 92.94 336 ILE B N 1
ATOM 5915 C CA . ILE B 1 336 ? 2.734 16.016 0.635 1 92.94 336 ILE B CA 1
ATOM 5916 C C . ILE B 1 336 ? 2.154 15.227 -0.531 1 92.94 336 ILE B C 1
ATOM 5918 O O . ILE B 1 336 ? 2.721 14.211 -0.937 1 92.94 336 ILE B O 1
ATOM 5922 N N . ILE B 1 337 ? 1.12 15.734 -1.165 1 94.25 337 ILE B N 1
ATOM 5923 C CA . ILE B 1 337 ? 0.348 14.961 -2.137 1 94.25 337 ILE B CA 1
ATOM 5924 C C . ILE B 1 337 ? 1.146 14.812 -3.43 1 94.25 337 ILE B C 1
ATOM 5926 O O . ILE B 1 337 ? 1.184 13.734 -4.023 1 94.25 337 ILE B O 1
ATOM 5930 N N . SER B 1 338 ? 1.841 15.875 -3.844 1 96 338 SER B N 1
ATOM 5931 C CA . SER B 1 338 ? 2.643 15.789 -5.059 1 96 338 SER B CA 1
ATOM 5932 C C . SER B 1 338 ? 3.787 14.797 -4.898 1 96 338 SER B C 1
ATOM 5934 O O . SER B 1 338 ? 4.199 14.156 -5.867 1 96 338 SER B O 1
ATOM 5936 N N . ASN B 1 339 ? 4.273 14.617 -3.67 1 96.81 339 ASN B N 1
ATOM 5937 C CA . ASN B 1 339 ? 5.383 13.703 -3.412 1 96.81 339 ASN B CA 1
ATOM 5938 C C . ASN B 1 339 ? 4.891 12.273 -3.221 1 96.81 339 ASN B C 1
ATOM 5940 O O . ASN B 1 339 ? 5.496 11.328 -3.738 1 96.81 339 ASN B O 1
ATOM 5944 N N . VAL B 1 340 ? 3.789 12.109 -2.566 1 93.5 340 VAL B N 1
ATOM 5945 C CA . VAL B 1 340 ? 3.312 10.781 -2.213 1 93.5 340 VAL B CA 1
ATOM 5946 C C . VAL B 1 340 ? 2.723 10.094 -3.445 1 93.5 340 VAL B C 1
ATOM 5948 O O . VAL B 1 340 ? 2.795 8.875 -3.578 1 93.5 340 VAL B O 1
ATOM 5951 N N . SER B 1 341 ? 2.207 10.82 -4.438 1 95.19 341 SER B N 1
ATOM 5952 C CA . SER B 1 341 ? 1.511 10.297 -5.609 1 95.19 341 SER B CA 1
ATOM 5953 C C . SER B 1 341 ? 2.461 9.523 -6.52 1 95.19 341 SER B C 1
ATOM 5955 O O . SER B 1 341 ? 2.023 8.727 -7.348 1 95.19 341 SER B O 1
ATOM 5957 N N . VAL B 1 342 ? 3.783 9.703 -6.309 1 96.12 342 VAL B N 1
ATOM 5958 C CA . VAL B 1 342 ? 4.723 9.117 -7.262 1 96.12 342 VAL B CA 1
ATOM 5959 C C . VAL B 1 342 ? 5.562 8.047 -6.57 1 96.12 342 VAL B C 1
ATOM 5961 O O . VAL B 1 342 ? 6.594 7.625 -7.098 1 96.12 342 VAL B O 1
ATOM 5964 N N . CYS B 1 343 ? 5.086 7.594 -5.363 1 93.06 343 CYS B N 1
ATOM 5965 C CA . CYS B 1 343 ? 5.922 6.68 -4.594 1 93.06 343 CYS B CA 1
ATOM 5966 C C . CYS B 1 343 ? 5.262 5.309 -4.473 1 93.06 343 CYS B C 1
ATOM 5968 O O . CYS B 1 343 ? 5.922 4.324 -4.137 1 93.06 343 CYS B O 1
ATOM 5970 N N . PHE B 1 344 ? 3.988 5.176 -4.773 1 92 344 PHE B N 1
ATOM 5971 C CA . PHE B 1 344 ? 3.254 3.953 -4.469 1 92 344 PHE B CA 1
ATOM 5972 C C . PHE B 1 344 ? 3.443 2.92 -5.574 1 92 344 PHE B C 1
ATOM 5974 O O . PHE B 1 344 ? 3.766 1.763 -5.297 1 92 344 PHE B O 1
ATOM 5981 N N . MET B 1 345 ? 3.197 3.344 -6.805 1 95.62 345 MET B N 1
ATOM 5982 C CA . MET B 1 345 ? 3.389 2.518 -7.996 1 95.62 345 MET B CA 1
ATOM 5983 C C . MET B 1 345 ? 4.551 3.033 -8.836 1 95.62 345 MET B C 1
ATOM 5985 O O . MET B 1 345 ? 4.906 4.211 -8.758 1 95.62 345 MET B O 1
ATOM 5989 N N . PRO B 1 346 ? 5.176 2.145 -9.57 1 96.06 346 PRO B N 1
ATOM 5990 C CA . PRO B 1 346 ? 6.254 2.637 -10.438 1 96.06 346 PRO B CA 1
ATOM 5991 C C . PRO B 1 346 ? 5.762 3.641 -11.477 1 96.06 346 PRO B C 1
ATOM 5993 O O . PRO B 1 346 ? 4.66 3.496 -12.008 1 96.06 346 PRO B O 1
ATOM 5996 N N . LEU B 1 347 ? 6.594 4.59 -11.805 1 96.56 347 LEU B N 1
ATOM 5997 C CA . LEU B 1 347 ? 6.242 5.652 -12.75 1 96.56 347 LEU B CA 1
ATOM 5998 C C . LEU B 1 347 ? 5.977 5.082 -14.133 1 96.56 347 LEU B C 1
ATOM 6000 O O . LEU B 1 347 ? 5.203 5.652 -14.906 1 96.56 347 LEU B O 1
ATOM 6004 N N . ALA B 1 348 ? 6.523 3.885 -14.422 1 95.19 348 ALA B N 1
ATOM 6005 C CA . ALA B 1 348 ? 6.434 3.254 -15.742 1 95.19 348 ALA B CA 1
ATOM 6006 C C . ALA B 1 348 ? 4.992 2.869 -16.062 1 95.19 348 ALA B C 1
ATOM 6008 O O . ALA B 1 348 ? 4.625 2.742 -17.234 1 95.19 348 ALA B O 1
ATOM 6009 N N . ILE B 1 349 ? 4.133 2.676 -15.016 1 96.12 349 ILE B N 1
ATOM 6010 C CA . ILE B 1 349 ? 2.777 2.211 -15.305 1 96.12 349 ILE B CA 1
ATOM 6011 C C . ILE B 1 349 ? 1.779 3.334 -15.031 1 96.12 349 ILE B C 1
ATOM 6013 O O . ILE B 1 349 ? 0.567 3.141 -15.156 1 96.12 349 ILE B O 1
ATOM 6017 N N . LEU B 1 350 ? 2.238 4.508 -14.625 1 96.31 350 LEU B N 1
ATOM 6018 C CA . LEU B 1 350 ? 1.382 5.664 -14.383 1 96.31 350 LEU B CA 1
ATOM 6019 C C . LEU B 1 350 ? 1.235 6.5 -15.656 1 96.31 350 LEU B C 1
ATOM 6021 O O . LEU B 1 350 ? 2.012 6.344 -16.594 1 96.31 350 LEU B O 1
ATOM 6025 N N . PRO B 1 351 ? 0.164 7.348 -15.711 1 94.69 351 PRO B N 1
ATOM 6026 C CA . PRO B 1 351 ? 0.095 8.305 -16.828 1 94.69 351 PRO B CA 1
ATOM 6027 C C . PRO B 1 351 ? 1.353 9.156 -16.938 1 94.69 351 PRO B C 1
ATOM 6029 O O . PRO B 1 351 ? 2.01 9.445 -15.938 1 94.69 351 PRO B O 1
ATOM 6032 N N . ASN B 1 352 ? 1.672 9.68 -18.094 1 95.19 352 ASN B N 1
ATOM 6033 C CA . ASN B 1 352 ? 2.938 10.336 -18.406 1 95.19 352 ASN B CA 1
ATOM 6034 C C . ASN B 1 352 ? 3.117 11.617 -17.594 1 95.19 352 ASN B C 1
ATOM 6036 O O . ASN B 1 352 ? 4.246 12.039 -17.328 1 95.19 352 ASN B O 1
ATOM 6040 N N . VAL B 1 353 ? 2.029 12.203 -17.141 1 95.88 353 VAL B N 1
ATOM 6041 C CA . VAL B 1 353 ? 2.117 13.461 -16.406 1 95.88 353 VAL B CA 1
ATOM 6042 C C . VAL B 1 353 ? 2.863 13.234 -15.086 1 95.88 353 VAL B C 1
ATOM 6044 O O . VAL B 1 353 ? 3.502 14.156 -14.562 1 95.88 353 VAL B O 1
ATOM 6047 N N . TYR B 1 354 ? 2.955 12.062 -14.602 1 97.19 354 TYR B N 1
ATOM 6048 C CA . TYR B 1 354 ? 3.539 11.773 -13.297 1 97.19 354 TYR B CA 1
ATOM 6049 C C . TYR B 1 354 ? 5.039 11.523 -13.414 1 97.19 354 TYR B C 1
ATOM 6051 O O . TYR B 1 354 ? 5.707 11.234 -12.414 1 97.19 354 TYR B O 1
ATOM 6059 N N . ARG B 1 355 ? 5.598 11.719 -14.57 1 96.94 355 ARG B N 1
ATOM 6060 C CA . ARG B 1 355 ? 7.035 11.555 -14.766 1 96.94 355 ARG B CA 1
ATOM 6061 C C . ARG B 1 355 ? 7.812 12.656 -14.055 1 96.94 355 ARG B C 1
ATOM 6063 O O . ARG B 1 355 ? 9.031 12.562 -13.891 1 96.94 355 ARG B O 1
ATOM 6070 N N . TYR B 1 356 ? 7.102 13.625 -13.523 1 97.44 356 TYR B N 1
ATOM 6071 C CA . TYR B 1 356 ? 7.766 14.625 -12.688 1 97.44 356 TYR B CA 1
ATOM 6072 C C . TYR B 1 356 ? 8.328 13.992 -11.422 1 97.44 356 TYR B C 1
ATOM 6074 O O . TYR B 1 356 ? 9.195 14.57 -10.766 1 97.44 356 TYR B O 1
ATOM 6082 N N . GLY B 1 357 ? 7.848 12.766 -11.133 1 97.38 357 GLY B N 1
ATOM 6083 C CA . GLY B 1 357 ? 8.25 12.039 -9.93 1 97.38 357 GLY B CA 1
ATOM 6084 C C . GLY B 1 357 ? 9.742 11.773 -9.875 1 97.38 357 GLY B C 1
ATOM 6085 O O . GLY B 1 357 ? 10.32 11.695 -8.789 1 97.38 357 GLY B O 1
ATOM 6086 N N . TYR B 1 358 ? 10.391 11.719 -11.039 1 97.12 358 TYR B N 1
ATOM 6087 C CA . TYR B 1 358 ? 11.82 11.43 -11.078 1 97.12 358 TYR B CA 1
ATOM 6088 C C . TYR B 1 358 ? 12.617 12.516 -10.359 1 97.12 358 TYR B C 1
ATOM 6090 O O . TYR B 1 358 ? 13.711 12.266 -9.859 1 97.12 358 TYR B O 1
ATOM 6098 N N . ALA B 1 359 ? 11.992 13.648 -10.211 1 97.69 359 ALA B N 1
ATOM 6099 C CA . ALA B 1 359 ? 12.703 14.781 -9.625 1 97.69 359 ALA B CA 1
ATOM 6100 C C . ALA B 1 359 ? 12.227 15.039 -8.195 1 97.69 359 ALA B C 1
ATOM 6102 O O . ALA B 1 359 ? 12.781 15.898 -7.5 1 97.69 359 ALA B O 1
ATOM 6103 N N . MET B 1 360 ? 11.266 14.297 -7.73 1 98 360 MET B N 1
ATOM 6104 C CA . MET B 1 360 ? 10.641 14.633 -6.457 1 98 360 MET B CA 1
ATOM 6105 C C . MET B 1 360 ? 11.414 14.039 -5.289 1 98 360 MET B C 1
ATOM 6107 O O . MET B 1 360 ? 11.977 12.945 -5.406 1 98 360 MET B O 1
ATOM 6111 N N . PRO B 1 361 ? 11.43 14.641 -4.164 1 98.12 361 PRO B N 1
ATOM 6112 C CA . PRO B 1 361 ? 12.211 14.203 -3.008 1 98.12 361 PRO B CA 1
ATOM 6113 C C . PRO B 1 361 ? 11.805 12.82 -2.506 1 98.12 361 PRO B C 1
ATOM 6115 O O . PRO B 1 361 ? 12.656 11.953 -2.312 1 98.12 361 PRO B O 1
ATOM 6118 N N . PHE B 1 362 ? 10.484 12.531 -2.371 1 98.06 362 PHE B N 1
ATOM 6119 C CA . PHE B 1 362 ? 10.039 11.258 -1.811 1 98.06 362 PHE B CA 1
ATOM 6120 C C . PHE B 1 362 ? 10.484 10.094 -2.682 1 98.06 362 PHE B C 1
ATOM 6122 O O . PHE B 1 362 ? 10.938 9.062 -2.168 1 98.06 362 PHE B O 1
ATOM 6129 N N . TYR B 1 363 ? 10.383 10.344 -4.031 1 98 363 TYR B N 1
ATOM 6130 C CA . TYR B 1 363 ? 10.781 9.305 -4.965 1 98 363 TYR B CA 1
ATOM 6131 C C . TYR B 1 363 ? 12.258 8.945 -4.793 1 98 363 TYR B C 1
ATOM 6133 O O . TYR B 1 363 ? 12.617 7.766 -4.758 1 98 363 TYR B O 1
ATOM 6141 N N . ASN B 1 364 ? 13.047 9.914 -4.598 1 98.56 364 ASN B N 1
ATOM 6142 C CA . ASN B 1 364 ? 14.492 9.711 -4.523 1 98.56 364 ASN B CA 1
ATOM 6143 C C . ASN B 1 364 ? 14.914 9.211 -3.148 1 98.56 364 ASN B C 1
ATOM 6145 O O . ASN B 1 364 ? 15.859 8.43 -3.033 1 98.56 364 ASN B O 1
ATOM 6149 N N . VAL B 1 365 ? 14.242 9.648 -2.092 1 98.38 365 VAL B N 1
ATOM 6150 C CA . VAL B 1 365 ? 14.516 9.078 -0.776 1 98.38 365 VAL B CA 1
ATOM 6151 C C . VAL B 1 365 ? 14.125 7.602 -0.762 1 98.38 365 VAL B C 1
ATOM 6153 O O . VAL B 1 365 ? 14.898 6.754 -0.3 1 98.38 365 VAL B O 1
ATOM 6156 N N . SER B 1 366 ? 12.977 7.301 -1.308 1 98 366 SER B N 1
ATOM 6157 C CA . SER B 1 366 ? 12.5 5.922 -1.365 1 98 366 SER B CA 1
ATOM 6158 C C . SER B 1 366 ? 13.453 5.039 -2.166 1 98 366 SER B C 1
ATOM 6160 O O . SER B 1 366 ? 13.766 3.92 -1.755 1 98 366 SER B O 1
ATOM 6162 N N . GLY B 1 367 ? 13.906 5.574 -3.312 1 97.56 367 GLY B N 1
ATOM 6163 C CA . GLY B 1 367 ? 14.852 4.832 -4.125 1 97.56 367 GLY B CA 1
ATOM 6164 C C . GLY B 1 367 ? 16.156 4.535 -3.404 1 97.56 367 GLY B C 1
ATOM 6165 O O . GLY B 1 367 ? 16.672 3.416 -3.477 1 97.56 367 GLY B O 1
ATOM 6166 N N . ALA B 1 368 ? 16.656 5.484 -2.684 1 98.12 368 ALA B N 1
ATOM 6167 C CA . ALA B 1 368 ? 17.891 5.312 -1.932 1 98.12 368 ALA B CA 1
ATOM 6168 C C . ALA B 1 368 ? 17.719 4.297 -0.808 1 98.12 368 ALA B C 1
ATOM 6170 O O . ALA B 1 368 ? 18.594 3.449 -0.587 1 98.12 368 ALA B O 1
ATOM 6171 N N . VAL B 1 369 ? 16.609 4.375 -0.147 1 97.81 369 VAL B N 1
ATOM 6172 C CA . VAL B 1 369 ? 16.344 3.479 0.97 1 97.81 369 VAL B CA 1
ATOM 6173 C C . VAL B 1 369 ? 16.234 2.041 0.464 1 97.81 369 VAL B C 1
ATOM 6175 O O . VAL B 1 369 ? 16.75 1.117 1.095 1 97.81 369 VAL B O 1
ATOM 6178 N N . ARG B 1 370 ? 15.617 1.853 -0.68 1 97.62 370 ARG B N 1
ATOM 6179 C CA . ARG B 1 370 ? 15.484 0.516 -1.25 1 97.62 370 ARG B CA 1
ATOM 6180 C C . ARG B 1 370 ? 16.844 -0.057 -1.624 1 97.62 370 ARG B C 1
ATOM 6182 O O . ARG B 1 370 ? 17.094 -1.254 -1.459 1 97.62 370 ARG B O 1
ATOM 6189 N N . THR B 1 371 ? 17.688 0.796 -2.104 1 97.75 371 THR B N 1
ATOM 6190 C CA . THR B 1 371 ? 19.047 0.364 -2.408 1 97.75 371 THR B CA 1
ATOM 6191 C C . THR B 1 371 ? 19.766 -0.074 -1.139 1 97.75 371 THR B C 1
ATOM 6193 O O . THR B 1 371 ? 20.422 -1.118 -1.12 1 97.75 371 THR B O 1
ATOM 6196 N N . ILE B 1 372 ? 19.609 0.627 -0.109 1 98 372 ILE B N 1
ATOM 6197 C CA . ILE B 1 372 ? 20.328 0.389 1.14 1 98 372 ILE B CA 1
ATOM 6198 C C . ILE B 1 372 ? 19.781 -0.871 1.812 1 98 372 ILE B C 1
ATOM 6200 O O . ILE B 1 372 ? 20.547 -1.727 2.254 1 98 372 ILE B O 1
ATOM 6204 N N . LEU B 1 373 ? 18.469 -1.041 1.836 1 97.44 373 LEU B N 1
ATOM 6205 C CA . LEU B 1 373 ? 17.844 -2.09 2.633 1 97.44 373 LEU B CA 1
ATOM 6206 C C . LEU B 1 373 ? 17.812 -3.408 1.867 1 97.44 373 LEU B C 1
ATOM 6208 O O . LEU B 1 373 ? 17.938 -4.48 2.463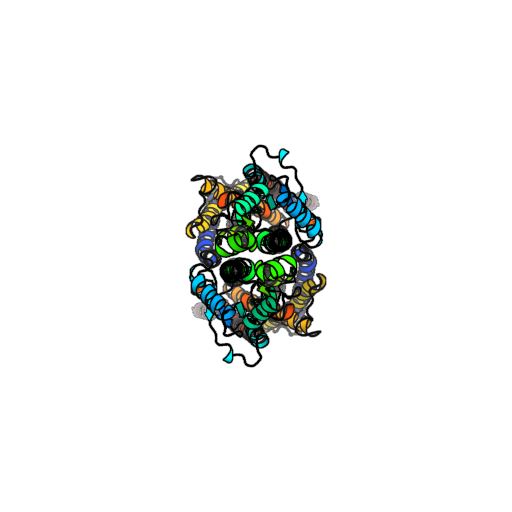 1 97.44 373 LEU B O 1
ATOM 6212 N N . PHE B 1 374 ? 17.672 -3.301 0.51 1 97.75 374 PHE B N 1
ATOM 6213 C CA . PHE B 1 374 ? 17.375 -4.531 -0.221 1 97.75 374 PHE B CA 1
ATOM 6214 C C . PHE B 1 374 ? 18.469 -4.809 -1.253 1 97.75 374 PHE B C 1
ATOM 6216 O O . PHE B 1 374 ? 18.578 -5.93 -1.753 1 97.75 374 PHE B O 1
ATOM 6223 N N . GLY B 1 375 ? 19.219 -3.834 -1.624 1 96.75 375 GLY B N 1
ATOM 6224 C CA . GLY B 1 375 ? 20.25 -4.023 -2.625 1 96.75 375 GLY B CA 1
ATOM 6225 C C . GLY B 1 375 ? 19.734 -3.895 -4.047 1 96.75 375 GLY B C 1
ATOM 6226 O O . GLY B 1 375 ? 20.188 -4.613 -4.941 1 96.75 375 GLY B O 1
ATOM 6227 N N . THR B 1 376 ? 18.719 -3.061 -4.219 1 96.94 376 THR B N 1
ATOM 6228 C CA . THR B 1 376 ? 18.297 -2.758 -5.578 1 96.94 376 THR B CA 1
ATOM 6229 C C . THR B 1 376 ? 19.375 -1.979 -6.328 1 96.94 376 THR B C 1
ATOM 6231 O O . THR B 1 376 ? 20.5 -1.834 -5.832 1 96.94 376 THR B O 1
ATOM 6234 N N . LYS B 1 377 ? 19.078 -1.545 -7.562 1 96.88 377 LYS B N 1
ATOM 6235 C CA . LYS B 1 377 ? 20.062 -0.826 -8.367 1 96.88 377 LYS B CA 1
ATOM 6236 C C . LYS B 1 377 ? 20.688 0.312 -7.574 1 96.88 377 LYS B C 1
ATOM 6238 O O . LYS B 1 377 ? 19.984 1.095 -6.93 1 96.88 377 LYS B O 1
ATOM 6243 N N . ASN B 1 378 ? 22 0.39 -7.629 1 96.19 378 ASN B N 1
ATOM 6244 C CA . ASN B 1 378 ? 22.719 1.42 -6.887 1 96.19 378 ASN B CA 1
ATOM 6245 C C . ASN B 1 378 ? 22.766 2.738 -7.652 1 96.19 378 ASN B C 1
ATOM 6247 O O . ASN B 1 378 ? 23.625 2.939 -8.5 1 96.19 378 ASN B O 1
ATOM 6251 N N . GLU B 1 379 ? 21.859 3.57 -7.309 1 96.81 379 GLU B N 1
ATOM 6252 C CA . GLU B 1 379 ? 21.828 4.926 -7.852 1 96.81 379 GLU B CA 1
ATOM 6253 C C . GLU B 1 379 ? 21.859 5.969 -6.734 1 96.81 379 GLU B C 1
ATOM 6255 O O . GLU B 1 379 ? 21.172 6.984 -6.812 1 96.81 379 GLU B O 1
ATOM 6260 N N . LEU B 1 380 ? 22.547 5.645 -5.715 1 96.94 380 LEU B N 1
ATOM 6261 C CA . LEU B 1 380 ? 22.594 6.52 -4.547 1 96.94 380 LEU B CA 1
ATOM 6262 C C . LEU B 1 380 ? 23.078 7.914 -4.93 1 96.94 380 LEU B C 1
ATOM 6264 O O . LEU B 1 380 ? 22.547 8.914 -4.453 1 96.94 380 LEU B O 1
ATOM 6268 N N . GLY B 1 381 ? 24.141 7.938 -5.777 1 97.38 381 GLY B N 1
ATOM 6269 C CA . GLY B 1 381 ? 24.641 9.234 -6.215 1 97.38 381 GLY B CA 1
ATOM 6270 C C . GLY B 1 381 ? 23.578 10.094 -6.863 1 97.38 381 GLY B C 1
ATOM 6271 O O . GLY B 1 381 ? 23.5 11.297 -6.59 1 97.38 381 GLY B O 1
ATOM 6272 N N . LEU B 1 382 ? 22.812 9.523 -7.707 1 97.94 382 LEU B N 1
ATOM 6273 C CA . LEU B 1 382 ? 21.734 10.25 -8.391 1 97.94 382 LEU B CA 1
ATOM 6274 C C . LEU B 1 382 ? 20.688 10.719 -7.391 1 97.94 382 LEU B C 1
ATOM 6276 O O . LEU B 1 382 ? 20.25 11.875 -7.449 1 97.94 382 LEU B O 1
ATOM 6280 N N . HIS B 1 383 ? 20.266 9.844 -6.5 1 98.12 383 HIS B N 1
ATOM 6281 C CA . HIS B 1 383 ? 19.266 10.203 -5.496 1 98.12 383 HIS B CA 1
ATOM 6282 C C . HIS B 1 383 ? 19.75 11.344 -4.617 1 98.12 383 HIS B C 1
ATOM 6284 O O . HIS B 1 383 ? 19.031 12.328 -4.418 1 98.12 383 HIS B O 1
ATOM 6290 N N . PHE B 1 384 ? 21.031 11.281 -4.184 1 98.31 384 PHE B N 1
ATOM 6291 C CA . PHE B 1 384 ? 21.625 12.344 -3.379 1 98.31 384 PHE B CA 1
ATOM 6292 C C . PHE B 1 384 ? 21.719 13.641 -4.176 1 98.31 384 PHE B C 1
ATOM 6294 O O . PHE B 1 384 ? 21.453 14.719 -3.65 1 98.31 384 PHE B O 1
ATOM 6301 N N . GLY B 1 385 ? 22.078 13.43 -5.426 1 98.5 385 GLY B N 1
ATOM 6302 C CA . GLY B 1 385 ? 22.203 14.609 -6.273 1 98.5 385 GLY B CA 1
ATOM 6303 C C . GLY B 1 385 ? 20.906 15.391 -6.398 1 98.5 385 GLY B C 1
ATOM 6304 O O . GLY B 1 385 ? 20.906 16.625 -6.281 1 98.5 385 GLY B O 1
ATOM 6305 N N . ILE B 1 386 ? 19.828 14.734 -6.609 1 98.62 386 ILE B N 1
ATOM 6306 C CA . ILE B 1 386 ? 18.547 15.391 -6.773 1 98.62 386 ILE B CA 1
ATOM 6307 C C . ILE B 1 386 ? 18.109 16.016 -5.449 1 98.62 386 ILE B C 1
ATOM 6309 O O . ILE B 1 386 ? 17.609 17.156 -5.426 1 98.62 386 ILE B O 1
ATOM 6313 N N . LEU B 1 387 ? 18.281 15.297 -4.328 1 98.62 387 LEU B N 1
ATOM 6314 C CA . LEU B 1 387 ? 17.922 15.828 -3.018 1 98.62 387 LEU B CA 1
ATOM 6315 C C . LEU B 1 387 ? 18.734 17.078 -2.691 1 98.62 387 LEU B C 1
ATOM 6317 O O . LEU B 1 387 ? 18.203 18.047 -2.168 1 98.62 387 LEU B O 1
ATOM 6321 N N . ILE B 1 388 ? 20.047 17.078 -3.029 1 98.44 388 ILE B N 1
ATOM 6322 C CA . ILE B 1 388 ? 20.906 18.219 -2.789 1 98.44 388 ILE B CA 1
ATOM 6323 C C . ILE B 1 388 ? 20.5 19.375 -3.686 1 98.44 388 ILE B C 1
ATOM 6325 O O . ILE B 1 388 ? 20.547 20.547 -3.271 1 98.44 388 ILE B O 1
ATOM 6329 N N . ALA B 1 389 ? 20.047 19.047 -4.879 1 98.5 389 ALA B N 1
ATOM 6330 C CA . ALA B 1 389 ? 19.562 20.094 -5.773 1 98.5 389 ALA B CA 1
ATOM 6331 C C . ALA B 1 389 ? 18.359 20.812 -5.172 1 98.5 389 ALA B C 1
ATOM 6333 O O . ALA B 1 389 ? 18.266 22.047 -5.227 1 98.5 389 ALA B O 1
ATOM 6334 N N . TRP B 1 390 ? 17.391 20.062 -4.617 1 98.38 390 TRP B N 1
ATOM 6335 C CA . TRP B 1 390 ? 16.234 20.672 -3.963 1 98.38 390 TRP B CA 1
ATOM 6336 C C . TRP B 1 390 ? 16.672 21.516 -2.77 1 98.38 390 TRP B C 1
ATOM 6338 O O . TRP B 1 390 ? 16.109 22.594 -2.527 1 98.38 390 TRP B O 1
ATOM 6348 N N . THR B 1 391 ? 17.625 21.016 -2.047 1 98.25 391 THR B N 1
ATOM 6349 C CA . THR B 1 391 ? 18.172 21.75 -0.917 1 98.25 391 THR B CA 1
ATOM 6350 C C . THR B 1 391 ? 18.781 23.062 -1.382 1 98.25 391 THR B C 1
ATOM 6352 O O . THR B 1 391 ? 18.531 24.125 -0.789 1 98.25 391 THR B O 1
ATOM 6355 N N . ALA B 1 392 ? 19.578 23.031 -2.441 1 98.06 392 ALA B N 1
ATOM 6356 C CA . ALA B 1 392 ? 20.219 24.219 -2.992 1 98.06 392 ALA B CA 1
ATOM 6357 C C . ALA B 1 392 ? 19.172 25.234 -3.461 1 98.06 392 ALA B C 1
ATOM 6359 O O . ALA B 1 392 ? 19.328 26.438 -3.244 1 98.06 392 ALA B O 1
ATOM 6360 N N . ILE B 1 393 ? 18.156 24.766 -4.094 1 97.88 393 ILE B N 1
ATOM 6361 C CA . ILE B 1 393 ? 17.078 25.641 -4.543 1 97.88 393 ILE B CA 1
ATOM 6362 C C . ILE B 1 393 ? 16.484 26.391 -3.35 1 97.88 393 ILE B C 1
ATOM 6364 O O . ILE B 1 393 ? 16.281 27.609 -3.412 1 97.88 393 ILE B O 1
ATOM 6368 N N . SER B 1 394 ? 16.297 25.656 -2.275 1 97.31 394 SER B N 1
ATOM 6369 C CA . SER B 1 394 ? 15.703 26.266 -1.089 1 97.31 394 SER B CA 1
ATOM 6370 C C . SER B 1 394 ? 16.688 27.219 -0.417 1 97.31 394 SER B C 1
ATOM 6372 O O . SER B 1 394 ? 16.281 28.234 0.157 1 97.31 394 SER B O 1
ATOM 6374 N N . MET B 1 395 ? 17.984 26.938 -0.5 1 96.62 395 MET B N 1
ATOM 6375 C CA . MET B 1 395 ? 19 27.812 0.073 1 96.62 395 MET B CA 1
ATOM 6376 C C . MET B 1 395 ? 19.094 29.125 -0.704 1 96.62 395 MET B C 1
ATOM 6378 O O . MET B 1 395 ? 19.578 30.125 -0.177 1 96.62 395 MET B O 1
ATOM 6382 N N . ILE B 1 396 ? 18.609 29.094 -1.894 1 97.12 396 ILE B N 1
ATOM 6383 C CA . ILE B 1 396 ? 18.578 30.312 -2.701 1 97.12 396 ILE B CA 1
ATOM 6384 C C . ILE B 1 396 ? 17.25 31.031 -2.484 1 97.12 396 ILE B C 1
ATOM 6386 O O . ILE B 1 396 ? 17.234 32.25 -2.301 1 97.12 396 ILE B O 1
ATOM 6390 N N . THR B 1 397 ? 16.156 30.297 -2.434 1 97 397 THR B N 1
ATOM 6391 C CA . THR B 1 397 ? 14.844 30.906 -2.338 1 97 397 THR B CA 1
ATOM 6392 C C . THR B 1 397 ? 14.625 31.5 -0.948 1 97 397 THR B C 1
ATOM 6394 O O . THR B 1 397 ? 13.977 32.531 -0.804 1 97 397 THR B O 1
ATOM 6397 N N . LEU B 1 398 ? 15.156 30.859 0.065 1 96.81 398 LEU B N 1
ATOM 6398 C CA . LEU B 1 398 ? 14.945 31.344 1.424 1 96.81 398 LEU B CA 1
ATOM 6399 C C . LEU B 1 398 ? 15.523 32.75 1.59 1 96.81 398 LEU B C 1
ATOM 6401 O O . LEU B 1 398 ? 14.805 33.688 1.968 1 96.81 398 LEU B O 1
ATOM 6405 N N . PRO B 1 399 ? 16.828 33.031 1.224 1 95.88 399 PRO B N 1
ATOM 6406 C CA . PRO B 1 399 ? 17.359 34.406 1.323 1 95.88 399 PRO B CA 1
ATOM 6407 C C . PRO B 1 399 ? 16.625 35.375 0.41 1 95.88 399 PRO B C 1
ATOM 6409 O O . PRO B 1 399 ? 16.422 36.531 0.786 1 95.88 399 PRO B O 1
ATOM 6412 N N . THR B 1 400 ? 16.234 34.969 -0.739 1 96.12 400 THR B N 1
ATOM 6413 C CA . THR B 1 400 ? 15.539 35.844 -1.681 1 96.12 400 THR B CA 1
ATOM 6414 C C . THR B 1 400 ? 14.18 36.25 -1.13 1 96.12 400 THR B C 1
ATOM 6416 O O . THR B 1 400 ? 13.82 37.438 -1.181 1 96.12 400 THR B O 1
ATOM 6419 N N . PHE B 1 401 ? 13.445 35.281 -0.604 1 96.06 401 PHE B N 1
ATOM 6420 C CA . PHE B 1 401 ? 12.133 35.594 -0.047 1 96.06 401 PHE B CA 1
ATOM 6421 C C . PHE B 1 401 ? 12.258 36.469 1.188 1 96.06 401 PHE B C 1
ATOM 6423 O O . PHE B 1 401 ? 11.453 37.375 1.389 1 96.06 401 PHE B O 1
ATOM 6430 N N . GLN B 1 402 ? 13.281 36.188 2.021 1 93.31 402 GLN B N 1
ATOM 6431 C CA . GLN B 1 402 ? 13.5 36.969 3.229 1 93.31 402 GLN B CA 1
ATOM 6432 C C . GLN B 1 402 ? 13.844 38.406 2.885 1 93.31 402 GLN B C 1
ATOM 6434 O O . GLN B 1 402 ? 13.344 39.344 3.521 1 93.31 402 GLN B O 1
ATOM 6439 N N . TRP B 1 403 ? 14.695 38.531 1.907 1 91.62 403 TRP B N 1
ATOM 6440 C CA . TRP B 1 403 ? 15.062 39.875 1.443 1 91.62 403 TRP B CA 1
ATOM 6441 C C . TRP B 1 403 ? 13.852 40.625 0.888 1 91.62 403 TRP B C 1
ATOM 6443 O O . TRP B 1 403 ? 13.641 41.781 1.199 1 91.62 403 TRP B O 1
ATOM 6453 N N . PHE B 1 404 ? 13.094 39.969 0.164 1 92.38 404 PHE B N 1
ATOM 6454 C CA . PHE B 1 404 ? 11.914 40.531 -0.455 1 92.38 404 PHE B CA 1
ATOM 6455 C C . PHE B 1 404 ? 10.906 40.969 0.604 1 92.38 404 PHE B C 1
ATOM 6457 O O . PHE B 1 404 ? 10.359 42.062 0.534 1 92.38 404 PHE B O 1
ATOM 6464 N N . MET B 1 405 ? 10.656 40.156 1.581 1 90.5 405 MET B N 1
ATOM 6465 C CA . MET B 1 405 ? 9.664 40.438 2.607 1 90.5 405 MET B CA 1
ATOM 6466 C C . MET B 1 405 ? 10.141 41.562 3.531 1 90.5 405 MET B C 1
ATOM 6468 O O . MET B 1 405 ? 9.336 42.344 4 1 90.5 405 MET B O 1
ATOM 6472 N N . ARG B 1 406 ? 11.414 41.656 3.826 1 87.12 406 ARG B N 1
ATOM 6473 C CA . ARG B 1 406 ? 11.961 42.719 4.668 1 87.12 406 ARG B CA 1
ATOM 6474 C C . ARG B 1 406 ? 11.891 44.062 3.959 1 87.12 406 ARG B C 1
ATOM 6476 O O . ARG B 1 406 ? 11.641 45.094 4.59 1 87.12 406 ARG B O 1
ATOM 6483 N N . ARG B 1 407 ? 12.117 44.094 2.748 1 84.5 407 ARG B N 1
ATOM 6484 C CA . ARG B 1 407 ? 12.031 45.344 1.974 1 84.5 407 ARG B CA 1
ATOM 6485 C C . ARG B 1 407 ? 10.602 45.844 1.952 1 84.5 407 ARG B C 1
ATOM 6487 O O . ARG B 1 407 ? 10.375 47.062 1.967 1 84.5 407 ARG B O 1
ATOM 6494 N N . LYS B 1 408 ? 9.75 44.938 1.982 1 83.12 408 LYS B N 1
ATOM 6495 C CA . LYS B 1 408 ? 8.344 45.312 1.963 1 83.12 408 LYS B CA 1
ATOM 6496 C C . LYS B 1 408 ? 7.895 45.844 3.324 1 83.12 408 LYS B C 1
ATOM 6498 O O . LYS B 1 408 ? 6.992 46.688 3.406 1 83.12 408 LYS B O 1
ATOM 6503 N N . SER B 1 409 ? 8.414 45.375 4.426 1 74.94 409 SER B N 1
ATOM 6504 C CA . SER B 1 409 ? 8.016 45.75 5.773 1 74.94 409 SER B CA 1
ATOM 6505 C C . SER B 1 409 ? 8.633 47.094 6.164 1 74.94 409 SER B C 1
ATOM 6507 O O . SER B 1 409 ? 8.156 47.75 7.09 1 74.94 409 SER B O 1
ATOM 6509 N N . ILE B 1 410 ? 9.82 47.625 5.758 1 60.94 410 ILE B N 1
ATOM 6510 C CA . ILE B 1 410 ? 10.43 48.906 6.082 1 60.94 410 ILE B CA 1
ATOM 6511 C C . ILE B 1 410 ? 9.586 50.031 5.496 1 60.94 410 ILE B C 1
ATOM 6513 O O . ILE B 1 410 ? 9.383 50.094 4.281 1 60.94 410 ILE B O 1
ATOM 6517 N N . PRO B 1 411 ? 8.672 50.531 6.383 1 54.22 411 PRO B N 1
ATOM 6518 C CA . PRO B 1 411 ? 7.922 51.688 5.914 1 54.22 411 PRO B CA 1
ATOM 6519 C C . PRO B 1 411 ? 8.789 52.688 5.156 1 54.22 411 PRO B C 1
ATOM 6521 O O . PRO B 1 411 ? 9.992 52.812 5.426 1 54.22 411 PRO B O 1
ATOM 6524 N N . ASP B 1 412 ? 8.492 53.031 3.965 1 45.38 412 ASP B N 1
ATOM 6525 C CA . ASP B 1 412 ? 9.094 54.188 3.332 1 45.38 412 ASP B CA 1
ATOM 6526 C C . ASP B 1 412 ? 9.258 55.344 4.328 1 45.38 412 ASP B C 1
ATOM 6528 O O . ASP B 1 412 ? 8.297 56.062 4.605 1 45.38 412 ASP B O 1
ATOM 6532 N N . THR B 1 413 ? 9.781 55.219 5.395 1 42.25 413 THR B N 1
ATOM 6533 C CA . THR B 1 413 ? 10.039 56.375 6.246 1 42.25 413 THR B CA 1
ATOM 6534 C C . THR B 1 413 ? 10.594 57.531 5.43 1 42.25 413 THR B C 1
ATOM 6536 O O . THR B 1 413 ? 10.867 58.594 5.973 1 42.25 413 THR B O 1
ATOM 6539 N N . THR B 1 414 ? 11.086 57.281 4.316 1 42.56 414 THR B N 1
ATOM 6540 C CA . THR B 1 414 ? 11.438 58.469 3.539 1 42.56 414 THR B CA 1
ATOM 6541 C C . THR B 1 414 ? 10.195 59.281 3.191 1 42.56 414 THR B C 1
ATOM 6543 O O . THR B 1 414 ? 10.273 60.5 2.967 1 42.56 414 THR B O 1
ATOM 6546 N N . GLY B 1 415 ? 9.055 58.625 3.176 1 41.22 415 GLY B N 1
ATOM 6547 C CA . GLY B 1 415 ? 7.898 59.469 2.941 1 41.22 415 GLY B CA 1
ATOM 6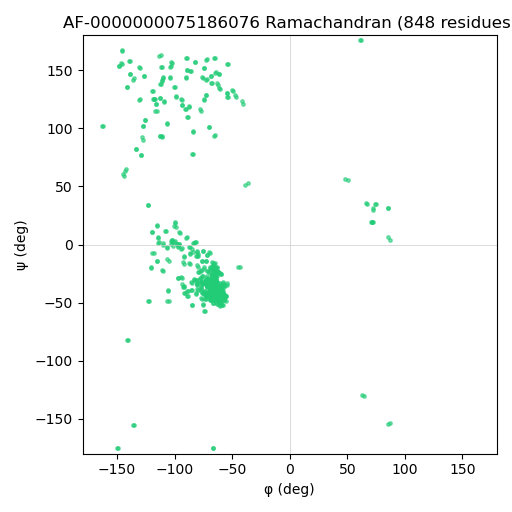548 C C . GLY B 1 415 ? 7.41 60.188 4.191 1 41.22 415 GLY B C 1
ATOM 6549 O O . GLY B 1 415 ? 6.645 61.156 4.109 1 41.22 415 GLY B O 1
ATOM 6550 N N . LEU B 1 416 ? 7.562 59.625 5.383 1 44.44 416 LEU B N 1
ATOM 6551 C CA . LEU B 1 416 ? 7.195 60.344 6.582 1 44.44 416 LEU B CA 1
ATOM 6552 C C . LEU B 1 416 ? 8.258 61.406 6.922 1 44.44 416 LEU B C 1
ATOM 6554 O O . LEU B 1 416 ? 7.957 62.406 7.559 1 44.44 416 LEU B O 1
ATOM 6558 N N . ARG B 1 417 ? 9.555 61.188 6.652 1 45.34 417 ARG B N 1
ATOM 6559 C CA . ARG B 1 417 ? 10.531 62.281 6.77 1 45.34 417 ARG B CA 1
ATOM 6560 C C . ARG B 1 417 ? 10.266 63.375 5.738 1 45.34 417 ARG B C 1
ATOM 6562 O O . ARG B 1 417 ? 10.43 64.562 6.031 1 45.34 417 ARG B O 1
ATOM 6569 N N . GLU B 1 418 ? 9.812 62.938 4.574 1 44.22 418 GLU B N 1
ATOM 6570 C CA . GLU B 1 418 ? 9.492 63.969 3.598 1 44.22 418 GLU B CA 1
ATOM 6571 C C . GLU B 1 418 ? 8.203 64.688 3.971 1 44.22 418 GLU B C 1
ATOM 6573 O O . GLU B 1 418 ? 8.086 65.938 3.764 1 44.22 418 GLU B O 1
ATOM 6578 N N . GLU B 1 419 ? 7.297 63.969 4.586 1 46.47 419 GLU B N 1
ATOM 6579 C CA . GLU B 1 419 ? 6.098 64.688 5.004 1 46.47 419 GLU B CA 1
ATOM 6580 C C . GLU B 1 419 ? 6.34 65.438 6.293 1 46.47 419 GLU B C 1
ATOM 6582 O O . GLU B 1 419 ? 5.789 66.562 6.484 1 46.47 419 GLU B O 1
ATOM 6587 N N . GLY B 1 420 ? 7.055 64.938 7.23 1 46.78 420 GLY B N 1
ATOM 6588 C CA . GLY B 1 420 ? 7.422 65.688 8.398 1 46.78 420 GLY B CA 1
ATOM 6589 C C . GLY B 1 420 ? 8.289 66.875 8.07 1 46.78 420 GLY B C 1
ATOM 6590 O O . GLY B 1 420 ? 8.125 68 8.656 1 46.78 420 GLY B O 1
ATOM 6591 N N . ASP B 1 421 ? 9.258 66.75 7.188 1 51.56 421 ASP B N 1
ATOM 6592 C CA . ASP B 1 421 ? 10.055 67.938 6.766 1 51.56 421 ASP B CA 1
ATOM 6593 C C . ASP B 1 421 ? 9.203 68.938 6.004 1 51.56 421 ASP B C 1
ATOM 6595 O O . ASP B 1 421 ? 9.523 70.125 5.98 1 51.56 421 ASP B O 1
ATOM 6599 N N . LYS B 1 422 ? 8.094 68.5 5.406 1 56.5 422 LYS B N 1
ATOM 6600 C CA . LYS B 1 422 ? 7.191 69.5 4.754 1 56.5 422 LYS B CA 1
ATOM 6601 C C . LYS B 1 422 ? 6.367 70.25 5.785 1 56.5 422 LYS B C 1
ATOM 6603 O O . LYS B 1 422 ? 6.117 71.438 5.617 1 56.5 422 LYS B O 1
ATOM 6608 N N . GLU B 1 423 ? 5.891 69.562 6.848 1 52.78 423 GLU B N 1
ATOM 6609 C CA . GLU B 1 423 ? 5.086 70.312 7.848 1 52.78 423 GLU B CA 1
ATOM 6610 C C . GLU B 1 423 ? 5.938 71.25 8.672 1 52.78 423 GLU B C 1
ATOM 6612 O O . GLU B 1 423 ? 5.434 72.25 9.203 1 52.78 423 GLU B O 1
ATOM 6617 N N . ALA B 1 424 ? 7.223 71.062 8.914 1 60.78 424 ALA B N 1
ATOM 6618 C CA . ALA B 1 424 ? 8.094 71.938 9.641 1 60.78 424 ALA B CA 1
ATOM 6619 C C . ALA B 1 424 ? 8.383 73.188 8.812 1 60.78 424 ALA B C 1
ATOM 6621 O O . ALA B 1 424 ? 8.859 74.188 9.336 1 60.78 424 ALA B O 1
ATOM 6622 N N . ARG B 1 425 ? 8.234 73.125 7.508 1 55.19 425 ARG B N 1
ATOM 6623 C CA . ARG B 1 425 ? 8.5 74.312 6.668 1 55.19 425 ARG B CA 1
ATOM 6624 C C . ARG B 1 425 ? 7.27 75.188 6.547 1 55.19 425 ARG B C 1
ATOM 6626 O O . ARG B 1 425 ? 7.34 76.312 5.996 1 55.19 425 ARG B O 1
ATOM 6633 N N . HIS B 1 426 ? 6.098 74.625 6.91 1 40.91 426 HIS B N 1
ATOM 6634 C CA . HIS B 1 426 ? 4.992 75.562 6.996 1 40.91 426 HIS B CA 1
ATOM 6635 C C . HIS B 1 426 ? 4.77 76.062 8.438 1 40.91 426 HIS B C 1
ATOM 6637 O O . HIS B 1 426 ? 4.852 75.25 9.367 1 40.91 426 HIS B O 1
#

Nearest PDB structures (foldseek):
  4kq9-assembly1_A  TM=6.643E-01  e=1.463E+00  Conexibacter woesei DSM 14684
  2qu7-assembly1_B  TM=6.476E-01  e=2.029E+00  Staphylococcus saprophyticus subsp. saprophyticus ATCC 15305 = NCTC 7292
  5hko-assembly1_A  TM=6.029E-01  e=2.126E+00  Mycolicibacterium smegmatis MC2 155
  4kvf-assembly1_A  TM=6.121E-01  e=5.671E+00  Kribbella flavida DSM 17836
  7r87-assembly1_B  TM=7.094E-01  e=3.433E-02  Homo sapiens

Foldseek 3Di:
DPDPPPDDCPDPDPVSVVVNVVVCCCVVVVVVVVVVLCVVFVVLQCQQPVDFQQAAFEEEEEEQAPDDLSVLLQVLQQVLQVVASYHYDYDYQVVPPVAVVSVLVCCLQVVGAKYKYFHYCLVVLLVVCLVVLPQPDDQQVGMEIHHACLVAVVCCVPGVVVRVQVSQVVSQVVVLVVVLVVCVPPPCNVVSCVRHVCSNVGVHHHHYDHPFDPPPVCLVCVLAVVLLVLLVVLLVQLVVVVVVCVVVVVLPVDDLVVVLVVLVVSSLVVLLVVLLVSLVVCVVVPQDQCPAPHPCRSVLLSVLSSLLSLLNNLQLNLVCLVCPPVCSVSVSSNLSSLQNSPRNDDPNRGPPVNVCNLLRSSNLSSVLNSCRRGNGNDPVVSSSVSSVVSNVVSSVSNSVSSVVSVVVVPPCVVVVCVVVVVVVVD/DPDPPPDDCPDPDPVSVVVNVVVCCCVVVVVVVVVVLCVVFVVLQCQQPVDFQQAAFEEEEEEQAPDDLSVLLLVLQQVLQVVASYHYDYDYQVVPPVAVVSVLVCCLQVVGAKYKYFHYCLVVLLVVCLVVLPQPDDQQVGMEIHHACLVAVVCCVPGVVVRVQVSQVVSQVVVLVVVLVVCVPPPCNVVSCPRHVCSNVGVHHHHYDHPFDPPPVCLVCVLAVVLLVLLVVLLVQLVVVVVVCVVVVVLPVDDLVVVLVCLVVSSLVVLLVVLLVSLVVCVVVPQDQCPQPHPCRSVLLSVLSSLLSLLNNLQLNLVCLVCPPVCSVSVSSNLSSLQNSPRNDDPNRGPPVNVCNLLRSSNLSSVLNSCRRGNGNDPVVSSSVSSVVSNVVSSVSNSVSSVVSVVVVPPCVVVVVVVVVVVVVD